Protein AF-0000000077855010 (afdb_homodimer)

Radius of gyration: 32.74 Å; Cα contacts (8 Å, |Δi|>4): 2591; chains: 2; bounding box: 64×96×84 Å

Structure (mmCIF, N/CA/C/O backbone):
data_AF-0000000077855010-model_v1
#
loop_
_entity.id
_entity.type
_entity.pdbx_description
1 polymer Carboxypeptidase
#
loop_
_atom_site.group_PDB
_atom_site.id
_atom_site.type_symbol
_atom_site.label_atom_id
_atom_site.label_alt_id
_atom_site.label_comp_id
_atom_site.label_asym_id
_atom_site.label_entity_id
_atom_site.label_seq_id
_atom_site.pdbx_PDB_ins_code
_atom_site.Cartn_x
_atom_site.Cartn_y
_atom_site.Cartn_z
_atom_site.occupancy
_atom_site.B_iso_or_equiv
_atom_site.auth_seq_id
_atom_site.auth_comp_id
_atom_site.auth_asym_id
_atom_site.auth_atom_id
_atom_site.pdbx_PDB_model_num
ATOM 1 N N . MET A 1 1 ? 6.684 21.609 -29.359 1 19.33 1 MET A N 1
ATOM 2 C CA . MET A 1 1 ? 7.668 20.719 -28.75 1 19.33 1 MET A CA 1
ATOM 3 C C . MET A 1 1 ? 7.031 19.406 -28.312 1 19.33 1 MET A C 1
ATOM 5 O O . MET A 1 1 ? 6.086 19.406 -27.531 1 19.33 1 MET A O 1
ATOM 9 N N . ARG A 1 2 ? 7.176 18.328 -29.156 1 20.19 2 ARG A N 1
ATOM 10 C CA . ARG A 1 2 ? 6.512 17.047 -29.344 1 20.19 2 ARG A CA 1
ATOM 11 C C . ARG A 1 2 ? 6.738 16.125 -28.141 1 20.19 2 ARG A C 1
ATOM 13 O O . ARG A 1 2 ? 7.84 15.602 -27.969 1 20.19 2 ARG A O 1
ATOM 20 N N . ALA A 1 3 ? 6.32 16.562 -26.969 1 22.66 3 ALA A N 1
ATOM 21 C CA . ALA A 1 3 ? 6.484 15.797 -25.734 1 22.66 3 ALA A CA 1
ATOM 22 C C . ALA A 1 3 ? 6.074 14.336 -25.938 1 22.66 3 ALA A C 1
ATOM 24 O O . ALA A 1 3 ? 4.918 14.047 -26.25 1 22.66 3 ALA A O 1
ATOM 25 N N . ASN A 1 4 ? 7.074 13.555 -26.391 1 20.69 4 ASN A N 1
ATOM 26 C CA . ASN A 1 4 ? 7.004 12.109 -26.625 1 20.69 4 ASN A CA 1
ATOM 27 C C . ASN A 1 4 ? 6.523 11.375 -25.375 1 20.69 4 ASN A C 1
ATOM 29 O O . ASN A 1 4 ? 7.062 11.57 -24.281 1 20.69 4 ASN A O 1
ATOM 33 N N . LEU A 1 5 ? 5.285 11.047 -25.25 1 24.42 5 LEU A N 1
ATOM 34 C CA . LEU A 1 5 ? 4.504 10.289 -24.281 1 24.42 5 LEU A CA 1
ATOM 35 C C . LEU A 1 5 ? 5.199 8.977 -23.938 1 24.42 5 LEU A C 1
ATOM 37 O O . LEU A 1 5 ? 5.367 8.109 -24.797 1 24.42 5 LEU A O 1
ATOM 41 N N . LEU A 1 6 ? 6.254 9.117 -23.094 1 24.75 6 LEU A N 1
ATOM 42 C CA . LEU A 1 6 ? 7.023 7.953 -22.656 1 24.75 6 LEU A CA 1
ATOM 43 C C . LEU A 1 6 ? 6.098 6.84 -22.172 1 24.75 6 LEU A C 1
ATOM 45 O O . LEU A 1 6 ? 5.141 7.102 -21.438 1 24.75 6 LEU A O 1
ATOM 49 N N . PRO A 1 7 ? 6.188 5.641 -22.75 1 25.7 7 PRO A N 1
ATOM 50 C CA . PRO A 1 7 ? 5.375 4.461 -22.453 1 25.7 7 PRO A CA 1
ATOM 51 C C . PRO A 1 7 ? 5.406 4.078 -20.984 1 25.7 7 PRO A C 1
ATOM 53 O O . PRO A 1 7 ? 6.406 4.324 -20.297 1 25.7 7 PRO A O 1
ATOM 56 N N . LEU A 1 8 ? 4.309 4.184 -20.219 1 27.75 8 LEU A N 1
ATOM 57 C CA . LEU A 1 8 ? 3.857 3.74 -18.906 1 27.75 8 LEU A CA 1
ATOM 58 C C . LEU A 1 8 ? 4.453 2.379 -18.562 1 27.75 8 LEU A C 1
ATOM 60 O O . LEU A 1 8 ? 4.328 1.427 -19.328 1 27.75 8 LEU A O 1
ATOM 64 N N . LEU A 1 9 ? 5.426 2.303 -17.766 1 27.02 9 LEU A N 1
ATOM 65 C CA . LEU A 1 9 ? 6.266 1.261 -17.188 1 27.02 9 LEU A CA 1
ATOM 66 C C . LEU A 1 9 ? 5.418 0.09 -16.703 1 27.02 9 LEU A C 1
ATOM 68 O O . LEU A 1 9 ? 4.289 0.282 -16.25 1 27.02 9 LEU A O 1
ATOM 72 N N . SER A 1 10 ? 6.043 -1.189 -16.703 1 26.11 10 SER A N 1
ATOM 73 C CA . SER A 1 10 ? 5.621 -2.584 -16.781 1 26.11 10 SER A CA 1
ATOM 74 C C . SER A 1 10 ? 5 -3.037 -15.461 1 26.11 10 SER A C 1
ATOM 76 O O . SER A 1 10 ? 5.703 -3.186 -14.453 1 26.11 10 SER A O 1
ATOM 78 N N . LEU A 1 11 ? 3.887 -2.662 -14.945 1 28.38 11 LEU A N 1
ATOM 79 C CA . LEU A 1 11 ? 3.035 -3.586 -14.203 1 28.38 11 LEU A CA 1
ATOM 80 C C . LEU A 1 11 ? 3.213 -5.016 -14.703 1 28.38 11 LEU A C 1
ATOM 82 O O . LEU A 1 11 ? 3.682 -5.227 -15.828 1 28.38 11 LEU A O 1
ATOM 86 N N . ALA A 1 12 ? 2.703 -6.18 -13.984 1 33.34 12 ALA A N 1
ATOM 87 C CA . ALA A 1 12 ? 2.555 -7.496 -14.602 1 33.34 12 ALA A CA 1
ATOM 88 C C . ALA A 1 12 ? 2.287 -7.367 -16.109 1 33.34 12 ALA A C 1
ATOM 90 O O . ALA A 1 12 ? 1.4 -6.617 -16.516 1 33.34 12 ALA A O 1
ATOM 91 N N . ALA A 1 13 ? 3.354 -7.539 -16.922 1 32.06 13 ALA A N 1
ATOM 92 C CA . ALA A 1 13 ? 3.223 -7.586 -18.375 1 32.06 13 ALA A CA 1
ATOM 93 C C . ALA A 1 13 ? 1.873 -8.164 -18.781 1 32.06 13 ALA A C 1
ATOM 95 O O . ALA A 1 13 ? 1.729 -9.383 -18.922 1 32.06 13 ALA A O 1
ATOM 96 N N . SER A 1 14 ? 0.872 -7.641 -18.328 1 32.38 14 SER A N 1
ATOM 97 C CA . SER A 1 14 ? -0.267 -7.949 -19.188 1 32.38 14 SER A CA 1
ATOM 98 C C . SER A 1 14 ? 0.009 -7.547 -20.625 1 32.38 14 SER A C 1
ATOM 100 O O . SER A 1 14 ? 0.355 -6.398 -20.906 1 32.38 14 SER A O 1
ATOM 102 N N . VAL A 1 15 ? 0.59 -8.336 -21.391 1 30.7 15 VAL A N 1
ATOM 103 C CA . VAL A 1 15 ? 0.512 -8.117 -22.828 1 30.7 15 VAL A CA 1
ATOM 104 C C . VAL A 1 15 ? -0.773 -7.367 -23.172 1 30.7 15 VAL A C 1
ATOM 106 O O . VAL A 1 15 ? -1.873 -7.902 -23.016 1 30.7 15 VAL A O 1
ATOM 109 N N . LEU A 1 16 ? -0.713 -6.141 -23.062 1 32.16 16 LEU A N 1
ATOM 110 C CA . LEU A 1 16 ? -1.801 -5.391 -23.688 1 32.16 16 LEU A CA 1
ATOM 111 C C . LEU A 1 16 ? -1.941 -5.754 -25.156 1 32.16 16 LEU A C 1
ATOM 113 O O . LEU A 1 16 ? -1.151 -5.305 -26 1 32.16 16 LEU A O 1
ATOM 117 N N . ALA A 1 17 ? -2.455 -6.93 -25.531 1 32.28 17 ALA A N 1
ATOM 118 C CA . ALA A 1 17 ? -2.959 -7.078 -26.891 1 32.28 17 ALA A CA 1
ATOM 119 C C . ALA A 1 17 ? -3.734 -5.836 -27.328 1 32.28 17 ALA A C 1
ATOM 121 O O . ALA A 1 17 ? -4.516 -5.281 -26.562 1 32.28 17 ALA A O 1
ATOM 122 N N . SER A 1 18 ? -3.219 -5.031 -28.281 1 33.88 18 SER A N 1
ATOM 123 C CA . SER A 1 18 ? -3.979 -3.994 -28.969 1 33.88 18 SER A CA 1
ATOM 124 C C . SER A 1 18 ? -5.441 -4.395 -29.125 1 33.88 18 SER A C 1
ATOM 126 O O . SER A 1 18 ? -5.738 -5.508 -29.562 1 33.88 18 SER A O 1
ATOM 128 N N . PRO A 1 19 ? -6.348 -3.607 -28.516 1 35.34 19 PRO A N 1
ATOM 129 C CA . PRO A 1 19 ? -7.719 -3.979 -28.859 1 35.34 19 PRO A CA 1
ATOM 130 C C . PRO A 1 19 ? -7.977 -3.969 -30.359 1 35.34 19 PRO A C 1
ATOM 132 O O . PRO A 1 19 ? -7.711 -2.965 -31.031 1 35.34 19 PRO A O 1
ATOM 135 N N . GLN A 1 20 ? -7.699 -4.895 -31.125 1 34.38 20 GLN A N 1
ATOM 136 C CA . GLN A 1 20 ? -8.359 -4.883 -32.438 1 34.38 20 GLN A CA 1
ATOM 137 C C . GLN A 1 20 ? -9.781 -4.355 -32.312 1 34.38 20 GLN A C 1
ATOM 139 O O . GLN A 1 20 ? -10.445 -4.535 -31.281 1 34.38 20 GLN A O 1
ATOM 144 N N . PRO A 1 21 ? -10.133 -3.299 -33.125 1 38.62 21 PRO A N 1
ATOM 145 C CA . PRO A 1 21 ? -11.562 -2.984 -33.156 1 38.62 21 PRO A CA 1
ATOM 146 C C . PRO A 1 21 ? -12.445 -4.227 -33.031 1 38.62 21 PRO A C 1
ATOM 148 O O . PRO A 1 21 ? -12.43 -5.082 -33.938 1 38.62 21 PRO A O 1
ATOM 151 N N . HIS A 1 22 ? -12.547 -4.719 -31.891 1 35.84 22 HIS A N 1
ATOM 152 C CA . HIS A 1 22 ? -13.492 -5.828 -31.797 1 35.84 22 HIS A CA 1
ATOM 153 C C . HIS A 1 22 ? -14.875 -5.418 -32.281 1 35.84 22 HIS A C 1
ATOM 155 O O . HIS A 1 22 ? -15.398 -4.375 -31.891 1 35.84 22 HIS A O 1
ATOM 161 N N . ALA A 1 23 ? -15.227 -5.719 -33.375 1 38.81 23 ALA A N 1
ATOM 162 C CA . ALA A 1 23 ? -16.656 -5.762 -33.656 1 38.81 23 ALA A CA 1
ATOM 163 C C . ALA A 1 23 ? -17.469 -6.023 -32.406 1 38.81 23 ALA A C 1
ATOM 165 O O . ALA A 1 23 ? -17 -6.715 -31.484 1 38.81 23 ALA A O 1
ATOM 166 N N . ARG A 1 24 ? -18.391 -5.25 -32.094 1 46.5 24 ARG A N 1
ATOM 167 C CA . ARG A 1 24 ? -19.375 -5.465 -31.016 1 46.5 24 ARG A CA 1
ATOM 168 C C . ARG A 1 24 ? -19.5 -6.945 -30.688 1 46.5 24 ARG A C 1
ATOM 170 O O . ARG A 1 24 ? -20.125 -7.703 -31.422 1 46.5 24 ARG A O 1
ATOM 177 N N . ARG A 1 25 ? -18.406 -7.477 -30.141 1 54.28 25 ARG A N 1
ATOM 178 C CA . ARG A 1 25 ? -18.547 -8.891 -29.812 1 54.28 25 ARG A CA 1
ATOM 179 C C . ARG A 1 25 ? -19.766 -9.133 -28.938 1 54.28 25 ARG A C 1
ATOM 181 O O . ARG A 1 25 ? -19.953 -8.445 -27.938 1 54.28 25 ARG A O 1
ATOM 188 N N . GLN A 1 26 ? -20.766 -9.789 -29.391 1 75.44 26 GLN A N 1
ATOM 189 C CA . GLN A 1 26 ? -21.906 -10.32 -28.641 1 75.44 26 GLN A CA 1
ATOM 190 C C . GLN A 1 26 ? -21.438 -11 -27.344 1 75.44 26 GLN A C 1
ATOM 192 O O . GLN A 1 26 ? -20.328 -11.547 -27.281 1 75.44 26 GLN A O 1
ATOM 197 N N . LEU A 1 27 ? -22.047 -10.656 -26.188 1 93.88 27 LEU A N 1
ATOM 198 C CA . LEU A 1 27 ? -21.859 -11.367 -24.922 1 93.88 27 LEU A CA 1
ATOM 199 C C . LEU A 1 27 ? -21.844 -12.875 -25.141 1 93.88 27 LEU A C 1
ATOM 201 O O . LEU A 1 27 ? -22.562 -13.383 -26.016 1 93.88 27 LEU A O 1
ATOM 205 N N . PRO A 1 28 ? -20.953 -13.57 -24.469 1 96.62 28 PRO A N 1
ATOM 206 C CA . PRO A 1 28 ? -20.969 -15.031 -24.594 1 96.62 28 PRO A CA 1
ATOM 207 C C . PRO A 1 28 ? -22.344 -15.633 -24.359 1 96.62 28 PRO A C 1
ATOM 209 O O . PRO A 1 28 ? -23.078 -15.188 -23.469 1 96.62 28 PRO A O 1
ATOM 212 N N . LYS A 1 29 ? -22.672 -16.578 -25.125 1 96.31 29 LYS A N 1
ATOM 213 C CA . LYS A 1 29 ? -23.969 -17.266 -25.016 1 96.31 29 LYS A CA 1
ATOM 214 C C . LYS A 1 29 ? -23.953 -18.25 -23.844 1 96.31 29 LYS A C 1
ATOM 216 O O . LYS A 1 29 ? -22.906 -18.734 -23.438 1 96.31 29 LYS A O 1
ATOM 221 N N . ASP A 1 30 ? -25.141 -18.531 -23.375 1 97.31 30 ASP A N 1
ATOM 222 C CA . ASP A 1 30 ? -25.266 -19.609 -22.406 1 97.31 30 ASP A CA 1
ATOM 223 C C . ASP A 1 30 ? -24.938 -20.953 -23.031 1 97.31 30 ASP A C 1
ATOM 225 O O . ASP A 1 30 ? -25.391 -21.25 -24.141 1 97.31 30 ASP A O 1
ATOM 229 N N . PRO A 1 31 ? -24.141 -21.703 -22.344 1 98.31 31 PRO A N 1
ATOM 230 C CA . PRO A 1 31 ? -23.828 -23.031 -22.906 1 98.31 31 PRO A CA 1
ATOM 231 C C . PRO A 1 31 ? -25.047 -23.953 -22.938 1 98.31 31 PRO A C 1
ATOM 233 O O . PRO A 1 31 ? -25.938 -23.844 -22.094 1 98.31 31 PRO A O 1
ATOM 236 N N . THR A 1 32 ? -25.078 -24.844 -23.844 1 98.19 32 THR A N 1
ATOM 237 C CA . THR A 1 32 ? -26.125 -25.844 -23.953 1 98.19 32 THR A CA 1
ATOM 238 C C . THR A 1 32 ? -25.609 -27.219 -23.547 1 98.19 32 THR A C 1
ATOM 240 O O . THR A 1 32 ? -24.406 -27.484 -23.594 1 98.19 32 THR A O 1
ATOM 243 N N . GLY A 1 33 ? -26.484 -28.109 -23.078 1 97.94 33 GLY A N 1
ATOM 244 C CA . GLY A 1 33 ? -26.125 -29.469 -22.75 1 97.94 33 GLY A CA 1
ATOM 245 C C . GLY A 1 33 ? -25.328 -29.594 -21.469 1 97.94 33 GLY A C 1
ATOM 246 O O . GLY A 1 33 ? -24.562 -30.547 -21.297 1 97.94 33 GLY A O 1
ATOM 247 N N . VAL A 1 34 ? -25.422 -28.609 -20.609 1 98.69 34 VAL A N 1
ATOM 248 C CA . VAL A 1 34 ? -24.719 -28.641 -19.328 1 98.69 34 VAL A CA 1
ATOM 249 C C . VAL A 1 34 ? -25.391 -29.656 -18.406 1 98.69 34 VAL A C 1
ATOM 251 O O . VAL A 1 34 ? -26.609 -29.656 -18.266 1 98.69 34 VAL A O 1
ATOM 254 N N . LYS A 1 35 ? -24.594 -30.531 -17.859 1 98.44 35 LYS A N 1
ATOM 255 C CA . LYS A 1 35 ? -25.078 -31.5 -16.891 1 98.44 35 LYS A CA 1
ATOM 256 C C . LYS A 1 35 ? -24.812 -31.031 -15.461 1 98.44 35 LYS A C 1
ATOM 258 O O . LYS A 1 35 ? -23.938 -30.188 -15.242 1 98.44 35 LYS A O 1
ATOM 263 N N . THR A 1 36 ? -25.609 -31.578 -14.523 1 97.75 36 THR A N 1
ATOM 264 C CA . THR A 1 36 ? -25.484 -31.141 -13.141 1 97.75 36 THR A CA 1
ATOM 265 C C . THR A 1 36 ? -25.438 -32.344 -12.195 1 97.75 36 THR A C 1
ATOM 267 O O . THR A 1 36 ? -26.172 -33.312 -12.391 1 97.75 36 THR A O 1
ATOM 270 N N . ILE A 1 37 ? -24.562 -32.25 -11.297 1 96.75 37 ILE A N 1
ATOM 271 C CA . ILE A 1 37 ? -24.469 -33.188 -10.188 1 96.75 37 ILE A CA 1
ATOM 272 C C . ILE A 1 37 ? -24.641 -32.438 -8.867 1 96.75 37 ILE A C 1
ATOM 274 O O . ILE A 1 37 ? -24.094 -31.359 -8.688 1 96.75 37 ILE A O 1
ATOM 278 N N . THR A 1 38 ? -25.453 -32.906 -7.969 1 94.06 38 THR A N 1
ATOM 279 C CA . THR A 1 38 ? -25.516 -32.406 -6.602 1 94.06 38 THR A CA 1
ATOM 280 C C . THR A 1 38 ? -24.875 -33.406 -5.633 1 94.06 38 THR A C 1
ATOM 282 O O . THR A 1 38 ? -25.266 -34.562 -5.594 1 94.06 38 THR A O 1
ATOM 285 N N . THR A 1 39 ? -23.938 -32.938 -4.93 1 90.75 39 THR A N 1
ATOM 286 C CA . THR A 1 39 ? -23.234 -33.812 -3.998 1 90.75 39 THR A CA 1
ATOM 287 C C . THR A 1 39 ? -23.969 -33.906 -2.666 1 90.75 39 THR A C 1
ATOM 289 O O . THR A 1 39 ? -24.953 -33.156 -2.447 1 90.75 39 THR A O 1
ATOM 292 N N . ALA A 1 40 ? -23.516 -34.75 -1.775 1 81.38 40 ALA A N 1
ATOM 293 C CA . ALA A 1 40 ? -24.172 -34.969 -0.486 1 81.38 40 ALA A CA 1
ATOM 294 C C . ALA A 1 40 ? -24.094 -33.719 0.389 1 81.38 40 ALA A C 1
ATOM 296 O O . ALA A 1 40 ? -24.984 -33.469 1.207 1 81.38 40 ALA A O 1
ATOM 297 N N . ASN A 1 41 ? -23.094 -32.906 0.253 1 84.19 41 ASN A N 1
ATOM 298 C CA . ASN A 1 41 ? -22.938 -31.719 1.056 1 84.19 41 ASN A CA 1
ATOM 299 C C . ASN A 1 41 ? -23.516 -30.484 0.354 1 84.19 41 ASN A C 1
ATOM 301 O O . ASN A 1 41 ? -23.109 -29.359 0.641 1 84.19 41 ASN A O 1
ATOM 305 N N . ASN A 1 42 ? -24.359 -30.703 -0.627 1 87.75 42 ASN A N 1
ATOM 306 C CA . ASN A 1 42 ? -25.156 -29.688 -1.303 1 87.75 42 ASN A CA 1
ATOM 307 C C . ASN A 1 42 ? -24.281 -28.781 -2.182 1 87.75 42 ASN A C 1
ATOM 309 O O . ASN A 1 42 ? -24.562 -27.594 -2.332 1 87.75 42 ASN A O 1
ATOM 313 N N . VAL A 1 43 ? -23.172 -29.344 -2.586 1 95.12 43 VAL A N 1
ATOM 314 C CA . VAL A 1 43 ? -22.359 -28.703 -3.623 1 95.12 43 VAL A CA 1
ATOM 315 C C . VAL A 1 43 ? -22.875 -29.109 -5 1 95.12 43 VAL A C 1
ATOM 317 O O . VAL A 1 43 ? -23.203 -30.281 -5.223 1 95.12 43 VAL A O 1
ATOM 320 N N . THR A 1 44 ? -23.062 -28.125 -5.852 1 97.31 44 THR A N 1
ATOM 321 C CA . THR A 1 44 ? -23.5 -28.406 -7.215 1 97.31 44 THR A CA 1
ATOM 322 C C . THR A 1 44 ? -22.312 -28.344 -8.18 1 97.31 44 THR A C 1
ATOM 324 O O . THR A 1 44 ? -21.547 -27.391 -8.164 1 97.31 44 THR A O 1
ATOM 327 N N . ILE A 1 45 ? -22.203 -29.406 -9 1 98.31 45 ILE A N 1
ATOM 328 C CA . ILE A 1 45 ? -21.234 -29.406 -10.086 1 98.31 45 ILE A CA 1
ATOM 329 C C . ILE A 1 45 ? -21.953 -29.312 -11.422 1 98.31 45 ILE A C 1
ATOM 331 O O . ILE A 1 45 ? -22.781 -30.156 -11.75 1 98.31 45 ILE A O 1
ATOM 335 N N . ARG A 1 46 ? -21.766 -28.25 -12.148 1 98.5 46 ARG A N 1
ATOM 336 C CA . ARG A 1 46 ? -22.172 -28.141 -13.539 1 98.5 46 ARG A CA 1
ATOM 337 C C . ARG A 1 46 ? -21.031 -28.5 -14.484 1 98.5 46 ARG A C 1
ATOM 339 O O . ARG A 1 46 ? -19.906 -28.031 -14.312 1 98.5 46 ARG A O 1
ATOM 346 N N . TYR A 1 47 ? -21.328 -29.438 -15.477 1 98.69 47 TYR A N 1
ATOM 347 C CA . TYR A 1 47 ? -20.156 -29.844 -16.25 1 98.69 47 TYR A CA 1
ATOM 348 C C . TYR A 1 47 ? -20.562 -30.203 -17.688 1 98.69 47 TYR A C 1
ATOM 350 O O . TYR A 1 47 ? -21.734 -30.438 -17.969 1 98.69 47 TYR A O 1
ATOM 358 N N . LYS A 1 48 ? -19.594 -30.047 -18.516 1 98.69 48 LYS A N 1
ATOM 359 C CA . LYS A 1 48 ? -19.562 -30.547 -19.891 1 98.69 48 LYS A CA 1
ATOM 360 C C . LYS A 1 48 ? -18.422 -31.547 -20.094 1 98.69 48 LYS A C 1
ATOM 362 O O . LYS A 1 48 ? -17.641 -31.797 -19.172 1 98.69 48 LYS A O 1
ATOM 367 N N . GLU A 1 49 ? -18.422 -32.25 -21.219 1 98.56 49 GLU A N 1
ATOM 368 C CA . GLU A 1 49 ? -17.359 -33.188 -21.625 1 98.56 49 GLU A CA 1
ATOM 369 C C . GLU A 1 49 ? -16.703 -32.719 -22.906 1 98.56 49 GLU A C 1
ATOM 371 O O . GLU A 1 49 ? -16.906 -33.312 -23.969 1 98.56 49 GLU A O 1
ATOM 376 N N . PRO A 1 50 ? -15.789 -31.797 -22.75 1 98.75 50 PRO A N 1
ATOM 377 C CA . PRO A 1 50 ? -15.227 -31.141 -23.938 1 98.75 50 PRO A CA 1
ATOM 378 C C . PRO A 1 50 ? -14.594 -32.125 -24.922 1 98.75 50 PRO A C 1
ATOM 380 O O . PRO A 1 50 ? -14.695 -31.953 -26.125 1 98.75 50 PRO A O 1
ATOM 383 N N . GLY A 1 51 ? -13.938 -33.125 -24.422 1 98.31 51 GLY A N 1
ATOM 384 C CA . GLY A 1 51 ? -13.305 -34.125 -25.297 1 98.31 51 GLY A CA 1
ATOM 385 C C . GLY A 1 51 ? -14.273 -34.75 -26.266 1 98.31 51 GLY A C 1
ATOM 386 O O . GLY A 1 51 ? -13.906 -35.062 -27.406 1 98.31 51 GLY A O 1
ATOM 387 N N . LYS A 1 52 ? -15.492 -34.969 -25.859 1 97.19 52 LYS A N 1
ATOM 388 C CA . LYS A 1 52 ? -16.516 -35.594 -26.703 1 97.19 52 LYS A CA 1
ATOM 389 C C . LYS A 1 52 ? -16.938 -34.625 -27.812 1 97.19 52 LYS A C 1
ATOM 391 O O . LYS A 1 52 ? -17.516 -35.062 -28.828 1 97.19 52 LYS A O 1
ATOM 396 N N . GLU A 1 53 ? -16.672 -33.406 -27.594 1 97.38 53 GLU A N 1
ATOM 397 C CA . GLU A 1 53 ? -17.031 -32.406 -28.578 1 97.38 53 GLU A CA 1
ATOM 398 C C . GLU A 1 53 ? -15.812 -31.984 -29.391 1 97.38 53 GLU A C 1
ATOM 400 O O . GLU A 1 53 ? -15.844 -30.969 -30.094 1 97.38 53 GLU A O 1
ATOM 405 N N . GLY A 1 54 ? -14.688 -32.719 -29.219 1 98 54 GLY A N 1
ATOM 406 C CA . GLY A 1 54 ? -13.5 -32.5 -30.031 1 98 54 GLY A CA 1
ATOM 407 C C . GLY A 1 54 ? -12.586 -31.422 -29.484 1 98 54 GLY A C 1
ATOM 408 O O . GLY A 1 54 ? -11.719 -30.906 -30.188 1 98 54 GLY A O 1
ATOM 409 N N . VAL A 1 55 ? -12.773 -31.047 -28.297 1 98.62 55 VAL A N 1
ATOM 410 C CA . VAL A 1 55 ? -12.016 -29.922 -27.734 1 98.62 55 VAL A CA 1
ATOM 411 C C . VAL A 1 55 ? -10.938 -30.453 -26.781 1 98.62 55 VAL A C 1
ATOM 413 O O . VAL A 1 55 ? -11.242 -31.094 -25.781 1 98.62 55 VAL A O 1
ATOM 416 N N . CYS A 1 56 ? -9.633 -30.219 -27.109 1 98.5 56 CYS A N 1
ATOM 417 C CA . CYS A 1 56 ? -8.414 -30.359 -26.312 1 98.5 56 CYS A CA 1
ATOM 418 C C . CYS A 1 56 ? -8 -31.812 -26.203 1 98.5 56 CYS A C 1
ATOM 420 O O . CYS A 1 56 ? -7.285 -32.344 -27.062 1 98.5 56 CYS A O 1
ATOM 422 N N . GLU A 1 57 ? -8.539 -32.625 -25.188 1 98.56 57 GLU A N 1
ATOM 423 C CA . GLU A 1 57 ? -8.148 -34 -25.031 1 98.56 57 GLU A CA 1
ATOM 424 C C . GLU A 1 57 ? -9.078 -34.938 -25.797 1 98.56 57 GLU A C 1
ATOM 426 O O . GLU A 1 57 ? -10.148 -35.312 -25.312 1 98.56 57 GLU A O 1
ATOM 431 N N . THR A 1 58 ? -8.625 -35.406 -26.953 1 97.75 58 THR A N 1
ATOM 432 C CA . THR A 1 58 ? -9.469 -36.188 -27.828 1 97.75 58 THR A CA 1
ATOM 433 C C . THR A 1 58 ? -8.922 -37.594 -27.969 1 97.75 58 THR A C 1
ATOM 435 O O . THR A 1 58 ? -9.367 -38.375 -28.828 1 97.75 58 THR A O 1
ATOM 438 N N . THR A 1 59 ? -7.906 -37.938 -27.172 1 97.56 59 THR A N 1
ATOM 439 C CA . THR A 1 59 ? -7.398 -39.281 -27.172 1 97.56 59 THR A CA 1
ATOM 440 C C . THR A 1 59 ? -8.531 -40.281 -26.906 1 97.56 59 THR A C 1
ATOM 442 O O . THR A 1 59 ? -9.273 -40.156 -25.938 1 97.56 59 THR A O 1
ATOM 445 N N . PRO A 1 60 ? -8.688 -41.281 -27.766 1 96.31 60 PRO A N 1
ATOM 446 C CA . PRO A 1 60 ? -9.781 -42.219 -27.578 1 96.31 60 PRO A CA 1
ATOM 447 C C . PRO A 1 60 ? -9.766 -42.906 -26.203 1 96.31 60 PRO A C 1
ATOM 449 O O . PRO A 1 60 ? -8.727 -43.406 -25.766 1 96.31 60 PRO A O 1
ATOM 452 N N . GLY A 1 61 ? -10.836 -42.844 -25.562 1 95.25 61 GLY A N 1
ATOM 453 C CA . GLY A 1 61 ? -10.992 -43.531 -24.297 1 95.25 61 GLY A CA 1
ATOM 454 C C . GLY A 1 61 ? -10.617 -42.656 -23.109 1 95.25 61 GLY A C 1
ATOM 455 O O . GLY A 1 61 ? -10.844 -43.031 -21.953 1 95.25 61 GLY A O 1
ATOM 456 N N . VAL A 1 62 ? -10.016 -41.531 -23.297 1 97.94 62 VAL A N 1
ATOM 457 C CA . VAL A 1 62 ? -9.625 -40.625 -22.25 1 97.94 62 VAL A CA 1
ATOM 458 C C . VAL A 1 62 ? -10.68 -39.531 -22.094 1 97.94 62 VAL A C 1
ATOM 460 O O . VAL A 1 62 ? -10.938 -38.781 -23.031 1 97.94 62 VAL A O 1
ATOM 463 N N . LYS A 1 63 ? -11.297 -39.375 -20.953 1 98 63 LYS A N 1
ATOM 464 C CA . LYS A 1 63 ? -12.383 -38.438 -20.75 1 98 63 LYS A CA 1
ATOM 465 C C . LYS A 1 63 ? -11.867 -37.156 -20.094 1 98 63 LYS A C 1
ATOM 467 O O . LYS A 1 63 ? -10.812 -37.156 -19.453 1 98 63 LYS A O 1
ATOM 472 N N . SER A 1 64 ? -12.57 -36.125 -20.297 1 98.62 64 SER A N 1
ATOM 473 C CA . SER A 1 64 ? -12.352 -34.875 -19.609 1 98.62 64 SER A CA 1
ATOM 474 C C . SER A 1 64 ? -13.68 -34.219 -19.234 1 98.62 64 SER A C 1
ATOM 476 O O . SER A 1 64 ? -14.695 -34.438 -19.891 1 98.62 64 SER A O 1
ATOM 478 N N . TYR A 1 65 ? -13.695 -33.469 -18.156 1 98.75 65 TYR A N 1
ATOM 479 C CA . TYR A 1 65 ? -14.852 -32.75 -17.625 1 98.75 65 TYR A CA 1
ATOM 480 C C . TYR A 1 65 ? -14.492 -31.312 -17.281 1 98.75 65 TYR A C 1
ATOM 482 O O . TYR A 1 65 ? -13.438 -31.047 -16.703 1 98.75 65 TYR A O 1
ATOM 490 N N . SER A 1 66 ? -15.289 -30.391 -17.734 1 98.88 66 SER A N 1
ATOM 491 C CA . SER A 1 66 ? -15.086 -28.984 -17.391 1 98.88 66 SER A CA 1
ATOM 492 C C . SER A 1 66 ? -16.391 -28.312 -16.969 1 98.88 66 SER A C 1
ATOM 494 O O . SER A 1 66 ? -17.469 -28.766 -17.359 1 98.88 66 SER A O 1
ATOM 496 N N . GLY A 1 67 ? -16.266 -27.328 -16.156 1 98.69 67 GLY A N 1
ATOM 497 C CA . GLY A 1 67 ? -17.406 -26.547 -15.711 1 98.69 67 GLY A CA 1
ATOM 498 C C . GLY A 1 67 ? -17.172 -25.875 -14.359 1 98.69 67 GLY A C 1
ATOM 499 O O . GLY A 1 67 ? -16.125 -25.281 -14.125 1 98.69 67 GLY A O 1
ATOM 500 N N . TYR A 1 68 ? -18.25 -25.922 -13.477 1 98.81 68 TYR A N 1
ATOM 501 C CA . TYR A 1 68 ? -18.172 -25.141 -12.242 1 98.81 68 TYR A CA 1
ATOM 502 C C . TYR A 1 68 ? -18.453 -26.016 -11.031 1 98.81 68 TYR A C 1
ATOM 504 O O . TYR A 1 68 ? -19.328 -26.875 -11.07 1 98.81 68 TYR A O 1
ATOM 512 N N . VAL A 1 69 ? -17.703 -25.828 -10.016 1 98.56 69 VAL A N 1
ATOM 513 C CA . VAL A 1 69 ? -18.094 -26.203 -8.664 1 98.56 69 VAL A CA 1
ATOM 514 C C . VAL A 1 69 ? -18.781 -25.016 -7.977 1 98.56 69 VAL A C 1
ATOM 516 O O . VAL A 1 69 ? -18.141 -24.016 -7.648 1 98.56 69 VAL A O 1
ATOM 519 N N . ASP A 1 70 ? -20.062 -25.125 -7.754 1 98.12 70 ASP A N 1
ATOM 520 C CA . ASP A 1 70 ? -20.859 -24.078 -7.113 1 98.12 70 ASP A CA 1
ATOM 521 C C . ASP A 1 70 ? -20.984 -24.328 -5.613 1 98.12 70 ASP A C 1
ATOM 523 O O . ASP A 1 70 ? -21.812 -25.156 -5.184 1 98.12 70 ASP A O 1
ATOM 527 N N . LEU A 1 71 ? -20.234 -23.594 -4.824 1 95.94 71 LEU A N 1
ATOM 528 C CA . LEU A 1 71 ? -20.266 -23.781 -3.377 1 95.94 71 LEU A CA 1
ATOM 529 C C . LEU A 1 71 ? -21.438 -23.031 -2.756 1 95.94 71 LEU A C 1
ATOM 531 O O . LEU A 1 71 ? -21.922 -23.391 -1.686 1 95.94 71 LEU A O 1
ATOM 535 N N . SER A 1 72 ? -21.812 -21.938 -3.33 1 95.12 72 SER A N 1
ATOM 536 C CA . SER A 1 72 ? -22.922 -21.062 -2.93 1 95.12 72 SER A CA 1
ATOM 537 C C . SER A 1 72 ? -23.469 -20.281 -4.117 1 95.12 72 SER A C 1
ATOM 539 O O . SER A 1 72 ? -22.938 -20.375 -5.227 1 95.12 72 SER A O 1
ATOM 541 N N . PRO A 1 73 ? -24.5 -19.547 -3.9 1 95.12 73 PRO A N 1
ATOM 542 C CA . PRO A 1 73 ? -25.047 -18.75 -5.008 1 95.12 73 PRO A CA 1
ATOM 543 C C . PRO A 1 73 ? -24.078 -17.688 -5.504 1 95.12 73 PRO A C 1
ATOM 545 O O . PRO A 1 73 ? -24.281 -17.109 -6.574 1 95.12 73 PRO A O 1
ATOM 548 N N . THR A 1 74 ? -22.984 -17.438 -4.758 1 96.06 74 THR A N 1
ATOM 549 C CA . THR A 1 74 ? -22.047 -16.391 -5.148 1 96.06 74 THR A CA 1
ATOM 550 C C . THR A 1 74 ? -20.625 -16.953 -5.238 1 96.06 74 THR A C 1
ATOM 552 O O . THR A 1 74 ? -19.656 -16.219 -5.082 1 96.06 74 THR A O 1
ATOM 555 N N . SER A 1 75 ? -20.531 -18.234 -5.363 1 97.31 75 SER A N 1
ATOM 556 C CA . SER A 1 75 ? -19.234 -18.875 -5.477 1 97.31 75 SER A CA 1
ATOM 557 C C . SER A 1 75 ? -19.234 -19.938 -6.559 1 97.31 75 SER A C 1
ATOM 559 O O . SER A 1 75 ? -19.688 -21.062 -6.324 1 97.31 75 SER A O 1
ATOM 561 N N . HIS A 1 76 ? -18.75 -19.641 -7.742 1 98.44 76 HIS A N 1
ATOM 562 C CA . HIS A 1 76 ? -18.672 -20.516 -8.906 1 98.44 76 HIS A CA 1
ATOM 563 C C . HIS A 1 76 ? -17.234 -20.656 -9.391 1 98.44 76 HIS A C 1
ATOM 565 O O . HIS A 1 76 ? -16.734 -19.781 -10.109 1 98.44 76 HIS A O 1
ATOM 571 N N . THR A 1 77 ? -16.625 -21.719 -9.039 1 98.75 77 THR A N 1
ATOM 572 C CA . THR A 1 77 ? -15.219 -21.906 -9.406 1 98.75 77 THR A CA 1
ATOM 573 C C . THR A 1 77 ? -15.102 -22.875 -10.586 1 98.75 77 THR A C 1
ATOM 575 O O . THR A 1 77 ? -15.609 -24 -10.539 1 98.75 77 THR A O 1
ATOM 578 N N . PHE A 1 78 ? -14.469 -22.406 -11.633 1 98.88 78 PHE A N 1
ATOM 579 C CA . PHE A 1 78 ? -14.273 -23.203 -12.836 1 98.88 78 PHE A CA 1
ATOM 580 C C . PHE A 1 78 ? -13.211 -24.266 -12.609 1 98.88 78 PHE A C 1
ATOM 582 O O . PHE A 1 78 ? -12.195 -24.016 -11.961 1 98.88 78 PHE A O 1
ATOM 589 N N . PHE A 1 79 ? -13.492 -25.469 -13.148 1 98.88 79 PHE A N 1
ATOM 590 C CA . PHE A 1 79 ? -12.523 -26.547 -13.133 1 98.88 79 PHE A CA 1
ATOM 591 C C . PHE A 1 79 ? -12.43 -27.219 -14.5 1 98.88 79 PHE A C 1
ATOM 593 O O . PHE A 1 79 ? -13.352 -27.109 -15.312 1 98.88 79 PHE A O 1
ATOM 600 N N . TRP A 1 80 ? -11.328 -27.781 -14.766 1 98.94 80 TRP A N 1
ATOM 601 C CA . TRP A 1 80 ? -11.133 -28.672 -15.906 1 98.94 80 TRP A CA 1
ATOM 602 C C . TRP A 1 80 ? -10.336 -29.906 -15.5 1 98.94 80 TRP A C 1
ATOM 604 O O . TRP A 1 80 ? -9.164 -29.797 -15.125 1 98.94 80 TRP A O 1
ATOM 614 N N . PHE A 1 81 ? -10.984 -31.062 -15.531 1 98.88 81 PHE A N 1
ATOM 615 C CA . PHE A 1 81 ? -10.414 -32.344 -15.109 1 98.88 81 PHE A CA 1
ATOM 616 C C . PHE A 1 81 ? -10.125 -33.219 -16.312 1 98.88 81 PHE A C 1
ATOM 618 O O . PHE A 1 81 ? -10.961 -33.344 -17.219 1 98.88 81 PHE A O 1
ATOM 625 N N . PHE A 1 82 ? -8.945 -33.875 -16.312 1 98.88 82 PHE A N 1
ATOM 626 C CA . PHE A 1 82 ? -8.547 -34.781 -17.375 1 98.88 82 PHE A CA 1
ATOM 627 C C . PHE A 1 82 ? -8.133 -36.125 -16.781 1 98.88 82 PHE A C 1
ATOM 629 O O . PHE A 1 82 ? -7.285 -36.188 -15.891 1 98.88 82 PHE A O 1
ATOM 636 N N . GLU A 1 83 ? -8.68 -37.188 -17.359 1 98.62 83 GLU A N 1
ATOM 637 C CA . GLU A 1 83 ? -8.242 -38.531 -17 1 98.62 83 GLU A CA 1
ATOM 638 C C . GLU A 1 83 ? -6.812 -38.781 -17.469 1 98.62 83 GLU A C 1
ATOM 640 O O . GLU A 1 83 ? -6.395 -38.25 -18.5 1 98.62 83 GLU A O 1
ATOM 645 N N . ALA A 1 84 ? -6.141 -39.594 -16.672 1 98.62 84 ALA A N 1
ATOM 646 C CA . ALA A 1 84 ? -4.852 -40.094 -17.156 1 98.62 84 ALA A CA 1
ATOM 647 C C . ALA A 1 84 ? -5.012 -40.906 -18.438 1 98.62 84 ALA A C 1
ATOM 649 O O . ALA A 1 84 ? -5.988 -41.656 -18.594 1 98.62 84 ALA A O 1
ATOM 650 N N . ARG A 1 85 ? -4.059 -40.75 -19.312 1 98.19 85 ARG A N 1
ATOM 651 C CA . ARG A 1 85 ? -4.094 -41.5 -20.562 1 98.19 85 ARG A CA 1
ATOM 652 C C . ARG A 1 85 ? -3.842 -43 -20.328 1 98.19 85 ARG A C 1
ATOM 654 O O . ARG A 1 85 ? -4.262 -43.844 -21.125 1 98.19 85 ARG A O 1
ATOM 661 N N . HIS A 1 86 ? -3.188 -43.219 -19.203 1 95 86 HIS A N 1
ATOM 662 C CA . HIS A 1 86 ? -2.906 -44.594 -18.844 1 95 86 HIS A CA 1
ATOM 663 C C . HIS A 1 86 ? -3.445 -44.938 -17.469 1 95 86 HIS A C 1
ATOM 665 O O . HIS A 1 86 ? -2.986 -44.375 -16.469 1 95 86 HIS A O 1
ATOM 671 N N . ASP A 1 87 ? -4.41 -45.844 -17.359 1 95.06 87 ASP A N 1
ATOM 672 C CA . ASP A 1 87 ? -4.984 -46.375 -16.125 1 95.06 87 ASP A CA 1
ATOM 673 C C . ASP A 1 87 ? -5.559 -45.281 -15.258 1 95.06 87 ASP A C 1
ATOM 675 O O . ASP A 1 87 ? -5.191 -45.125 -14.094 1 95.06 87 ASP A O 1
ATOM 679 N N . PRO A 1 88 ? -6.492 -44.469 -15.859 1 96.44 88 PRO A N 1
ATOM 680 C CA . PRO A 1 88 ? -7.047 -43.375 -15.102 1 96.44 88 PRO A CA 1
ATOM 681 C C . PRO A 1 88 ? -7.699 -43.781 -13.789 1 96.44 88 PRO A C 1
ATOM 683 O O . PRO A 1 88 ? -7.82 -43 -12.859 1 96.44 88 PRO A O 1
ATOM 686 N N . HIS A 1 89 ? -8.062 -45.062 -13.617 1 95.94 89 HIS A N 1
ATOM 687 C CA . HIS A 1 89 ? -8.766 -45.562 -12.445 1 95.94 89 HIS A CA 1
ATOM 688 C C . HIS A 1 89 ? -7.855 -45.562 -11.219 1 95.94 89 HIS A C 1
ATOM 690 O O . HIS A 1 89 ? -8.305 -45.281 -10.109 1 95.94 89 HIS A O 1
ATOM 696 N N . ASN A 1 90 ? -6.578 -45.844 -11.469 1 95.88 90 ASN A N 1
ATOM 697 C CA . ASN A 1 90 ? -5.656 -46 -10.352 1 95.88 90 ASN A CA 1
ATOM 698 C C . ASN A 1 90 ? -4.582 -44.906 -10.359 1 95.88 90 ASN A C 1
ATOM 700 O O . ASN A 1 90 ? -3.865 -44.719 -9.375 1 95.88 90 ASN A O 1
ATOM 704 N N . ALA A 1 91 ? -4.531 -44.094 -11.414 1 97.94 91 ALA A N 1
ATOM 705 C CA . ALA A 1 91 ? -3.523 -43.062 -11.5 1 97.94 91 ALA A CA 1
ATOM 706 C C . ALA A 1 91 ? -3.734 -42 -10.422 1 97.94 91 ALA A C 1
ATOM 708 O O . ALA A 1 91 ? -4.867 -41.719 -10.016 1 97.94 91 ALA A O 1
ATOM 709 N N . PRO A 1 92 ? -2.664 -41.406 -9.922 1 98.06 92 PRO A N 1
ATOM 710 C CA . PRO A 1 92 ? -2.805 -40.312 -8.945 1 98.06 92 PRO A CA 1
ATOM 711 C C . PRO A 1 92 ? -3.631 -39.156 -9.477 1 98.06 92 PRO A C 1
ATOM 713 O O . PRO A 1 92 ? -3.854 -39.062 -10.688 1 98.06 92 PRO A O 1
ATOM 716 N N . ILE A 1 93 ? -4.117 -38.344 -8.562 1 98.62 93 ILE A N 1
ATOM 717 C CA . ILE A 1 93 ? -4.793 -37.062 -8.891 1 98.62 93 ILE A CA 1
ATOM 718 C C . ILE A 1 93 ? -3.871 -35.906 -8.578 1 98.62 93 ILE A C 1
ATOM 720 O O . ILE A 1 93 ? -3.373 -35.781 -7.457 1 98.62 93 ILE A O 1
ATOM 724 N N . THR A 1 94 ? -3.6 -35.125 -9.547 1 98.88 94 THR A N 1
ATOM 725 C CA . THR A 1 94 ? -2.744 -33.938 -9.367 1 98.88 94 THR A CA 1
ATOM 726 C C . THR A 1 94 ? -3.535 -32.656 -9.586 1 98.88 94 THR A C 1
ATOM 728 O O . THR A 1 94 ? -4.18 -32.5 -10.617 1 98.88 94 THR A O 1
ATOM 731 N N . LEU A 1 95 ? -3.518 -31.75 -8.609 1 98.88 95 LEU A N 1
ATOM 732 C CA . LEU A 1 95 ? -4.016 -30.375 -8.758 1 98.88 95 LEU A CA 1
ATOM 733 C C . LEU A 1 95 ? -2.91 -29.453 -9.242 1 98.88 95 LEU A C 1
ATOM 735 O O . LEU A 1 95 ? -1.824 -29.406 -8.656 1 98.88 95 LEU A O 1
ATOM 739 N N . TRP A 1 96 ? -3.15 -28.781 -10.32 1 98.81 96 TRP A N 1
ATOM 740 C CA . TRP A 1 96 ? -2.223 -27.781 -10.844 1 98.81 96 TRP A CA 1
ATOM 741 C C . TRP A 1 96 ? -2.732 -26.359 -10.57 1 98.81 96 TRP A C 1
ATOM 743 O O . TRP A 1 96 ? -3.893 -26.047 -10.844 1 98.81 96 TRP A O 1
ATOM 753 N N . LEU A 1 97 ? -1.818 -25.484 -10.086 1 98.62 97 LEU A N 1
ATOM 754 C CA . LEU A 1 97 ? -2.137 -24.078 -9.836 1 98.62 97 LEU A CA 1
ATOM 755 C C . LEU A 1 97 ? -1.024 -23.172 -10.352 1 98.62 97 LEU A C 1
ATOM 757 O O . LEU A 1 97 ? 0.129 -23.312 -9.938 1 98.62 97 LEU A O 1
ATOM 761 N N . ASN A 1 98 ? -1.379 -22.281 -11.227 1 97.56 98 ASN A N 1
ATOM 762 C CA . ASN A 1 98 ? -0.471 -21.188 -11.57 1 97.56 98 ASN A CA 1
ATOM 763 C C . ASN A 1 98 ? -0.444 -20.125 -10.477 1 97.56 98 ASN A C 1
ATOM 765 O O . ASN A 1 98 ? -1.025 -20.312 -9.406 1 97.56 98 ASN A O 1
ATOM 769 N N . GLY A 1 99 ? 0.374 -19.094 -10.789 1 94.56 99 GLY A N 1
ATOM 770 C CA . GLY A 1 99 ? 0.593 -18.109 -9.742 1 94.56 99 GLY A CA 1
ATOM 771 C C . GLY A 1 99 ? -0.131 -16.797 -9.992 1 94.56 99 GLY A C 1
ATOM 772 O O . GLY A 1 99 ? -1.334 -16.797 -10.258 1 94.56 99 GLY A O 1
ATOM 773 N N . GLY A 1 100 ? 0.564 -15.781 -9.945 1 91.94 100 GLY A N 1
ATOM 774 C CA . GLY A 1 100 ? 0.099 -14.406 -9.992 1 91.94 100 GLY A CA 1
ATOM 775 C C . GLY A 1 100 ? 0.608 -13.562 -8.844 1 91.94 100 GLY A C 1
ATOM 776 O O . GLY A 1 100 ? 1.812 -13.32 -8.727 1 91.94 100 GLY A O 1
ATOM 777 N N . PRO A 1 101 ? -0.195 -13.398 -7.828 1 93.25 101 PRO A N 1
ATOM 778 C CA . PRO A 1 101 ? -1.521 -13.961 -7.562 1 93.25 101 PRO A CA 1
ATOM 779 C C . PRO A 1 101 ? -2.582 -13.461 -8.539 1 93.25 101 PRO A C 1
ATOM 781 O O . PRO A 1 101 ? -2.461 -12.359 -9.078 1 93.25 101 PRO A O 1
ATOM 784 N N . GLY A 1 102 ? -3.467 -14.305 -8.82 1 94.38 102 GLY A N 1
ATOM 785 C CA . GLY A 1 102 ? -4.598 -13.938 -9.656 1 94.38 102 GLY A CA 1
ATOM 786 C C . GLY A 1 102 ? -4.449 -14.406 -11.094 1 94.38 102 GLY A C 1
ATOM 787 O O . GLY A 1 102 ? -5.172 -13.945 -11.984 1 94.38 102 GLY A O 1
ATOM 788 N N . SER A 1 103 ? -3.439 -15.281 -11.367 1 97.06 103 SER A N 1
ATOM 789 C CA . SER A 1 103 ? -3.283 -15.852 -12.695 1 97.06 103 SER A CA 1
ATOM 790 C C . SER A 1 103 ? -3.893 -17.25 -12.781 1 97.06 103 SER A C 1
ATOM 792 O O . SER A 1 103 ? -3.785 -18.031 -11.836 1 97.06 103 SER A O 1
ATOM 794 N N . ASP A 1 104 ? -4.406 -17.547 -13.891 1 98.12 104 ASP A N 1
ATOM 795 C CA . ASP A 1 104 ? -5.262 -18.719 -14.047 1 98.12 104 ASP A CA 1
ATOM 796 C C . ASP A 1 104 ? -4.438 -19.969 -14.359 1 98.12 104 ASP A C 1
ATOM 798 O O . ASP A 1 104 ? -3.396 -19.891 -15.016 1 98.12 104 ASP A O 1
ATOM 802 N N . SER A 1 105 ? -4.934 -21.094 -13.984 1 98.25 105 SER A N 1
ATOM 803 C CA . SER A 1 105 ? -4.289 -22.391 -14.18 1 98.25 105 SER A CA 1
ATOM 804 C C . SER A 1 105 ? -4.363 -22.844 -15.633 1 98.25 105 SER A C 1
ATOM 806 O O . SER A 1 105 ? -3.627 -23.734 -16.062 1 98.25 105 SER A O 1
ATOM 808 N N . LEU A 1 106 ? -5.211 -22.234 -16.438 1 98.56 106 LEU A N 1
ATOM 809 C CA . LEU A 1 106 ? -5.297 -22.594 -17.844 1 98.56 106 LEU A CA 1
ATOM 810 C C . LEU A 1 106 ? -4.062 -22.141 -18.609 1 98.56 106 LEU A C 1
ATOM 812 O O . LEU A 1 106 ? -3.803 -22.594 -19.719 1 98.56 106 LEU A O 1
ATOM 816 N N . ILE A 1 107 ? -3.295 -21.25 -17.953 1 98.19 107 ILE A N 1
ATOM 817 C CA . ILE A 1 107 ? -1.977 -20.969 -18.5 1 98.19 107 ILE A CA 1
ATOM 818 C C . ILE A 1 107 ? -1.171 -22.266 -18.609 1 98.19 107 ILE A C 1
ATOM 820 O O . ILE A 1 107 ? -0.655 -22.594 -19.688 1 98.19 107 ILE A O 1
ATOM 824 N N . GLY A 1 108 ? -1.088 -23 -17.516 1 98.31 108 GLY A N 1
ATOM 825 C CA . GLY A 1 108 ? -0.396 -24.281 -17.516 1 98.31 108 GLY A CA 1
ATOM 826 C C . GLY A 1 108 ? -1.034 -25.312 -18.422 1 98.31 108 GLY A C 1
ATOM 827 O O . GLY A 1 108 ? -0.335 -26.109 -19.062 1 98.31 108 GLY A O 1
ATOM 828 N N . LEU A 1 109 ? -2.34 -25.266 -18.516 1 98.75 109 LEU A N 1
ATOM 829 C CA . LEU A 1 109 ? -3.068 -26.219 -19.344 1 98.75 109 LEU A CA 1
ATOM 830 C C . LEU A 1 109 ? -2.697 -26.062 -20.812 1 98.75 109 LEU A C 1
ATOM 832 O O . LEU A 1 109 ? -2.4 -27.062 -21.484 1 98.75 109 LEU A O 1
ATOM 836 N N . PHE A 1 110 ? -2.639 -24.844 -21.266 1 98.5 110 PHE A N 1
ATOM 837 C CA . PHE A 1 110 ? -2.561 -24.641 -22.703 1 98.5 110 PHE A CA 1
ATOM 838 C C . PHE A 1 110 ? -1.129 -24.344 -23.125 1 98.5 110 PHE A C 1
ATOM 840 O O . PHE A 1 110 ? -0.747 -24.625 -24.266 1 98.5 110 PHE A O 1
ATOM 847 N N . GLU A 1 111 ? -0.301 -23.797 -22.234 1 97.62 111 GLU A N 1
ATOM 848 C CA . GLU A 1 111 ? 1.032 -23.391 -22.656 1 97.62 111 GLU A CA 1
ATOM 849 C C . GLU A 1 111 ? 2.1 -24.359 -22.141 1 97.62 111 GLU A C 1
ATOM 851 O O . GLU A 1 111 ? 3.24 -24.328 -22.609 1 97.62 111 GLU A O 1
ATOM 856 N N . GLU A 1 112 ? 1.707 -25.266 -21.219 1 97.81 112 GLU A N 1
ATOM 857 C CA . GLU A 1 112 ? 2.752 -26.016 -20.531 1 97.81 112 GLU A CA 1
ATOM 858 C C . GLU A 1 112 ? 2.428 -27.5 -20.5 1 97.81 112 GLU A C 1
ATOM 860 O O . GLU A 1 112 ? 2.705 -28.219 -21.469 1 97.81 112 GLU A O 1
ATOM 865 N N . LEU A 1 113 ? 1.81 -28.016 -19.562 1 98.62 113 LEU A N 1
ATOM 866 C CA . LEU A 1 113 ? 1.804 -29.422 -19.188 1 98.62 113 LEU A CA 1
ATOM 867 C C . LEU A 1 113 ? 0.475 -30.078 -19.547 1 98.62 113 LEU A C 1
ATOM 869 O O . LEU A 1 113 ? 0.296 -31.281 -19.344 1 98.62 113 LEU A O 1
ATOM 873 N N . GLY A 1 114 ? -0.466 -29.328 -20.062 1 98.69 114 GLY A N 1
ATOM 874 C CA . GLY A 1 114 ? -1.803 -29.844 -20.297 1 98.69 114 GLY A CA 1
ATOM 875 C C . GLY A 1 114 ? -1.879 -30.766 -21.5 1 98.69 114 GLY A C 1
ATOM 876 O O . GLY A 1 114 ? -0.887 -30.969 -22.203 1 98.69 114 GLY A O 1
ATOM 877 N N . PRO A 1 115 ? -3.045 -31.328 -21.766 1 98.62 115 PRO A N 1
ATOM 878 C CA . PRO A 1 115 ? -3.23 -32.375 -22.766 1 98.62 115 PRO A CA 1
ATOM 879 C C . PRO A 1 115 ? -3.201 -31.828 -24.203 1 98.62 115 PRO A C 1
ATOM 881 O O . PRO A 1 115 ? -3.053 -32.594 -25.156 1 98.62 115 PRO A O 1
ATOM 884 N N . CYS A 1 116 ? -3.398 -30.5 -24.312 1 98.62 116 CYS A N 1
ATOM 885 C CA . CYS A 1 116 ? -3.426 -29.938 -25.656 1 98.62 116 CYS A CA 1
ATOM 886 C C . CYS A 1 116 ? -2.725 -28.578 -25.688 1 98.62 116 CYS A C 1
ATOM 888 O O . CYS A 1 116 ? -2.428 -28 -24.641 1 98.62 116 CYS A O 1
ATOM 890 N N . GLN A 1 117 ? -2.381 -28.109 -26.812 1 98.06 117 GLN A N 1
ATOM 891 C CA . GLN A 1 117 ? -1.834 -26.797 -27.109 1 98.06 117 GLN A CA 1
ATOM 892 C C . GLN A 1 117 ? -2.568 -26.156 -28.281 1 98.06 117 GLN A C 1
ATOM 894 O O . GLN A 1 117 ? -3.379 -26.812 -28.953 1 98.06 117 GLN A O 1
ATOM 899 N N . ILE A 1 118 ? -2.383 -24.891 -28.438 1 98.44 118 ILE A N 1
ATOM 900 C CA . ILE A 1 118 ? -3.068 -24.172 -29.5 1 98.44 118 ILE A CA 1
ATOM 901 C C . ILE A 1 118 ? -2.047 -23.641 -30.516 1 98.44 118 ILE A C 1
ATOM 903 O O . ILE A 1 118 ? -1.042 -23.047 -30.125 1 98.44 118 ILE A O 1
ATOM 907 N N . ASN A 1 119 ? -2.256 -23.844 -31.766 1 97.5 119 ASN A N 1
ATOM 908 C CA . ASN A 1 119 ? -1.327 -23.406 -32.812 1 97.5 119 ASN A CA 1
ATOM 909 C C . ASN A 1 119 ? -1.706 -22.031 -33.344 1 97.5 119 ASN A C 1
ATOM 911 O O . ASN A 1 119 ? -2.635 -21.391 -32.844 1 97.5 119 ASN A O 1
ATOM 915 N N . SER A 1 120 ? -0.972 -21.484 -34.281 1 96.94 120 SER A N 1
ATOM 916 C CA . SER A 1 120 ? -1.139 -20.125 -34.812 1 96.94 120 SER A CA 1
ATOM 917 C C . SER A 1 120 ? -2.439 -19.984 -35.594 1 96.94 120 SER A C 1
ATOM 919 O O . SER A 1 120 ? -2.916 -18.875 -35.812 1 96.94 120 SER A O 1
ATOM 921 N N . SER A 1 121 ? -3.072 -21.094 -36.031 1 98.19 121 SER A N 1
ATOM 922 C CA . SER A 1 121 ? -4.379 -21.094 -36.688 1 98.19 121 SER A CA 1
ATOM 923 C C . SER A 1 121 ? -5.508 -21.156 -35.656 1 98.19 121 SER A C 1
ATOM 925 O O . SER A 1 121 ? -6.676 -21.312 -36.031 1 98.19 121 SER A O 1
ATOM 927 N N . ILE A 1 122 ? -5.164 -21.156 -34.406 1 98.25 122 ILE A N 1
ATOM 928 C CA . ILE A 1 122 ? -6.082 -21.172 -33.281 1 98.25 122 ILE A CA 1
ATOM 929 C C . ILE A 1 122 ? -6.828 -22.5 -33.25 1 98.25 122 ILE A C 1
ATOM 931 O O . ILE A 1 122 ? -8.047 -22.531 -33.031 1 98.25 122 ILE A O 1
ATOM 935 N N . GLU A 1 123 ? -6.129 -23.5 -33.531 1 98.06 123 GLU A N 1
ATOM 936 C CA . GLU A 1 123 ? -6.617 -24.875 -33.406 1 98.06 123 GLU A CA 1
ATOM 937 C C . GLU A 1 123 ? -5.852 -25.641 -32.344 1 98.06 123 GLU A C 1
ATOM 939 O O . GLU A 1 123 ? -4.645 -25.469 -32.188 1 98.06 123 GLU A O 1
ATOM 944 N N . ASP A 1 124 ? -6.598 -26.5 -31.672 1 98.25 124 ASP A N 1
ATOM 945 C CA . ASP A 1 124 ? -5.922 -27.297 -30.641 1 98.25 124 ASP A CA 1
ATOM 946 C C . ASP A 1 124 ? -5.293 -28.547 -31.25 1 98.25 124 ASP A C 1
ATOM 948 O O . ASP A 1 124 ? -5.727 -29.016 -32.312 1 98.25 124 ASP A O 1
ATOM 952 N N . TYR A 1 125 ? -4.27 -29.031 -30.641 1 98 125 TYR A N 1
ATOM 953 C CA . TYR A 1 125 ? -3.646 -30.312 -30.984 1 98 125 TYR A CA 1
ATOM 954 C C . TYR A 1 125 ? -3.139 -31.016 -29.734 1 98 125 TYR A C 1
ATOM 956 O O . TYR A 1 125 ? -2.838 -30.359 -28.719 1 98 125 TYR A O 1
ATOM 964 N N . ILE A 1 126 ? -3.055 -32.344 -29.781 1 98.25 126 ILE A N 1
ATOM 965 C CA . ILE A 1 126 ? -2.686 -33.156 -28.641 1 98.25 126 ILE A CA 1
ATOM 966 C C . ILE A 1 126 ? -1.231 -32.875 -28.25 1 98.25 126 ILE A C 1
ATOM 968 O O . ILE A 1 126 ? -0.356 -32.844 -29.125 1 98.25 126 ILE A O 1
ATOM 972 N N . ASN A 1 127 ? -0.968 -32.688 -27 1 98.5 127 ASN A N 1
ATOM 973 C CA . ASN A 1 127 ? 0.374 -32.562 -26.438 1 98.5 127 ASN A CA 1
ATOM 974 C C . ASN A 1 127 ? 0.951 -33.938 -26.078 1 98.5 127 ASN A C 1
ATOM 976 O O . ASN A 1 127 ? 0.507 -34.562 -25.125 1 98.5 127 ASN A O 1
ATOM 980 N N . PRO A 1 128 ? 1.903 -34.375 -26.781 1 97.56 128 PRO A N 1
ATOM 981 C CA . PRO A 1 128 ? 2.416 -35.719 -26.516 1 97.56 128 PRO A CA 1
ATOM 982 C C . PRO A 1 128 ? 3.217 -35.812 -25.219 1 97.56 128 PRO A C 1
ATOM 984 O O . PRO A 1 128 ? 3.518 -36.906 -24.734 1 97.56 128 PRO A O 1
ATOM 987 N N . TYR A 1 129 ? 3.561 -34.688 -24.625 1 98 129 TYR A N 1
ATOM 988 C CA . TYR A 1 129 ? 4.348 -34.688 -23.406 1 98 129 TYR A CA 1
ATOM 989 C C . TYR A 1 129 ? 3.518 -34.156 -22.234 1 98 129 TYR A C 1
ATOM 991 O O . TYR A 1 129 ? 4.059 -33.562 -21.297 1 98 129 TYR A O 1
ATOM 999 N N . SER A 1 130 ? 2.229 -34.312 -22.344 1 98.56 130 SER A N 1
ATOM 1000 C CA . SER A 1 130 ? 1.311 -33.906 -21.297 1 98.56 130 SER A CA 1
ATOM 1001 C C . SER A 1 130 ? 1.531 -34.688 -20.016 1 98.56 130 SER A C 1
ATOM 1003 O O . SER A 1 130 ? 1.94 -35.844 -20.062 1 98.56 130 SER A O 1
ATOM 1005 N N . TRP A 1 131 ? 1.242 -34.062 -18.922 1 98.88 131 TRP A N 1
ATOM 1006 C CA . TRP A 1 131 ? 1.399 -34.719 -17.625 1 98.88 131 TRP A CA 1
ATOM 1007 C C . TRP A 1 131 ? 0.284 -35.75 -17.391 1 98.88 131 TRP A C 1
ATOM 1009 O O . TRP A 1 131 ? 0.421 -36.625 -16.547 1 98.88 131 TRP A O 1
ATOM 1019 N N . ASN A 1 132 ? -0.892 -35.625 -18.172 1 98.75 132 ASN A N 1
ATOM 1020 C CA . ASN A 1 132 ? -1.927 -36.656 -17.969 1 98.75 132 ASN A CA 1
ATOM 1021 C C . ASN A 1 132 ? -1.522 -37.969 -18.594 1 98.75 132 ASN A C 1
ATOM 1023 O O . ASN A 1 132 ? -2.299 -38.938 -18.562 1 98.75 132 ASN A O 1
ATOM 1027 N N . GLU A 1 133 ? -0.29 -38.031 -19.078 1 98.38 133 GLU A N 1
ATOM 1028 C CA . GLU A 1 133 ? 0.301 -39.344 -19.406 1 98.38 133 GLU A CA 1
ATOM 1029 C C . GLU A 1 133 ? 0.386 -40.219 -18.172 1 98.38 133 GLU A C 1
ATOM 1031 O O . GLU A 1 133 ? 0.301 -41.438 -18.281 1 98.38 133 GLU A O 1
ATOM 1036 N N . VAL A 1 134 ? 0.518 -39.625 -16.969 1 97.62 134 VAL A N 1
ATOM 1037 C CA . VAL A 1 134 ? 0.819 -40.5 -15.828 1 97.62 134 VAL A CA 1
ATOM 1038 C C . VAL A 1 134 ? -0.086 -40.125 -14.656 1 97.62 134 VAL A C 1
ATOM 1040 O O . VAL A 1 134 ? -0.067 -40.812 -13.617 1 97.62 134 VAL A O 1
ATOM 1043 N N . SER A 1 135 ? -0.913 -39.125 -14.773 1 98.69 135 SER A N 1
ATOM 1044 C CA . SER A 1 135 ? -1.768 -38.688 -13.68 1 98.69 135 SER A CA 1
ATOM 1045 C C . SER A 1 135 ? -3.104 -38.188 -14.188 1 98.69 135 SER A C 1
ATOM 1047 O O . SER A 1 135 ? -3.191 -37.688 -15.312 1 98.69 135 SER A O 1
ATOM 1049 N N . ASN A 1 136 ? -4.219 -38.375 -13.414 1 98.75 136 ASN A N 1
ATOM 1050 C CA . ASN A 1 136 ? -5.383 -37.531 -13.57 1 98.75 136 ASN A CA 1
ATOM 1051 C C . ASN A 1 136 ? -5.062 -36.062 -13.195 1 98.75 136 ASN A C 1
ATOM 1053 O O . ASN A 1 136 ? -4.414 -35.812 -12.18 1 98.75 136 ASN A O 1
ATOM 1057 N N . LEU A 1 137 ? -5.441 -35.156 -14.031 1 98.88 137 LEU A N 1
ATOM 1058 C CA . LEU A 1 137 ? -5.086 -33.75 -13.805 1 98.88 137 LEU A CA 1
ATOM 1059 C C . LEU A 1 137 ? -6.332 -32.906 -13.523 1 98.88 137 LEU A C 1
ATOM 1061 O O . LEU A 1 137 ? -7.34 -33.031 -14.227 1 98.88 137 LEU A O 1
ATOM 1065 N N . LEU A 1 138 ? -6.242 -32.094 -12.5 1 98.88 138 LEU A N 1
ATOM 1066 C CA . LEU A 1 138 ? -7.273 -31.125 -12.156 1 98.88 138 LEU A CA 1
ATOM 1067 C C . LEU A 1 138 ? -6.715 -29.703 -12.203 1 98.88 138 LEU A C 1
ATOM 1069 O O . LEU A 1 138 ? -5.715 -29.391 -11.555 1 98.88 138 LEU A O 1
ATOM 1073 N N . PHE A 1 139 ? -7.297 -28.859 -13.047 1 98.88 139 PHE A N 1
ATOM 1074 C CA . PHE A 1 139 ? -7.023 -27.422 -13.094 1 98.88 139 PHE A CA 1
ATOM 1075 C C . PHE A 1 139 ? -8.156 -26.641 -12.453 1 98.88 139 PHE A C 1
ATOM 1077 O O . PHE A 1 139 ? -9.328 -26.828 -12.789 1 98.88 139 PHE A O 1
ATOM 1084 N N . ILE A 1 140 ? -7.824 -25.766 -11.531 1 98.75 140 ILE A N 1
ATOM 1085 C CA . ILE A 1 140 ? -8.82 -24.938 -10.859 1 98.75 140 ILE A CA 1
ATOM 1086 C C . ILE A 1 140 ? -8.484 -23.469 -11.062 1 98.75 140 ILE A C 1
ATOM 1088 O O . ILE A 1 140 ? -7.332 -23.062 -10.898 1 98.75 140 ILE A O 1
ATOM 1092 N N . SER A 1 141 ? -9.469 -22.719 -11.469 1 98.38 141 SER A N 1
ATOM 1093 C CA . SER A 1 141 ? -9.305 -21.281 -11.609 1 98.38 141 SER A CA 1
ATOM 1094 C C . SER A 1 141 ? -9.516 -20.562 -10.273 1 98.38 141 SER A C 1
ATOM 1096 O O . SER A 1 141 ? -10.609 -20.078 -9.992 1 98.38 141 SER A O 1
ATOM 1098 N N . GLN A 1 142 ? -8.445 -20.453 -9.594 1 97.38 142 GLN A N 1
ATOM 1099 C CA . GLN A 1 142 ? -8.469 -19.812 -8.281 1 97.38 142 GLN A CA 1
ATOM 1100 C C . GLN A 1 142 ? -7.465 -18.672 -8.211 1 97.38 142 GLN A C 1
ATOM 1102 O O . GLN A 1 142 ? -6.461 -18.672 -8.93 1 97.38 142 GLN A O 1
ATOM 1107 N N . PRO A 1 143 ? -7.793 -17.609 -7.297 1 96.19 143 PRO A N 1
ATOM 1108 C CA . PRO A 1 143 ? -8.977 -17.438 -6.449 1 96.19 143 PRO A CA 1
ATOM 1109 C C . PRO A 1 143 ? -10.211 -17.016 -7.246 1 96.19 143 PRO A C 1
ATOM 1111 O O . PRO A 1 143 ? -10.141 -16.844 -8.461 1 96.19 143 PRO A O 1
ATOM 1114 N N . LEU A 1 144 ? -11.32 -16.938 -6.562 1 96.44 144 LEU A N 1
ATOM 1115 C CA . LEU A 1 144 ? -12.562 -16.562 -7.227 1 96.44 144 LEU A CA 1
ATOM 1116 C C . LEU A 1 144 ? -12.367 -15.289 -8.047 1 96.44 144 LEU A C 1
ATOM 1118 O O . LEU A 1 144 ? -11.781 -14.32 -7.566 1 96.44 144 LEU A O 1
ATOM 1122 N N . GLY A 1 145 ? -12.797 -15.32 -9.312 1 96.75 145 GLY A N 1
ATOM 1123 C CA . GLY A 1 145 ? -12.664 -14.195 -10.227 1 96.75 145 GLY A CA 1
ATOM 1124 C C . GLY A 1 145 ? -11.609 -14.414 -11.297 1 96.75 145 GLY A C 1
ATOM 1125 O O . GLY A 1 145 ? -11.57 -13.695 -12.297 1 96.75 145 GLY A O 1
ATOM 1126 N N . VAL A 1 146 ? -10.82 -15.414 -11.148 1 97.56 146 VAL A N 1
ATOM 1127 C CA . VAL A 1 146 ? -9.75 -15.734 -12.086 1 97.56 146 VAL A CA 1
ATOM 1128 C C . VAL A 1 146 ? -10.266 -16.719 -13.133 1 97.56 146 VAL A C 1
ATOM 1130 O O . VAL A 1 146 ? -11.125 -17.547 -12.844 1 97.56 146 VAL A O 1
ATOM 1133 N N . GLY A 1 147 ? -9.68 -16.578 -14.336 1 98.25 147 GLY A N 1
ATOM 1134 C CA . GLY A 1 147 ? -10.141 -17.453 -15.406 1 98.25 147 GLY A CA 1
ATOM 1135 C C . GLY A 1 147 ? -11.617 -17.266 -15.719 1 98.25 147 GLY A C 1
ATOM 1136 O O . GLY A 1 147 ? -12.055 -16.172 -16.047 1 98.25 147 GLY A O 1
ATOM 1137 N N . PHE A 1 148 ? -12.359 -18.344 -15.484 1 98.62 148 PHE A N 1
ATOM 1138 C CA . PHE A 1 148 ? -13.797 -18.312 -15.727 1 98.62 148 PHE A CA 1
ATOM 1139 C C . PHE A 1 148 ? -14.57 -18.281 -14.414 1 98.62 148 PHE A C 1
ATOM 1141 O O . PHE A 1 148 ? -15.805 -18.344 -14.406 1 98.62 148 PHE A O 1
ATOM 1148 N N . SER A 1 149 ? -13.867 -18.25 -13.273 1 98.56 149 SER A N 1
ATOM 1149 C CA . SER A 1 149 ? -14.523 -18.25 -11.977 1 98.56 149 SER A CA 1
ATOM 1150 C C . SER A 1 149 ? -15.156 -16.906 -11.672 1 98.56 149 SER A C 1
ATOM 1152 O O . SER A 1 149 ? -14.656 -15.859 -12.109 1 98.56 149 SER A O 1
ATOM 1154 N N . TYR A 1 150 ? -16.297 -16.906 -10.898 1 98.19 150 TYR A N 1
ATOM 1155 C CA . TYR A 1 150 ? -16.984 -15.641 -10.609 1 98.19 150 TYR A CA 1
ATOM 1156 C C . TYR A 1 150 ? -17.875 -15.773 -9.383 1 98.19 150 TYR A C 1
ATOM 1158 O O . TYR A 1 150 ? -18.266 -16.875 -9.008 1 98.19 150 TYR A O 1
ATOM 1166 N N . SER A 1 151 ? -18.047 -14.68 -8.703 1 97.75 151 SER A N 1
ATOM 1167 C CA . SER A 1 151 ? -19.125 -14.562 -7.73 1 97.75 151 SER A CA 1
ATOM 1168 C C . SER A 1 151 ? -20.422 -14.094 -8.391 1 97.75 151 SER A C 1
ATOM 1170 O O . SER A 1 151 ? -21.438 -14.789 -8.352 1 97.75 151 SER A O 1
ATOM 1172 N N . GLU A 1 152 ? -20.281 -12.93 -9.008 1 97.44 152 GLU A N 1
ATOM 1173 C CA . GLU A 1 152 ? -21.25 -12.391 -9.938 1 97.44 152 GLU A CA 1
ATOM 1174 C C . GLU A 1 152 ? -20.594 -12 -11.258 1 97.44 152 GLU A C 1
ATOM 1176 O O . GLU A 1 152 ? -19.391 -12.141 -11.422 1 97.44 152 GLU A O 1
ATOM 1181 N N . THR A 1 153 ? -21.438 -11.68 -12.211 1 97.5 153 THR A N 1
ATOM 1182 C CA . THR A 1 153 ? -20.875 -11.242 -13.492 1 97.5 153 THR A CA 1
ATOM 1183 C C . THR A 1 153 ? -21.266 -9.789 -13.773 1 97.5 153 THR A C 1
ATOM 1185 O O . THR A 1 153 ? -22.266 -9.289 -13.234 1 97.5 153 THR A O 1
ATOM 1188 N N . GLU A 1 154 ? -20.438 -9.133 -14.469 1 96.81 154 GLU A N 1
ATOM 1189 C CA . GLU A 1 154 ? -20.625 -7.754 -14.898 1 96.81 154 GLU A CA 1
ATOM 1190 C C . GLU A 1 154 ? -20.453 -7.621 -16.406 1 96.81 154 GLU A C 1
ATOM 1192 O O . GLU A 1 154 ? -19.422 -8 -16.969 1 96.81 154 GLU A O 1
ATOM 1197 N N . ASP A 1 155 ? -21.547 -7.203 -17.094 1 98 155 ASP A N 1
ATOM 1198 C CA . ASP A 1 155 ? -21.406 -6.805 -18.484 1 98 155 ASP A CA 1
ATOM 1199 C C . ASP A 1 155 ? -20.75 -5.43 -18.609 1 98 155 ASP A C 1
ATOM 1201 O O . ASP A 1 155 ? -21.312 -4.43 -18.156 1 98 155 ASP A O 1
ATOM 1205 N N . GLY A 1 156 ? -19.5 -5.395 -19 1 97.12 156 GLY A N 1
ATOM 1206 C CA . GLY A 1 156 ? -18.734 -4.16 -19.031 1 97.12 156 GLY A CA 1
ATOM 1207 C C . GLY A 1 156 ? -17.422 -4.277 -19.797 1 97.12 156 GLY A C 1
ATOM 1208 O O . GLY A 1 156 ? -17.406 -4.785 -20.922 1 97.12 156 GLY A O 1
ATOM 1209 N N . SER A 1 157 ? -16.438 -3.697 -19.281 1 96.19 157 SER A N 1
ATOM 1210 C CA . SER A 1 157 ? -15.133 -3.652 -19.938 1 96.19 157 SER A CA 1
ATOM 1211 C C . SER A 1 157 ? -14 -3.754 -18.922 1 96.19 157 SER A C 1
ATOM 1213 O O . SER A 1 157 ? -14.25 -3.848 -17.719 1 96.19 157 SER A O 1
ATOM 1215 N N . LEU A 1 158 ? -12.812 -3.861 -19.406 1 95.88 158 LEU A N 1
ATOM 1216 C CA . LEU A 1 158 ? -11.617 -3.809 -18.578 1 95.88 158 LEU A CA 1
ATOM 1217 C C . LEU A 1 158 ? -10.945 -2.443 -18.672 1 95.88 158 LEU A C 1
ATOM 1219 O O . LEU A 1 158 ? -10.742 -1.931 -19.781 1 95.88 158 LEU A O 1
ATOM 1223 N N . ASN A 1 159 ? -10.617 -1.86 -17.547 1 95.94 159 ASN A N 1
ATOM 1224 C CA . ASN A 1 159 ? -9.938 -0.57 -17.531 1 95.94 159 ASN A CA 1
ATOM 1225 C C . ASN A 1 159 ? -8.57 -0.649 -18.203 1 95.94 159 ASN A C 1
ATOM 1227 O O . ASN A 1 159 ? -7.723 -1.457 -17.797 1 95.94 159 ASN A O 1
ATOM 1231 N N . PRO A 1 160 ? -8.305 0.156 -19.156 1 94.31 160 PRO A N 1
ATOM 1232 C CA . PRO A 1 160 ? -7.043 0.026 -19.891 1 94.31 160 PRO A CA 1
ATOM 1233 C C . PRO A 1 160 ? -5.828 0.384 -19.031 1 94.31 160 PRO A C 1
ATOM 1235 O O . PRO A 1 160 ? -4.707 -0.013 -19.359 1 94.31 160 PRO A O 1
ATOM 1238 N N . LEU A 1 161 ? -6.035 1.134 -17.953 1 94.31 161 LEU A N 1
ATOM 1239 C CA . LEU A 1 161 ? -4.934 1.546 -17.078 1 94.31 161 LEU A CA 1
ATOM 1240 C C . LEU A 1 161 ? -4.684 0.509 -15.992 1 94.31 161 LEU A C 1
ATOM 1242 O O . LEU A 1 161 ? -3.541 0.092 -15.781 1 94.31 161 LEU A O 1
ATOM 1246 N N . THR A 1 162 ? -5.805 0.055 -15.375 1 94.94 162 THR A N 1
ATOM 1247 C CA . THR A 1 162 ? -5.641 -0.759 -14.18 1 94.94 162 THR A CA 1
ATOM 1248 C C . THR A 1 162 ? -5.906 -2.23 -14.484 1 94.94 162 THR A C 1
ATOM 1250 O O . THR A 1 162 ? -5.496 -3.111 -13.719 1 94.94 162 THR A O 1
ATOM 1253 N N . GLY A 1 163 ? -6.668 -2.514 -15.477 1 95 163 GLY A N 1
ATOM 1254 C CA . GLY A 1 163 ? -7.031 -3.875 -15.844 1 95 163 GLY A CA 1
ATOM 1255 C C . GLY A 1 163 ? -8.203 -4.414 -15.047 1 95 163 GLY A C 1
ATOM 1256 O O . GLY A 1 163 ? -8.609 -5.562 -15.234 1 95 163 GLY A O 1
ATOM 1257 N N . VAL A 1 164 ? -8.789 -3.557 -14.188 1 96.56 164 VAL A N 1
ATOM 1258 C CA . VAL A 1 164 ? -9.891 -4.043 -13.359 1 96.56 164 VAL A CA 1
ATOM 1259 C C . VAL A 1 164 ? -11.195 -4 -14.156 1 96.56 164 VAL A C 1
ATOM 1261 O O . VAL A 1 164 ? -11.273 -3.332 -15.188 1 96.56 164 VAL A O 1
ATOM 1264 N N . VAL A 1 165 ? -12.195 -4.645 -13.719 1 96.19 165 VAL A N 1
ATOM 1265 C CA . VAL A 1 165 ? -13.5 -4.715 -14.367 1 96.19 165 VAL A CA 1
ATOM 1266 C C . VAL A 1 165 ? -14.273 -3.418 -14.117 1 96.19 165 VAL A C 1
ATOM 1268 O O . VAL A 1 165 ? -14.305 -2.912 -12.992 1 96.19 165 VAL A O 1
ATOM 1271 N N . GLU A 1 166 ? -14.734 -2.854 -15.195 1 95.5 166 GLU A N 1
ATOM 1272 C CA . GLU A 1 166 ? -15.586 -1.671 -15.148 1 95.5 166 GLU A CA 1
ATOM 1273 C C . GLU A 1 166 ? -16.984 -1.981 -15.664 1 95.5 166 GLU A C 1
ATOM 1275 O O . GLU A 1 166 ? -17.156 -2.764 -16.609 1 95.5 166 GLU A O 1
ATOM 1280 N N . ASN A 1 167 ? -17.953 -1.396 -15.055 1 95.75 167 ASN A N 1
ATOM 1281 C CA . ASN A 1 167 ? -19.312 -1.595 -15.555 1 95.75 167 ASN A CA 1
ATOM 1282 C C . ASN A 1 167 ? -19.531 -0.862 -16.875 1 95.75 167 ASN A C 1
ATOM 1284 O O . ASN A 1 167 ? -18.625 -0.188 -17.375 1 95.75 167 ASN A O 1
ATOM 1288 N N . ALA A 1 168 ? -20.703 -0.913 -17.438 1 96.69 168 ALA A N 1
ATOM 1289 C CA . ALA A 1 168 ? -21.031 -0.444 -18.781 1 96.69 168 ALA A CA 1
ATOM 1290 C C . ALA A 1 168 ? -20.906 1.073 -18.875 1 96.69 168 ALA A C 1
ATOM 1292 O O . ALA A 1 168 ? -20.719 1.617 -19.969 1 96.69 168 ALA A O 1
ATOM 1293 N N . SER A 1 169 ? -21.016 1.804 -17.734 1 96.06 169 SER A N 1
ATOM 1294 C CA . SER A 1 169 ? -20.984 3.262 -17.766 1 96.06 169 SER A CA 1
ATOM 1295 C C . SER A 1 169 ? -19.594 3.779 -18.109 1 96.06 169 SER A C 1
ATOM 1297 O O . SER A 1 169 ? -19.438 4.918 -18.562 1 96.06 169 SER A O 1
ATOM 1299 N N . PHE A 1 170 ? -18.625 3.027 -17.953 1 94.06 170 PHE A N 1
ATOM 1300 C CA . PHE A 1 170 ? -17.25 3.441 -18.203 1 94.06 170 PHE A CA 1
ATOM 1301 C C . PHE A 1 170 ? -16.938 3.467 -19.688 1 94.06 170 PHE A C 1
ATOM 1303 O O . PHE A 1 170 ? -16.5 4.484 -20.219 1 94.06 170 PHE A O 1
ATOM 1310 N N . ALA A 1 171 ? -17.219 2.346 -20.422 1 95.75 171 ALA A N 1
ATOM 1311 C CA . ALA A 1 171 ? -16.859 2.248 -21.828 1 95.75 171 ALA A CA 1
ATOM 1312 C C . ALA A 1 171 ? -17.828 1.336 -22.578 1 95.75 171 ALA A C 1
ATOM 1314 O O . ALA A 1 171 ? -17.453 0.686 -23.547 1 95.75 171 ALA A O 1
ATOM 1315 N N . GLY A 1 172 ? -19.062 1.155 -22.062 1 96 172 GLY A N 1
ATOM 1316 C CA . GLY A 1 172 ? -20.047 0.275 -22.688 1 96 172 GLY A CA 1
ATOM 1317 C C . GLY A 1 172 ? -19.781 -1.194 -22.422 1 96 172 GLY A C 1
ATOM 1318 O O . GLY A 1 172 ? -18.922 -1.537 -21.609 1 96 172 GLY A O 1
ATOM 1319 N N . VAL A 1 173 ? -20.5 -2.072 -23 1 97.06 173 VAL A N 1
ATOM 1320 C CA . VAL A 1 173 ? -20.391 -3.516 -22.828 1 97.06 173 VAL A CA 1
ATOM 1321 C C . VAL A 1 173 ? -19.438 -4.09 -23.875 1 97.06 173 VAL A C 1
ATOM 1323 O O . VAL A 1 173 ? -19.766 -4.113 -25.078 1 97.06 173 VAL A O 1
ATOM 1326 N N . GLN A 1 174 ? -18.312 -4.543 -23.422 1 96.25 174 GLN A N 1
ATOM 1327 C CA . GLN A 1 174 ? -17.312 -5.16 -24.297 1 96.25 174 GLN A CA 1
ATOM 1328 C C . GLN A 1 174 ? -17.172 -6.648 -24 1 96.25 174 GLN A C 1
ATOM 1330 O O . GLN A 1 174 ? -16.609 -7.395 -24.797 1 96.25 174 GLN A O 1
ATOM 1335 N N . GLY A 1 175 ? -17.734 -7.074 -22.922 1 97.31 175 GLY A N 1
ATOM 1336 C CA . GLY A 1 175 ? -17.734 -8.469 -22.5 1 97.31 175 GLY A CA 1
ATOM 1337 C C . GLY A 1 175 ? -18.422 -8.688 -21.172 1 97.31 175 GLY A C 1
ATOM 1338 O O . GLY A 1 175 ? -18.953 -7.746 -20.578 1 97.31 175 GLY A O 1
ATOM 1339 N N . ARG A 1 176 ? -18.531 -9.875 -20.781 1 98.06 176 ARG A N 1
ATOM 1340 C CA . ARG A 1 176 ? -19 -10.281 -19.453 1 98.06 176 ARG A CA 1
ATOM 1341 C C . ARG A 1 176 ? -17.844 -10.719 -18.578 1 98.06 176 ARG A C 1
ATOM 1343 O O . ARG A 1 176 ? -17.109 -11.656 -18.906 1 98.06 176 ARG A O 1
ATOM 1350 N N . TYR A 1 177 ? -17.641 -10.078 -17.453 1 98.06 177 TYR A N 1
ATOM 1351 C CA . TYR A 1 177 ? -16.469 -10.281 -16.609 1 98.06 177 TYR A CA 1
ATOM 1352 C C . TYR A 1 177 ? -16.875 -10.602 -15.172 1 98.06 177 TYR A C 1
ATOM 1354 O O . TYR A 1 177 ? -18.031 -10.375 -14.789 1 98.06 177 TYR A O 1
ATOM 1362 N N . PRO A 1 178 ? -15.961 -11.18 -14.453 1 97.69 178 PRO A N 1
ATOM 1363 C CA . PRO A 1 178 ? -16.312 -11.5 -13.07 1 97.69 178 PRO A CA 1
ATOM 1364 C C . PRO A 1 178 ? -16.422 -10.258 -12.188 1 97.69 178 PRO A C 1
ATOM 1366 O O . PRO A 1 178 ? -15.602 -9.344 -12.297 1 97.69 178 PRO A O 1
ATOM 1369 N N . ALA A 1 179 ? -17.438 -10.18 -11.414 1 95.75 179 ALA A N 1
ATOM 1370 C CA . ALA A 1 179 ? -17.594 -9.203 -10.344 1 95.75 179 ALA A CA 1
ATOM 1371 C C . ALA A 1 179 ? -17.391 -9.852 -8.977 1 95.75 179 ALA A C 1
ATOM 1373 O O . ALA A 1 179 ? -18.125 -10.766 -8.594 1 95.75 179 ALA A O 1
ATOM 1374 N N . ILE A 1 180 ? -16.344 -9.383 -8.297 1 96.19 180 ILE A N 1
ATOM 1375 C CA . ILE A 1 180 ? -15.992 -10.016 -7.031 1 96.19 180 ILE A CA 1
ATOM 1376 C C . ILE A 1 180 ? -15.664 -8.945 -5.988 1 96.19 180 ILE A C 1
ATOM 1378 O O . ILE A 1 180 ? -15.406 -7.793 -6.336 1 96.19 180 ILE A O 1
ATOM 1382 N N . ASP A 1 181 ? -15.82 -9.312 -4.727 1 95.94 181 ASP A N 1
ATOM 1383 C CA . ASP A 1 181 ? -15.117 -8.617 -3.646 1 95.94 181 ASP A CA 1
ATOM 1384 C C . ASP A 1 181 ? -13.773 -9.266 -3.352 1 95.94 181 ASP A C 1
ATOM 1386 O O . ASP A 1 181 ? -13.695 -10.203 -2.549 1 95.94 181 ASP A O 1
ATOM 1390 N N . ALA A 1 182 ? -12.727 -8.75 -3.936 1 95.44 182 ALA A N 1
ATOM 1391 C CA . ALA A 1 182 ? -11.414 -9.398 -3.9 1 95.44 182 ALA A CA 1
ATOM 1392 C C . ALA A 1 182 ? -10.844 -9.406 -2.484 1 95.44 182 ALA A C 1
ATOM 1394 O O . ALA A 1 182 ? -9.938 -10.18 -2.182 1 95.44 182 ALA A O 1
ATOM 1395 N N . THR A 1 183 ? -11.383 -8.547 -1.566 1 95.06 183 THR A N 1
ATOM 1396 C CA . THR A 1 183 ? -10.859 -8.461 -0.207 1 95.06 183 THR A CA 1
ATOM 1397 C C . THR A 1 183 ? -11.281 -9.68 0.611 1 95.06 183 THR A C 1
ATOM 1399 O O . THR A 1 183 ? -10.734 -9.93 1.686 1 95.06 183 THR A O 1
ATOM 1402 N N . LEU A 1 184 ? -12.219 -10.492 0.072 1 95.38 184 LEU A N 1
ATOM 1403 C CA . LEU A 1 184 ? -12.68 -11.68 0.784 1 95.38 184 LEU A CA 1
ATOM 1404 C C . LEU A 1 184 ? -11.664 -12.812 0.653 1 95.38 184 LEU A C 1
ATOM 1406 O O . LEU A 1 184 ? -11.695 -13.766 1.432 1 95.38 184 LEU A O 1
ATOM 1410 N N . ILE A 1 185 ? -10.773 -12.781 -0.363 1 95.81 185 ILE A N 1
ATOM 1411 C CA . ILE A 1 185 ? -9.734 -13.789 -0.582 1 95.81 185 ILE A CA 1
ATOM 1412 C C . ILE A 1 185 ? -8.445 -13.109 -1.042 1 95.81 185 ILE A C 1
ATOM 1414 O O . ILE A 1 185 ? -7.945 -13.391 -2.135 1 95.81 185 ILE A O 1
ATOM 1418 N N . ASP A 1 186 ? -7.926 -12.273 -0.153 1 96.06 186 ASP A N 1
ATOM 1419 C CA . ASP A 1 186 ? -6.824 -11.406 -0.565 1 96.06 186 ASP A CA 1
ATOM 1420 C C . ASP A 1 186 ? -5.512 -11.844 0.077 1 96.06 186 ASP A C 1
ATOM 1422 O O . ASP A 1 186 ? -4.57 -11.055 0.176 1 96.06 186 ASP A O 1
ATOM 1426 N N . THR A 1 187 ? -5.422 -13.07 0.573 1 96.06 187 THR A N 1
ATOM 1427 C CA . THR A 1 187 ? -4.191 -13.664 1.082 1 96.06 187 THR A CA 1
ATOM 1428 C C . THR A 1 187 ? -4.086 -15.125 0.658 1 96.06 187 THR A C 1
ATOM 1430 O O . THR A 1 187 ? -5.098 -15.773 0.386 1 96.06 187 THR A O 1
ATOM 1433 N N . THR A 1 188 ? -2.889 -15.641 0.647 1 96.88 188 THR A N 1
ATOM 1434 C CA . THR A 1 188 ? -2.633 -17.047 0.333 1 96.88 188 THR A CA 1
ATOM 1435 C C . THR A 1 188 ? -3.363 -17.953 1.312 1 96.88 188 THR A C 1
ATOM 1437 O O . THR A 1 188 ? -3.896 -19 0.917 1 96.88 188 THR A O 1
ATOM 1440 N N . GLU A 1 189 ? -3.455 -17.578 2.559 1 95.31 189 GLU A N 1
ATOM 1441 C CA . GLU A 1 189 ? -4.125 -18.391 3.572 1 95.31 189 GLU A CA 1
ATOM 1442 C C . GLU A 1 189 ? -5.621 -18.5 3.283 1 95.31 189 GLU A C 1
ATOM 1444 O O . GLU A 1 189 ? -6.195 -19.594 3.406 1 95.31 189 GLU A O 1
ATOM 1449 N N . LEU A 1 190 ? -6.211 -17.375 2.973 1 96.25 190 LEU A N 1
ATOM 1450 C CA . LEU A 1 190 ? -7.633 -17.391 2.648 1 96.25 190 LEU A CA 1
ATOM 1451 C C . LEU A 1 190 ? -7.887 -18.172 1.361 1 96.25 190 LEU A C 1
ATOM 1453 O O . LEU A 1 190 ? -8.891 -18.875 1.248 1 96.25 190 LEU A O 1
ATOM 1457 N N . ALA A 1 191 ? -7 -18.047 0.411 1 97.25 191 ALA A N 1
ATOM 1458 C CA . ALA A 1 191 ? -7.125 -18.797 -0.844 1 97.25 191 ALA A CA 1
ATOM 1459 C C . ALA A 1 191 ? -7 -20.297 -0.612 1 97.25 191 ALA A C 1
ATOM 1461 O O . ALA A 1 191 ? -7.656 -21.094 -1.289 1 97.25 191 ALA A O 1
ATOM 1462 N N . ALA A 1 192 ? -6.113 -20.672 0.305 1 97.5 192 ALA A N 1
ATOM 1463 C CA . ALA A 1 192 ? -5.961 -22.078 0.647 1 97.5 192 ALA A CA 1
ATOM 1464 C C . ALA A 1 192 ? -7.273 -22.672 1.164 1 97.5 192 ALA A C 1
ATOM 1466 O O . ALA A 1 192 ? -7.68 -23.75 0.753 1 97.5 192 ALA A O 1
ATOM 1467 N N . GLN A 1 193 ? -7.922 -21.938 2.064 1 97.69 193 GLN A N 1
ATOM 1468 C CA . GLN A 1 193 ? -9.195 -22.375 2.633 1 97.69 193 GLN A CA 1
ATOM 1469 C C . GLN A 1 193 ? -10.266 -22.5 1.554 1 97.69 193 GLN A C 1
ATOM 1471 O O . GLN A 1 193 ? -10.977 -23.5 1.498 1 97.69 193 GLN A O 1
ATOM 1476 N N . ALA A 1 194 ? -10.305 -21.5 0.728 1 97.5 194 ALA A N 1
ATOM 1477 C CA . ALA A 1 194 ? -11.305 -21.5 -0.335 1 97.5 194 ALA A CA 1
ATOM 1478 C C . ALA A 1 194 ? -11.07 -22.641 -1.308 1 97.5 194 ALA A C 1
ATOM 1480 O O . ALA A 1 194 ? -12.016 -23.328 -1.716 1 97.5 194 ALA A O 1
ATOM 1481 N N . THR A 1 195 ? -9.844 -22.906 -1.67 1 98.12 195 THR A N 1
ATOM 1482 C CA . THR A 1 195 ? -9.523 -23.938 -2.648 1 98.12 195 THR A CA 1
ATOM 1483 C C . THR A 1 195 ? -9.773 -25.328 -2.068 1 98.12 195 THR A C 1
ATOM 1485 O O . THR A 1 195 ? -10.195 -26.234 -2.785 1 98.12 195 THR A O 1
ATOM 1488 N N . TRP A 1 196 ? -9.516 -25.438 -0.763 1 98.25 196 TRP A N 1
ATOM 1489 C CA . TRP A 1 196 ? -9.812 -26.719 -0.116 1 98.25 196 TRP A CA 1
ATOM 1490 C C . TRP A 1 196 ? -11.289 -27.062 -0.244 1 98.25 196 TRP A C 1
ATOM 1492 O O . TRP A 1 196 ? -11.641 -28.203 -0.554 1 98.25 196 TRP A O 1
ATOM 1502 N N . GLU A 1 197 ? -12.148 -26.078 -0.038 1 97.31 197 GLU A N 1
ATOM 1503 C CA . GLU A 1 197 ? -13.586 -26.328 -0.147 1 97.31 197 GLU A CA 1
ATOM 1504 C C . GLU A 1 197 ? -13.969 -26.703 -1.572 1 97.31 197 GLU A C 1
ATOM 1506 O O . GLU A 1 197 ? -14.82 -27.578 -1.778 1 97.31 197 GLU A O 1
ATOM 1511 N N . ILE A 1 198 ? -13.328 -26.078 -2.514 1 97.75 198 ILE A N 1
ATOM 1512 C CA . ILE A 1 198 ? -13.594 -26.375 -3.916 1 97.75 198 ILE A CA 1
ATOM 1513 C C . ILE A 1 198 ? -13.141 -27.797 -4.234 1 97.75 198 ILE A C 1
ATOM 1515 O O . ILE A 1 198 ? -13.867 -28.562 -4.879 1 97.75 198 ILE A O 1
ATOM 1519 N N . LEU A 1 199 ? -11.922 -28.156 -3.785 1 98.25 199 LEU A N 1
ATOM 1520 C CA . LEU A 1 199 ? -11.367 -29.484 -4.027 1 98.25 199 LEU A CA 1
ATOM 1521 C C . LEU A 1 199 ? -12.258 -30.562 -3.43 1 98.25 199 LEU A C 1
ATOM 1523 O O . LEU A 1 199 ? -12.547 -31.562 -4.082 1 98.25 199 LEU A O 1
ATOM 1527 N N . GLN A 1 200 ? -12.742 -30.344 -2.188 1 97.5 200 GLN A N 1
ATOM 1528 C CA . GLN A 1 200 ? -13.617 -31.312 -1.521 1 97.5 200 GLN A CA 1
ATOM 1529 C C . GLN A 1 200 ? -14.961 -31.438 -2.246 1 97.5 200 GLN A C 1
ATOM 1531 O O . GLN A 1 200 ? -15.508 -32.531 -2.375 1 97.5 200 GLN A O 1
ATOM 1536 N N . GLY A 1 201 ? -15.469 -30.25 -2.693 1 96.81 201 GLY A N 1
ATOM 1537 C CA . GLY A 1 201 ? -16.688 -30.281 -3.49 1 96.81 201 GLY A CA 1
ATOM 1538 C C . GLY A 1 201 ? -16.547 -31.094 -4.77 1 96.81 201 GLY A C 1
ATOM 1539 O O . GLY A 1 201 ? -17.406 -31.906 -5.102 1 96.81 201 GLY A O 1
ATOM 1540 N N . PHE A 1 202 ? -15.5 -30.922 -5.492 1 97.75 202 PHE A N 1
ATOM 1541 C CA . PHE A 1 202 ? -15.234 -31.641 -6.73 1 97.75 202 PHE A CA 1
ATOM 1542 C C . PHE A 1 202 ? -15.117 -33.156 -6.477 1 97.75 202 PHE A C 1
ATOM 1544 O O . PHE A 1 202 ? -15.711 -33.938 -7.195 1 97.75 202 PHE A O 1
ATOM 1551 N N . LEU A 1 203 ? -14.266 -33.5 -5.461 1 97.31 203 LEU A N 1
ATOM 1552 C CA . LEU A 1 203 ? -14.039 -34.906 -5.125 1 97.31 203 LEU A CA 1
ATOM 1553 C C . LEU A 1 203 ? -15.352 -35.594 -4.758 1 97.31 203 LEU A C 1
ATOM 1555 O O . LEU A 1 203 ? -15.531 -36.781 -5.035 1 97.31 203 LEU A O 1
ATOM 1559 N N . GLY A 1 204 ? -16.219 -34.812 -4.133 1 95.69 204 GLY A N 1
ATOM 1560 C CA . GLY A 1 204 ? -17.516 -35.375 -3.795 1 95.69 204 GLY A CA 1
ATOM 1561 C C . GLY A 1 204 ? -18.344 -35.75 -5.016 1 95.69 204 GLY A C 1
ATOM 1562 O O . GLY A 1 204 ? -19.188 -36.625 -4.949 1 95.69 204 GLY A O 1
ATOM 1563 N N . GLY A 1 205 ? -18.109 -35.062 -6.129 1 96.31 205 GLY A N 1
ATOM 1564 C CA . GLY A 1 205 ? -18.844 -35.312 -7.352 1 96.31 205 GLY A CA 1
ATOM 1565 C C . GLY A 1 205 ? -18.109 -36.25 -8.305 1 96.31 205 GLY A C 1
ATOM 1566 O O . GLY A 1 205 ? -18.719 -36.781 -9.242 1 96.31 205 GLY A O 1
ATOM 1567 N N . LEU A 1 206 ? -16.844 -36.594 -8.039 1 96.44 206 LEU A N 1
ATOM 1568 C CA . LEU A 1 206 ? -15.977 -37.312 -8.961 1 96.44 206 LEU A CA 1
ATOM 1569 C C . LEU A 1 206 ? -16.531 -38.719 -9.242 1 96.44 206 LEU A C 1
ATOM 1571 O O . LEU A 1 206 ? -16.531 -39.156 -10.391 1 96.44 206 LEU A O 1
ATOM 1575 N N . PRO A 1 207 ? -17.172 -39.438 -8.242 1 95.31 207 PRO A N 1
ATOM 1576 C CA . PRO A 1 207 ? -17.719 -40.781 -8.516 1 95.31 207 PRO A CA 1
ATOM 1577 C C . PRO A 1 207 ? -18.891 -40.75 -9.5 1 95.31 207 PRO A C 1
ATOM 1579 O O . PRO A 1 207 ? -19.141 -41.75 -10.188 1 95.31 207 PRO A O 1
ATOM 1582 N N . LYS A 1 208 ? -19.531 -39.625 -9.523 1 95.44 208 LYS A N 1
ATOM 1583 C CA . LYS A 1 208 ? -20.656 -39.5 -10.453 1 95.44 208 LYS A CA 1
ATOM 1584 C C . LYS A 1 208 ? -20.172 -39.062 -11.836 1 95.44 208 LYS A C 1
ATOM 1586 O O . LYS A 1 208 ? -20.828 -39.375 -12.844 1 95.44 208 LYS A O 1
ATOM 1591 N N . LEU A 1 209 ? -19.062 -38.344 -11.844 1 96.12 209 LEU A N 1
ATOM 1592 C CA . LEU A 1 209 ? -18.453 -38 -13.125 1 96.12 209 LEU A CA 1
ATOM 1593 C C . LEU A 1 209 ? -17.875 -39.281 -13.773 1 96.12 209 LEU A C 1
ATOM 1595 O O . LEU A 1 209 ? -18.125 -39.531 -14.953 1 96.12 209 LEU A O 1
ATOM 1599 N N . ASP A 1 210 ? -17.141 -40 -13.023 1 96.19 210 ASP A N 1
ATOM 1600 C CA . ASP A 1 210 ? -16.594 -41.312 -13.422 1 96.19 210 ASP A CA 1
ATOM 1601 C C . ASP A 1 210 ? -16.406 -42.219 -12.219 1 96.19 210 ASP A C 1
ATOM 1603 O O . ASP A 1 210 ? -15.414 -42.094 -11.492 1 96.19 210 ASP A O 1
ATOM 1607 N N . SER A 1 211 ? -17.172 -43.156 -12.117 1 94.69 211 SER A N 1
ATOM 1608 C CA . SER A 1 211 ? -17.203 -44.031 -10.938 1 94.69 211 SER A CA 1
ATOM 1609 C C . SER A 1 211 ? -15.969 -44.906 -10.898 1 94.69 211 SER A C 1
ATOM 1611 O O . SER A 1 211 ? -15.672 -45.531 -9.867 1 94.69 211 SER A O 1
ATOM 1613 N N . ARG A 1 212 ? -15.32 -44.938 -11.906 1 93.12 212 ARG A N 1
ATOM 1614 C CA . ARG A 1 212 ? -14.164 -45.812 -11.977 1 93.12 212 ARG A CA 1
ATOM 1615 C C . ARG A 1 212 ? -12.953 -45.188 -11.289 1 93.12 212 ARG A C 1
ATOM 1617 O O . ARG A 1 212 ? -12.008 -45.906 -10.922 1 93.12 212 ARG A O 1
ATOM 1624 N N . ILE A 1 213 ? -12.859 -43.969 -11.195 1 95.38 213 ILE A N 1
ATOM 1625 C CA . ILE A 1 213 ? -11.75 -43.281 -10.555 1 95.38 213 ILE A CA 1
ATOM 1626 C C . ILE A 1 213 ? -11.844 -43.438 -9.039 1 95.38 213 ILE A C 1
ATOM 1628 O O . ILE A 1 213 ? -12.734 -42.875 -8.398 1 95.38 213 ILE A O 1
ATOM 1632 N N . LYS A 1 214 ? -10.922 -44.156 -8.523 1 90.5 214 LYS A N 1
ATOM 1633 C CA . LYS A 1 214 ? -10.969 -44.5 -7.105 1 90.5 214 LYS A CA 1
ATOM 1634 C C . LYS A 1 214 ? -9.734 -43.969 -6.375 1 90.5 214 LYS A C 1
ATOM 1636 O O . LYS A 1 214 ? -9.695 -43.969 -5.145 1 90.5 214 LYS A O 1
ATOM 1641 N N . SER A 1 215 ? -8.797 -43.531 -7.137 1 94.31 215 SER A N 1
ATOM 1642 C CA . SER A 1 215 ? -7.52 -43.125 -6.551 1 94.31 215 SER A CA 1
ATOM 1643 C C . SER A 1 215 ? -7.695 -42 -5.547 1 94.31 215 SER A C 1
ATOM 1645 O O . SER A 1 215 ? -8.484 -41.094 -5.773 1 94.31 215 SER A O 1
ATOM 1647 N N . LYS A 1 216 ? -6.977 -42.094 -4.43 1 96 216 LYS A N 1
ATOM 1648 C CA . LYS A 1 216 ? -6.918 -41.062 -3.424 1 96 216 LYS A CA 1
ATOM 1649 C C . LYS A 1 216 ? -5.508 -40.469 -3.303 1 96 216 LYS A C 1
ATOM 1651 O O . LYS A 1 216 ? -5.242 -39.656 -2.439 1 96 216 LYS A O 1
ATOM 1656 N N . ASP A 1 217 ? -4.637 -40.938 -4.188 1 98.12 217 ASP A N 1
ATOM 1657 C CA . ASP A 1 217 ? -3.266 -40.469 -4.227 1 98.12 217 ASP A CA 1
ATOM 1658 C C . ASP A 1 217 ? -3.213 -39.031 -4.777 1 98.12 217 ASP A C 1
ATOM 1660 O O . ASP A 1 217 ? -3.492 -38.812 -5.957 1 98.12 217 ASP A O 1
ATOM 1664 N N . PHE A 1 218 ? -2.807 -38.094 -3.918 1 98.69 218 PHE A N 1
ATOM 1665 C CA . PHE A 1 218 ? -2.998 -36.656 -4.246 1 98.69 218 PHE A CA 1
ATOM 1666 C C . PHE A 1 218 ? -1.659 -35.938 -4.309 1 98.69 218 PHE A C 1
ATOM 1668 O O . PHE A 1 218 ? -0.835 -36.062 -3.398 1 98.69 218 PHE A O 1
ATOM 1675 N N . SER A 1 219 ? -1.423 -35.219 -5.352 1 98.75 219 SER A N 1
ATOM 1676 C CA . SER A 1 219 ? -0.265 -34.344 -5.512 1 98.75 219 SER A CA 1
ATOM 1677 C C . SER A 1 219 ? -0.691 -32.938 -5.832 1 98.75 219 SER A C 1
ATOM 1679 O O . SER A 1 219 ? -1.7 -32.719 -6.508 1 98.75 219 SER A O 1
ATOM 1681 N N . LEU A 1 220 ? 0.01 -31.953 -5.297 1 98.88 220 LEU A N 1
ATOM 1682 C CA . LEU A 1 220 ? -0.161 -30.531 -5.602 1 98.88 220 LEU A CA 1
ATOM 1683 C C . LEU A 1 220 ? 1.057 -29.984 -6.336 1 98.88 220 LEU A C 1
ATOM 1685 O O . LEU A 1 220 ? 2.189 -30.141 -5.875 1 98.88 220 LEU A O 1
ATOM 1689 N N . TRP A 1 221 ? 0.84 -29.438 -7.465 1 98.88 221 TRP A N 1
ATOM 1690 C CA . TRP A 1 221 ? 1.904 -28.812 -8.234 1 98.88 221 TRP A CA 1
ATOM 1691 C C . TRP A 1 221 ? 1.558 -27.359 -8.555 1 98.88 221 TRP A C 1
ATOM 1693 O O . TRP A 1 221 ? 0.406 -27.047 -8.859 1 98.88 221 TRP A O 1
ATOM 1703 N N . THR A 1 222 ? 2.514 -26.484 -8.398 1 98.62 222 THR A N 1
ATOM 1704 C CA . THR A 1 222 ? 2.287 -25.062 -8.5 1 98.62 222 THR A CA 1
ATOM 1705 C C . THR A 1 222 ? 3.434 -24.375 -9.242 1 98.62 222 THR A C 1
ATOM 1707 O O . THR A 1 222 ? 4.48 -24.984 -9.469 1 98.62 222 THR A O 1
ATOM 1710 N N . GLU A 1 223 ? 3.229 -23.109 -9.641 1 98.5 223 GLU A N 1
ATOM 1711 C CA . GLU A 1 223 ? 4.23 -22.344 -10.375 1 98.5 223 GLU A CA 1
ATOM 1712 C C . GLU A 1 223 ? 4.215 -20.875 -9.969 1 98.5 223 GLU A C 1
ATOM 1714 O O . GLU A 1 223 ? 3.166 -20.344 -9.594 1 98.5 223 GLU A O 1
ATOM 1719 N N . SER A 1 224 ? 5.355 -20.172 -10.039 1 97.94 224 SER A N 1
ATOM 1720 C CA . SER A 1 224 ? 5.473 -18.734 -9.82 1 97.94 224 SER A CA 1
ATOM 1721 C C . SER A 1 224 ? 5.047 -18.359 -8.406 1 97.94 224 SER A C 1
ATOM 1723 O O . SER A 1 224 ? 5.578 -18.891 -7.426 1 97.94 224 SER A O 1
ATOM 1725 N N . TYR A 1 225 ? 3.939 -17.547 -8.273 1 97 225 TYR A N 1
ATOM 1726 C CA . TYR A 1 225 ? 3.365 -17.266 -6.961 1 97 225 TYR A CA 1
ATOM 1727 C C . TYR A 1 225 ? 2.91 -18.547 -6.277 1 97 225 TYR A C 1
ATOM 1729 O O . TYR A 1 225 ? 2.635 -18.547 -5.074 1 97 225 TYR A O 1
ATOM 1737 N N . GLY A 1 226 ? 2.979 -19.625 -7.062 1 96.94 226 GLY A N 1
ATOM 1738 C CA . GLY A 1 226 ? 2.752 -20.953 -6.527 1 96.94 226 GLY A CA 1
ATOM 1739 C C . GLY A 1 226 ? 3.734 -21.344 -5.434 1 96.94 226 GLY A C 1
ATOM 1740 O O . GLY A 1 226 ? 3.479 -22.25 -4.656 1 96.94 226 GLY A O 1
ATOM 1741 N N . GLY A 1 227 ? 4.852 -20.625 -5.402 1 96.31 227 GLY A N 1
ATOM 1742 C CA . GLY A 1 227 ? 5.746 -20.797 -4.27 1 96.31 227 GLY A CA 1
ATOM 1743 C C . GLY A 1 227 ? 5.117 -20.406 -2.947 1 96.31 227 GLY A C 1
ATOM 1744 O O . GLY A 1 227 ? 5.539 -20.875 -1.889 1 96.31 227 GLY A O 1
ATOM 1745 N N . HIS A 1 228 ? 4.152 -19.5 -3.041 1 96.62 228 HIS A N 1
ATOM 1746 C CA . HIS A 1 228 ? 3.324 -19.188 -1.883 1 96.62 228 HIS A CA 1
ATOM 1747 C C . HIS A 1 228 ? 2.191 -20.188 -1.732 1 96.62 228 HIS A C 1
ATOM 1749 O O . HIS A 1 228 ? 1.987 -20.75 -0.649 1 96.62 228 HIS A O 1
ATOM 1755 N N . TYR A 1 229 ? 1.504 -20.484 -2.799 1 97.44 229 TYR A N 1
ATOM 1756 C CA . TYR A 1 229 ? 0.344 -21.375 -2.779 1 97.44 229 TYR A CA 1
ATOM 1757 C C . TYR A 1 229 ? 0.742 -22.781 -2.373 1 97.44 229 TYR A C 1
ATOM 1759 O O . TYR A 1 229 ? 0.102 -23.391 -1.512 1 97.44 229 TYR A O 1
ATOM 1767 N N . GLY A 1 230 ? 1.783 -23.297 -3.02 1 98.06 230 GLY A N 1
ATOM 1768 C CA . GLY A 1 230 ? 2.172 -24.672 -2.812 1 98.06 230 GLY A CA 1
ATOM 1769 C C . GLY A 1 230 ? 2.303 -25.047 -1.347 1 98.06 230 GLY A C 1
ATOM 1770 O O . GLY A 1 230 ? 1.528 -25.859 -0.833 1 98.06 230 GLY A O 1
ATOM 1771 N N . PRO A 1 231 ? 3.252 -24.391 -0.685 1 98.06 231 PRO A N 1
ATOM 1772 C CA . PRO A 1 231 ? 3.461 -24.734 0.724 1 98.06 231 PRO A CA 1
ATOM 1773 C C . PRO A 1 231 ? 2.242 -24.438 1.593 1 98.06 231 PRO A C 1
ATOM 1775 O O . PRO A 1 231 ? 1.833 -25.266 2.402 1 98.06 231 PRO A O 1
ATOM 1778 N N . ALA A 1 232 ? 1.607 -23.312 1.389 1 97.25 232 ALA A N 1
ATOM 1779 C CA . ALA A 1 232 ? 0.493 -22.922 2.244 1 97.25 232 ALA A CA 1
ATOM 1780 C C . ALA A 1 232 ? -0.721 -23.812 2.021 1 97.25 232 ALA A C 1
ATOM 1782 O O . ALA A 1 232 ? -1.376 -24.234 2.98 1 97.25 232 ALA A O 1
ATOM 1783 N N . PHE A 1 233 ? -1.014 -24.016 0.758 1 98.12 233 PHE A N 1
ATOM 1784 C CA . PHE A 1 233 ? -2.156 -24.875 0.447 1 98.12 233 PHE A CA 1
ATOM 1785 C C . PHE A 1 233 ? -1.922 -26.297 0.944 1 98.12 233 PHE A C 1
ATOM 1787 O O . PHE A 1 233 ? -2.789 -26.875 1.596 1 98.12 233 PHE A O 1
ATOM 1794 N N . PHE A 1 234 ? -0.767 -26.828 0.625 1 98.44 234 PHE A N 1
ATOM 1795 C CA . PHE A 1 234 ? -0.456 -28.203 0.998 1 98.44 234 PHE A CA 1
ATOM 1796 C C . PHE A 1 234 ? -0.593 -28.391 2.504 1 98.44 234 PHE A C 1
ATOM 1798 O O . PHE A 1 234 ? -1.192 -29.375 2.955 1 98.44 234 PHE A O 1
ATOM 1805 N N . ASN A 1 235 ? 0 -27.484 3.268 1 97 235 ASN A N 1
ATOM 1806 C CA . ASN A 1 235 ? -0.061 -27.578 4.723 1 97 235 ASN A CA 1
ATOM 1807 C C . ASN A 1 235 ? -1.497 -27.469 5.23 1 97 235 ASN A C 1
ATOM 1809 O O . ASN A 1 235 ? -1.903 -28.25 6.105 1 97 235 ASN A O 1
ATOM 1813 N N . TYR A 1 236 ? -2.229 -26.547 4.75 1 97.5 236 TYR A N 1
ATOM 1814 C CA . TYR A 1 236 ? -3.619 -26.406 5.168 1 97.5 236 TYR A CA 1
ATOM 1815 C C . TYR A 1 236 ? -4.426 -27.641 4.797 1 97.5 236 TYR A C 1
ATOM 1817 O O . TYR A 1 236 ? -5.195 -28.156 5.613 1 97.5 236 TYR A O 1
ATOM 1825 N N . PHE A 1 237 ? -4.277 -28.125 3.521 1 98.5 237 PHE A N 1
ATOM 1826 C CA . PHE A 1 237 ? -4.984 -29.328 3.061 1 98.5 237 PHE A CA 1
ATOM 1827 C C . PHE A 1 237 ? -4.648 -30.531 3.938 1 98.5 237 PHE A C 1
ATOM 1829 O O . PHE A 1 237 ? -5.531 -31.312 4.285 1 98.5 237 PHE A O 1
ATOM 1836 N N . TYR A 1 238 ? -3.402 -30.672 4.242 1 98.12 238 TYR A N 1
ATOM 1837 C CA . TYR A 1 238 ? -2.957 -31.797 5.055 1 98.12 238 TYR A CA 1
ATOM 1838 C C . TYR A 1 238 ? -3.588 -31.75 6.441 1 98.12 238 TYR A C 1
ATOM 1840 O O . TYR A 1 238 ? -4.031 -32.781 6.961 1 98.12 238 TYR A O 1
ATOM 1848 N N . GLU A 1 239 ? -3.604 -30.531 7.039 1 97.44 239 GLU A N 1
ATOM 1849 C CA . GLU A 1 239 ? -4.223 -30.375 8.352 1 97.44 239 GLU A CA 1
ATOM 1850 C C . GLU A 1 239 ? -5.699 -30.75 8.32 1 97.44 239 GLU A C 1
ATOM 1852 O O . GLU A 1 239 ? -6.184 -31.453 9.211 1 97.44 239 GLU A O 1
ATOM 1857 N N . GLN A 1 240 ? -6.387 -30.281 7.344 1 98.19 240 GLN A N 1
ATOM 1858 C CA . GLN A 1 240 ? -7.797 -30.641 7.203 1 98.19 240 GLN A CA 1
ATOM 1859 C C . GLN A 1 240 ? -7.965 -32.125 6.977 1 98.19 240 GLN A C 1
ATOM 1861 O O . GLN A 1 240 ? -8.898 -32.75 7.5 1 98.19 240 GLN A O 1
ATOM 1866 N N . ASN A 1 241 ? -7.098 -32.688 6.16 1 98.06 241 ASN A N 1
ATOM 1867 C CA . ASN A 1 241 ? -7.109 -34.125 5.867 1 98.06 241 ASN A CA 1
ATOM 1868 C C . ASN A 1 241 ? -6.938 -34.969 7.133 1 98.06 241 ASN A C 1
ATOM 1870 O O . ASN A 1 241 ? -7.555 -36 7.273 1 98.06 241 ASN A O 1
ATOM 1874 N N . GLN A 1 242 ? -6.062 -34.5 8.062 1 97.75 242 GLN A N 1
ATOM 1875 C CA . GLN A 1 242 ? -5.867 -35.188 9.336 1 97.75 242 GLN A CA 1
ATOM 1876 C C . GLN A 1 242 ? -7.133 -35.125 10.188 1 97.75 242 GLN A C 1
ATOM 1878 O O . GLN A 1 242 ? -7.473 -36.094 10.867 1 97.75 242 GLN A O 1
ATOM 1883 N N . LYS A 1 243 ? -7.793 -34 10.094 1 98.19 243 LYS A N 1
ATOM 1884 C CA . LYS A 1 243 ? -9.047 -33.875 10.828 1 98.19 243 LYS A CA 1
ATOM 1885 C C . LYS A 1 243 ? -10.117 -34.812 10.266 1 98.19 243 LYS A C 1
ATOM 1887 O O . LYS A 1 243 ? -10.945 -35.312 11.008 1 98.19 243 LYS A O 1
ATOM 1892 N N . ILE A 1 244 ? -10.109 -35 9.008 1 97.94 244 ILE A N 1
ATOM 1893 C CA . ILE A 1 244 ? -11.023 -35.969 8.383 1 97.94 244 ILE A CA 1
ATOM 1894 C C . ILE A 1 244 ? -10.672 -37.375 8.836 1 97.94 244 ILE A C 1
ATOM 1896 O O . ILE A 1 244 ? -11.562 -38.156 9.172 1 97.94 244 ILE A O 1
ATOM 1900 N N . ALA A 1 245 ? -9.414 -37.75 8.852 1 97.5 245 ALA A N 1
ATOM 1901 C CA . ALA A 1 245 ? -8.93 -39.062 9.234 1 97.5 245 ALA A CA 1
ATOM 1902 C C . ALA A 1 245 ? -9.328 -39.406 10.664 1 97.5 245 ALA A C 1
ATOM 1904 O O . ALA A 1 245 ? -9.633 -40.562 10.984 1 97.5 245 ALA A O 1
ATOM 1905 N N . ASP A 1 246 ? -9.281 -38.406 11.531 1 97.5 246 ASP A N 1
ATOM 1906 C CA . ASP A 1 246 ? -9.562 -38.688 12.938 1 97.5 246 ASP A CA 1
ATOM 1907 C C . ASP A 1 246 ? -11.047 -38.5 13.25 1 97.5 246 ASP A C 1
ATOM 1909 O O . ASP A 1 246 ? -11.469 -38.656 14.398 1 97.5 246 ASP A O 1
ATOM 1913 N N . GLY A 1 247 ? -11.828 -38.125 12.305 1 96.62 247 GLY A N 1
ATOM 1914 C CA . GLY A 1 247 ? -13.273 -38.094 12.43 1 96.62 247 GLY A CA 1
ATOM 1915 C C . GLY A 1 247 ? -13.797 -36.75 12.93 1 96.62 247 GLY A C 1
ATOM 1916 O O . GLY A 1 247 ? -15.008 -36.594 13.094 1 96.62 247 GLY A O 1
ATOM 1917 N N . SER A 1 248 ? -12.969 -35.75 13.086 1 96.75 248 SER A N 1
ATOM 1918 C CA . SER A 1 248 ? -13.359 -34.438 13.633 1 96.75 248 SER A CA 1
ATOM 1919 C C . SER A 1 248 ? -14.094 -33.594 12.586 1 96.75 248 SER A C 1
ATOM 1921 O O . SER A 1 248 ? -14.883 -32.719 12.938 1 96.75 248 SER A O 1
ATOM 1923 N N . VAL A 1 249 ? -13.766 -33.812 11.359 1 95.38 249 VAL A N 1
ATOM 1924 C CA . VAL A 1 249 ? -14.414 -33.094 10.266 1 95.38 249 VAL A CA 1
ATOM 1925 C C . VAL A 1 249 ? -14.836 -34.094 9.188 1 95.38 249 VAL A C 1
ATOM 1927 O O . VAL A 1 249 ? -14.148 -35.094 8.945 1 95.38 249 VAL A O 1
ATOM 1930 N N . GLU A 1 250 ? -15.992 -33.906 8.602 1 94.88 250 GLU A N 1
ATOM 1931 C CA . GLU A 1 250 ? -16.438 -34.719 7.477 1 94.88 250 GLU A CA 1
ATOM 1932 C C . GLU A 1 250 ? -15.742 -34.281 6.188 1 94.88 250 GLU A C 1
ATOM 1934 O O . GLU A 1 250 ? -15.461 -33.094 5.98 1 94.88 250 GLU A O 1
ATOM 1939 N N . GLY A 1 251 ? -15.445 -35.281 5.336 1 95.94 251 GLY A N 1
ATOM 1940 C CA . GLY A 1 251 ? -14.836 -35 4.043 1 95.94 251 GLY A CA 1
ATOM 1941 C C . GLY A 1 251 ? -14.227 -36.25 3.398 1 95.94 251 GLY A C 1
ATOM 1942 O O . GLY A 1 251 ? -14.383 -37.344 3.898 1 95.94 251 GLY A O 1
ATOM 1943 N N . ILE A 1 252 ? -13.633 -36.031 2.283 1 96.56 252 ILE A N 1
ATOM 1944 C CA . ILE A 1 252 ? -12.961 -37.094 1.553 1 96.56 252 ILE A CA 1
ATOM 1945 C C . ILE A 1 252 ? -11.469 -37.094 1.883 1 96.56 252 ILE A C 1
ATOM 1947 O O . ILE A 1 252 ? -10.773 -36.125 1.604 1 96.56 252 ILE A O 1
ATOM 1951 N N . HIS A 1 253 ? -11.055 -38.156 2.482 1 97.88 253 HIS A N 1
ATOM 1952 C CA . HIS A 1 253 ? -9.656 -38.312 2.871 1 97.88 253 HIS A CA 1
ATOM 1953 C C . HIS A 1 253 ? -8.766 -38.562 1.658 1 97.88 253 HIS A C 1
ATOM 1955 O O . HIS A 1 253 ? -9.133 -39.344 0.769 1 97.88 253 HIS A O 1
ATOM 1961 N N . LEU A 1 254 ? -7.641 -37.938 1.609 1 98.38 254 LEU A N 1
ATOM 1962 C CA . LEU A 1 254 ? -6.668 -38.094 0.535 1 98.38 254 LEU A CA 1
ATOM 1963 C C . LEU A 1 254 ? -5.348 -38.625 1.071 1 98.38 254 LEU A C 1
ATOM 1965 O O . LEU A 1 254 ? -5.016 -38.406 2.24 1 98.38 254 LEU A O 1
ATOM 1969 N N . ASP A 1 255 ? -4.668 -39.375 0.233 1 98.31 255 ASP A N 1
ATOM 1970 C CA . ASP A 1 255 ? -3.297 -39.781 0.507 1 98.31 255 ASP A CA 1
ATOM 1971 C C . ASP A 1 255 ? -2.291 -38.844 -0.143 1 98.31 255 ASP A C 1
ATOM 1973 O O . ASP A 1 255 ? -2.035 -38.938 -1.346 1 98.31 255 ASP A O 1
ATOM 1977 N N . PHE A 1 256 ? -1.7 -38 0.654 1 98.56 256 PHE A N 1
ATOM 1978 C CA . PHE A 1 256 ? -0.805 -37 0.125 1 98.56 256 PHE A CA 1
ATOM 1979 C C . PHE A 1 256 ? 0.489 -37.625 -0.385 1 98.56 256 PHE A C 1
ATOM 1981 O O . PHE A 1 256 ? 1.145 -38.375 0.334 1 98.56 256 PHE A O 1
ATOM 1988 N N . ASN A 1 257 ? 0.798 -37.25 -1.615 1 98.19 257 ASN A N 1
ATOM 1989 C CA . ASN A 1 257 ? 1.902 -37.875 -2.322 1 98.19 257 ASN A CA 1
ATOM 1990 C C . ASN A 1 257 ? 3.07 -36.938 -2.525 1 98.19 257 ASN A C 1
ATOM 1992 O O . ASN A 1 257 ? 4.199 -37.219 -2.137 1 98.19 257 ASN A O 1
ATOM 1996 N N . SER A 1 258 ? 2.828 -35.812 -3.139 1 98.62 258 SER A N 1
ATOM 1997 C CA . SER A 1 258 ? 3.965 -34.969 -3.498 1 98.62 258 SER A CA 1
ATOM 1998 C C . SER A 1 258 ? 3.545 -33.5 -3.656 1 98.62 258 SER A C 1
ATOM 2000 O O . SER A 1 258 ? 2.377 -33.219 -3.926 1 98.62 258 SER A O 1
ATOM 2002 N N . LEU A 1 259 ? 4.461 -32.594 -3.43 1 98.81 259 LEU A N 1
ATOM 2003 C CA . LEU A 1 259 ? 4.402 -31.188 -3.746 1 98.81 259 LEU A CA 1
ATOM 2004 C C . LEU A 1 259 ? 5.484 -30.812 -4.75 1 98.81 259 LEU A C 1
ATOM 2006 O O . LEU A 1 259 ? 6.668 -31.062 -4.52 1 98.81 259 LEU A O 1
ATOM 2010 N N . GLY A 1 260 ? 5.109 -30.312 -5.895 1 98.81 260 GLY A N 1
ATOM 2011 C CA . GLY A 1 260 ? 6.031 -29.75 -6.863 1 98.81 260 GLY A CA 1
ATOM 2012 C C . GLY A 1 260 ? 5.867 -28.25 -7.047 1 98.81 260 GLY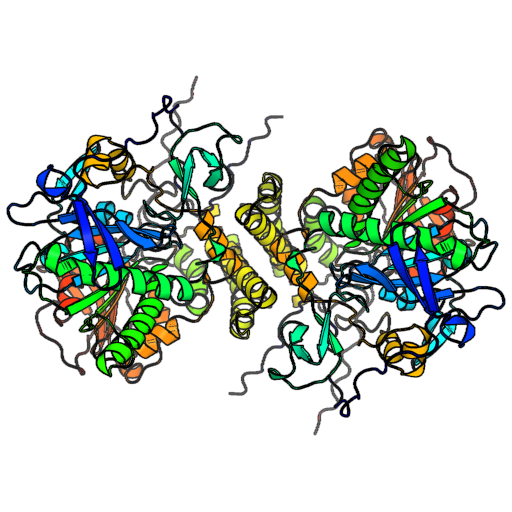 A C 1
ATOM 2013 O O . GLY A 1 260 ? 4.742 -27.75 -7.113 1 98.81 260 GLY A O 1
ATOM 2014 N N . ILE A 1 261 ? 6.93 -27.516 -7.051 1 98.75 261 ILE A N 1
ATOM 2015 C CA . ILE A 1 261 ? 6.91 -26.078 -7.258 1 98.75 261 ILE A CA 1
ATOM 2016 C C . ILE A 1 261 ? 7.871 -25.703 -8.383 1 98.75 261 ILE A C 1
ATOM 2018 O O . ILE A 1 261 ? 9.078 -25.938 -8.289 1 98.75 261 ILE A O 1
ATOM 2022 N N . ILE A 1 262 ? 7.348 -25.125 -9.414 1 98.81 262 ILE A N 1
ATOM 2023 C CA . ILE A 1 262 ? 8.148 -24.719 -10.57 1 98.81 262 ILE A CA 1
ATOM 2024 C C . ILE A 1 262 ? 8.336 -23.203 -10.547 1 98.81 262 ILE A C 1
ATOM 2026 O O . ILE A 1 262 ? 7.363 -22.438 -10.531 1 98.81 262 ILE A O 1
ATOM 2030 N N . ASN A 1 263 ? 9.578 -22.797 -10.586 1 98.69 263 ASN A N 1
ATOM 2031 C CA . ASN A 1 263 ? 9.906 -21.375 -10.578 1 98.69 263 ASN A CA 1
ATOM 2032 C C . ASN A 1 263 ? 9.047 -20.594 -9.578 1 98.69 263 ASN A C 1
ATOM 2034 O O . ASN A 1 263 ? 8.398 -19.625 -9.945 1 98.69 263 ASN A O 1
ATOM 2038 N N . GLY A 1 264 ? 9.164 -21.016 -8.328 1 97.88 264 GLY A N 1
ATOM 2039 C CA . GLY A 1 264 ? 8.305 -20.469 -7.293 1 97.88 264 GLY A CA 1
ATOM 2040 C C . GLY A 1 264 ? 8.969 -19.359 -6.496 1 97.88 264 GLY A C 1
ATOM 2041 O O . GLY A 1 264 ? 10.172 -19.406 -6.246 1 97.88 264 GLY A O 1
ATOM 2042 N N . ILE A 1 265 ? 8.234 -18.391 -6.062 1 96.62 265 ILE A N 1
ATOM 2043 C CA . ILE A 1 265 ? 8.648 -17.453 -5.027 1 96.62 265 ILE A CA 1
ATOM 2044 C C . ILE A 1 265 ? 8.156 -17.938 -3.664 1 96.62 265 ILE A C 1
ATOM 2046 O O . ILE A 1 265 ? 6.949 -17.984 -3.412 1 96.62 265 ILE A O 1
ATOM 2050 N N . ILE A 1 266 ? 9.078 -18.234 -2.812 1 97.25 266 ILE A N 1
ATOM 2051 C CA . ILE A 1 266 ? 8.711 -18.875 -1.557 1 97.25 266 ILE A CA 1
ATOM 2052 C C . ILE A 1 266 ? 8.984 -17.938 -0.39 1 97.25 266 ILE A C 1
ATOM 2054 O O . ILE A 1 266 ? 8.195 -17.844 0.549 1 97.25 266 ILE A O 1
ATOM 2058 N N . ASP A 1 267 ? 10.102 -17.234 -0.465 1 96.69 267 ASP A N 1
ATOM 2059 C CA . ASP A 1 267 ? 10.516 -16.312 0.581 1 96.69 267 ASP A CA 1
ATOM 2060 C C . ASP A 1 267 ? 11.234 -15.102 -0.012 1 96.69 267 ASP A C 1
ATOM 2062 O O . ASP A 1 267 ? 12.406 -15.195 -0.398 1 96.69 267 ASP A O 1
ATOM 2066 N N . GLU A 1 268 ? 10.586 -14.008 0.1 1 96.25 268 GLU A N 1
ATOM 2067 C CA . GLU A 1 268 ? 11.102 -12.812 -0.562 1 96.25 268 GLU A CA 1
ATOM 2068 C C . GLU A 1 268 ? 12.406 -12.344 0.082 1 96.25 268 GLU A C 1
ATOM 2070 O O . GLU A 1 268 ? 13.312 -11.883 -0.61 1 96.25 268 GLU A O 1
ATOM 2075 N N . ALA A 1 269 ? 12.547 -12.406 1.406 1 96.5 269 ALA A N 1
ATOM 2076 C CA . ALA A 1 269 ? 13.758 -11.961 2.086 1 96.5 269 ALA A CA 1
ATOM 2077 C C . ALA A 1 269 ? 14.977 -12.734 1.597 1 96.5 269 ALA A C 1
ATOM 2079 O O . ALA A 1 269 ? 16.078 -12.172 1.499 1 96.5 269 ALA A O 1
ATOM 2080 N N . ILE A 1 270 ? 14.805 -14 1.286 1 97.44 270 ILE A N 1
ATOM 2081 C CA . ILE A 1 270 ? 15.898 -14.852 0.833 1 97.44 270 ILE A CA 1
ATOM 2082 C C . ILE A 1 270 ? 16.141 -14.633 -0.659 1 97.44 270 ILE A C 1
ATOM 2084 O O . ILE A 1 270 ? 17.281 -14.625 -1.116 1 97.44 270 ILE A O 1
ATOM 2088 N N . GLN A 1 271 ? 15.102 -14.398 -1.437 1 98 271 GLN A N 1
ATOM 2089 C CA . GLN A 1 271 ? 15.219 -14.438 -2.891 1 98 271 GLN A CA 1
ATOM 2090 C C . GLN A 1 271 ? 15.516 -13.055 -3.453 1 98 271 GLN A C 1
ATOM 2092 O O . GLN A 1 271 ? 16.141 -12.93 -4.512 1 98 271 GLN A O 1
ATOM 2097 N N . ALA A 1 272 ? 15.195 -11.969 -2.762 1 98.19 272 ALA A N 1
ATOM 2098 C CA . ALA A 1 272 ? 15.32 -10.609 -3.279 1 98.19 272 ALA A CA 1
ATOM 2099 C C . ALA A 1 272 ? 16.766 -10.273 -3.602 1 98.19 272 ALA A C 1
ATOM 2101 O O . ALA A 1 272 ? 17.062 -9.688 -4.645 1 98.19 272 ALA A O 1
ATOM 2102 N N . PRO A 1 273 ? 17.734 -10.656 -2.75 1 98.56 273 PRO A N 1
ATOM 2103 C CA . PRO A 1 273 ? 19.125 -10.312 -3.047 1 98.56 273 PRO A CA 1
ATOM 2104 C C . PRO A 1 273 ? 19.609 -10.891 -4.371 1 98.56 273 PRO A C 1
ATOM 2106 O O . PRO A 1 273 ? 20.625 -10.453 -4.91 1 98.56 273 PRO A O 1
ATOM 2109 N N . HIS A 1 274 ? 18.891 -11.836 -4.906 1 98.81 274 HIS A N 1
ATOM 2110 C CA . HIS A 1 274 ? 19.391 -12.547 -6.082 1 98.81 274 HIS A CA 1
ATOM 2111 C C . HIS A 1 274 ? 18.844 -11.922 -7.367 1 98.81 274 HIS A C 1
ATOM 2113 O O . HIS A 1 274 ? 19.25 -12.312 -8.469 1 98.81 274 HIS A O 1
ATOM 2119 N N . TYR A 1 275 ? 17.953 -10.922 -7.262 1 98.88 275 TYR A N 1
ATOM 2120 C CA . TYR A 1 275 ? 17.484 -10.227 -8.453 1 98.88 275 TYR A CA 1
ATOM 2121 C C . TYR A 1 275 ? 18.609 -9.453 -9.117 1 98.88 275 TYR A C 1
ATOM 2123 O O . TYR A 1 275 ? 18.891 -9.648 -10.297 1 98.88 275 TYR A O 1
ATOM 2131 N N . PRO A 1 276 ? 19.312 -8.562 -8.352 1 98.88 276 PRO A N 1
ATOM 2132 C CA . PRO A 1 276 ? 20.422 -7.859 -9.008 1 98.88 276 PRO A CA 1
ATOM 2133 C C . PRO A 1 276 ? 21.516 -8.805 -9.484 1 98.88 276 PRO A C 1
ATOM 2135 O O . PRO A 1 276 ? 22.094 -8.602 -10.555 1 98.88 276 PRO A O 1
ATOM 2138 N N . GLU A 1 277 ? 21.844 -9.859 -8.727 1 98.81 277 GLU A N 1
ATOM 2139 C CA . GLU A 1 277 ? 22.875 -10.82 -9.117 1 98.81 277 GLU A CA 1
ATOM 2140 C C . GLU A 1 277 ? 22.5 -11.539 -10.414 1 98.81 277 GLU A C 1
ATOM 2142 O O . GLU A 1 277 ? 23.344 -11.703 -11.305 1 98.81 277 GLU A O 1
ATOM 2147 N N . PHE A 1 278 ? 21.234 -11.969 -10.523 1 98.81 278 PHE A N 1
ATOM 2148 C CA . PHE A 1 278 ? 20.812 -12.68 -11.719 1 98.81 278 PHE A CA 1
ATOM 2149 C C . PHE A 1 278 ? 20.781 -11.75 -12.93 1 98.81 278 PHE A C 1
ATOM 2151 O O . PHE A 1 278 ? 21.047 -12.18 -14.055 1 98.81 278 PHE A O 1
ATOM 2158 N N . ALA A 1 279 ? 20.484 -10.484 -12.688 1 98.69 279 ALA A N 1
ATOM 2159 C CA . ALA A 1 279 ? 20.422 -9.508 -13.766 1 98.69 279 ALA A CA 1
ATOM 2160 C C . ALA A 1 279 ? 21.781 -9.344 -14.438 1 98.69 279 ALA A C 1
ATOM 2162 O O . ALA A 1 279 ? 21.859 -8.984 -15.617 1 98.69 279 ALA A O 1
ATOM 2163 N N . VAL A 1 280 ? 22.875 -9.641 -13.695 1 98.06 280 VAL A N 1
ATOM 2164 C CA . VAL A 1 280 ? 24.188 -9.273 -14.234 1 98.06 280 VAL A CA 1
ATOM 2165 C C . VAL A 1 280 ? 25.094 -10.5 -14.242 1 98.06 280 VAL A C 1
ATOM 2167 O O . VAL A 1 280 ? 26.016 -10.594 -15.062 1 98.06 280 VAL A O 1
ATOM 2170 N N . ASN A 1 281 ? 24.906 -11.445 -13.352 1 97.81 281 ASN A N 1
ATOM 2171 C CA . ASN A 1 281 ? 25.844 -12.555 -13.156 1 97.81 281 ASN A CA 1
ATOM 2172 C C . ASN A 1 281 ? 25.188 -13.898 -13.461 1 97.81 281 ASN A C 1
ATOM 2174 O O . ASN A 1 281 ? 25.594 -14.93 -12.914 1 97.81 281 ASN A O 1
ATOM 2178 N N . ASN A 1 282 ? 24.156 -13.898 -14.266 1 98.25 282 ASN A N 1
ATOM 2179 C CA . ASN A 1 282 ? 23.484 -15.148 -14.633 1 98.25 282 ASN A CA 1
ATOM 2180 C C . ASN A 1 282 ? 24.422 -16.078 -15.406 1 98.25 282 ASN A C 1
ATOM 2182 O O . ASN A 1 282 ? 25.562 -15.703 -15.703 1 98.25 282 ASN A O 1
ATOM 2186 N N . THR A 1 283 ? 23.953 -17.203 -15.742 1 97.94 283 THR A N 1
ATOM 2187 C CA . THR A 1 283 ? 24.797 -18.25 -16.312 1 97.94 283 THR A CA 1
ATOM 2188 C C . THR A 1 283 ? 24.766 -18.219 -17.828 1 97.94 283 THR A C 1
ATOM 2190 O O . THR A 1 283 ? 25.25 -19.141 -18.5 1 97.94 283 THR A O 1
ATOM 2193 N N . TYR A 1 284 ? 24.141 -17.203 -18.375 1 98.12 284 TYR A N 1
ATOM 2194 C CA . TYR A 1 284 ? 24.094 -17.016 -19.828 1 98.12 284 TYR A CA 1
ATOM 2195 C C . TYR A 1 284 ? 25.047 -15.922 -20.266 1 98.12 284 TYR A C 1
ATOM 2197 O O . TYR A 1 284 ? 25.109 -15.586 -21.453 1 98.12 284 TYR A O 1
ATOM 2205 N N . GLY A 1 285 ? 25.812 -15.312 -19.328 1 97.62 285 GLY A N 1
ATOM 2206 C CA . GLY A 1 285 ? 26.734 -14.234 -19.641 1 97.62 285 GLY A CA 1
ATOM 2207 C C . GLY A 1 285 ? 26.031 -12.938 -19.984 1 97.62 285 GLY A C 1
ATOM 2208 O O . GLY A 1 285 ? 26.594 -12.086 -20.672 1 97.62 285 GLY A O 1
ATOM 2209 N N . ILE A 1 286 ? 24.797 -12.812 -19.578 1 97.94 286 ILE A N 1
ATOM 2210 C CA . ILE A 1 286 ? 24 -11.641 -19.891 1 97.94 286 ILE A CA 1
ATOM 2211 C C . ILE A 1 286 ? 24.141 -10.609 -18.781 1 97.94 286 ILE A C 1
ATOM 2213 O O . ILE A 1 286 ? 23.922 -10.922 -17.609 1 97.94 286 ILE A O 1
ATOM 2217 N N . LYS A 1 287 ? 24.562 -9.422 -19.125 1 97.94 287 LYS A N 1
ATOM 2218 C CA . LYS A 1 287 ? 24.531 -8.273 -18.234 1 97.94 287 LYS A CA 1
ATOM 2219 C C . LYS A 1 287 ? 23.406 -7.316 -18.609 1 97.94 287 LYS A C 1
ATOM 2221 O O . LYS A 1 287 ? 23.625 -6.359 -19.359 1 97.94 287 LYS A O 1
ATOM 2226 N N . ALA A 1 288 ? 22.281 -7.527 -18.016 1 97.94 288 ALA A N 1
ATOM 2227 C CA . ALA A 1 288 ? 21.031 -6.891 -18.453 1 97.94 288 ALA A CA 1
ATOM 2228 C C . ALA A 1 288 ? 20.969 -5.434 -18 1 97.94 288 ALA A C 1
ATOM 2230 O O . ALA A 1 288 ? 20.281 -4.617 -18.609 1 97.94 288 ALA A O 1
ATOM 2231 N N . VAL A 1 289 ? 21.703 -5.016 -16.922 1 98.38 289 VAL A N 1
ATOM 2232 C CA . VAL A 1 289 ? 21.688 -3.639 -16.438 1 98.38 289 VAL A CA 1
ATOM 2233 C C . VAL A 1 289 ? 23.125 -3.158 -16.188 1 98.38 289 VAL A C 1
ATOM 2235 O O . VAL A 1 289 ? 24.031 -3.967 -15.992 1 98.38 289 VAL A O 1
ATOM 2238 N N . ASN A 1 290 ? 23.344 -1.845 -16.25 1 98.12 290 ASN A N 1
ATOM 2239 C CA . ASN A 1 290 ? 24.688 -1.303 -16 1 98.12 290 ASN A CA 1
ATOM 2240 C C . ASN A 1 290 ? 24.969 -1.188 -14.508 1 98.12 290 ASN A C 1
ATOM 2242 O O . ASN A 1 290 ? 24.141 -1.553 -13.68 1 98.12 290 ASN A O 1
ATOM 2246 N N . ASP A 1 291 ? 26.141 -0.683 -14.188 1 97.81 291 ASP A N 1
ATOM 2247 C CA . ASP A 1 291 ? 26.609 -0.658 -12.812 1 97.81 291 ASP A CA 1
ATOM 2248 C C . ASP A 1 291 ? 25.766 0.275 -11.953 1 97.81 291 ASP A C 1
ATOM 2250 O O . ASP A 1 291 ? 25.562 0.014 -10.766 1 97.81 291 ASP A O 1
ATOM 2254 N N . THR A 1 292 ? 25.297 1.382 -12.477 1 97.62 292 THR A N 1
ATOM 2255 C CA . THR A 1 292 ? 24.469 2.328 -11.734 1 97.62 292 THR A CA 1
ATOM 2256 C C . THR A 1 292 ? 23.188 1.662 -11.25 1 97.62 292 THR A C 1
ATOM 2258 O O . THR A 1 292 ? 22.844 1.751 -10.07 1 97.62 292 THR A O 1
ATOM 2261 N N . VAL A 1 293 ? 22.531 0.961 -12.156 1 98.62 293 VAL A N 1
ATOM 2262 C CA . VAL A 1 293 ? 21.281 0.304 -11.836 1 98.62 293 VAL A CA 1
ATOM 2263 C C . VAL A 1 293 ? 21.531 -0.875 -10.898 1 98.62 293 VAL A C 1
ATOM 2265 O O . VAL A 1 293 ? 20.797 -1.07 -9.93 1 98.62 293 VAL A O 1
ATOM 2268 N N . TYR A 1 294 ? 22.578 -1.681 -11.203 1 98.62 294 TYR A N 1
ATOM 2269 C CA . TYR A 1 294 ? 22.969 -2.807 -10.359 1 98.62 294 TYR A CA 1
ATOM 2270 C C . TYR A 1 294 ? 23.203 -2.357 -8.922 1 98.62 294 TYR A C 1
ATOM 2272 O O . TYR A 1 294 ? 22.688 -2.975 -7.98 1 98.62 294 TYR A O 1
ATOM 2280 N N . ASN A 1 295 ? 23.953 -1.274 -8.742 1 98.38 295 ASN A N 1
ATOM 2281 C CA . ASN A 1 295 ? 24.266 -0.765 -7.41 1 98.38 295 ASN A CA 1
ATOM 2282 C C . ASN A 1 295 ? 23.031 -0.201 -6.719 1 98.38 295 ASN A C 1
ATOM 2284 O O . ASN A 1 295 ? 22.891 -0.314 -5.5 1 98.38 295 ASN A O 1
ATOM 2288 N N . TYR A 1 296 ? 22.156 0.448 -7.461 1 98.69 296 TYR A N 1
ATOM 2289 C CA . TYR A 1 296 ? 20.875 0.921 -6.926 1 98.69 296 TYR A CA 1
ATOM 2290 C C . TYR A 1 296 ? 20.078 -0.229 -6.332 1 98.69 296 TYR A C 1
ATOM 2292 O O . TYR A 1 296 ? 19.578 -0.133 -5.207 1 98.69 296 TYR A O 1
ATOM 2300 N N . MET A 1 297 ? 19.953 -1.335 -7.117 1 98.88 297 MET A N 1
ATOM 2301 C CA . MET A 1 297 ? 19.188 -2.502 -6.703 1 98.88 297 MET A CA 1
ATOM 2302 C C . MET A 1 297 ? 19.766 -3.107 -5.426 1 98.88 297 MET A C 1
ATOM 2304 O O . MET A 1 297 ? 19.016 -3.42 -4.492 1 98.88 297 MET A O 1
ATOM 2308 N N . LYS A 1 298 ? 21.062 -3.248 -5.371 1 98.81 298 LYS A N 1
ATOM 2309 C CA . LYS A 1 298 ? 21.719 -3.838 -4.215 1 98.81 298 LYS A CA 1
ATOM 2310 C C . LYS A 1 298 ? 21.547 -2.959 -2.977 1 98.81 298 LYS A C 1
ATOM 2312 O O . LYS A 1 298 ? 21.312 -3.465 -1.878 1 98.81 298 LYS A O 1
ATOM 2317 N N . PHE A 1 299 ? 21.703 -1.645 -3.182 1 98.75 299 PHE A N 1
ATOM 2318 C CA . PHE A 1 299 ? 21.547 -0.689 -2.09 1 98.75 299 PHE A CA 1
ATOM 2319 C C . PHE A 1 299 ? 20.125 -0.719 -1.543 1 98.75 299 PHE A C 1
ATOM 2321 O O . PHE A 1 299 ? 19.922 -0.792 -0.329 1 98.75 299 PHE A O 1
ATOM 2328 N N . ALA A 1 300 ? 19.141 -0.725 -2.383 1 98.81 300 ALA A N 1
ATOM 2329 C CA . ALA A 1 300 ? 17.734 -0.76 -1.988 1 98.81 300 ALA A CA 1
ATOM 2330 C C . ALA A 1 300 ? 17.422 -2.016 -1.178 1 98.81 300 ALA A C 1
ATOM 2332 O O . ALA A 1 300 ? 16.578 -1.987 -0.277 1 98.81 300 ALA A O 1
ATOM 2333 N N . ASN A 1 301 ? 18.094 -3.053 -1.507 1 98.81 301 ASN A N 1
ATOM 2334 C CA . ASN A 1 301 ? 17.859 -4.312 -0.813 1 98.81 301 ASN A CA 1
ATOM 2335 C C . ASN A 1 301 ? 18.359 -4.262 0.628 1 98.81 301 ASN A C 1
ATOM 2337 O O . ASN A 1 301 ? 17.719 -4.801 1.532 1 98.81 301 ASN A O 1
ATOM 2341 N N . SER A 1 302 ? 19.5 -3.584 0.85 1 98.31 302 SER A N 1
ATOM 2342 C CA . SER A 1 302 ? 20.203 -3.863 2.102 1 98.31 302 SER A CA 1
ATOM 2343 C C . SER A 1 302 ? 20.328 -2.607 2.955 1 98.31 302 SER A C 1
ATOM 2345 O O . SER A 1 302 ? 20.734 -2.68 4.117 1 98.31 302 SER A O 1
ATOM 2347 N N . MET A 1 303 ? 20.031 -1.39 2.42 1 98.25 303 MET A N 1
ATOM 2348 C CA . MET A 1 303 ? 20.172 -0.168 3.207 1 98.25 303 MET A CA 1
ATOM 2349 C C . MET A 1 303 ? 19.219 -0.172 4.395 1 98.25 303 MET A C 1
ATOM 2351 O O . MET A 1 303 ? 18.25 -0.95 4.422 1 98.25 303 MET A O 1
ATOM 2355 N N . PRO A 1 304 ? 19.531 0.667 5.406 1 97.88 304 PRO A N 1
ATOM 2356 C CA . PRO A 1 304 ? 18.547 0.819 6.473 1 97.88 304 PRO A CA 1
ATOM 2357 C C . PRO A 1 304 ? 17.156 1.189 5.938 1 97.88 304 PRO A C 1
ATOM 2359 O O . PRO A 1 304 ? 17.031 2.064 5.078 1 97.88 304 PRO A O 1
ATOM 2362 N N . ASN A 1 305 ? 16.172 0.439 6.398 1 97.81 305 ASN A N 1
ATOM 2363 C CA . ASN A 1 305 ? 14.781 0.595 5.98 1 97.81 305 ASN A CA 1
ATOM 2364 C C . ASN A 1 305 ? 14.586 0.2 4.52 1 97.81 305 ASN A C 1
ATOM 2366 O O . ASN A 1 305 ? 13.602 0.595 3.893 1 97.81 305 ASN A O 1
ATOM 2370 N N . GLY A 1 306 ? 15.547 -0.488 3.936 1 98.56 306 GLY A N 1
ATOM 2371 C CA . GLY A 1 306 ? 15.367 -1.077 2.619 1 98.56 306 GLY A CA 1
ATOM 2372 C C . GLY A 1 306 ? 14.5 -2.324 2.639 1 98.56 306 GLY A C 1
ATOM 2373 O O . GLY A 1 306 ? 13.742 -2.547 3.584 1 98.56 306 GLY A O 1
ATOM 2374 N N . CYS A 1 307 ? 14.602 -3.107 1.587 1 98.5 307 CYS A N 1
ATOM 2375 C CA . CYS A 1 307 ? 13.75 -4.273 1.394 1 98.5 307 CYS A CA 1
ATOM 2376 C C . CYS A 1 307 ? 13.875 -5.242 2.564 1 98.5 307 CYS A C 1
ATOM 2378 O O . CYS A 1 307 ? 12.867 -5.633 3.162 1 98.5 307 CYS A O 1
ATOM 2380 N N . GLN A 1 308 ? 15.086 -5.605 2.951 1 98.62 308 GLN A N 1
ATOM 2381 C CA . GLN A 1 308 ? 15.305 -6.586 4.008 1 98.62 308 GLN A CA 1
ATOM 2382 C C . GLN A 1 308 ? 14.727 -6.102 5.336 1 98.62 308 GLN A C 1
ATOM 2384 O O . GLN A 1 308 ? 14.062 -6.863 6.043 1 98.62 308 GLN A O 1
ATOM 2389 N N . ASP A 1 309 ? 14.977 -4.836 5.707 1 98.56 309 ASP A N 1
ATOM 2390 C CA . ASP A 1 309 ? 14.492 -4.27 6.965 1 98.56 309 ASP A CA 1
ATOM 2391 C C . ASP A 1 309 ? 12.969 -4.203 6.977 1 98.56 309 ASP A C 1
ATOM 2393 O O . ASP A 1 309 ? 12.336 -4.484 7.996 1 98.56 309 ASP A O 1
ATOM 2397 N N . GLN A 1 310 ? 12.375 -3.787 5.895 1 98.31 310 GLN A N 1
ATOM 2398 C CA . GLN A 1 310 ? 10.922 -3.66 5.844 1 98.31 310 GLN A CA 1
ATOM 2399 C C . GLN A 1 310 ? 10.25 -5.027 5.898 1 98.31 310 GLN A C 1
ATOM 2401 O O . GLN A 1 310 ? 9.195 -5.18 6.516 1 98.31 310 GLN A O 1
ATOM 2406 N N . VAL A 1 311 ? 10.836 -6.016 5.199 1 97.62 311 VAL A N 1
ATOM 2407 C CA . VAL A 1 311 ? 10.297 -7.371 5.301 1 97.62 311 VAL A CA 1
ATOM 2408 C C . VAL A 1 311 ? 10.398 -7.855 6.746 1 97.62 311 VAL A C 1
ATOM 2410 O O . VAL A 1 311 ? 9.477 -8.5 7.258 1 97.62 311 VAL A O 1
ATOM 2413 N N . ALA A 1 312 ? 11.555 -7.621 7.41 1 97.38 312 ALA A N 1
ATOM 2414 C CA . ALA A 1 312 ? 11.711 -8.008 8.812 1 97.38 312 ALA A CA 1
ATOM 2415 C C . ALA A 1 312 ? 10.641 -7.352 9.68 1 97.38 312 ALA A C 1
ATOM 2417 O O . ALA A 1 312 ? 10.117 -7.98 10.602 1 97.38 312 ALA A O 1
ATOM 2418 N N . LEU A 1 313 ? 10.328 -6.094 9.438 1 97.5 313 LEU A N 1
ATOM 2419 C CA . LEU A 1 313 ? 9.281 -5.398 10.188 1 97.5 313 LEU A CA 1
ATOM 2420 C C . LEU A 1 313 ? 7.926 -6.051 9.953 1 97.5 313 LEU A C 1
ATOM 2422 O O . LEU A 1 313 ? 7.137 -6.203 10.891 1 97.5 313 LEU A O 1
ATOM 2426 N N . CYS A 1 314 ? 7.617 -6.355 8.734 1 96.88 314 CYS A N 1
ATOM 2427 C CA . CYS A 1 314 ? 6.379 -7.066 8.422 1 96.88 314 CYS A CA 1
ATOM 2428 C C . CYS A 1 314 ? 6.297 -8.375 9.188 1 96.88 314 CYS A C 1
ATOM 2430 O O . CYS A 1 314 ? 5.254 -8.695 9.766 1 96.88 314 CYS A O 1
ATOM 2432 N N . LYS A 1 315 ? 7.406 -9.125 9.219 1 94.88 315 LYS A N 1
ATOM 2433 C CA . LYS A 1 315 ? 7.453 -10.406 9.898 1 94.88 315 LYS A CA 1
ATOM 2434 C C . LYS A 1 315 ? 7.16 -10.25 11.391 1 94.88 315 LYS A C 1
ATOM 2436 O O . LYS A 1 315 ? 6.699 -11.188 12.039 1 94.88 315 LYS A O 1
ATOM 2441 N N . ALA A 1 316 ? 7.441 -9.117 11.883 1 95.12 316 ALA A N 1
ATOM 2442 C CA . ALA A 1 316 ? 7.254 -8.859 13.305 1 95.12 316 ALA A CA 1
ATOM 2443 C C . ALA A 1 316 ? 5.797 -8.531 13.617 1 95.12 316 ALA A C 1
ATOM 2445 O O . ALA A 1 316 ? 5.398 -8.508 14.789 1 95.12 316 ALA A O 1
ATOM 2446 N N . THR A 1 317 ? 4.977 -8.32 12.617 1 94.06 317 THR A N 1
ATOM 2447 C CA . THR A 1 317 ? 3.559 -8.055 12.836 1 94.06 317 THR A CA 1
ATOM 2448 C C . THR A 1 317 ? 2.77 -9.359 12.922 1 94.06 317 THR A C 1
ATOM 2450 O O . THR A 1 317 ? 3.293 -10.422 12.602 1 94.06 317 THR A O 1
ATOM 2453 N N . ASN A 1 318 ? 1.507 -9.258 13.352 1 87.88 318 ASN A N 1
ATOM 2454 C CA . ASN A 1 318 ? 0.648 -10.438 13.414 1 87.88 318 ASN A CA 1
ATOM 2455 C C . ASN A 1 318 ? -0.284 -10.508 12.211 1 87.88 318 ASN A C 1
ATOM 2457 O O . ASN A 1 318 ? -1.043 -11.469 12.062 1 87.88 318 ASN A O 1
ATOM 2461 N N . ARG A 1 319 ? -0.201 -9.492 11.32 1 90.69 319 ARG A N 1
ATOM 2462 C CA . ARG A 1 319 ? -0.997 -9.422 10.102 1 90.69 319 ARG A CA 1
ATOM 2463 C C . ARG A 1 319 ? -2.484 -9.539 10.406 1 90.69 319 ARG A C 1
ATOM 2465 O O . ARG A 1 319 ? -3.188 -10.344 9.789 1 90.69 319 ARG A O 1
ATOM 2472 N N . THR A 1 320 ? -2.965 -8.805 11.336 1 89.31 320 THR A N 1
ATOM 2473 C CA . THR A 1 320 ? -4.359 -8.898 11.758 1 89.31 320 THR A CA 1
ATOM 2474 C C . THR A 1 320 ? -5.055 -7.543 11.641 1 89.31 320 THR A C 1
ATOM 2476 O O . THR A 1 320 ? -6.262 -7.438 11.859 1 89.31 320 THR A O 1
ATOM 2479 N N . SER A 1 321 ? -4.305 -6.523 11.312 1 93.19 321 SER A N 1
ATOM 2480 C CA . SER A 1 321 ? -4.879 -5.184 11.281 1 93.19 321 SER A CA 1
ATOM 2481 C C . SER A 1 321 ? -4.5 -4.453 10 1 93.19 321 SER A C 1
ATOM 2483 O O . SER A 1 321 ? -3.617 -4.895 9.258 1 93.19 321 SER A O 1
ATOM 2485 N N . LEU A 1 322 ? -5.203 -3.387 9.781 1 94.88 322 LEU A N 1
ATOM 2486 C CA . LEU A 1 322 ? -4.906 -2.541 8.633 1 94.88 322 LEU A CA 1
ATOM 2487 C C . LEU A 1 322 ? -3.467 -2.043 8.672 1 94.88 322 LEU A C 1
ATOM 2489 O O . LEU A 1 322 ? -2.799 -1.97 7.641 1 94.88 322 LEU A O 1
ATOM 2493 N N . ALA A 1 323 ? -2.988 -1.707 9.836 1 96.69 323 ALA A N 1
ATOM 2494 C CA . ALA A 1 323 ? -1.616 -1.233 10 1 96.69 323 ALA A CA 1
ATOM 2495 C C . ALA A 1 323 ? -0.612 -2.314 9.609 1 96.69 323 ALA A C 1
ATOM 2497 O O . ALA A 1 323 ? 0.388 -2.031 8.945 1 96.69 323 ALA A O 1
ATOM 2498 N N . ASP A 1 324 ? -0.906 -3.514 10.078 1 96.75 324 ASP A N 1
ATOM 2499 C CA . ASP A 1 324 ? -0.032 -4.629 9.734 1 96.75 324 ASP A CA 1
ATOM 2500 C C . ASP A 1 324 ? 0.063 -4.805 8.219 1 96.75 324 ASP A C 1
ATOM 2502 O O . ASP A 1 324 ? 1.156 -4.98 7.676 1 96.75 324 ASP A O 1
ATOM 2506 N N . TYR A 1 325 ? -1.087 -4.789 7.578 1 96.81 325 TYR A N 1
ATOM 2507 C CA . TYR A 1 325 ? -1.133 -4.969 6.133 1 96.81 325 TYR A CA 1
ATOM 2508 C C . TYR A 1 325 ? -0.428 -3.82 5.418 1 96.81 325 TYR A C 1
ATOM 2510 O O . TYR A 1 325 ? 0.257 -4.031 4.414 1 96.81 325 TYR A O 1
ATOM 2518 N N . ALA A 1 326 ? -0.586 -2.617 5.949 1 97.88 326 ALA A N 1
ATOM 2519 C CA . ALA A 1 326 ? 0.085 -1.463 5.355 1 97.88 326 ALA A CA 1
ATOM 2520 C C . ALA A 1 326 ? 1.602 -1.619 5.418 1 97.88 326 ALA A C 1
ATOM 2522 O O . ALA A 1 326 ? 2.307 -1.301 4.457 1 97.88 326 ALA A O 1
ATOM 2523 N N . ILE A 1 327 ? 2.092 -2.086 6.551 1 98.12 327 ILE A N 1
ATOM 2524 C CA . ILE A 1 327 ? 3.52 -2.309 6.762 1 98.12 327 ILE A CA 1
ATOM 2525 C C . ILE A 1 327 ? 4.027 -3.363 5.781 1 98.12 327 ILE A C 1
ATOM 2527 O O . ILE A 1 327 ? 5.078 -3.191 5.16 1 98.12 327 ILE A O 1
ATOM 2531 N N . CYS A 1 328 ? 3.283 -4.387 5.602 1 97.94 328 CYS A N 1
ATOM 2532 C CA . CYS A 1 328 ? 3.691 -5.477 4.719 1 97.94 328 CYS A CA 1
ATOM 2533 C C . CYS A 1 328 ? 3.584 -5.059 3.258 1 97.94 328 CYS A C 1
ATOM 2535 O O . CYS A 1 328 ? 4.414 -5.449 2.436 1 97.94 328 CYS A O 1
ATOM 2537 N N . ALA A 1 329 ? 2.5 -4.34 2.896 1 98.25 329 ALA A N 1
ATOM 2538 C CA . ALA A 1 329 ? 2.375 -3.812 1.539 1 98.25 329 ALA A CA 1
ATOM 2539 C C . ALA A 1 329 ? 3.545 -2.896 1.195 1 98.25 329 ALA A C 1
ATOM 2541 O O . ALA A 1 329 ? 4.059 -2.93 0.075 1 98.25 329 ALA A O 1
ATOM 2542 N N . GLU A 1 330 ? 3.918 -2.072 2.152 1 98.62 330 GLU A N 1
ATOM 2543 C CA . GLU A 1 330 ? 5.074 -1.199 1.965 1 98.62 330 GLU A CA 1
ATOM 2544 C C . GLU A 1 330 ? 6.336 -2.01 1.697 1 98.62 330 GLU A C 1
ATOM 2546 O O . GLU A 1 330 ? 7.129 -1.664 0.816 1 98.62 330 GLU A O 1
ATOM 2551 N N . ALA A 1 331 ? 6.547 -3.059 2.432 1 98.56 331 ALA A N 1
ATOM 2552 C CA . ALA A 1 331 ? 7.688 -3.947 2.223 1 98.56 331 ALA A CA 1
ATOM 2553 C C . ALA A 1 331 ? 7.648 -4.574 0.833 1 98.56 331 ALA A C 1
ATOM 2555 O O . ALA A 1 331 ? 8.672 -4.656 0.152 1 98.56 331 ALA A O 1
ATOM 2556 N N . THR A 1 332 ? 6.469 -5.016 0.438 1 98.06 332 THR A N 1
ATOM 2557 C CA . THR A 1 332 ? 6.285 -5.594 -0.888 1 98.06 332 THR A CA 1
ATOM 2558 C C . THR A 1 332 ? 6.688 -4.598 -1.973 1 98.06 332 THR A C 1
ATOM 2560 O O . THR A 1 332 ? 7.465 -4.934 -2.869 1 98.06 332 THR A O 1
ATOM 2563 N N . ASN A 1 333 ? 6.164 -3.418 -1.836 1 98.62 333 ASN A N 1
ATOM 2564 C CA . ASN A 1 333 ? 6.438 -2.391 -2.836 1 98.62 333 ASN A CA 1
ATOM 2565 C C . ASN A 1 333 ? 7.922 -2.041 -2.895 1 98.62 333 ASN A C 1
ATOM 2567 O O . ASN A 1 333 ? 8.477 -1.86 -3.979 1 98.62 333 ASN A O 1
ATOM 2571 N N . MET A 1 334 ? 8.562 -1.926 -1.752 1 98.81 334 MET A N 1
ATOM 2572 C CA . MET A 1 334 ? 10 -1.635 -1.695 1 98.81 334 MET A CA 1
ATOM 2573 C C . MET A 1 334 ? 10.797 -2.695 -2.441 1 98.81 334 MET A C 1
ATOM 2575 O O . MET A 1 334 ? 11.648 -2.369 -3.27 1 98.81 334 MET A O 1
ATOM 2579 N N . CYS A 1 335 ? 10.547 -3.936 -2.178 1 98.5 335 CYS A N 1
ATOM 2580 C CA . CYS A 1 335 ? 11.312 -5.027 -2.77 1 98.5 335 CYS A CA 1
ATOM 2581 C C . CYS A 1 335 ? 11.047 -5.133 -4.266 1 98.5 335 CYS A C 1
ATOM 2583 O O . CYS A 1 335 ? 11.977 -5.277 -5.059 1 98.5 335 CYS A O 1
ATOM 2585 N N . ARG A 1 336 ? 9.805 -5.027 -4.668 1 98.19 336 ARG A N 1
ATOM 2586 C CA . ARG A 1 336 ? 9.453 -5.23 -6.07 1 98.19 336 ARG A CA 1
ATOM 2587 C C . ARG A 1 336 ? 9.859 -4.027 -6.918 1 98.19 336 ARG A C 1
ATOM 2589 O O . ARG A 1 336 ? 10.398 -4.191 -8.016 1 98.19 336 ARG A O 1
ATOM 2596 N N . ASP A 1 337 ? 9.664 -2.834 -6.426 1 98.62 337 ASP A N 1
ATOM 2597 C CA . ASP A 1 337 ? 9.891 -1.639 -7.23 1 98.62 337 ASP A CA 1
ATOM 2598 C C . ASP A 1 337 ? 11.383 -1.318 -7.336 1 98.62 337 ASP A C 1
ATOM 2600 O O . ASP A 1 337 ? 11.836 -0.786 -8.352 1 98.62 337 ASP A O 1
ATOM 2604 N N . ASN A 1 338 ? 12.133 -1.635 -6.27 1 98.88 338 ASN A N 1
ATOM 2605 C CA . ASN A 1 338 ? 13.469 -1.06 -6.203 1 98.88 338 ASN A CA 1
ATOM 2606 C C . ASN A 1 338 ? 14.547 -2.137 -6.289 1 98.88 338 ASN A C 1
ATOM 2608 O O . ASN A 1 338 ? 15.703 -1.844 -6.609 1 98.88 338 ASN A O 1
ATOM 2612 N N . VAL A 1 339 ? 14.234 -3.373 -5.949 1 98.88 339 VAL A N 1
ATOM 2613 C CA . VAL A 1 339 ? 15.219 -4.449 -6.027 1 98.88 339 VAL A CA 1
ATOM 2614 C C . VAL A 1 339 ? 14.969 -5.289 -7.281 1 98.88 339 VAL A C 1
ATOM 2616 O O . VAL A 1 339 ? 15.891 -5.574 -8.039 1 98.88 339 VAL A O 1
ATOM 2619 N N . GLU A 1 340 ? 13.75 -5.625 -7.609 1 98.69 340 GLU A N 1
ATOM 2620 C CA . GLU A 1 340 ? 13.344 -6.441 -8.75 1 98.69 340 GLU A CA 1
ATOM 2621 C C . GLU A 1 340 ? 13.094 -5.582 -9.984 1 98.69 340 GLU A C 1
ATOM 2623 O O . GLU A 1 340 ? 13.609 -5.875 -11.062 1 98.69 340 GLU A O 1
ATOM 2628 N N . GLY A 1 341 ? 12.438 -4.535 -9.859 1 98.31 341 GLY A N 1
ATOM 2629 C CA . GLY A 1 341 ? 11.75 -3.785 -10.898 1 98.31 341 GLY A CA 1
ATOM 2630 C C . GLY A 1 341 ? 12.695 -3.074 -11.844 1 98.31 341 GLY A C 1
ATOM 2631 O O . GLY A 1 341 ? 12.398 -2.934 -13.031 1 98.31 341 GLY A O 1
ATOM 2632 N N . PRO A 1 342 ? 13.844 -2.562 -11.367 1 98.69 342 PRO A N 1
ATOM 2633 C CA . PRO A 1 342 ? 14.727 -1.847 -12.289 1 98.69 342 PRO A CA 1
ATOM 2634 C C . PRO A 1 342 ? 15.133 -2.695 -13.492 1 98.69 342 PRO A C 1
ATOM 2636 O O . PRO A 1 342 ? 15.344 -2.162 -14.586 1 98.69 342 PRO A O 1
ATOM 2639 N N . TYR A 1 343 ? 15.203 -4.035 -13.359 1 98.56 343 TYR A N 1
ATOM 2640 C CA . TYR A 1 343 ? 15.469 -4.922 -14.484 1 98.56 343 TYR A CA 1
ATOM 2641 C C . TYR A 1 343 ? 14.445 -4.723 -15.594 1 98.56 343 TYR A C 1
ATOM 2643 O O . TYR A 1 343 ? 14.797 -4.719 -16.781 1 98.56 343 TYR A O 1
ATOM 2651 N N . TYR A 1 344 ? 13.234 -4.547 -15.273 1 97.94 344 TYR A N 1
ATOM 2652 C CA . TYR A 1 344 ? 12.164 -4.398 -16.266 1 97.94 344 TYR A CA 1
ATOM 2653 C C . TYR A 1 344 ? 12.297 -3.078 -17.016 1 97.94 344 TYR A C 1
ATOM 2655 O O . TYR A 1 344 ? 11.922 -2.984 -18.188 1 97.94 344 TYR A O 1
ATOM 2663 N N . SER A 1 345 ? 12.797 -2.111 -16.328 1 97.25 345 SER A N 1
ATOM 2664 C CA . SER A 1 345 ? 12.867 -0.764 -16.875 1 97.25 345 SER A CA 1
ATOM 2665 C C . SER A 1 345 ? 14.117 -0.586 -17.734 1 97.25 345 SER A C 1
ATOM 2667 O O . SER A 1 345 ? 14.125 0.204 -18.672 1 97.25 345 SER A O 1
ATOM 2669 N N . PHE A 1 346 ? 15.148 -1.334 -17.422 1 97.88 346 PHE A N 1
ATOM 2670 C CA . PHE A 1 346 ? 16.422 -0.994 -18.031 1 97.88 346 PHE A CA 1
ATOM 2671 C C . PHE A 1 346 ? 17.016 -2.199 -18.75 1 97.88 346 PHE A C 1
ATOM 2673 O O . PHE A 1 346 ? 17.953 -2.055 -19.547 1 97.88 346 PHE A O 1
ATOM 2680 N N . GLY A 1 347 ? 16.578 -3.434 -18.516 1 96.31 347 GLY A N 1
ATOM 2681 C CA . GLY A 1 347 ? 17.25 -4.641 -18.969 1 96.31 347 GLY A CA 1
ATOM 2682 C C . GLY A 1 347 ? 17.031 -4.93 -20.438 1 96.31 347 GLY A C 1
ATOM 2683 O O . GLY A 1 347 ? 17.875 -5.535 -21.109 1 96.31 347 GLY A O 1
ATOM 2684 N N . GLY A 1 348 ? 15.758 -4.555 -20.875 1 96.31 348 GLY A N 1
ATOM 2685 C CA . GLY A 1 348 ? 15.422 -4.789 -22.266 1 96.31 348 GLY A CA 1
ATOM 2686 C C . GLY A 1 348 ? 15.195 -6.254 -22.594 1 96.31 348 GLY A C 1
ATOM 2687 O O . GLY A 1 348 ? 15.008 -6.617 -23.75 1 96.31 348 GLY A O 1
ATOM 2688 N N . ARG A 1 349 ? 15.281 -7.148 -21.641 1 97.5 349 ARG A N 1
ATOM 2689 C CA . ARG A 1 349 ? 15.148 -8.586 -21.828 1 97.5 349 ARG A CA 1
ATOM 2690 C C . ARG A 1 349 ? 13.898 -9.125 -21.125 1 97.5 349 ARG A C 1
ATOM 2692 O O . ARG A 1 349 ? 13.312 -8.438 -20.297 1 97.5 349 ARG A O 1
ATOM 2699 N N . GLY A 1 350 ? 13.555 -10.336 -21.5 1 97.81 350 GLY A N 1
ATOM 2700 C CA . GLY A 1 350 ? 12.305 -10.922 -21.047 1 97.81 350 GLY A CA 1
ATOM 2701 C C . GLY A 1 350 ? 12.281 -11.195 -19.562 1 97.81 350 GLY A C 1
ATOM 2702 O O . GLY A 1 350 ? 13.289 -11.586 -18.969 1 97.81 350 GLY A O 1
ATOM 2703 N N . VAL A 1 351 ? 11.148 -11.016 -18.969 1 97.62 351 VAL A N 1
ATOM 2704 C CA . VAL A 1 351 ? 10.914 -11.266 -17.547 1 97.62 351 VAL A CA 1
ATOM 2705 C C . VAL A 1 351 ? 10.969 -12.766 -17.281 1 97.62 351 VAL A C 1
ATOM 2707 O O . VAL A 1 351 ? 11.562 -13.203 -16.297 1 97.62 351 VAL A O 1
ATOM 2710 N N . TYR A 1 352 ? 10.352 -13.523 -18.219 1 98 352 TYR A N 1
ATOM 2711 C CA . TYR A 1 352 ? 10.156 -14.961 -18.016 1 98 352 TYR A CA 1
ATOM 2712 C C . TYR A 1 352 ? 11.234 -15.766 -18.719 1 98 352 TYR A C 1
ATOM 2714 O O . TYR A 1 352 ? 11.32 -16.984 -18.547 1 98 352 TYR A O 1
ATOM 2722 N N . ASP A 1 353 ? 12.047 -15.117 -19.484 1 98.31 353 ASP A N 1
ATOM 2723 C CA . ASP A 1 353 ? 13.188 -15.711 -20.172 1 98.31 353 ASP A CA 1
ATOM 2724 C C . ASP A 1 353 ? 14.18 -14.641 -20.609 1 98.31 353 ASP A C 1
ATOM 2726 O O . ASP A 1 353 ? 13.969 -13.961 -21.625 1 98.31 353 ASP A O 1
ATOM 2730 N N . ILE A 1 354 ? 15.297 -14.539 -19.984 1 98.38 354 ILE A N 1
ATOM 2731 C CA . ILE A 1 354 ? 16.25 -13.445 -20.203 1 98.38 354 ILE A CA 1
ATOM 2732 C C . ILE A 1 354 ? 16.922 -13.609 -21.562 1 98.38 354 ILE A C 1
ATOM 2734 O O . ILE A 1 354 ? 17.641 -12.719 -22.016 1 98.38 354 ILE A O 1
ATOM 2738 N N . ARG A 1 355 ? 16.75 -14.773 -22.219 1 97.31 355 ARG A N 1
ATOM 2739 C CA . ARG A 1 355 ? 17.344 -14.992 -23.547 1 97.31 355 ARG A CA 1
ATOM 2740 C C . ARG A 1 355 ? 16.562 -14.234 -24.609 1 97.31 355 ARG A C 1
ATOM 2742 O O . ARG A 1 355 ? 17.047 -14.07 -25.734 1 97.31 355 ARG A O 1
ATOM 2749 N N . HIS A 1 356 ? 15.336 -13.781 -24.266 1 97.25 356 HIS A N 1
ATOM 2750 C CA . HIS A 1 356 ? 14.43 -13.148 -25.219 1 97.25 356 HIS A CA 1
ATOM 2751 C C . HIS A 1 356 ? 14.312 -11.648 -24.938 1 97.25 356 HIS A C 1
ATOM 2753 O O . HIS A 1 356 ? 14.727 -11.172 -23.891 1 97.25 356 HIS A O 1
ATOM 2759 N N . PRO A 1 357 ? 13.703 -10.906 -26.016 1 96.25 357 PRO A N 1
ATOM 2760 C CA . PRO A 1 357 ? 13.406 -9.492 -25.75 1 96.25 357 PRO A CA 1
ATOM 2761 C C . PRO A 1 357 ? 12.328 -9.305 -24.688 1 96.25 357 PRO A C 1
ATOM 2763 O O . PRO A 1 357 ? 11.648 -10.266 -24.312 1 96.25 357 PRO A O 1
ATOM 2766 N N . TYR A 1 358 ? 12.258 -8.125 -24.266 1 95.12 358 TYR A N 1
ATOM 2767 C CA . TYR A 1 358 ? 11.266 -7.816 -23.234 1 95.12 358 TYR A CA 1
ATOM 2768 C C . TYR A 1 358 ? 9.875 -8.25 -23.688 1 95.12 358 TYR A C 1
ATOM 2770 O O . TYR A 1 358 ? 9.117 -8.836 -22.906 1 95.12 358 TYR A O 1
ATOM 2778 N N . ASP A 1 359 ? 9.516 -7.875 -24.938 1 93.38 359 ASP A N 1
ATOM 2779 C CA . ASP A 1 359 ? 8.289 -8.414 -25.531 1 93.38 359 ASP A CA 1
ATOM 2780 C C . ASP A 1 359 ? 8.5 -9.844 -26.016 1 93.38 359 ASP A C 1
ATOM 2782 O O . ASP A 1 359 ? 8.641 -10.086 -27.219 1 93.38 359 ASP A O 1
ATOM 2786 N N . ASP A 1 360 ? 8.359 -10.758 -25.109 1 92 360 ASP A N 1
ATOM 2787 C CA . ASP A 1 360 ? 8.734 -12.148 -25.328 1 92 360 ASP A CA 1
ATOM 2788 C C . ASP A 1 360 ? 7.711 -12.875 -26.203 1 92 360 ASP A C 1
ATOM 2790 O O . ASP A 1 360 ? 6.547 -13 -25.812 1 92 360 ASP A O 1
ATOM 2794 N N . PRO A 1 361 ? 8.078 -13.391 -27.234 1 87.56 361 PRO A N 1
ATOM 2795 C CA . PRO A 1 361 ? 7.145 -14.078 -28.125 1 87.56 361 PRO A CA 1
ATOM 2796 C C . PRO A 1 361 ? 6.793 -15.484 -27.641 1 87.56 361 PRO A C 1
ATOM 2798 O O . PRO A 1 361 ? 5.91 -16.141 -28.219 1 87.56 361 PRO A O 1
ATOM 2801 N N . THR A 1 362 ? 7.484 -15.992 -26.641 1 89.75 362 THR A N 1
ATOM 2802 C CA . THR A 1 362 ? 7.297 -17.375 -26.219 1 89.75 362 THR A CA 1
ATOM 2803 C C . THR A 1 362 ? 6.926 -17.438 -24.734 1 89.75 362 THR A C 1
ATOM 2805 O O . THR A 1 362 ? 7.465 -16.688 -23.922 1 89.75 362 THR A O 1
ATOM 2808 N N . PRO A 1 363 ? 6.016 -18.297 -24.312 1 93.06 363 PRO A N 1
ATOM 2809 C CA . PRO A 1 363 ? 5.109 -19.047 -25.188 1 93.06 363 PRO A CA 1
ATOM 2810 C C . PRO A 1 363 ? 4.09 -18.156 -25.891 1 93.06 363 PRO A C 1
ATOM 2812 O O . PRO A 1 363 ? 3.703 -17.109 -25.359 1 93.06 363 PRO A O 1
ATOM 2815 N N . PRO A 1 364 ? 3.709 -18.562 -27.094 1 92.44 364 PRO A N 1
ATOM 2816 C CA . PRO A 1 364 ? 2.646 -17.781 -27.719 1 92.44 364 PRO A CA 1
ATOM 2817 C C . PRO A 1 364 ? 1.312 -17.891 -26.984 1 92.44 364 PRO A C 1
ATOM 2819 O O . PRO A 1 364 ? 0.972 -18.969 -26.484 1 92.44 364 PRO A O 1
ATOM 2822 N N . SER A 1 365 ? 0.599 -16.922 -26.891 1 91.06 365 SER A N 1
ATOM 2823 C CA . SER A 1 365 ? -0.642 -16.906 -26.125 1 91.06 365 SER A CA 1
ATOM 2824 C C . SER A 1 365 ? -1.854 -17.078 -27.031 1 91.06 365 SER A C 1
ATOM 2826 O O . SER A 1 365 ? -2.875 -16.422 -26.844 1 91.06 365 SER A O 1
ATOM 2828 N N . TYR A 1 366 ? -1.826 -18.031 -27.938 1 96.38 366 TYR A N 1
ATOM 2829 C CA . TYR A 1 366 ? -2.9 -18.281 -28.891 1 96.38 366 TYR A CA 1
ATOM 2830 C C . TYR A 1 366 ? -4.148 -18.797 -28.188 1 96.38 366 TYR A C 1
ATOM 2832 O O . TYR A 1 366 ? -5.262 -18.656 -28.703 1 96.38 366 TYR A O 1
ATOM 2840 N N . TYR A 1 367 ? -3.98 -19.328 -27.047 1 97.81 367 TYR A N 1
ATOM 2841 C CA . TYR A 1 367 ? -5.098 -19.984 -26.375 1 97.81 367 TYR A CA 1
ATOM 2842 C C . TYR A 1 367 ? -6.148 -18.969 -25.938 1 97.81 367 TYR A C 1
ATOM 2844 O O . TYR A 1 367 ? -7.32 -19.312 -25.766 1 97.81 367 TYR A O 1
ATOM 2852 N N . ASN A 1 368 ? -5.781 -17.734 -25.703 1 96.44 368 ASN A N 1
ATOM 2853 C CA . ASN A 1 368 ? -6.77 -16.719 -25.375 1 96.44 368 ASN A CA 1
ATOM 2854 C C . ASN A 1 368 ? -7.816 -16.594 -26.484 1 96.44 368 ASN A C 1
ATOM 2856 O O . ASN A 1 368 ? -9.016 -16.5 -26.203 1 96.44 368 ASN A O 1
ATOM 2860 N N . ASP A 1 369 ? -7.355 -16.547 -27.75 1 96.94 369 ASP A N 1
ATOM 2861 C CA . ASP A 1 369 ? -8.266 -16.484 -28.891 1 96.94 369 ASP A CA 1
ATOM 2862 C C . ASP A 1 369 ? -9.086 -17.766 -29 1 96.94 369 ASP A C 1
ATOM 2864 O O . ASP A 1 369 ? -10.266 -17.734 -29.344 1 96.94 369 ASP A O 1
ATOM 2868 N N . PHE A 1 370 ? -8.438 -18.875 -28.734 1 98.31 370 PHE A N 1
ATOM 2869 C CA . PHE A 1 370 ? -9.102 -20.172 -28.766 1 98.31 370 PHE A CA 1
ATOM 2870 C C . PHE A 1 370 ? -10.266 -20.203 -27.781 1 98.31 370 PHE A C 1
ATOM 2872 O O . PHE A 1 370 ? -11.352 -20.688 -28.125 1 98.31 370 PHE A O 1
ATOM 2879 N N . LEU A 1 371 ? -10.102 -19.609 -26.609 1 98.12 371 LEU A N 1
ATOM 2880 C CA . LEU A 1 371 ? -11.094 -19.641 -25.547 1 98.12 371 LEU A CA 1
ATOM 2881 C C . LEU A 1 371 ? -12.211 -18.641 -25.812 1 98.12 371 LEU A C 1
ATOM 2883 O O . LEU A 1 371 ? -13.203 -18.594 -25.078 1 98.12 371 LEU A O 1
ATOM 2887 N N . GLN A 1 372 ? -12.102 -17.875 -26.891 1 96.19 372 GLN A N 1
ATOM 2888 C CA . GLN A 1 372 ? -13.141 -16.922 -27.25 1 96.19 372 GLN A CA 1
ATOM 2889 C C . GLN A 1 372 ? -14.109 -17.516 -28.266 1 96.19 372 GLN A C 1
ATOM 2891 O O . GLN A 1 372 ? -15.18 -16.953 -28.516 1 96.19 372 GLN A O 1
ATOM 2896 N N . LYS A 1 373 ? -13.734 -18.625 -28.797 1 97.12 373 LYS A N 1
ATOM 2897 C CA . LYS A 1 373 ? -14.617 -19.25 -29.766 1 97.12 373 LYS A CA 1
ATOM 2898 C C . LYS A 1 373 ? -15.906 -19.734 -29.109 1 97.12 373 LYS A C 1
ATOM 2900 O O . LYS A 1 373 ? -15.859 -20.406 -28.078 1 97.12 373 LYS A O 1
ATOM 2905 N N . ASP A 1 374 ? -17.016 -19.5 -29.828 1 96.75 374 ASP A N 1
ATOM 2906 C CA . ASP A 1 374 ? -18.312 -19.906 -29.297 1 96.75 374 ASP A CA 1
ATOM 2907 C C . ASP A 1 374 ? -18.375 -21.406 -29.062 1 96.75 374 ASP A C 1
ATOM 2909 O O . ASP A 1 374 ? -18.922 -21.875 -28.062 1 96.75 374 ASP A O 1
ATOM 2913 N N . SER A 1 375 ? -17.891 -22.141 -29.984 1 97.75 375 SER A N 1
ATOM 2914 C CA . SER A 1 375 ? -17.953 -23.594 -29.891 1 97.75 375 SER A CA 1
ATOM 2915 C C . SER A 1 375 ? -17.141 -24.109 -28.703 1 97.75 375 SER A C 1
ATOM 2917 O O . SER A 1 375 ? -17.547 -25.062 -28.031 1 97.75 375 SER A O 1
ATOM 2919 N N . VAL A 1 376 ? -15.969 -23.484 -28.484 1 98.56 376 VAL A N 1
ATOM 2920 C CA . VAL A 1 376 ? -15.117 -23.891 -27.375 1 98.56 376 VAL A CA 1
ATOM 2921 C C . VAL A 1 376 ? -15.789 -23.516 -26.047 1 98.56 376 VAL A C 1
ATOM 2923 O O . VAL A 1 376 ? -15.852 -24.344 -25.125 1 98.56 376 VAL A O 1
ATOM 2926 N N . MET A 1 377 ? -16.312 -22.266 -25.938 1 98.5 377 MET A N 1
ATOM 2927 C CA . MET A 1 377 ? -17.016 -21.812 -24.734 1 98.5 377 MET A CA 1
ATOM 2928 C C . MET A 1 377 ? -18.188 -22.734 -24.406 1 98.5 377 MET A C 1
ATOM 2930 O O . MET A 1 377 ? -18.391 -23.109 -23.25 1 98.5 377 MET A O 1
ATOM 2934 N N . ASN A 1 378 ? -18.938 -23.078 -25.469 1 98.62 378 ASN A N 1
ATOM 2935 C CA . ASN A 1 378 ? -20.031 -24.016 -25.266 1 98.62 378 ASN A CA 1
ATOM 2936 C C . ASN A 1 378 ? -19.516 -25.375 -24.766 1 98.62 378 ASN A C 1
ATOM 2938 O O . ASN A 1 378 ? -20.109 -25.953 -23.859 1 98.62 378 ASN A O 1
ATOM 2942 N N . ALA A 1 379 ? -18.469 -25.859 -25.328 1 98.81 379 ALA A N 1
ATOM 2943 C CA . ALA A 1 379 ? -17.938 -27.188 -25.016 1 98.81 379 ALA A CA 1
ATOM 2944 C C . ALA A 1 379 ? -17.438 -27.25 -23.578 1 98.81 379 ALA A C 1
ATOM 2946 O O . ALA A 1 379 ? -17.531 -28.297 -22.938 1 98.81 379 ALA A O 1
ATOM 2947 N N . ILE A 1 380 ? -16.906 -26.094 -23.094 1 98.81 380 ILE A N 1
ATOM 2948 C CA . ILE A 1 380 ? -16.328 -26.141 -21.75 1 98.81 380 ILE A CA 1
ATOM 2949 C C . ILE A 1 380 ? -17.344 -25.641 -20.734 1 98.81 380 ILE A C 1
ATOM 2951 O O . ILE A 1 380 ? -17.047 -25.578 -19.531 1 98.81 380 ILE A O 1
ATOM 2955 N N . GLY A 1 381 ? -18.5 -25.188 -21.141 1 98.69 381 GLY A N 1
ATOM 2956 C CA . GLY A 1 381 ? -19.641 -24.906 -20.281 1 98.69 381 GLY A CA 1
ATOM 2957 C C . GLY A 1 381 ? -19.562 -23.531 -19.625 1 98.69 381 GLY A C 1
ATOM 2958 O O . GLY A 1 381 ? -19.922 -23.375 -18.453 1 98.69 381 GLY A O 1
ATOM 2959 N N . VAL A 1 382 ? -19.109 -22.5 -20.359 1 98.69 382 VAL A N 1
ATOM 2960 C CA . VAL A 1 382 ? -18.953 -21.188 -19.75 1 98.69 382 VAL A CA 1
ATOM 2961 C C . VAL A 1 382 ? -19.734 -20.156 -20.547 1 98.69 382 VAL A C 1
ATOM 2963 O O . VAL A 1 382 ? -20.016 -20.344 -21.719 1 98.69 382 VAL A O 1
ATOM 2966 N N . ASN A 1 383 ? -20.125 -19.031 -19.938 1 98.25 383 ASN A N 1
ATOM 2967 C CA . ASN A 1 383 ? -20.766 -17.906 -20.594 1 98.25 383 ASN A CA 1
ATOM 2968 C C . ASN A 1 383 ? -20.172 -16.578 -20.156 1 98.25 383 ASN A C 1
ATOM 2970 O O . ASN A 1 383 ? -20.875 -15.57 -20.047 1 98.25 383 ASN A O 1
ATOM 2974 N N . ILE A 1 384 ? -18.922 -16.594 -19.75 1 98.06 384 ILE A N 1
ATOM 2975 C CA . ILE A 1 384 ? -18.156 -15.438 -19.312 1 98.06 384 ILE A CA 1
ATOM 2976 C C . ILE A 1 384 ? -16.844 -15.352 -20.094 1 98.06 384 ILE A C 1
ATOM 2978 O O . ILE A 1 384 ? -16.312 -16.375 -20.516 1 98.06 384 ILE A O 1
ATOM 2982 N N . ASN A 1 385 ? -16.391 -14.102 -20.328 1 97.62 385 ASN A N 1
ATOM 2983 C CA . ASN A 1 385 ? -15.102 -13.938 -21.016 1 97.62 385 ASN A CA 1
ATOM 2984 C C . ASN A 1 385 ? -13.938 -14.383 -20.125 1 97.62 385 ASN A C 1
ATOM 2986 O O . ASN A 1 385 ? -13.977 -14.203 -18.906 1 97.62 385 ASN A O 1
ATOM 2990 N N . TYR A 1 386 ? -12.953 -14.953 -20.812 1 97.44 386 TYR A N 1
ATOM 2991 C CA . TYR A 1 386 ? -11.781 -15.445 -20.094 1 97.44 386 TYR A CA 1
ATOM 2992 C C . TYR A 1 386 ? -10.953 -14.289 -19.547 1 97.44 386 TYR A C 1
ATOM 2994 O O . TYR A 1 386 ? -10.664 -13.336 -20.266 1 97.44 386 TYR A O 1
ATOM 3002 N N . THR A 1 387 ? -10.633 -14.391 -18.281 1 94.62 387 THR A N 1
ATOM 3003 C CA . THR A 1 387 ? -9.719 -13.469 -17.609 1 94.62 387 THR A CA 1
ATOM 3004 C C . THR A 1 387 ? -8.453 -14.188 -17.172 1 94.62 387 THR A C 1
ATOM 3006 O O . THR A 1 387 ? -8.422 -14.789 -16.094 1 94.62 387 THR A O 1
ATOM 3009 N N . GLN A 1 388 ? -7.395 -14.047 -17.922 1 95.5 388 GLN A N 1
ATOM 3010 C CA . GLN A 1 388 ? -6.164 -14.789 -17.656 1 95.5 388 GLN A CA 1
ATOM 3011 C C . GLN A 1 388 ? -5.582 -14.414 -16.297 1 95.5 388 GLN A C 1
ATOM 3013 O O . GLN A 1 388 ? -5.16 -15.281 -15.539 1 95.5 388 GLN A O 1
ATOM 3018 N N . SER A 1 389 ? -5.465 -13.117 -16.078 1 95.88 389 SER A N 1
ATOM 3019 C CA . SER A 1 389 ? -5.039 -12.539 -14.812 1 95.88 389 SER A CA 1
ATOM 3020 C C . SER A 1 389 ? -6.008 -11.469 -14.336 1 95.88 389 SER A C 1
ATOM 3022 O O . SER A 1 389 ? -6.328 -10.539 -15.086 1 95.88 389 SER A O 1
ATOM 3024 N N . ASN A 1 390 ? -6.539 -11.672 -13.172 1 97.62 390 ASN A N 1
ATOM 3025 C CA . ASN A 1 390 ? -7.496 -10.719 -12.617 1 97.62 390 ASN A CA 1
ATOM 3026 C C . ASN A 1 390 ? -6.805 -9.664 -11.758 1 97.62 390 ASN A C 1
ATOM 3028 O O . ASN A 1 390 ? -6.352 -9.969 -10.648 1 97.62 390 ASN A O 1
ATOM 3032 N N . ASN A 1 391 ? -6.863 -8.453 -12.211 1 97.06 391 ASN A N 1
ATOM 3033 C CA . ASN A 1 391 ? -6.129 -7.391 -11.531 1 97.06 391 ASN A CA 1
ATOM 3034 C C . ASN A 1 391 ? -6.812 -6.977 -10.234 1 97.06 391 ASN A C 1
ATOM 3036 O O . ASN A 1 391 ? -6.16 -6.48 -9.312 1 97.06 391 ASN A O 1
ATOM 3040 N N . ASP A 1 392 ? -8.164 -7.16 -10.117 1 96.88 392 ASP A N 1
ATOM 3041 C CA . ASP A 1 392 ? -8.797 -6.945 -8.82 1 96.88 392 ASP A CA 1
ATOM 3042 C C . ASP A 1 392 ? -8.164 -7.82 -7.742 1 96.88 392 ASP A C 1
ATOM 3044 O O . ASP A 1 392 ? -7.918 -7.355 -6.629 1 96.88 392 ASP A O 1
ATOM 3048 N N . VAL A 1 393 ? -7.871 -9.031 -8.125 1 97.75 393 VAL A N 1
ATOM 3049 C CA . VAL A 1 393 ? -7.254 -9.977 -7.203 1 97.75 393 VAL A CA 1
ATOM 3050 C C . VAL A 1 393 ? -5.812 -9.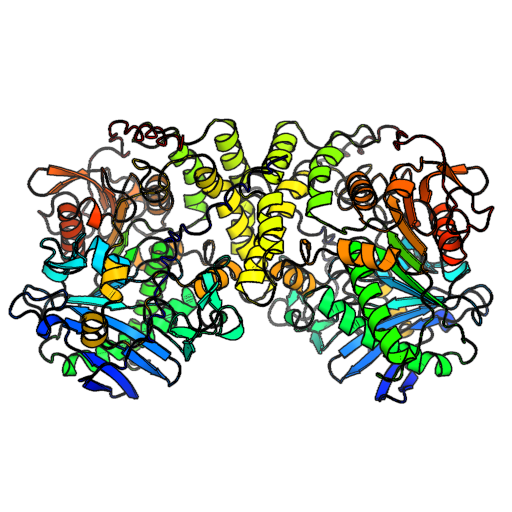57 -6.926 1 97.75 393 VAL A C 1
ATOM 3052 O O . VAL A 1 393 ? -5.379 -9.547 -5.77 1 97.75 393 VAL A O 1
ATOM 3055 N N . TYR A 1 394 ? -5.117 -9.219 -7.949 1 97.81 394 TYR A N 1
ATOM 3056 C CA . TYR A 1 394 ? -3.711 -8.852 -7.816 1 97.81 394 TYR A CA 1
ATOM 3057 C C . TYR A 1 394 ? -3.531 -7.711 -6.824 1 97.81 394 TYR A C 1
ATOM 3059 O O . TYR A 1 394 ? -2.721 -7.805 -5.902 1 97.81 394 TYR A O 1
ATOM 3067 N N . TYR A 1 395 ? -4.277 -6.656 -7.008 1 97.81 395 TYR A N 1
ATOM 3068 C CA . TYR A 1 395 ? -4.125 -5.473 -6.172 1 97.81 395 TYR A CA 1
ATOM 3069 C C . TYR A 1 395 ? -4.57 -5.754 -4.742 1 97.81 395 TYR A C 1
ATOM 3071 O O . TYR A 1 395 ? -4.016 -5.199 -3.791 1 97.81 395 TYR A O 1
ATOM 3079 N N . ALA A 1 396 ? -5.582 -6.59 -4.574 1 97.5 396 ALA A N 1
ATOM 3080 C CA . ALA A 1 396 ? -6.008 -6.961 -3.227 1 97.5 396 ALA A CA 1
ATOM 3081 C C . ALA A 1 396 ? -4.891 -7.68 -2.475 1 97.5 396 ALA A C 1
ATOM 3083 O O . ALA A 1 396 ? -4.652 -7.402 -1.297 1 97.5 396 ALA A O 1
ATOM 3084 N N . PHE A 1 397 ? -4.199 -8.617 -3.188 1 97.19 397 PHE A N 1
ATOM 3085 C CA . PHE A 1 397 ? -3.062 -9.305 -2.59 1 97.19 397 PHE A CA 1
ATOM 3086 C C . PHE A 1 397 ? -1.928 -8.328 -2.305 1 97.19 397 PHE A C 1
ATOM 3088 O O . PHE A 1 397 ? -1.236 -8.453 -1.291 1 97.19 397 PHE A O 1
ATOM 3095 N N . GLN A 1 398 ? -1.708 -7.406 -3.186 1 97.06 398 GLN A N 1
ATOM 3096 C CA . GLN A 1 398 ? -0.672 -6.398 -2.986 1 97.06 398 GLN A CA 1
ATOM 3097 C C . GLN A 1 398 ? -0.922 -5.598 -1.71 1 97.06 398 GLN A C 1
ATOM 3099 O O . GLN A 1 398 ? 0.005 -5.352 -0.936 1 97.06 398 GLN A O 1
ATOM 3104 N N . GLN A 1 399 ? -2.154 -5.281 -1.408 1 97.06 399 GLN A N 1
ATOM 3105 C CA . GLN A 1 399 ? -2.51 -4.383 -0.314 1 97.06 399 GLN A CA 1
ATOM 3106 C C . GLN A 1 399 ? -2.412 -5.094 1.033 1 97.06 399 GLN A C 1
ATOM 3108 O O . GLN A 1 399 ? -2.398 -4.445 2.082 1 97.06 399 GLN A O 1
ATOM 3113 N N . THR A 1 400 ? -2.312 -6.363 1.005 1 96.81 400 THR A N 1
ATOM 3114 C CA . THR A 1 400 ? -2.129 -7.086 2.258 1 96.81 400 THR A CA 1
ATOM 3115 C C . THR A 1 400 ? -0.66 -7.445 2.467 1 96.81 400 THR A C 1
ATOM 3117 O O . THR A 1 400 ? -0.281 -7.938 3.529 1 96.81 400 THR A O 1
ATOM 3120 N N . GLY A 1 401 ? 0.146 -7.219 1.397 1 96.69 401 GLY A N 1
ATOM 3121 C CA . GLY A 1 401 ? 1.561 -7.543 1.488 1 96.69 401 GLY A CA 1
ATOM 3122 C C . GLY A 1 401 ? 1.833 -9.031 1.514 1 96.69 401 GLY A C 1
ATOM 3123 O O . GLY A 1 401 ? 2.883 -9.469 1.992 1 96.69 401 GLY A O 1
ATOM 3124 N N . ASP A 1 402 ? 0.891 -9.781 0.951 1 96.25 402 ASP A N 1
ATOM 3125 C CA . ASP A 1 402 ? 0.999 -11.234 0.966 1 96.25 402 ASP A CA 1
ATOM 3126 C C . ASP A 1 402 ? 2.268 -11.703 0.253 1 96.25 402 ASP A C 1
ATOM 3128 O O . ASP A 1 402 ? 2.795 -12.773 0.551 1 96.25 402 ASP A O 1
ATOM 3132 N N . PHE A 1 403 ? 2.836 -10.914 -0.6 1 95 403 PHE A N 1
ATOM 3133 C CA . PHE A 1 403 ? 4.004 -11.227 -1.417 1 95 403 PHE A CA 1
ATOM 3134 C C . PHE A 1 403 ? 5.223 -11.492 -0.541 1 95 403 PHE A C 1
ATOM 3136 O O . PHE A 1 403 ? 6.074 -12.32 -0.884 1 95 403 PHE A O 1
ATOM 3143 N N . VAL A 1 404 ? 5.285 -10.766 0.583 1 94.38 404 VAL A N 1
ATOM 3144 C CA . VAL A 1 404 ? 6.516 -10.891 1.359 1 94.38 404 VAL A CA 1
ATOM 3145 C C . VAL A 1 404 ? 6.254 -11.727 2.607 1 94.38 404 VAL A C 1
ATOM 3147 O O . VAL A 1 404 ? 7.18 -12.32 3.17 1 94.38 404 VAL A O 1
ATOM 3150 N N . TRP A 1 405 ? 5.047 -11.781 3.096 1 83.94 405 TRP A N 1
ATOM 3151 C CA . TRP A 1 405 ? 4.68 -12.516 4.301 1 83.94 405 TRP A CA 1
ATOM 3152 C C . TRP A 1 405 ? 3.215 -12.945 4.25 1 83.94 405 TRP A C 1
ATOM 3154 O O . TRP A 1 405 ? 2.379 -12.25 3.672 1 83.94 405 TRP A O 1
ATOM 3164 N N . PRO A 1 406 ? 2.902 -14.164 4.77 1 75.75 406 PRO A N 1
ATOM 3165 C CA . PRO A 1 406 ? 3.385 -15.008 5.863 1 75.75 406 PRO A CA 1
ATOM 3166 C C . PRO A 1 406 ? 4.449 -16 5.414 1 75.75 406 PRO A C 1
ATOM 3168 O O . PRO A 1 406 ? 4.531 -16.328 4.227 1 75.75 406 PRO A O 1
ATOM 3171 N N . ASN A 1 407 ? 5.66 -16.25 6.125 1 63.38 407 ASN A N 1
ATOM 3172 C CA . ASN A 1 407 ? 6.836 -17.078 5.91 1 63.38 407 ASN A CA 1
ATOM 3173 C C . ASN A 1 407 ? 6.449 -18.469 5.426 1 63.38 407 ASN A C 1
ATOM 3175 O O . ASN A 1 407 ? 6.469 -19.438 6.199 1 63.38 407 ASN A O 1
ATOM 3179 N N . PHE A 1 408 ? 6.344 -18.594 4.129 1 86.56 408 PHE A N 1
ATOM 3180 C CA . PHE A 1 408 ? 5.902 -19.797 3.451 1 86.56 408 PHE A CA 1
ATOM 3181 C C . PHE A 1 408 ? 6.988 -20.875 3.498 1 86.56 408 PHE A C 1
ATOM 3183 O O . PHE A 1 408 ? 6.695 -22.062 3.395 1 86.56 408 PHE A O 1
ATOM 3190 N N . ILE A 1 409 ? 8.172 -20.391 3.801 1 92.81 409 ILE A N 1
ATOM 3191 C CA 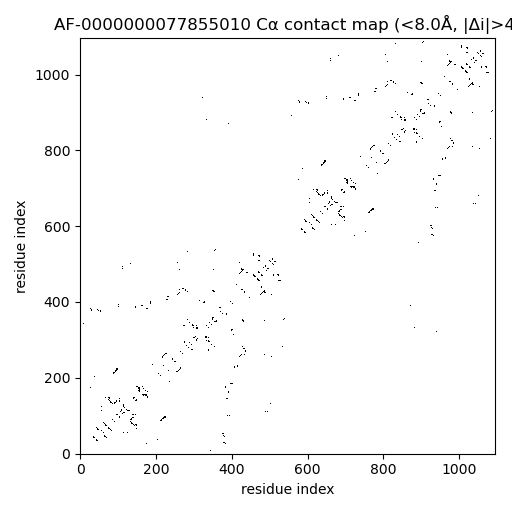. ILE A 1 409 ? 9.266 -21.344 3.965 1 92.81 409 ILE A CA 1
ATOM 3192 C C . ILE A 1 409 ? 9.016 -22.219 5.195 1 92.81 409 ILE A C 1
ATOM 3194 O O . ILE A 1 409 ? 9.367 -23.391 5.215 1 92.81 409 ILE A O 1
ATOM 3198 N N . SER A 1 410 ? 8.398 -21.688 6.219 1 94.19 410 SER A N 1
ATOM 3199 C CA . SER A 1 410 ? 8.062 -22.484 7.395 1 94.19 410 SER A CA 1
ATOM 3200 C C . SER A 1 410 ? 7.086 -23.609 7.047 1 94.19 410 SER A C 1
ATOM 3202 O O . SER A 1 410 ? 7.172 -24.703 7.609 1 94.19 410 SER A O 1
ATOM 3204 N N . ASP A 1 411 ? 6.148 -23.25 6.168 1 95.94 411 ASP A N 1
ATOM 3205 C CA . ASP A 1 411 ? 5.25 -24.297 5.688 1 95.94 411 ASP A CA 1
ATOM 3206 C C . ASP A 1 411 ? 6.02 -25.375 4.926 1 95.94 411 ASP A C 1
ATOM 3208 O O . ASP A 1 411 ? 5.762 -26.562 5.098 1 95.94 411 ASP A O 1
ATOM 3212 N N . LEU A 1 412 ? 6.93 -24.938 4.09 1 97.31 412 LEU A N 1
ATOM 3213 C CA . LEU A 1 412 ? 7.766 -25.875 3.354 1 97.31 412 LEU A CA 1
ATOM 3214 C C . LEU A 1 412 ? 8.539 -26.781 4.309 1 97.31 412 LEU A C 1
ATOM 3216 O O . LEU A 1 412 ? 8.602 -28 4.102 1 97.31 412 LEU A O 1
ATOM 3220 N N . GLU A 1 413 ? 9.109 -26.234 5.355 1 97.38 413 GLU A N 1
ATOM 3221 C CA . GLU A 1 413 ? 9.859 -26.984 6.363 1 97.38 413 GLU A CA 1
ATOM 3222 C C . GLU A 1 413 ? 8.969 -28.031 7.047 1 97.38 413 GLU A C 1
ATOM 3224 O O . GLU A 1 413 ? 9.398 -29.156 7.273 1 97.38 413 GLU A O 1
ATOM 3229 N N . SER A 1 414 ? 7.738 -27.609 7.328 1 96.56 414 SER A N 1
ATOM 3230 C CA . SER A 1 414 ? 6.793 -28.547 7.941 1 96.56 414 SER A CA 1
ATOM 3231 C C . SER A 1 414 ? 6.469 -29.703 7.004 1 96.56 414 SER A C 1
ATOM 3233 O O . SER A 1 414 ? 6.359 -30.844 7.445 1 96.56 414 SER A O 1
ATOM 3235 N N . ILE A 1 415 ? 6.359 -29.422 5.766 1 97.88 415 ILE A N 1
ATOM 3236 C CA . ILE A 1 415 ? 6.004 -30.438 4.773 1 97.88 415 ILE A CA 1
ATOM 3237 C C . ILE A 1 415 ? 7.156 -31.422 4.605 1 97.88 415 ILE A C 1
ATOM 3239 O O . ILE A 1 415 ? 6.934 -32.625 4.414 1 97.88 415 ILE A O 1
ATOM 3243 N N . LEU A 1 416 ? 8.359 -30.938 4.68 1 97.69 416 LEU A N 1
ATOM 3244 C CA . LEU A 1 416 ? 9.547 -31.766 4.5 1 97.69 416 LEU A CA 1
ATOM 3245 C C . LEU A 1 416 ? 9.664 -32.781 5.625 1 97.69 416 LEU A C 1
ATOM 3247 O O . LEU A 1 416 ? 10.406 -33.75 5.504 1 97.69 416 LEU A O 1
ATOM 3251 N N . ALA A 1 417 ? 8.945 -32.594 6.711 1 96.25 417 ALA A N 1
ATOM 3252 C CA . ALA A 1 417 ? 8.938 -33.531 7.824 1 96.25 417 ALA A CA 1
ATOM 3253 C C . ALA A 1 417 ? 7.926 -34.656 7.578 1 96.25 417 ALA A C 1
ATOM 3255 O O . ALA A 1 417 ? 7.906 -35.656 8.305 1 96.25 417 ALA A O 1
ATOM 3256 N N . LEU A 1 418 ? 7.078 -34.531 6.562 1 96 418 LEU A N 1
ATOM 3257 C CA . LEU A 1 418 ? 6.059 -35.531 6.215 1 96 418 LEU A CA 1
ATOM 3258 C C . LEU A 1 418 ? 6.617 -36.562 5.246 1 96 418 LEU A C 1
ATOM 3260 O O . LEU A 1 418 ? 7.648 -36.344 4.609 1 96 418 LEU A O 1
ATOM 3264 N N . PRO A 1 419 ? 5.965 -37.75 5.164 1 93.81 419 PRO A N 1
ATOM 3265 C CA . PRO A 1 419 ? 6.383 -38.75 4.184 1 93.81 419 PRO A CA 1
ATOM 3266 C C . PRO A 1 419 ? 5.871 -38.438 2.777 1 93.81 419 PRO A C 1
ATOM 3268 O O . PRO A 1 419 ? 5.223 -39.281 2.156 1 93.81 419 PRO A O 1
ATOM 3271 N N . VAL A 1 420 ? 6.156 -37.25 2.301 1 97.25 420 VAL A N 1
ATOM 3272 C CA . VAL A 1 420 ? 5.781 -36.781 0.964 1 97.25 420 VAL A CA 1
ATOM 3273 C C . VAL A 1 420 ? 7.023 -36.344 0.207 1 97.25 420 VAL A C 1
ATOM 3275 O O . VAL A 1 420 ? 8.039 -36 0.818 1 97.25 420 VAL A O 1
ATOM 3278 N N . ARG A 1 421 ? 6.941 -36.375 -1.101 1 97.88 421 ARG A N 1
ATOM 3279 C CA . ARG A 1 421 ? 8.039 -35.906 -1.938 1 97.88 421 ARG A CA 1
ATOM 3280 C C . ARG A 1 421 ? 7.879 -34.438 -2.264 1 97.88 421 ARG A C 1
ATOM 3282 O O . ARG A 1 421 ? 6.773 -33.969 -2.547 1 97.88 421 ARG A O 1
ATOM 3289 N N . VAL A 1 422 ? 8.953 -33.656 -2.098 1 98.62 422 VAL A N 1
ATOM 3290 C CA . VAL A 1 422 ? 8.945 -32.25 -2.453 1 98.62 422 VAL A CA 1
ATOM 3291 C C . VAL A 1 422 ? 9.992 -31.969 -3.529 1 98.62 422 VAL A C 1
ATOM 3293 O O . VAL A 1 422 ? 11.18 -32.25 -3.34 1 98.62 422 VAL A O 1
ATOM 3296 N N . SER A 1 423 ? 9.594 -31.438 -4.66 1 98.88 423 SER A N 1
ATOM 3297 C CA . SER A 1 423 ? 10.492 -31.109 -5.758 1 98.88 423 SER A CA 1
ATOM 3298 C C . SER A 1 423 ? 10.438 -29.625 -6.09 1 98.88 423 SER A C 1
ATOM 3300 O O . SER A 1 423 ? 9.391 -29.109 -6.492 1 98.88 423 SER A O 1
ATOM 3302 N N . LEU A 1 424 ? 11.516 -28.906 -5.883 1 98.88 424 LEU A N 1
ATOM 3303 C CA . LEU A 1 424 ? 11.703 -27.562 -6.406 1 98.88 424 LEU A CA 1
ATOM 3304 C C . LEU A 1 424 ? 12.391 -27.594 -7.766 1 98.88 424 LEU A C 1
ATOM 3306 O O . LEU A 1 424 ? 13.484 -28.141 -7.898 1 98.88 424 LEU A O 1
ATOM 3310 N N . ILE A 1 425 ? 11.742 -27.016 -8.742 1 98.94 425 ILE A N 1
ATOM 3311 C CA . ILE A 1 425 ? 12.234 -27.047 -10.117 1 98.94 425 ILE A CA 1
ATOM 3312 C C . ILE A 1 425 ? 12.312 -25.625 -10.672 1 98.94 425 ILE A C 1
ATOM 3314 O O . ILE A 1 425 ? 11.328 -24.891 -10.641 1 98.94 425 ILE A O 1
ATOM 3318 N N . TYR A 1 426 ? 13.461 -25.219 -11.172 1 98.88 426 TYR A N 1
ATOM 3319 C CA . TYR A 1 426 ? 13.633 -23.859 -11.664 1 98.88 426 TYR A CA 1
ATOM 3320 C C . TYR A 1 426 ? 14.281 -23.859 -13.047 1 98.88 426 TYR A C 1
ATOM 3322 O O . TYR A 1 426 ? 15.383 -24.391 -13.219 1 98.88 426 TYR A O 1
ATOM 3330 N N . GLY A 1 427 ? 13.508 -23.281 -14.062 1 98.81 427 GLY A N 1
ATOM 3331 C CA . GLY A 1 427 ? 14.188 -22.906 -15.297 1 98.81 427 GLY A CA 1
ATOM 3332 C C . GLY A 1 427 ? 15.25 -21.859 -15.109 1 98.81 427 GLY A C 1
ATOM 3333 O O . GLY A 1 427 ? 15.047 -20.875 -14.375 1 98.81 427 GLY A O 1
ATOM 3334 N N . ASP A 1 428 ? 16.359 -22.016 -15.75 1 98.56 428 ASP A N 1
ATOM 3335 C CA . ASP A 1 428 ? 17.516 -21.219 -15.336 1 98.56 428 ASP A CA 1
ATOM 3336 C C . ASP A 1 428 ? 17.641 -19.953 -16.172 1 98.56 428 ASP A C 1
ATOM 3338 O O . ASP A 1 428 ? 18.641 -19.25 -16.094 1 98.56 428 ASP A O 1
ATOM 3342 N N . ALA A 1 429 ? 16.562 -19.641 -16.984 1 98.62 429 ALA A N 1
ATOM 3343 C CA . ALA A 1 429 ? 16.562 -18.391 -17.734 1 98.62 429 ALA A CA 1
ATOM 3344 C C . ALA A 1 429 ? 15.461 -17.453 -17.25 1 98.62 429 ALA A C 1
ATOM 3346 O O . ALA A 1 429 ? 15.227 -16.391 -17.828 1 98.62 429 ALA A O 1
ATOM 3347 N N . ASP A 1 430 ? 14.812 -17.797 -16.234 1 98.69 430 ASP A N 1
ATOM 3348 C CA . ASP A 1 430 ? 13.727 -17.016 -15.648 1 98.69 430 ASP A CA 1
ATOM 3349 C C . ASP A 1 430 ? 14.273 -15.914 -14.727 1 98.69 430 ASP A C 1
ATOM 3351 O O . ASP A 1 430 ? 15 -16.203 -13.773 1 98.69 430 ASP A O 1
ATOM 3355 N N . TYR A 1 431 ? 13.82 -14.711 -14.914 1 98.69 431 TYR A N 1
ATOM 3356 C CA . TYR A 1 431 ? 14.312 -13.641 -14.055 1 98.69 431 TYR A CA 1
ATOM 3357 C C . TYR A 1 431 ? 13.469 -13.523 -12.797 1 98.69 431 TYR A C 1
ATOM 3359 O O . TYR A 1 431 ? 14 -13.445 -11.688 1 98.69 431 TYR A O 1
ATOM 3367 N N . ILE A 1 432 ? 12.164 -13.477 -12.891 1 98.25 432 ILE A N 1
ATOM 3368 C CA . ILE A 1 432 ? 11.289 -13.094 -11.789 1 98.25 432 ILE A CA 1
ATOM 3369 C C . ILE A 1 432 ? 11.336 -14.148 -10.688 1 98.25 432 ILE A C 1
ATOM 3371 O O . ILE A 1 432 ? 11.266 -13.82 -9.5 1 98.25 432 ILE A O 1
ATOM 3375 N N . CYS A 1 433 ? 11.406 -15.414 -11.086 1 98.25 433 CYS A N 1
ATOM 3376 C CA . CYS A 1 433 ? 11.633 -16.516 -10.156 1 98.25 433 CYS A CA 1
ATOM 3377 C C . CYS A 1 433 ? 12.93 -17.25 -10.484 1 98.25 433 CYS A C 1
ATOM 3379 O O . CYS A 1 433 ? 12.922 -18.453 -10.727 1 98.25 433 CYS A O 1
ATOM 3381 N N . ASN A 1 434 ? 14 -16.5 -10.383 1 98.81 434 ASN A N 1
ATOM 3382 C CA . ASN A 1 434 ? 15.273 -17.031 -10.867 1 98.81 434 ASN A CA 1
ATOM 3383 C C . ASN A 1 434 ? 15.797 -18.141 -9.969 1 98.81 434 ASN A C 1
ATOM 3385 O O . ASN A 1 434 ? 15.484 -18.188 -8.773 1 98.81 434 ASN A O 1
ATOM 3389 N N . TRP A 1 435 ? 16.625 -19.016 -10.578 1 98.75 435 TRP A N 1
ATOM 3390 C CA . TRP A 1 435 ? 17.047 -20.234 -9.898 1 98.75 435 TRP A CA 1
ATOM 3391 C C . TRP A 1 435 ? 18.047 -19.906 -8.797 1 98.75 435 TRP A C 1
ATOM 3393 O O . TRP A 1 435 ? 18.219 -20.688 -7.855 1 98.75 435 TRP A O 1
ATOM 3403 N N . PHE A 1 436 ? 18.812 -18.688 -8.836 1 98.81 436 PHE A N 1
ATOM 3404 C CA . PHE A 1 436 ? 19.672 -18.297 -7.727 1 98.81 436 PHE A CA 1
ATOM 3405 C C . PHE A 1 436 ? 18.875 -18.219 -6.426 1 98.81 436 PHE A C 1
ATOM 3407 O O . PHE A 1 436 ? 19.297 -18.797 -5.414 1 98.81 436 PHE A O 1
ATOM 3414 N N . GLY A 1 437 ? 17.734 -17.531 -6.551 1 98.5 437 GLY A N 1
ATOM 3415 C CA . GLY A 1 437 ? 16.875 -17.406 -5.391 1 98.5 437 GLY A CA 1
ATOM 3416 C C . GLY A 1 437 ? 16.25 -18.719 -4.957 1 98.5 437 GLY A C 1
ATOM 3417 O O . GLY A 1 437 ? 16.141 -18.984 -3.758 1 98.5 437 GLY A O 1
ATOM 3418 N N . GLY A 1 438 ? 15.805 -19.516 -5.918 1 98.31 438 GLY A N 1
ATOM 3419 C CA . GLY A 1 438 ? 15.266 -20.828 -5.594 1 98.31 438 GLY A CA 1
ATOM 3420 C C . GLY A 1 438 ? 16.25 -21.719 -4.879 1 98.31 438 GLY A C 1
ATOM 3421 O O . GLY A 1 438 ? 15.898 -22.406 -3.918 1 98.31 438 GLY A O 1
ATOM 3422 N N . GLU A 1 439 ? 17.453 -21.719 -5.379 1 98.56 439 GLU A N 1
ATOM 3423 C CA . GLU A 1 439 ? 18.484 -22.516 -4.727 1 98.56 439 GLU A CA 1
ATOM 3424 C C . GLU A 1 439 ? 18.734 -22.031 -3.301 1 98.56 439 GLU A C 1
ATOM 3426 O O . GLU A 1 439 ? 18.891 -22.844 -2.383 1 98.56 439 GLU A O 1
ATOM 3431 N N . ALA A 1 440 ? 18.781 -20.719 -3.154 1 98.38 440 ALA A N 1
ATOM 3432 C CA . ALA A 1 440 ? 19 -20.141 -1.83 1 98.38 440 ALA A CA 1
ATOM 3433 C C . ALA A 1 440 ? 17.922 -20.594 -0.849 1 98.38 440 ALA A C 1
ATOM 3435 O O . ALA A 1 440 ? 18.219 -20.891 0.312 1 98.38 440 ALA A O 1
ATOM 3436 N N . VAL A 1 441 ? 16.703 -20.656 -1.257 1 98.12 441 VAL A N 1
ATOM 3437 C CA . VAL A 1 441 ? 15.609 -21.094 -0.414 1 98.12 441 VAL A CA 1
ATOM 3438 C C . VAL A 1 441 ? 15.805 -22.562 -0.048 1 98.12 441 VAL A C 1
ATOM 3440 O O . VAL A 1 441 ? 15.617 -22.953 1.107 1 98.12 441 VAL A O 1
ATOM 3443 N N . SER A 1 442 ? 16.141 -23.391 -1.041 1 98.25 442 SER A N 1
ATOM 3444 C CA . SER A 1 442 ? 16.344 -24.812 -0.793 1 98.25 442 SER A CA 1
ATOM 3445 C C . SER A 1 442 ? 17.422 -25.047 0.258 1 98.25 442 SER A C 1
ATOM 3447 O O . SER A 1 442 ? 17.297 -25.953 1.093 1 98.25 442 SER A O 1
ATOM 3449 N N . LEU A 1 443 ? 18.422 -24.234 0.205 1 98.19 443 LEU A N 1
ATOM 3450 C CA . LEU A 1 443 ? 19.531 -24.391 1.126 1 98.19 443 LEU A CA 1
ATOM 3451 C C . LEU A 1 443 ? 19.203 -23.781 2.486 1 98.19 443 LEU A C 1
ATOM 3453 O O . LEU A 1 443 ? 19.766 -24.203 3.508 1 98.19 443 LEU A O 1
ATOM 3457 N N . ALA A 1 444 ? 18.312 -22.828 2.52 1 97.5 444 ALA A N 1
ATOM 3458 C CA . ALA A 1 444 ? 17.969 -22.141 3.756 1 97.5 444 ALA A CA 1
ATOM 3459 C C . ALA A 1 444 ? 16.938 -22.922 4.562 1 97.5 444 ALA A C 1
ATOM 3461 O O . ALA A 1 444 ? 16.828 -22.75 5.777 1 97.5 444 ALA A O 1
ATOM 3462 N N . ALA A 1 445 ? 16.125 -23.781 3.893 1 97.44 445 ALA A N 1
ATOM 3463 C CA . ALA A 1 445 ? 15.086 -24.531 4.582 1 97.44 445 ALA A CA 1
ATOM 3464 C C . ALA A 1 445 ? 15.664 -25.344 5.738 1 97.44 445 ALA A C 1
ATOM 3466 O O . ALA A 1 445 ? 16.688 -26.031 5.582 1 97.44 445 ALA A O 1
ATOM 3467 N N . ASN A 1 446 ? 15.031 -25.188 6.91 1 96.25 446 ASN A N 1
ATOM 3468 C CA . ASN A 1 446 ? 15.438 -25.922 8.102 1 96.25 446 ASN A CA 1
ATOM 3469 C C . ASN A 1 446 ? 14.516 -27.109 8.383 1 96.25 446 ASN A C 1
ATOM 3471 O O . ASN A 1 446 ? 13.312 -26.922 8.586 1 96.25 446 ASN A O 1
ATOM 3475 N N . PHE A 1 447 ? 15.016 -28.234 8.297 1 96.06 447 PHE A N 1
ATOM 3476 C CA . PHE A 1 447 ? 14.32 -29.5 8.547 1 96.06 447 PHE A CA 1
ATOM 3477 C C . PHE A 1 447 ? 15.297 -30.578 9 1 96.06 447 PHE A C 1
ATOM 3479 O O . PHE A 1 447 ? 16.5 -30.328 9.086 1 96.06 447 PHE A O 1
ATOM 3486 N N . SER A 1 448 ? 14.891 -31.734 9.453 1 96.38 448 SER A N 1
ATOM 3487 C CA . SER A 1 448 ? 15.688 -32.75 10.148 1 96.38 448 SER A CA 1
ATOM 3488 C C . SER A 1 448 ? 16.906 -33.156 9.32 1 96.38 448 SER A C 1
ATOM 3490 O O . SER A 1 448 ? 17.969 -33.469 9.875 1 96.38 448 SER A O 1
ATOM 3492 N N . HIS A 1 449 ? 16.828 -33.125 7.941 1 96.56 449 HIS A N 1
ATOM 3493 C CA . HIS A 1 449 ? 17.906 -33.625 7.098 1 96.56 449 HIS A CA 1
ATOM 3494 C C . HIS A 1 449 ? 18.547 -32.469 6.305 1 96.56 449 HIS A C 1
ATOM 3496 O O . HIS A 1 449 ? 19.156 -32.719 5.258 1 96.56 449 HIS A O 1
ATOM 3502 N N . ALA A 1 450 ? 18.391 -31.266 6.828 1 97.75 450 ALA A N 1
ATOM 3503 C CA . ALA A 1 450 ? 18.891 -30.094 6.121 1 97.75 450 ALA A CA 1
ATOM 3504 C C . ALA A 1 450 ? 20.391 -30.188 5.879 1 97.75 450 ALA A C 1
ATOM 3506 O O . ALA A 1 450 ? 20.875 -29.828 4.801 1 97.75 450 ALA A O 1
ATOM 3507 N N . ALA A 1 451 ? 21.188 -30.594 6.871 1 97.69 451 ALA A N 1
ATOM 3508 C CA . ALA A 1 451 ? 22.641 -30.688 6.727 1 97.69 451 ALA A CA 1
ATOM 3509 C C . ALA A 1 451 ? 23.016 -31.703 5.637 1 97.69 451 ALA A C 1
ATOM 3511 O O . ALA A 1 451 ? 23.938 -31.469 4.859 1 97.69 451 ALA A O 1
ATOM 3512 N N . GLN A 1 452 ? 22.375 -32.844 5.602 1 97.75 452 GLN A N 1
ATOM 3513 C CA . GLN A 1 452 ? 22.625 -33.844 4.586 1 97.75 452 GLN A CA 1
ATOM 3514 C C . GLN A 1 452 ? 22.266 -33.344 3.195 1 97.75 452 GLN A C 1
ATOM 3516 O O . GLN A 1 452 ? 22.969 -33.594 2.229 1 97.75 452 GLN A O 1
ATOM 3521 N N . PHE A 1 453 ? 21.203 -32.656 3.098 1 97.88 453 PHE A N 1
ATOM 3522 C CA . PHE A 1 453 ? 20.797 -32.094 1.821 1 97.88 453 PHE A CA 1
ATOM 3523 C C . PHE A 1 453 ? 21.859 -31.109 1.309 1 97.88 453 PHE A C 1
ATOM 3525 O O . PHE A 1 453 ? 22.234 -31.156 0.135 1 97.88 453 PHE A O 1
ATOM 3532 N N . ARG A 1 454 ? 22.297 -30.203 2.217 1 97.5 454 ARG A N 1
ATOM 3533 C CA . ARG A 1 454 ? 23.297 -29.203 1.85 1 97.5 454 ARG A CA 1
ATOM 3534 C C . ARG A 1 454 ? 24.609 -29.859 1.421 1 97.5 454 ARG A C 1
ATOM 3536 O O . ARG A 1 454 ? 25.328 -29.328 0.583 1 97.5 454 ARG A O 1
ATOM 3543 N N . ALA A 1 455 ? 24.844 -31.016 1.928 1 96.94 455 ALA A N 1
ATOM 3544 C CA . ALA A 1 455 ? 26.094 -31.719 1.635 1 96.94 455 ALA A CA 1
ATOM 3545 C C . ALA A 1 455 ? 25.969 -32.562 0.358 1 96.94 455 ALA A C 1
ATOM 3547 O O . ALA A 1 455 ? 26.969 -32.969 -0.208 1 96.94 455 ALA A O 1
ATOM 3548 N N . ALA A 1 456 ? 24.719 -32.719 0.014 1 96.44 456 ALA A N 1
ATOM 3549 C CA . ALA A 1 456 ? 24.516 -33.469 -1.222 1 96.44 456 ALA A CA 1
ATOM 3550 C C . ALA A 1 456 ? 25.016 -32.688 -2.43 1 96.44 456 ALA A C 1
ATOM 3552 O O . ALA A 1 456 ? 24.938 -31.453 -2.459 1 96.44 456 ALA A O 1
ATOM 3553 N N . GLY A 1 457 ? 25.656 -33.188 -3.393 1 95.5 457 GLY A N 1
ATOM 3554 C CA . GLY A 1 457 ? 26.109 -32.531 -4.617 1 95.5 457 GLY A CA 1
ATOM 3555 C C . GLY A 1 457 ? 25.094 -32.625 -5.742 1 95.5 457 GLY A C 1
ATOM 3556 O O . GLY A 1 457 ? 24.062 -33.281 -5.609 1 95.5 457 GLY A O 1
ATOM 3557 N N . TYR A 1 458 ? 25.406 -31.922 -6.832 1 98 458 TYR A N 1
ATOM 3558 C CA . TYR A 1 458 ? 24.531 -31.922 -8 1 98 458 TYR A CA 1
ATOM 3559 C C . TYR A 1 458 ? 24.844 -33.094 -8.922 1 98 458 TYR A C 1
ATOM 3561 O O . TYR A 1 458 ? 26.016 -33.406 -9.156 1 98 458 TYR A O 1
ATOM 3569 N N . ALA A 1 459 ? 23.828 -33.812 -9.352 1 97.81 459 ALA A N 1
ATOM 3570 C CA . ALA A 1 459 ? 23.906 -34.812 -10.398 1 97.81 459 ALA A CA 1
ATOM 3571 C C . ALA A 1 459 ? 23.203 -34.344 -11.672 1 97.81 459 ALA A C 1
ATOM 3573 O O . ALA A 1 459 ? 22.219 -33.625 -11.602 1 97.81 459 ALA A O 1
ATOM 3574 N N . PRO A 1 460 ? 23.703 -34.781 -12.805 1 97.88 460 PRO A N 1
ATOM 3575 C CA . PRO A 1 460 ? 23.031 -34.406 -14.047 1 97.88 460 PRO A CA 1
ATOM 3576 C C . PRO A 1 460 ? 21.609 -34.969 -14.133 1 97.88 460 PRO A C 1
ATOM 3578 O O . PRO A 1 460 ? 21.359 -36.094 -13.742 1 97.88 460 PRO A O 1
ATOM 3581 N N . LEU A 1 461 ? 20.719 -34.156 -14.523 1 98.62 461 LEU A N 1
ATOM 3582 C CA . LEU A 1 461 ? 19.391 -34.594 -14.914 1 98.62 461 LEU A CA 1
ATOM 3583 C C . LEU A 1 461 ? 19.406 -35.188 -16.328 1 98.62 461 LEU A C 1
ATOM 3585 O O . LEU A 1 461 ? 19.438 -34.438 -17.312 1 98.62 461 LEU A O 1
ATOM 3589 N N . LEU A 1 462 ? 19.297 -36.469 -16.375 1 98.44 462 LEU A N 1
ATOM 3590 C CA . LEU A 1 462 ? 19.391 -37.156 -17.656 1 98.44 462 LEU A CA 1
ATOM 3591 C C . LEU A 1 462 ? 18.031 -37.75 -18.047 1 98.44 462 LEU A C 1
ATOM 3593 O O . LEU A 1 462 ? 17.375 -38.375 -17.219 1 98.44 462 LEU A O 1
ATOM 3597 N N . VAL A 1 463 ? 17.609 -37.5 -19.25 1 98.19 463 VAL A N 1
ATOM 3598 C CA . VAL A 1 463 ? 16.453 -38.156 -19.875 1 98.19 463 VAL A CA 1
ATOM 3599 C C . VAL A 1 463 ? 16.859 -38.75 -21.219 1 98.19 463 VAL A C 1
ATOM 3601 O O . VAL A 1 463 ? 17.266 -38.031 -22.125 1 98.19 463 VAL A O 1
ATOM 3604 N N . ASP A 1 464 ? 16.812 -40.094 -21.344 1 96 464 ASP A N 1
ATOM 3605 C CA . ASP A 1 464 ? 17.219 -40.812 -22.547 1 96 464 ASP A CA 1
ATOM 3606 C C . ASP A 1 464 ? 18.625 -40.406 -22.969 1 96 464 ASP A C 1
ATOM 3608 O O . ASP A 1 464 ? 18.875 -40.125 -24.141 1 96 464 ASP A O 1
ATOM 3612 N N . GLY A 1 465 ? 19.453 -40.188 -22.047 1 96.12 465 GLY A N 1
ATOM 3613 C CA . GLY A 1 465 ? 20.859 -39.938 -22.297 1 96.12 465 GLY A CA 1
ATOM 3614 C C . GLY A 1 465 ? 21.188 -38.5 -22.531 1 96.12 465 GLY A C 1
ATOM 3615 O O . GLY A 1 465 ? 22.359 -38.125 -22.641 1 96.12 465 GLY A O 1
ATOM 3616 N N . VAL A 1 466 ? 20.219 -37.656 -22.531 1 98.12 466 VAL A N 1
ATOM 3617 C CA . VAL A 1 466 ? 20.438 -36.25 -22.766 1 98.12 466 VAL A CA 1
ATOM 3618 C C . VAL A 1 466 ? 20.359 -35.5 -21.438 1 98.12 466 VAL A C 1
ATOM 3620 O O . VAL A 1 466 ? 19.469 -35.75 -20.609 1 98.12 466 VAL A O 1
ATOM 3623 N N . GLU A 1 467 ? 21.297 -34.594 -21.203 1 98.06 467 GLU A N 1
ATOM 3624 C CA . GLU A 1 467 ? 21.312 -33.781 -19.984 1 98.06 467 GLU A CA 1
ATOM 3625 C C . GLU A 1 467 ? 20.453 -32.531 -20.141 1 98.06 467 GLU A C 1
ATOM 3627 O O . GLU A 1 467 ? 20.672 -31.719 -21.047 1 98.06 467 GLU A O 1
ATOM 3632 N N . TYR A 1 468 ? 19.5 -32.375 -19.25 1 98.62 468 TYR A N 1
ATOM 3633 C CA . TYR A 1 468 ? 18.562 -31.266 -19.328 1 98.62 468 TYR A CA 1
ATOM 3634 C C . TYR A 1 468 ? 18.766 -30.312 -18.156 1 98.62 468 TYR A C 1
ATOM 3636 O O . TYR A 1 468 ? 18.156 -29.234 -18.109 1 98.62 468 TYR A O 1
ATOM 3644 N N . GLY A 1 469 ? 19.594 -30.688 -17.25 1 98.5 469 GLY A N 1
ATOM 3645 C CA . GLY A 1 469 ? 19.812 -29.891 -16.047 1 98.5 469 GLY A CA 1
ATOM 3646 C C . GLY A 1 469 ? 20.641 -30.625 -15 1 98.5 469 GLY A C 1
ATOM 3647 O O . GLY A 1 469 ? 21.406 -31.531 -15.328 1 98.5 469 GLY A O 1
ATOM 3648 N N . GLU A 1 470 ? 20.578 -30.172 -13.789 1 98.31 470 GLU A N 1
ATOM 3649 C CA . GLU A 1 470 ? 21.234 -30.797 -12.641 1 98.31 470 GLU A CA 1
ATOM 3650 C C . GLU A 1 470 ? 20.344 -30.734 -11.398 1 98.31 470 GLU A C 1
ATOM 3652 O O . GLU A 1 470 ? 19.531 -29.812 -11.258 1 98.31 470 GLU A O 1
ATOM 3657 N N . THR A 1 471 ? 20.453 -31.703 -10.578 1 98.44 471 THR A N 1
ATOM 3658 C CA . THR A 1 471 ? 19.578 -31.812 -9.422 1 98.44 471 THR A CA 1
ATOM 3659 C C . THR A 1 471 ? 20.375 -32.188 -8.172 1 98.44 471 THR A C 1
ATOM 3661 O O . THR A 1 471 ? 21.344 -32.938 -8.242 1 98.44 471 THR A O 1
ATOM 3664 N N . ARG A 1 472 ? 20.125 -31.469 -7.102 1 98.62 472 ARG A N 1
ATOM 3665 C CA . ARG A 1 472 ? 20.516 -31.859 -5.746 1 98.62 472 ARG A CA 1
ATOM 3666 C C . ARG A 1 472 ? 19.359 -32.531 -5.016 1 98.62 472 ARG A C 1
ATOM 3668 O O . ARG A 1 472 ? 18.266 -31.953 -4.906 1 98.62 472 ARG A O 1
ATOM 3675 N N . GLU A 1 473 ? 19.594 -33.75 -4.57 1 98.38 473 GLU A N 1
ATOM 3676 C CA . GLU A 1 473 ? 18.516 -34.531 -3.955 1 98.38 473 GLU A CA 1
ATOM 3677 C C . GLU A 1 473 ? 19.016 -35.25 -2.711 1 98.38 473 GLU A C 1
ATOM 3679 O O . GLU A 1 473 ? 20.125 -35.781 -2.695 1 98.38 473 GLU A O 1
ATOM 3684 N N . PHE A 1 474 ? 18.297 -35.188 -1.664 1 98.12 474 PHE A N 1
ATOM 3685 C CA . PHE A 1 474 ? 18.453 -36.031 -0.481 1 98.12 474 PHE A CA 1
ATOM 3686 C C . PHE A 1 474 ? 17.109 -36.5 0.046 1 98.12 474 PHE A C 1
ATOM 3688 O O . PHE A 1 474 ? 16.281 -35.688 0.444 1 98.12 474 PHE A O 1
ATOM 3695 N N . GLY A 1 475 ? 16.922 -37.812 0.057 1 96.75 475 GLY A N 1
ATOM 3696 C CA . GLY A 1 475 ? 15.641 -38.344 0.518 1 96.75 475 GLY A CA 1
ATOM 3697 C C . GLY A 1 475 ? 14.461 -37.812 -0.283 1 96.75 475 GLY A C 1
ATOM 3698 O O . GLY A 1 475 ? 14.453 -37.906 -1.513 1 96.75 475 GLY A O 1
ATOM 3699 N N . ASN A 1 476 ? 13.516 -37.188 0.468 1 97 476 ASN A N 1
ATOM 3700 C CA . ASN A 1 476 ? 12.266 -36.812 -0.171 1 97 476 ASN A CA 1
ATOM 3701 C C . ASN A 1 476 ? 12.32 -35.375 -0.706 1 97 476 ASN A C 1
ATOM 3703 O O . ASN A 1 476 ? 11.297 -34.812 -1.124 1 97 476 ASN A O 1
ATOM 3707 N N . PHE A 1 477 ? 13.523 -34.719 -0.681 1 98.5 477 PHE A N 1
ATOM 3708 C CA . PHE A 1 477 ? 13.625 -33.344 -1.099 1 98.5 477 PHE A CA 1
ATOM 3709 C C . PHE A 1 477 ? 14.609 -33.188 -2.252 1 98.5 477 PHE A C 1
ATOM 3711 O O . PHE A 1 477 ? 15.711 -33.75 -2.213 1 98.5 477 PHE A O 1
ATOM 3718 N N . SER A 1 478 ? 14.211 -32.438 -3.281 1 98.69 478 SER A N 1
ATOM 3719 C CA . SER A 1 478 ? 15.117 -32.188 -4.395 1 98.69 478 SER A CA 1
ATOM 3720 C C . SER A 1 478 ? 15 -30.734 -4.871 1 98.69 478 SER A C 1
ATOM 3722 O O . SER A 1 478 ? 13.938 -30.125 -4.77 1 98.69 478 SER A O 1
ATOM 3724 N N . PHE A 1 479 ? 16.094 -30.188 -5.262 1 98.75 479 PHE A N 1
ATOM 3725 C CA . PHE A 1 479 ? 16.203 -28.938 -6.023 1 98.75 479 PHE A CA 1
ATOM 3726 C C . PHE A 1 479 ? 16.812 -29.203 -7.395 1 98.75 479 PHE A C 1
ATOM 3728 O O . PHE A 1 479 ? 17.922 -29.734 -7.5 1 98.75 479 PHE A O 1
ATOM 3735 N N . THR A 1 480 ? 16.078 -28.75 -8.453 1 98.88 480 THR A N 1
ATOM 3736 C CA . THR A 1 480 ? 16.547 -29.016 -9.812 1 98.88 480 THR A CA 1
ATOM 3737 C C . THR A 1 480 ? 16.625 -27.734 -10.617 1 98.88 480 THR A C 1
ATOM 3739 O O . THR A 1 480 ? 15.641 -26.984 -10.703 1 98.88 480 THR A O 1
ATOM 3742 N N . ARG A 1 481 ? 17.766 -27.422 -11.141 1 98.81 481 ARG A N 1
ATOM 3743 C CA . ARG A 1 481 ? 17.984 -26.391 -12.156 1 98.81 481 ARG A CA 1
ATOM 3744 C C . ARG A 1 481 ? 17.828 -26.969 -13.562 1 98.81 481 ARG A C 1
ATOM 3746 O O . ARG A 1 481 ? 18.547 -27.891 -13.938 1 98.81 481 ARG A O 1
ATOM 3753 N N . VAL A 1 482 ? 16.891 -26.484 -14.359 1 98.88 482 VAL A N 1
ATOM 3754 C CA . VAL A 1 482 ? 16.672 -26.969 -15.719 1 98.88 482 VAL A CA 1
ATOM 3755 C C . VAL A 1 482 ? 17.266 -25.984 -16.719 1 98.88 482 VAL A C 1
ATOM 3757 O O . VAL A 1 482 ? 16.922 -24.797 -16.734 1 98.88 482 VAL A O 1
ATOM 3760 N N . TYR A 1 483 ? 18.125 -26.531 -17.594 1 98.62 483 TYR A N 1
ATOM 3761 C CA . TYR A 1 483 ? 18.828 -25.703 -18.578 1 98.62 483 TYR A CA 1
ATOM 3762 C C . TYR A 1 483 ? 17.891 -25.266 -19.688 1 98.62 483 TYR A C 1
ATOM 3764 O O . TYR A 1 483 ? 16.906 -25.938 -20 1 98.62 483 TYR A O 1
ATOM 3772 N N . GLU A 1 484 ? 18.188 -24.047 -20.234 1 98.19 484 GLU A N 1
ATOM 3773 C CA . GLU A 1 484 ? 17.531 -23.516 -21.422 1 98.19 484 GLU A CA 1
ATOM 3774 C C . GLU A 1 484 ? 16.016 -23.484 -21.25 1 98.19 484 GLU A C 1
ATOM 3776 O O . GLU A 1 484 ? 15.273 -23.891 -22.141 1 98.19 484 GLU A O 1
ATOM 3781 N N . ALA A 1 485 ? 15.625 -23.094 -20.062 1 98.5 485 ALA A N 1
ATOM 3782 C CA . ALA A 1 485 ? 14.203 -22.984 -19.75 1 98.5 485 ALA A CA 1
ATOM 3783 C C . ALA A 1 485 ? 13.891 -21.672 -19.031 1 98.5 485 ALA A C 1
ATOM 3785 O O . ALA A 1 485 ? 14.617 -21.266 -18.125 1 98.5 485 ALA A O 1
ATOM 3786 N N . GLY A 1 486 ? 12.852 -21 -19.531 1 98.12 486 GLY A N 1
ATOM 3787 C CA . GLY A 1 486 ? 12.312 -19.844 -18.828 1 98.12 486 GLY A CA 1
ATOM 3788 C C . GLY A 1 486 ? 11.375 -20.219 -17.703 1 98.12 486 GLY A C 1
ATOM 3789 O O . GLY A 1 486 ? 11.578 -21.234 -17.031 1 98.12 486 GLY A O 1
ATOM 3790 N N . HIS A 1 487 ? 10.422 -19.375 -17.453 1 97.94 487 HIS A N 1
ATOM 3791 C CA . HIS A 1 487 ? 9.5 -19.453 -16.328 1 97.94 487 HIS A CA 1
ATOM 3792 C C . HIS A 1 487 ? 8.656 -20.719 -16.406 1 97.94 487 HIS A C 1
ATOM 3794 O O . HIS A 1 487 ? 8.352 -21.344 -15.375 1 97.94 487 HIS A O 1
ATOM 3800 N N . GLU A 1 488 ? 8.219 -21.062 -17.609 1 98.38 488 GLU A N 1
ATOM 3801 C CA . GLU A 1 488 ? 7.352 -22.203 -17.844 1 98.38 488 GLU A CA 1
ATOM 3802 C C . GLU A 1 488 ? 8.148 -23.422 -18.328 1 98.38 488 GLU A C 1
ATOM 3804 O O . GLU A 1 488 ? 8.055 -23.797 -19.5 1 98.38 488 GLU A O 1
ATOM 3809 N N . VAL A 1 489 ? 8.742 -24.109 -17.453 1 98.81 489 VAL A N 1
ATOM 3810 C CA . VAL A 1 489 ? 9.688 -25.188 -17.734 1 98.81 489 VAL A CA 1
ATOM 3811 C C . VAL A 1 489 ? 9.039 -26.203 -18.672 1 98.81 489 VAL A C 1
ATOM 3813 O O . VAL A 1 489 ? 9.656 -26.641 -19.656 1 98.81 489 VAL A O 1
ATOM 3816 N N . PRO A 1 490 ? 7.77 -26.609 -18.5 1 98.75 490 PRO A N 1
ATOM 3817 C CA . PRO A 1 490 ? 7.203 -27.625 -19.391 1 98.75 490 PRO A CA 1
ATOM 3818 C C . PRO A 1 490 ? 7.07 -27.141 -20.828 1 98.75 490 PRO A C 1
ATOM 3820 O O . PRO A 1 490 ? 7.012 -27.969 -21.75 1 98.75 490 PRO A O 1
ATOM 3823 N N . TYR A 1 491 ? 6.957 -25.812 -20.969 1 98.19 491 TYR A N 1
ATOM 3824 C CA . TYR A 1 491 ? 6.941 -25.297 -22.328 1 98.19 491 TYR A CA 1
ATOM 3825 C C . TYR A 1 491 ? 8.305 -25.469 -23 1 98.19 491 TYR A C 1
ATOM 3827 O O . TYR A 1 491 ? 8.398 -25.938 -24.125 1 98.19 491 TYR A O 1
ATOM 3835 N N . TYR A 1 492 ? 9.406 -25.156 -22.312 1 98.19 492 TYR A N 1
ATOM 3836 C CA . TYR A 1 492 ? 10.742 -25.078 -22.891 1 98.19 492 TYR A CA 1
ATOM 3837 C C . TYR A 1 492 ? 11.391 -26.469 -22.953 1 98.19 492 TYR A C 1
ATOM 3839 O O . TYR A 1 492 ? 12.211 -26.734 -23.844 1 98.19 492 TYR A O 1
ATOM 3847 N N . GLN A 1 493 ? 11.078 -27.266 -21.938 1 98.56 493 GLN A N 1
ATOM 3848 C CA . GLN A 1 493 ? 11.641 -28.609 -21.844 1 98.56 493 GLN A CA 1
ATOM 3849 C C . GLN A 1 493 ? 10.562 -29.641 -21.516 1 98.56 493 GLN A C 1
ATOM 3851 O O . GLN A 1 493 ? 10.57 -30.25 -20.453 1 98.56 493 GLN A O 1
ATOM 3856 N N . PRO A 1 494 ? 9.703 -29.938 -22.5 1 98.38 494 PRO A N 1
ATOM 3857 C CA . PRO A 1 494 ? 8.523 -30.781 -22.25 1 98.38 494 PRO A CA 1
ATOM 3858 C C . PRO A 1 494 ? 8.898 -32.188 -21.828 1 98.38 494 PRO A C 1
ATOM 3860 O O . PRO A 1 494 ? 8.297 -32.75 -20.891 1 98.38 494 PRO A O 1
ATOM 3863 N N . ILE A 1 495 ? 9.953 -32.781 -22.406 1 98.12 495 ILE A N 1
ATOM 3864 C CA . ILE A 1 495 ? 10.328 -34.156 -22.094 1 98.12 495 ILE A CA 1
ATOM 3865 C C . ILE A 1 495 ? 10.891 -34.25 -20.688 1 98.12 495 ILE A C 1
ATOM 3867 O O . ILE A 1 495 ? 10.523 -35.125 -19.906 1 98.12 495 ILE A O 1
ATOM 3871 N N . ALA A 1 496 ? 11.766 -33.344 -20.391 1 98.62 496 ALA A N 1
ATOM 3872 C CA . ALA A 1 496 ? 12.367 -33.312 -19.062 1 98.62 496 ALA A CA 1
ATOM 3873 C C . ALA A 1 496 ? 11.32 -33.031 -17.984 1 98.62 496 ALA A C 1
ATOM 3875 O O . ALA A 1 496 ? 11.367 -33.594 -16.891 1 98.62 496 ALA A O 1
ATOM 3876 N N . SER A 1 497 ? 10.43 -32.125 -18.359 1 98.75 497 SER A N 1
ATOM 3877 C CA . SER A 1 497 ? 9.391 -31.75 -17.406 1 98.75 497 SER A CA 1
ATOM 3878 C C . SER A 1 497 ? 8.508 -32.938 -17.062 1 98.75 497 SER A C 1
ATOM 3880 O O . SER A 1 497 ? 8.188 -33.188 -15.891 1 98.75 497 SER A O 1
ATOM 3882 N N . LEU A 1 498 ? 8.047 -33.688 -18.031 1 98.81 498 LEU A N 1
ATOM 3883 C CA . LEU A 1 498 ? 7.223 -34.875 -17.797 1 98.81 498 LEU A CA 1
ATOM 3884 C C . LEU A 1 498 ? 7.969 -35.906 -16.953 1 98.81 498 LEU A C 1
ATOM 3886 O O . LEU A 1 498 ? 7.375 -36.562 -16.078 1 98.81 498 LEU A O 1
ATOM 3890 N N . GLN A 1 499 ? 9.242 -36.031 -17.188 1 98.69 499 GLN A N 1
ATOM 3891 C CA . GLN A 1 499 ? 10.016 -37 -16.406 1 98.69 499 GLN A CA 1
ATOM 3892 C C . GLN A 1 499 ? 10.219 -36.531 -14.977 1 98.69 499 GLN A C 1
ATOM 3894 O O . GLN A 1 499 ? 10.18 -37.312 -14.039 1 98.69 499 GLN A O 1
ATOM 3899 N N . LEU A 1 500 ? 10.531 -35.219 -14.781 1 98.81 500 LEU A N 1
ATOM 3900 C CA . LEU A 1 500 ? 10.625 -34.656 -13.438 1 98.81 500 LEU A CA 1
ATOM 3901 C C . LEU A 1 500 ? 9.336 -34.938 -12.656 1 98.81 500 LEU A C 1
ATOM 3903 O O . LEU A 1 500 ? 9.383 -35.312 -11.484 1 98.81 500 LEU A O 1
ATOM 3907 N N . PHE A 1 501 ? 8.219 -34.75 -13.352 1 98.81 501 PHE A N 1
ATOM 3908 C CA . PHE A 1 501 ? 6.91 -35 -12.758 1 98.81 501 PHE A CA 1
ATOM 3909 C C . PHE A 1 501 ? 6.734 -36.469 -12.422 1 98.81 501 PHE A C 1
ATOM 3911 O O . PHE A 1 501 ? 6.414 -36.812 -11.281 1 98.81 501 PHE A O 1
ATOM 3918 N N . ASN A 1 502 ? 6.977 -37.281 -13.352 1 98.56 502 ASN A N 1
ATOM 3919 C CA . ASN A 1 502 ? 6.844 -38.719 -13.195 1 98.56 502 ASN A CA 1
ATOM 3920 C C . ASN A 1 502 ? 7.727 -39.25 -12.07 1 98.56 502 ASN A C 1
ATOM 3922 O O . ASN A 1 502 ? 7.27 -40.031 -11.234 1 98.56 502 ASN A O 1
ATOM 3926 N N . ARG A 1 503 ? 8.961 -38.844 -12.078 1 98.75 503 ARG A N 1
ATOM 3927 C CA . ARG A 1 503 ? 9.922 -39.344 -11.094 1 98.75 503 ARG A CA 1
ATOM 3928 C C . ARG A 1 503 ? 9.539 -38.875 -9.688 1 98.75 503 ARG A C 1
ATOM 3930 O O . ARG A 1 503 ? 9.719 -39.625 -8.719 1 98.75 503 ARG A O 1
ATOM 3937 N N . THR A 1 504 ? 9.062 -37.688 -9.562 1 98.69 504 THR A N 1
ATOM 3938 C CA . THR A 1 504 ? 8.602 -37.188 -8.281 1 98.69 504 THR A CA 1
ATOM 3939 C C . THR A 1 504 ? 7.406 -37.969 -7.777 1 98.69 504 THR A C 1
ATOM 3941 O O . THR A 1 504 ? 7.371 -38.406 -6.617 1 98.69 504 THR A O 1
ATOM 3944 N N . LEU A 1 505 ? 6.406 -38.25 -8.617 1 98 505 LEU A N 1
ATOM 3945 C CA . LEU A 1 505 ? 5.16 -38.906 -8.25 1 98 505 LEU A CA 1
ATOM 3946 C C . LEU A 1 505 ? 5.426 -40.312 -7.773 1 98 505 LEU A C 1
ATOM 3948 O O . LEU A 1 505 ? 4.789 -40.812 -6.828 1 98 505 LEU A O 1
ATOM 3952 N N . PHE A 1 506 ? 6.355 -40.938 -8.438 1 97.62 506 PHE A N 1
ATOM 3953 C CA . PHE A 1 506 ? 6.434 -42.406 -8.242 1 97.62 506 PHE A CA 1
ATOM 3954 C C . PHE A 1 506 ? 7.703 -42.781 -7.492 1 97.62 506 PHE A C 1
ATOM 3956 O O . PHE A 1 506 ? 8.062 -43.938 -7.426 1 97.62 506 PHE A O 1
ATOM 3963 N N . GLY A 1 507 ? 8.484 -41.812 -7.035 1 97 507 GLY A N 1
ATOM 3964 C CA . GLY A 1 507 ? 9.562 -42.062 -6.086 1 97 507 GLY A CA 1
ATOM 3965 C C . GLY A 1 507 ? 10.859 -42.469 -6.75 1 97 507 GLY A C 1
ATOM 3966 O O . GLY A 1 507 ? 11.68 -43.156 -6.133 1 97 507 GLY A O 1
ATOM 3967 N N . TRP A 1 508 ? 11 -42.156 -7.996 1 98.25 508 TRP A N 1
ATOM 3968 C CA . TRP A 1 508 ? 12.266 -42.406 -8.68 1 98.25 508 TRP A CA 1
ATOM 3969 C C . TRP A 1 508 ? 13.281 -41.312 -8.383 1 98.25 508 TRP A C 1
ATOM 3971 O O . TRP A 1 508 ? 12.906 -40.188 -8.062 1 98.25 508 TRP A O 1
ATOM 3981 N N . ASP A 1 509 ? 14.602 -41.688 -8.5 1 98.12 509 ASP A N 1
ATOM 3982 C CA . ASP A 1 509 ? 15.594 -40.625 -8.383 1 98.12 509 ASP A CA 1
ATOM 3983 C C . ASP A 1 509 ? 15.398 -39.594 -9.469 1 98.12 509 ASP A C 1
ATOM 3985 O O . ASP A 1 509 ? 15.109 -39.906 -10.617 1 98.12 509 ASP A O 1
ATOM 3989 N N . ILE A 1 510 ? 15.586 -38.375 -9.125 1 98.69 510 ILE A N 1
ATOM 3990 C CA . ILE A 1 510 ? 15.297 -37.281 -10.039 1 98.69 510 ILE A CA 1
ATOM 3991 C C . ILE A 1 510 ? 16.344 -37.25 -11.156 1 98.69 510 ILE A C 1
ATOM 3993 O O . ILE A 1 510 ? 16.031 -36.938 -12.305 1 98.69 510 ILE A O 1
ATOM 3997 N N . ALA A 1 511 ? 17.547 -37.594 -10.906 1 98.31 511 ALA A N 1
ATOM 3998 C CA . ALA A 1 511 ? 18.688 -37.438 -11.812 1 98.31 511 ALA A CA 1
ATOM 3999 C C . ALA A 1 511 ? 18.516 -38.312 -13.055 1 98.31 511 ALA A C 1
ATOM 4001 O O . ALA A 1 511 ? 18.609 -37.812 -14.18 1 98.31 511 ALA A O 1
ATOM 4002 N N . LYS A 1 512 ? 18.156 -39.625 -12.836 1 97.81 512 LYS A N 1
ATOM 4003 C CA . LYS A 1 512 ? 18.141 -40.562 -13.961 1 97.81 512 LYS A CA 1
ATOM 4004 C C . LYS A 1 512 ? 16.812 -41.281 -14.07 1 97.81 512 LYS A C 1
ATOM 4006 O O . LYS A 1 512 ? 16.469 -41.812 -15.117 1 97.81 512 LYS A O 1
ATOM 4011 N N . GLY A 1 513 ? 16.062 -41.312 -13.023 1 97.88 513 GLY A N 1
ATOM 4012 C CA . GLY A 1 513 ? 14.812 -42.062 -13.008 1 97.88 513 GLY A CA 1
ATOM 4013 C C . GLY A 1 513 ? 15 -43.562 -13.07 1 97.88 513 GLY A C 1
ATOM 4014 O O . GLY A 1 513 ? 14.188 -44.281 -13.664 1 97.88 513 GLY A O 1
ATOM 4015 N N . GLU A 1 514 ? 16.047 -44.094 -12.453 1 96.5 514 GLU A N 1
ATOM 4016 C CA . GLU A 1 514 ? 16.391 -45.5 -12.617 1 96.5 514 GLU A CA 1
ATOM 4017 C C . GLU A 1 514 ? 16.281 -46.25 -11.297 1 96.5 514 GLU A C 1
ATOM 4019 O O . GLU A 1 514 ? 16.234 -47.469 -11.281 1 96.5 514 GLU A O 1
ATOM 4024 N N . GLU A 1 515 ? 16.219 -45.562 -10.266 1 94.44 515 GLU A N 1
ATOM 4025 C CA . GLU A 1 515 ? 16.156 -46.219 -8.969 1 94.44 515 GLU A CA 1
ATOM 4026 C C . GLU A 1 515 ? 15.07 -45.625 -8.086 1 94.44 515 GLU A C 1
ATOM 4028 O O . GLU A 1 515 ? 14.93 -44.406 -8.023 1 94.44 515 GLU A O 1
ATOM 4033 N N . LYS A 1 516 ? 14.297 -46.469 -7.449 1 96.81 516 LYS A N 1
ATOM 4034 C CA . LYS A 1 516 ? 13.391 -46 -6.398 1 96.81 516 LYS A CA 1
ATOM 4035 C C . LYS A 1 516 ? 14.172 -45.562 -5.156 1 96.81 516 LYS A C 1
ATOM 4037 O O . LYS A 1 516 ? 15.016 -46.312 -4.66 1 96.81 516 LYS A O 1
ATOM 4042 N N . ILE A 1 517 ? 13.852 -44.5 -4.637 1 94 517 ILE A N 1
ATOM 4043 C CA . ILE A 1 517 ? 14.758 -43.969 -3.623 1 94 517 ILE A CA 1
ATOM 4044 C C . ILE A 1 517 ? 14.156 -44.188 -2.234 1 94 517 ILE A C 1
ATOM 4046 O O . ILE A 1 517 ? 12.938 -44.219 -2.078 1 94 517 ILE A O 1
ATOM 4050 N N . GLY A 1 518 ? 15.008 -44.438 -1.221 1 92.38 518 GLY A N 1
ATOM 4051 C CA . GLY A 1 518 ? 14.68 -44.438 0.195 1 92.38 518 GLY A CA 1
ATOM 4052 C C . GLY A 1 518 ? 15.102 -43.156 0.914 1 92.38 518 GLY A C 1
ATOM 4053 O O . GLY A 1 518 ? 15.633 -42.25 0.295 1 92.38 518 GLY A O 1
ATOM 4054 N N . PRO A 1 519 ? 14.93 -43.094 2.215 1 92.12 519 PRO A N 1
ATOM 4055 C CA . PRO A 1 519 ? 15.188 -41.875 2.986 1 92.12 519 PRO A CA 1
ATOM 4056 C C . PRO A 1 519 ? 16.656 -41.469 2.979 1 92.12 519 PRO A C 1
ATOM 4058 O O . PRO A 1 519 ? 16.984 -40.312 3.193 1 92.12 519 PRO A O 1
ATOM 4061 N N . GLY A 1 520 ? 17.594 -42.344 2.654 1 93.31 520 GLY A N 1
ATOM 4062 C CA . GLY A 1 520 ? 19.016 -42.031 2.719 1 93.31 520 GLY A CA 1
ATOM 4063 C C . GLY A 1 520 ? 19.625 -41.75 1.359 1 93.31 520 GLY A C 1
ATOM 4064 O O . GLY A 1 520 ? 20.812 -41.469 1.258 1 93.31 520 GLY A O 1
ATOM 4065 N N . TYR A 1 521 ? 18.797 -41.781 0.353 1 96.81 521 TYR A N 1
ATOM 4066 C CA . TYR A 1 521 ? 19.312 -41.531 -0.985 1 96.81 521 TYR A CA 1
ATOM 4067 C C . TYR A 1 521 ? 19.859 -40.094 -1.087 1 96.81 521 TYR A C 1
ATOM 4069 O O . TYR A 1 521 ? 19.281 -39.156 -0.539 1 96.81 521 TYR A O 1
ATOM 4077 N N . LYS A 1 522 ? 20.984 -39.938 -1.77 1 97.31 522 LYS A N 1
ATOM 4078 C CA . LYS A 1 522 ? 21.578 -38.625 -2.008 1 97.31 522 LYS A CA 1
ATOM 4079 C C . LYS A 1 522 ? 22.281 -38.562 -3.365 1 97.31 522 LYS A C 1
ATOM 4081 O O . LYS A 1 522 ? 22.844 -39.562 -3.816 1 97.31 522 LYS A O 1
ATOM 4086 N N . THR A 1 523 ? 22.125 -37.469 -3.977 1 96.75 523 THR A N 1
ATOM 4087 C CA . THR A 1 523 ? 22.938 -37.25 -5.172 1 96.75 523 THR A CA 1
ATOM 4088 C C . THR A 1 523 ? 24.375 -36.938 -4.801 1 96.75 523 THR A C 1
ATOM 4090 O O . THR A 1 523 ? 24.672 -36.562 -3.666 1 96.75 523 THR A O 1
ATOM 4093 N N . GLY A 1 524 ? 25.188 -37.219 -5.789 1 91.75 524 GLY A N 1
ATOM 4094 C CA . GLY A 1 524 ? 26.594 -36.844 -5.691 1 91.75 524 GLY A CA 1
ATOM 4095 C C . GLY A 1 524 ? 27.016 -35.812 -6.711 1 91.75 524 GLY A C 1
ATOM 4096 O O . GLY A 1 524 ? 26.188 -35.281 -7.449 1 91.75 524 GLY A O 1
ATOM 4097 N N . GLY A 1 525 ? 28.203 -35.406 -6.594 1 92.06 525 GLY A N 1
ATOM 4098 C CA . GLY A 1 525 ? 28.75 -34.438 -7.527 1 92.06 525 GLY A CA 1
ATOM 4099 C C . GLY A 1 525 ? 29.25 -33.188 -6.848 1 92.06 525 GLY A C 1
ATOM 4100 O O . GLY A 1 525 ? 29.641 -33.219 -5.68 1 92.06 525 GLY A O 1
ATOM 4101 N N . GLU A 1 526 ? 29.266 -32.094 -7.68 1 92.69 526 GLU A N 1
ATOM 4102 C CA . GLU A 1 526 ? 29.812 -30.844 -7.18 1 92.69 526 GLU A CA 1
ATOM 4103 C C . GLU A 1 526 ? 28.812 -30.125 -6.277 1 92.69 526 GLU A C 1
ATOM 4105 O O . GLU A 1 526 ? 27.594 -30.234 -6.477 1 92.69 526 GLU A O 1
ATOM 4110 N N . ALA A 1 527 ? 29.359 -29.406 -5.402 1 92.06 527 ALA A N 1
ATOM 4111 C CA . ALA A 1 527 ? 28.547 -28.672 -4.438 1 92.06 527 ALA A CA 1
ATOM 4112 C C . ALA A 1 527 ? 27.797 -27.531 -5.109 1 92.06 527 ALA A C 1
ATOM 4114 O O . ALA A 1 527 ? 26.734 -27.109 -4.648 1 92.06 527 ALA A O 1
ATOM 4115 N N . ARG A 1 528 ? 28.391 -27.062 -6.176 1 89.5 528 ARG A N 1
ATOM 4116 C CA . ARG A 1 528 ? 27.812 -25.891 -6.844 1 89.5 528 ARG A CA 1
ATOM 4117 C C . ARG A 1 528 ? 27.344 -26.25 -8.25 1 89.5 528 ARG A C 1
ATOM 4119 O O . ARG A 1 528 ? 27.969 -27.078 -8.93 1 89.5 528 ARG A O 1
ATOM 4126 N N . ALA A 1 529 ? 26.25 -25.672 -8.664 1 90.44 529 ALA A N 1
ATOM 4127 C CA . ALA A 1 529 ? 25.766 -25.781 -10.039 1 90.44 529 ALA A CA 1
ATOM 4128 C C . ALA A 1 529 ? 26.547 -24.844 -10.961 1 90.44 529 ALA A C 1
ATOM 4130 O O . ALA A 1 529 ? 26.297 -23.625 -10.992 1 90.44 529 ALA A O 1
ATOM 4131 N N . THR A 1 530 ? 27.484 -25.328 -11.828 1 90.5 530 THR A N 1
ATOM 4132 C CA . THR A 1 530 ? 28.438 -24.469 -12.5 1 90.5 530 THR A CA 1
ATOM 4133 C C . THR A 1 530 ? 28.172 -24.422 -14.008 1 90.5 530 THR A C 1
ATOM 4135 O O . THR A 1 530 ? 28.844 -23.719 -14.742 1 90.5 530 THR A O 1
ATOM 4138 N N . HIS A 1 531 ? 27.172 -25.188 -14.469 1 95.06 531 HIS A N 1
ATOM 4139 C CA . HIS A 1 531 ? 26.891 -25.234 -15.898 1 95.06 531 HIS A CA 1
ATOM 4140 C C . HIS A 1 531 ? 26.578 -23.844 -16.438 1 95.06 531 HIS A C 1
ATOM 4142 O O . HIS A 1 531 ? 25.891 -23.047 -15.789 1 95.06 531 HIS A O 1
ATOM 4148 N N . THR A 1 532 ? 27.125 -23.453 -17.578 1 96.62 532 THR A N 1
ATOM 4149 C CA . THR A 1 532 ? 26.812 -22.203 -18.266 1 96.62 532 THR A CA 1
ATOM 4150 C C . THR A 1 532 ? 26.297 -22.469 -19.672 1 96.62 532 THR A C 1
ATOM 4152 O O . THR A 1 532 ? 26.531 -23.547 -20.234 1 96.62 532 THR A O 1
ATOM 4155 N N . GLU A 1 533 ? 25.531 -21.625 -20.156 1 95.38 533 GLU A N 1
ATOM 4156 C CA . GLU A 1 533 ? 25.062 -21.625 -21.531 1 95.38 533 GLU A CA 1
ATOM 4157 C C . GLU A 1 533 ? 25.656 -20.453 -22.312 1 95.38 533 GLU A C 1
ATOM 4159 O O . GLU A 1 533 ? 26.109 -19.469 -21.719 1 95.38 533 GLU A O 1
ATOM 4164 N N . SER A 1 534 ? 25.641 -20.625 -23.562 1 92.31 534 SER A N 1
ATOM 4165 C CA . SER A 1 534 ? 26.156 -19.562 -24.406 1 92.31 534 SER A CA 1
ATOM 4166 C C . SER A 1 534 ? 25.281 -18.312 -24.344 1 92.31 534 SER A C 1
ATOM 4168 O O . SER A 1 534 ? 24.062 -18.422 -24.219 1 92.31 534 SER A O 1
ATOM 4170 N N . PHE A 1 535 ? 25.938 -17.234 -24.578 1 91.44 535 PHE A N 1
ATOM 4171 C CA . PHE A 1 535 ? 25.266 -15.938 -24.641 1 91.44 535 PHE A CA 1
ATOM 4172 C C . PHE A 1 535 ? 24.266 -15.906 -25.797 1 91.44 535 PHE A C 1
ATOM 4174 O O . PHE A 1 535 ? 24.578 -16.359 -26.891 1 91.44 535 PHE A O 1
ATOM 4181 N N . VAL A 1 536 ? 23.094 -15.422 -25.516 1 93 536 VAL A N 1
ATOM 4182 C CA . VAL A 1 536 ? 22.078 -15.266 -26.562 1 93 536 VAL A CA 1
ATOM 4183 C C . VAL A 1 536 ? 21.875 -13.781 -26.875 1 93 536 VAL A C 1
ATOM 4185 O O . VAL A 1 536 ? 21.312 -13.039 -26.062 1 93 536 VAL A O 1
ATOM 4188 N N . PRO A 1 537 ? 22.234 -13.328 -28.031 1 93.19 537 PRO A N 1
ATOM 4189 C CA . PRO A 1 537 ? 22.031 -11.922 -28.391 1 93.19 537 PRO A CA 1
ATOM 4190 C C . PRO A 1 537 ? 20.562 -11.602 -28.688 1 93.19 537 PRO A C 1
ATOM 4192 O O . PRO A 1 537 ? 19.828 -12.477 -29.156 1 93.19 537 PRO A O 1
ATOM 4195 N N . LEU A 1 538 ? 20.109 -10.438 -28.469 1 92.19 538 LEU A N 1
ATOM 4196 C CA . LEU A 1 538 ? 18.781 -9.992 -28.875 1 92.19 538 LEU A CA 1
ATOM 4197 C C . LEU A 1 538 ? 18.734 -9.727 -30.375 1 92.19 538 LEU A C 1
ATOM 4199 O O . LEU A 1 538 ? 19.734 -9.352 -30.984 1 92.19 538 LEU A O 1
ATOM 4203 N N . PRO A 1 539 ? 17.547 -9.953 -30.891 1 85.12 539 PRO A N 1
ATOM 4204 C CA . PRO A 1 539 ? 17.438 -9.641 -32.312 1 85.12 539 PRO A CA 1
ATOM 4205 C C . PRO A 1 539 ? 17.688 -8.164 -32.625 1 85.12 539 PRO A C 1
ATOM 4207 O O . PRO A 1 539 ? 17.359 -7.301 -31.812 1 85.12 539 PRO A O 1
ATOM 4210 N N . THR A 1 540 ? 18.547 -7.875 -33.625 1 77.69 540 THR A N 1
ATOM 4211 C CA . THR A 1 540 ? 18.781 -6.5 -34.062 1 77.69 540 THR A CA 1
ATOM 4212 C C . THR A 1 540 ? 17.453 -5.824 -34.406 1 77.69 540 THR A C 1
ATOM 4214 O O . THR A 1 540 ? 16.641 -6.402 -35.125 1 77.69 540 THR A O 1
ATOM 4217 N N . PRO A 1 541 ? 17.172 -4.754 -33.688 1 64.44 541 PRO A N 1
ATOM 4218 C CA . PRO A 1 541 ? 15.93 -4.07 -34.062 1 64.44 541 PRO A CA 1
ATOM 4219 C C . PRO A 1 541 ? 15.781 -3.887 -35.562 1 64.44 541 PRO A C 1
ATOM 4221 O O . PRO A 1 541 ? 16.75 -3.576 -36.25 1 64.44 541 PRO A O 1
ATOM 4224 N N . THR A 1 542 ? 14.945 -4.672 -36.25 1 54.53 542 THR A N 1
ATOM 4225 C CA . THR A 1 542 ? 14.688 -4.363 -37.656 1 54.53 542 THR A CA 1
ATOM 4226 C C . THR A 1 542 ? 14.375 -2.879 -37.844 1 54.53 542 THR A C 1
ATOM 4228 O O . THR A 1 542 ? 13.539 -2.326 -37.125 1 54.53 542 THR A O 1
ATOM 4231 N N . PRO A 1 543 ? 15.219 -2.223 -38.531 1 46.78 543 PRO A N 1
ATOM 4232 C CA . PRO A 1 543 ? 14.914 -0.811 -38.781 1 46.78 543 PRO A CA 1
ATOM 4233 C C . PRO A 1 543 ? 13.453 -0.579 -39.156 1 46.78 543 PRO A C 1
ATOM 4235 O O . PRO A 1 543 ? 12.852 -1.406 -39.844 1 46.78 543 PRO A O 1
ATOM 4238 N N . SER A 1 544 ? 12.727 -0.012 -38.281 1 42.31 544 SER A N 1
ATOM 4239 C CA . SER A 1 544 ? 11.391 0.396 -38.719 1 42.31 544 SER A CA 1
ATOM 4240 C C . SER A 1 544 ? 11.406 0.905 -40.156 1 42.31 544 SER A C 1
ATOM 4242 O O . SER A 1 544 ? 12.281 1.679 -40.531 1 42.31 544 SER A O 1
ATOM 4244 N N . LYS A 1 545 ? 10.867 0.134 -41.125 1 38.31 545 LYS A N 1
ATOM 4245 C CA . LYS A 1 545 ? 10.594 0.798 -42.406 1 38.31 545 LYS A CA 1
ATOM 4246 C C . LYS A 1 545 ? 10.094 2.223 -42.188 1 38.31 545 LYS A C 1
ATOM 4248 O O . LYS A 1 545 ? 9.125 2.438 -41.438 1 38.31 545 LYS A O 1
ATOM 4253 N N . GLY A 1 546 ? 10.945 3.17 -42.281 1 27.34 546 GLY A N 1
ATOM 4254 C CA . GLY A 1 546 ? 10.609 4.582 -42.344 1 27.34 546 GLY A CA 1
ATOM 4255 C C . GLY A 1 546 ? 9.352 4.871 -43.125 1 27.34 546 GLY A C 1
ATOM 4256 O O . GLY A 1 546 ? 9.203 4.402 -44.25 1 27.34 546 GLY A O 1
ATOM 4257 N N . LEU A 1 547 ? 8.211 4.973 -42.469 1 28.84 547 LEU A N 1
ATOM 4258 C CA . LEU A 1 547 ? 7.227 5.746 -43.219 1 28.84 547 LEU A CA 1
ATOM 4259 C C . LEU A 1 547 ? 7.867 6.973 -43.875 1 28.84 547 LEU A C 1
ATOM 4261 O O . LEU A 1 547 ? 8.32 7.875 -43.156 1 28.84 547 LEU A O 1
ATOM 4265 N N . PHE A 1 548 ? 8.555 6.715 -44.938 1 24.16 548 PHE A N 1
ATOM 4266 C CA . PHE A 1 548 ? 8.492 7.871 -45.812 1 24.16 548 PHE A CA 1
ATOM 4267 C C . PHE A 1 548 ? 7.043 8.211 -46.156 1 24.16 548 PHE A C 1
ATOM 4269 O O . PHE A 1 548 ? 6.215 7.316 -46.344 1 24.16 548 PHE A O 1
ATOM 4276 N N . MET B 1 1 ? 27.812 -15.07 19.766 1 19.45 1 MET B N 1
ATOM 4277 C CA . MET B 1 1 ? 27.828 -14.109 18.656 1 19.45 1 MET B CA 1
ATOM 4278 C C . MET B 1 1 ? 26.672 -13.133 18.781 1 19.45 1 MET B C 1
ATOM 4280 O O . MET B 1 1 ? 25.5 -13.539 18.781 1 19.45 1 MET B O 1
ATOM 4284 N N . ARG B 1 2 ? 26.938 -11.914 19.375 1 21 2 ARG B N 1
ATOM 4285 C CA . ARG B 1 2 ? 26.125 -10.867 20 1 21 2 ARG B CA 1
ATOM 4286 C C . ARG B 1 2 ? 25.266 -10.164 18.953 1 21 2 ARG B C 1
ATOM 4288 O O . ARG B 1 2 ? 25.766 -9.484 18.062 1 21 2 ARG B O 1
ATOM 4295 N N . ALA B 1 3 ? 24.25 -10.844 18.453 1 23.45 3 ALA B N 1
ATOM 4296 C CA . ALA B 1 3 ? 23.266 -10.352 17.5 1 23.45 3 ALA B CA 1
ATOM 4297 C C . ALA B 1 3 ? 22.75 -8.969 17.891 1 23.45 3 ALA B C 1
ATOM 4299 O O . ALA B 1 3 ? 22.078 -8.82 18.906 1 23.45 3 ALA B O 1
ATOM 4300 N N . ASN B 1 4 ? 23.641 -7.961 17.594 1 21.39 4 ASN B N 1
ATOM 4301 C CA . ASN B 1 4 ? 23.312 -6.562 17.844 1 21.39 4 ASN B CA 1
ATOM 4302 C C . ASN B 1 4 ? 22 -6.168 17.172 1 21.39 4 ASN B C 1
ATOM 4304 O O . ASN B 1 4 ? 21.812 -6.395 15.969 1 21.39 4 ASN B O 1
ATOM 4308 N N . LEU B 1 5 ? 20.906 -6.18 17.828 1 25.11 5 LEU B N 1
ATOM 4309 C CA . LEU B 1 5 ? 19.531 -5.789 17.562 1 25.11 5 LEU B CA 1
ATOM 4310 C C . LEU B 1 5 ? 19.469 -4.406 16.922 1 25.11 5 LEU B C 1
ATOM 4312 O O . LEU B 1 5 ? 19.859 -3.414 17.531 1 25.11 5 LEU B O 1
ATOM 4316 N N . LEU B 1 6 ? 19.812 -4.414 15.633 1 25.39 6 LEU B N 1
ATOM 4317 C CA . LEU B 1 6 ? 19.797 -3.156 14.898 1 25.39 6 LEU B CA 1
ATOM 4318 C C . LEU B 1 6 ? 18.484 -2.422 15.102 1 25.39 6 LEU B C 1
ATOM 4320 O O . LEU B 1 6 ? 17.406 -3.033 15.047 1 25.39 6 LEU B O 1
ATOM 4324 N N . PRO B 1 7 ? 18.547 -1.149 15.617 1 25.52 7 PRO B N 1
ATOM 4325 C CA . PRO B 1 7 ? 17.375 -0.312 15.906 1 25.52 7 PRO B CA 1
ATOM 4326 C C . PRO B 1 7 ? 16.453 -0.135 14.695 1 25.52 7 PRO B C 1
ATOM 4328 O O . PRO B 1 7 ? 16.938 -0.126 13.555 1 25.52 7 PRO B O 1
ATOM 4331 N N . LEU B 1 8 ? 15.289 -0.742 14.68 1 28.06 8 LEU B N 1
ATOM 4332 C CA . LEU B 1 8 ? 14.094 -0.617 13.859 1 28.06 8 LEU B CA 1
ATOM 4333 C C . LEU B 1 8 ? 13.898 0.823 13.398 1 28.06 8 LEU B C 1
ATOM 4335 O O . LEU B 1 8 ? 13.883 1.746 14.211 1 28.06 8 LEU B O 1
ATOM 4339 N N . LEU B 1 9 ? 14.266 1.127 12.234 1 27.83 9 LEU B N 1
ATOM 4340 C CA . LEU B 1 9 ? 14.273 2.33 11.406 1 27.83 9 LEU B CA 1
ATOM 4341 C C . LEU B 1 9 ? 12.945 3.072 11.516 1 27.83 9 LEU B C 1
ATOM 4343 O O . LEU B 1 9 ? 11.891 2.451 11.695 1 27.83 9 LEU B O 1
ATOM 4347 N N . SER B 1 10 ? 13.008 4.461 11.297 1 26.33 10 SER B N 1
ATOM 4348 C CA . SER B 1 10 ? 12.242 5.637 11.703 1 26.33 10 SER B CA 1
ATOM 4349 C C . SER B 1 10 ? 10.914 5.707 10.953 1 26.33 10 SER B C 1
ATOM 4351 O O . SER B 1 10 ? 10.883 5.953 9.75 1 26.33 10 SER B O 1
ATOM 4353 N N . LEU B 1 11 ? 9.93 4.898 11.086 1 28.62 11 LEU B N 1
ATOM 4354 C CA . LEU B 1 11 ? 8.555 5.367 10.992 1 28.62 11 LEU B CA 1
ATOM 4355 C C . LEU B 1 11 ? 8.445 6.824 11.43 1 28.62 11 LEU B C 1
ATOM 4357 O O . LEU B 1 11 ? 9.32 7.328 12.148 1 28.62 11 LEU B O 1
ATOM 4361 N N . ALA B 1 12 ? 7.301 7.641 11.156 1 32.72 12 ALA B N 1
ATOM 4362 C CA . ALA B 1 12 ? 7.012 8.898 11.844 1 32.72 12 ALA B CA 1
ATOM 4363 C C . ALA B 1 12 ? 7.562 8.883 13.266 1 32.72 12 ALA B C 1
ATOM 4365 O O . ALA B 1 12 ? 7.344 7.926 14.016 1 32.72 12 ALA B O 1
ATOM 4366 N N . ALA B 1 13 ? 8.773 9.508 13.43 1 31.95 13 ALA B N 1
ATOM 4367 C CA . ALA B 1 13 ? 9.375 9.688 14.75 1 31.95 13 ALA B CA 1
ATOM 4368 C C .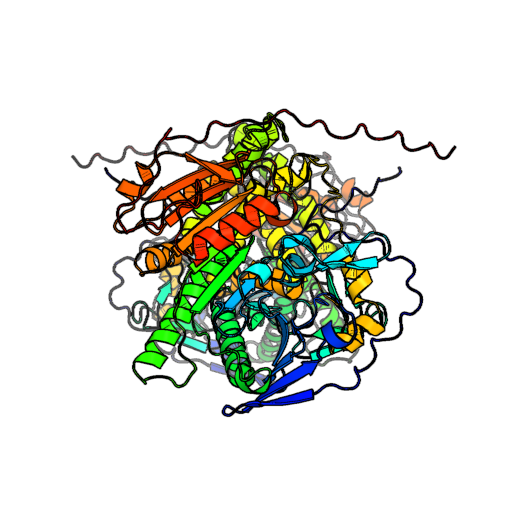 ALA B 1 13 ? 8.305 9.781 15.836 1 31.95 13 ALA B C 1
ATOM 4370 O O . ALA B 1 13 ? 7.793 10.859 16.125 1 31.95 13 ALA B O 1
ATOM 4371 N N . SER B 1 14 ? 7.52 8.852 15.906 1 32.22 14 SER B N 1
ATOM 4372 C CA . SER B 1 14 ? 6.941 8.828 17.25 1 32.22 14 SER B CA 1
ATOM 4373 C C . SER B 1 14 ? 8.031 8.742 18.312 1 32.22 14 SER B C 1
ATOM 4375 O O . SER B 1 14 ? 8.891 7.855 18.25 1 32.22 14 SER B O 1
ATOM 4377 N N . VAL B 1 15 ? 8.547 9.742 18.766 1 30.19 15 VAL B N 1
ATOM 4378 C CA . VAL B 1 15 ? 9.297 9.688 20.016 1 30.19 15 VAL B CA 1
ATOM 4379 C C . VAL B 1 15 ? 8.781 8.539 20.875 1 30.19 15 VAL B C 1
ATOM 4381 O O . VAL B 1 15 ? 7.645 8.578 21.359 1 30.19 15 VAL B O 1
ATOM 4384 N N . LEU B 1 16 ? 9.258 7.422 20.641 1 32.22 16 LEU B N 1
ATOM 4385 C CA . LEU B 1 16 ? 9.031 6.387 21.641 1 32.22 16 LEU B CA 1
ATOM 4386 C C . LEU B 1 16 ? 9.516 6.848 23.016 1 32.22 16 LEU B C 1
ATOM 4388 O O . LEU B 1 16 ? 10.719 6.828 23.297 1 32.22 16 LEU B O 1
ATOM 4392 N N . ALA B 1 17 ? 8.867 7.754 23.703 1 31.27 17 ALA B N 1
ATOM 4393 C CA . ALA B 1 17 ? 9.109 7.859 25.141 1 31.27 17 ALA B CA 1
ATOM 4394 C C . ALA B 1 17 ? 9.203 6.48 25.797 1 31.27 17 ALA B C 1
ATOM 4396 O O . ALA B 1 17 ? 8.406 5.59 25.484 1 31.27 17 ALA B O 1
ATOM 4397 N N . SER B 1 18 ? 10.398 6.027 26.234 1 33.03 18 SER B N 1
ATOM 4398 C CA . SER B 1 18 ? 10.562 4.859 27.094 1 33.03 18 SER B CA 1
ATOM 4399 C C . SER B 1 18 ? 9.359 4.684 28.016 1 33.03 18 SER B C 1
ATOM 4401 O O . SER B 1 18 ? 8.922 5.637 28.656 1 33.03 18 SER B O 1
ATOM 4403 N N . PRO B 1 19 ? 8.625 3.561 27.828 1 35.91 19 PRO B N 1
ATOM 4404 C CA . PRO B 1 19 ? 7.605 3.406 28.859 1 35.91 19 PRO B CA 1
ATOM 4405 C C . PRO B 1 19 ? 8.188 3.465 30.281 1 35.91 19 PRO B C 1
ATOM 4407 O O . PRO B 1 19 ? 9.117 2.723 30.594 1 35.91 19 PRO B O 1
ATOM 4410 N N . GLN B 1 20 ? 8.469 4.465 30.938 1 32.22 20 GLN B N 1
ATOM 4411 C CA . GLN B 1 20 ? 8.641 4.328 32.375 1 32.22 20 GLN B CA 1
ATOM 4412 C C . GLN B 1 20 ? 7.672 3.297 32.938 1 32.22 20 GLN B C 1
ATOM 4414 O O . GLN B 1 20 ? 6.566 3.119 32.438 1 32.22 20 GLN B O 1
ATOM 4419 N N . PRO B 1 21 ? 8.211 2.262 33.656 1 37.72 21 PRO B N 1
ATOM 4420 C CA . PRO B 1 21 ? 7.223 1.448 34.375 1 37.72 21 PRO B CA 1
ATOM 4421 C C . PRO B 1 21 ? 6.023 2.262 34.844 1 37.72 21 PRO B C 1
ATOM 4423 O O . PRO B 1 21 ? 6.176 3.156 35.688 1 37.72 21 PRO B O 1
ATOM 4426 N N . HIS B 1 22 ? 5.141 2.521 33.969 1 38.72 22 HIS B N 1
ATOM 4427 C CA . HIS B 1 22 ? 3.961 3.246 34.438 1 38.72 22 HIS B CA 1
ATOM 4428 C C . HIS B 1 22 ? 3.268 2.498 35.594 1 38.72 22 HIS B C 1
ATOM 4430 O O . HIS B 1 22 ? 2.945 1.315 35.438 1 38.72 22 HIS B O 1
ATOM 4436 N N . ALA B 1 23 ? 3.539 2.75 36.719 1 38.09 23 ALA B N 1
ATOM 4437 C CA . ALA B 1 23 ? 2.562 2.363 37.75 1 38.09 23 ALA B CA 1
ATOM 4438 C C . ALA B 1 23 ? 1.166 2.238 37.125 1 38.09 23 ALA B C 1
ATOM 4440 O O . ALA B 1 23 ? 0.813 2.979 36.219 1 38.09 23 ALA B O 1
ATOM 4441 N N . ARG B 1 24 ? 0.564 1.086 37.312 1 45.06 24 ARG B N 1
ATOM 4442 C CA . ARG B 1 24 ? -0.825 0.834 36.938 1 45.06 24 ARG B CA 1
ATOM 4443 C C . ARG B 1 24 ? -1.645 2.119 37 1 45.06 24 ARG B C 1
ATOM 4445 O O . ARG B 1 24 ? -2.012 2.59 38.062 1 45.06 24 ARG B O 1
ATOM 4452 N N . ARG B 1 25 ? -1.255 3.018 36.031 1 54.81 25 ARG B N 1
ATOM 4453 C CA . ARG B 1 25 ? -2.07 4.227 36.062 1 54.81 25 ARG B CA 1
ATOM 4454 C C . ARG B 1 25 ? -3.553 3.891 35.938 1 54.81 25 ARG B C 1
ATOM 4456 O O . ARG B 1 25 ? -3.939 3.086 35.094 1 54.81 25 ARG B O 1
ATOM 4463 N N . GLN B 1 26 ? -4.336 4.156 36.844 1 75.12 26 GLN B N 1
ATOM 4464 C CA . GLN B 1 26 ? -5.793 4.125 36.844 1 75.12 26 GLN B CA 1
ATOM 4465 C C . GLN B 1 26 ? -6.348 4.789 35.594 1 75.12 26 GLN B C 1
ATOM 4467 O O . GLN B 1 26 ? -5.727 5.699 35.031 1 75.12 26 GLN B O 1
ATOM 4472 N N . LEU B 1 27 ? -7.277 4.129 34.875 1 93.62 27 LEU B N 1
ATOM 4473 C CA . LEU B 1 27 ? -8.031 4.723 33.781 1 93.62 27 LEU B CA 1
ATOM 4474 C C . LEU B 1 27 ? -8.461 6.145 34.094 1 93.62 27 LEU B C 1
ATOM 4476 O O . LEU B 1 27 ? -8.75 6.449 35.281 1 93.62 27 LEU B O 1
ATOM 4480 N N . PRO B 1 28 ? -8.383 7.051 33.125 1 96.56 28 PRO B N 1
ATOM 4481 C CA . PRO B 1 28 ? -8.859 8.406 33.406 1 96.56 28 PRO B CA 1
ATOM 4482 C C . PRO B 1 28 ? -10.273 8.438 33.969 1 96.56 28 PRO B C 1
ATOM 4484 O O . PRO B 1 28 ? -11.133 7.66 33.531 1 96.56 28 PRO B O 1
ATOM 4487 N N . LYS B 1 29 ? -10.477 9.273 34.906 1 96.19 29 LYS B N 1
ATOM 4488 C CA . LYS B 1 29 ? -11.781 9.414 35.562 1 96.19 29 LYS B CA 1
ATOM 4489 C C . LYS B 1 29 ? -12.742 10.203 34.656 1 96.19 29 LYS B C 1
ATOM 4491 O O . LYS B 1 29 ? -12.312 11.008 33.844 1 96.19 29 LYS B O 1
ATOM 4496 N N . ASP B 1 30 ? -14 9.984 34.906 1 97.25 30 ASP B N 1
ATOM 4497 C CA . ASP B 1 30 ? -14.992 10.836 34.25 1 97.25 30 ASP B CA 1
ATOM 4498 C C . ASP B 1 30 ? -14.898 12.273 34.781 1 97.25 30 ASP B C 1
ATOM 4500 O O . ASP B 1 30 ? -14.789 12.5 36 1 97.25 30 ASP B O 1
ATOM 4504 N N . PRO B 1 31 ? -14.906 13.188 33.844 1 98.31 31 PRO B N 1
ATOM 4505 C CA . PRO B 1 31 ? -14.844 14.578 34.312 1 98.31 31 PRO B CA 1
ATOM 4506 C C . PRO B 1 31 ? -16.109 15 35.062 1 98.31 31 PRO B C 1
ATOM 4508 O O . PRO B 1 31 ? -17.188 14.484 34.781 1 98.31 31 PRO B O 1
ATOM 4511 N N . THR B 1 32 ? -15.992 15.914 35.938 1 98.19 32 THR B N 1
ATOM 4512 C CA . THR B 1 32 ? -17.109 16.469 36.688 1 98.19 32 THR B CA 1
ATOM 4513 C C . THR B 1 32 ? -17.422 17.891 36.219 1 98.19 32 THR B C 1
ATOM 4515 O O . THR B 1 32 ? -16.547 18.578 35.656 1 98.19 32 THR B O 1
ATOM 4518 N N . GLY B 1 33 ? -18.656 18.344 36.344 1 97.94 33 GLY B N 1
ATOM 4519 C CA . GLY B 1 33 ? -19.047 19.703 36.031 1 97.94 33 GLY B CA 1
ATOM 4520 C C . GLY B 1 33 ? -19.125 19.969 34.562 1 97.94 33 GLY B C 1
ATOM 4521 O O . GLY B 1 33 ? -18.984 21.109 34.094 1 97.94 33 GLY B O 1
ATOM 4522 N N . VAL B 1 34 ? -19.281 18.938 33.781 1 98.69 34 VAL B N 1
ATOM 4523 C CA . VAL B 1 34 ? -19.422 19.094 32.312 1 98.69 34 VAL B CA 1
ATOM 4524 C C . VAL B 1 34 ? -20.797 19.688 32 1 98.69 34 VAL B C 1
ATOM 4526 O O . VAL B 1 34 ? -21.812 19.219 32.5 1 98.69 34 VAL B O 1
ATOM 4529 N N . LYS B 1 35 ? -20.781 20.734 31.219 1 98.44 35 LYS B N 1
ATOM 4530 C CA . LYS B 1 35 ? -22.016 21.344 30.734 1 98.44 35 LYS B CA 1
ATOM 4531 C C . LYS B 1 35 ? -22.359 20.844 29.344 1 98.44 35 LYS B C 1
ATOM 4533 O O . LYS B 1 35 ? -21.5 20.359 28.609 1 98.44 35 LYS B O 1
ATOM 4538 N N . THR B 1 36 ? -23.672 20.969 29.016 1 97.75 36 THR B N 1
ATOM 4539 C CA . THR B 1 36 ? -24.125 20.469 27.719 1 97.75 36 THR B CA 1
ATOM 4540 C C . THR B 1 36 ? -25.031 21.484 27.031 1 97.75 36 THR B C 1
ATOM 4542 O O . THR B 1 36 ? -25.844 22.141 27.672 1 97.75 36 THR B O 1
ATOM 4545 N N . ILE B 1 37 ? -24.781 21.641 25.797 1 96.69 37 ILE B N 1
ATOM 4546 C CA . ILE B 1 37 ? -25.625 22.422 24.906 1 96.69 37 ILE B CA 1
ATOM 4547 C C . ILE B 1 37 ? -26.172 21.531 23.797 1 96.69 37 ILE B C 1
ATOM 4549 O O . ILE B 1 37 ? -25.453 20.688 23.25 1 96.69 37 ILE B O 1
ATOM 4553 N N . THR B 1 38 ? -27.422 21.547 23.5 1 94.06 38 THR B N 1
ATOM 4554 C CA . THR B 1 38 ? -28 20.906 22.328 1 94.06 38 THR B CA 1
ATOM 4555 C C . THR B 1 38 ? -28.375 21.953 21.281 1 94.06 38 THR B C 1
ATOM 4557 O O . THR B 1 38 ? -29.125 22.891 21.562 1 94.06 38 THR B O 1
ATOM 4560 N N . THR B 1 39 ? -27.844 21.797 20.156 1 90.69 39 THR B N 1
ATOM 4561 C CA . THR B 1 39 ? -28.094 22.766 19.078 1 90.69 39 THR B CA 1
ATOM 4562 C C . THR B 1 39 ? -29.375 22.422 18.344 1 90.69 39 THR B C 1
ATOM 4564 O O . THR B 1 39 ? -29.984 21.375 18.578 1 90.69 39 THR B O 1
ATOM 4567 N N . ALA B 1 40 ? -29.812 23.297 17.453 1 81.44 40 ALA B N 1
ATOM 4568 C CA . ALA B 1 40 ? -31.062 23.125 16.719 1 81.44 40 ALA B CA 1
ATOM 4569 C C . ALA B 1 40 ? -31 21.906 15.797 1 81.44 40 ALA B C 1
ATOM 4571 O O . ALA B 1 40 ? -32.031 21.266 15.539 1 81.44 40 ALA B O 1
ATOM 4572 N N . ASN B 1 41 ? -29.859 21.531 15.312 1 84.25 41 ASN B N 1
ATOM 4573 C CA . ASN B 1 41 ? -29.703 20.391 14.414 1 84.25 41 ASN B CA 1
ATOM 4574 C C . ASN B 1 41 ? -29.344 19.125 15.18 1 84.25 41 ASN B C 1
ATOM 4576 O O . ASN B 1 41 ? -28.766 18.188 14.617 1 84.25 41 ASN B O 1
ATOM 4580 N N . ASN B 1 42 ? -29.578 19.125 16.484 1 87.81 42 ASN B N 1
ATOM 4581 C CA . ASN B 1 42 ? -29.469 17.953 17.359 1 87.81 42 ASN B CA 1
ATOM 4582 C C . ASN B 1 42 ? -28.016 17.531 17.562 1 87.81 42 ASN B C 1
ATOM 4584 O O . ASN B 1 42 ? -27.719 16.359 17.719 1 87.81 42 ASN B O 1
ATOM 4588 N N . VAL B 1 43 ? -27.141 18.5 17.375 1 95.19 43 VAL B N 1
ATOM 4589 C CA . VAL B 1 43 ? -25.75 18.312 17.781 1 95.19 43 VAL B CA 1
ATOM 4590 C C . VAL B 1 43 ? -25.594 18.656 19.25 1 95.19 43 VAL B C 1
ATOM 4592 O O . VAL B 1 43 ? -26.156 19.641 19.734 1 95.19 43 VAL B O 1
ATOM 4595 N N . THR B 1 44 ? -24.922 17.766 19.969 1 97.38 44 THR B N 1
ATOM 4596 C CA . THR B 1 44 ? -24.656 18.016 21.375 1 97.38 44 THR B CA 1
ATOM 4597 C C . THR B 1 44 ? -23.234 18.484 21.594 1 97.38 44 THR B C 1
ATOM 4599 O O . THR B 1 44 ? -22.281 17.875 21.078 1 97.38 44 THR B O 1
ATOM 4602 N N . ILE B 1 45 ? -23.109 19.594 22.328 1 98.31 45 ILE B N 1
ATOM 4603 C CA . ILE B 1 45 ? -21.781 20.062 22.734 1 98.31 45 ILE B CA 1
ATOM 4604 C C . ILE B 1 45 ? -21.625 19.859 24.234 1 98.31 45 ILE B C 1
ATOM 4606 O O . ILE B 1 45 ? -22.406 20.391 25.031 1 98.31 45 ILE B O 1
ATOM 4610 N N . ARG B 1 46 ? -20.703 19.016 24.641 1 98.56 46 ARG B N 1
ATOM 4611 C CA . ARG B 1 46 ? -20.266 18.922 26.031 1 98.56 46 ARG B CA 1
ATOM 4612 C C . ARG B 1 46 ? -19.031 19.781 26.281 1 98.56 46 ARG B C 1
ATOM 4614 O O . ARG B 1 46 ? -18.078 19.734 25.5 1 98.56 46 ARG B O 1
ATOM 4621 N N . TYR B 1 47 ? -19.078 20.625 27.375 1 98.69 47 TYR B N 1
ATOM 4622 C CA . TYR B 1 47 ? -17.922 21.516 27.469 1 98.69 47 TYR B CA 1
ATOM 4623 C C . TYR B 1 47 ? -17.625 21.859 28.922 1 98.69 47 TYR B C 1
ATOM 4625 O O . TYR B 1 47 ? -18.469 21.672 29.797 1 98.69 47 TYR B O 1
ATOM 4633 N N . LYS B 1 48 ? -16.391 22.156 29.125 1 98.69 48 LYS B N 1
ATOM 4634 C CA . LYS B 1 48 ? -15.82 22.766 30.312 1 98.69 48 LYS B CA 1
ATOM 4635 C C . LYS B 1 48 ? -15.219 24.141 30 1 98.69 48 LYS B C 1
ATOM 4637 O O . LYS B 1 48 ? -15.18 24.547 28.844 1 98.69 48 LYS B O 1
ATOM 4642 N N . GLU B 1 49 ? -14.891 24.906 31.047 1 98.56 49 GLU B N 1
ATOM 4643 C CA . GLU B 1 49 ? -14.195 26.188 30.938 1 98.56 49 GLU B CA 1
ATOM 4644 C C . GLU B 1 49 ? -12.844 26.141 31.625 1 98.56 49 GLU B C 1
ATOM 4646 O O . GLU B 1 49 ? -12.68 26.719 32.719 1 98.56 49 GLU B O 1
ATOM 4651 N N . PRO B 1 50 ? -11.883 25.609 30.922 1 98.75 50 PRO B N 1
ATOM 4652 C CA . PRO B 1 50 ? -10.594 25.328 31.578 1 98.75 50 PRO B CA 1
ATOM 4653 C C . PRO B 1 50 ? -9.961 26.578 32.188 1 98.75 50 PRO B C 1
ATOM 4655 O O . PRO B 1 50 ? -9.344 26.516 33.25 1 98.75 50 PRO B O 1
ATOM 4658 N N . GLY B 1 51 ? -10.078 27.703 31.531 1 98.31 51 GLY B N 1
ATOM 4659 C CA . GLY B 1 51 ? -9.5 28.922 32.031 1 98.31 51 GLY B CA 1
ATOM 4660 C C . GLY B 1 51 ? -9.969 29.266 33.438 1 98.31 51 GLY B C 1
ATOM 4661 O O . GLY B 1 51 ? -9.203 29.797 34.25 1 98.31 51 GLY B O 1
ATOM 4662 N N . LYS B 1 52 ? -11.211 28.984 33.75 1 97.19 52 LYS B N 1
ATOM 4663 C CA . LYS B 1 52 ? -11.789 29.266 35.062 1 97.19 52 LYS B CA 1
ATOM 4664 C C . LYS B 1 52 ? -11.195 28.344 36.125 1 97.19 52 LYS B C 1
ATOM 4666 O O . LYS B 1 52 ? -11.273 28.641 37.344 1 97.19 52 LYS B O 1
ATOM 4671 N N . GLU B 1 53 ? -10.656 27.297 35.656 1 97.38 53 GLU B N 1
ATOM 4672 C CA . GLU B 1 53 ? -10.047 26.344 36.594 1 97.38 53 GLU B CA 1
ATOM 4673 C C . GLU B 1 53 ? -8.531 26.484 36.594 1 97.38 53 GLU B C 1
ATOM 4675 O O . GLU B 1 53 ? -7.828 25.594 37.094 1 97.38 53 GLU B O 1
ATOM 4680 N N . GLY B 1 54 ? -8.016 27.531 35.938 1 98 54 GLY B N 1
ATOM 4681 C CA . GLY B 1 54 ? -6.602 27.859 36 1 98 54 GLY B CA 1
ATOM 4682 C C . GLY B 1 54 ? -5.785 27.141 34.938 1 98 54 GLY B C 1
ATOM 4683 O O . GLY B 1 54 ? -4.559 27.062 35.031 1 98 54 GLY B O 1
ATOM 4684 N N . VAL B 1 55 ? -6.41 26.594 33.969 1 98.62 55 VAL B N 1
ATOM 4685 C CA . VAL B 1 55 ? -5.703 25.781 33 1 98.62 55 VAL B CA 1
ATOM 4686 C C . VAL B 1 55 ? -5.547 26.562 31.703 1 98.62 55 VAL B C 1
ATOM 4688 O O . VAL B 1 55 ? -6.539 26.922 31.062 1 98.62 55 VAL B O 1
ATOM 4691 N N . CYS B 1 56 ? -4.289 26.859 31.281 1 98.5 56 CYS B N 1
ATOM 4692 C CA . CYS B 1 56 ? -3.811 27.328 29.984 1 98.5 56 CYS B CA 1
ATOM 4693 C C . CYS B 1 56 ? -4.078 28.828 29.828 1 98.5 56 CYS B C 1
ATOM 4695 O O . CYS B 1 56 ? -3.27 29.656 30.234 1 98.5 56 CYS B O 1
ATOM 4697 N N . GLU B 1 57 ? -5.309 29.266 29.328 1 98.56 57 GLU B N 1
ATOM 4698 C CA . GLU B 1 57 ? -5.602 30.672 29.141 1 98.56 57 GLU B CA 1
ATOM 4699 C C . GLU B 1 57 ? -6.258 31.281 30.375 1 98.56 57 GLU B C 1
ATOM 4701 O O . GLU B 1 57 ? -7.477 31.188 30.547 1 98.56 57 GLU B O 1
ATOM 4706 N N . THR B 1 58 ? -5.477 31.984 31.172 1 97.75 58 THR B N 1
ATOM 4707 C CA . THR B 1 58 ? -5.965 32.5 32.438 1 97.75 58 THR B CA 1
ATOM 4708 C C . THR B 1 58 ? -5.988 34.031 32.406 1 97.75 58 THR B C 1
ATOM 4710 O O . THR B 1 58 ? -6.176 34.688 33.469 1 97.75 58 THR B O 1
ATOM 4713 N N . THR B 1 59 ? -5.73 34.594 31.25 1 97.56 59 THR B N 1
ATOM 4714 C CA . THR B 1 59 ? -5.84 36.062 31.125 1 97.56 59 THR B CA 1
ATOM 4715 C C . THR B 1 59 ? -7.211 36.531 31.594 1 97.56 59 THR B C 1
ATOM 4717 O O . THR B 1 59 ? -8.242 36.031 31.125 1 97.56 59 THR B O 1
ATOM 4720 N N . PRO B 1 60 ? -7.258 37.5 32.5 1 96.38 60 PRO B N 1
ATOM 4721 C CA . PRO B 1 60 ? -8.547 37.969 33 1 96.38 60 PRO B CA 1
ATOM 4722 C C . PRO B 1 60 ? -9.484 38.438 31.906 1 96.38 60 PRO B C 1
ATOM 4724 O O . PRO B 1 60 ? -9.094 39.219 31.047 1 96.38 60 PRO B O 1
ATOM 4727 N N . GLY B 1 61 ? -10.625 37.938 31.922 1 95.25 61 GLY B N 1
ATOM 4728 C CA . GLY B 1 61 ? -11.656 38.344 30.984 1 95.25 61 GLY B CA 1
ATOM 4729 C C . GLY B 1 61 ? -11.664 37.562 29.688 1 95.25 61 GLY B C 1
ATOM 4730 O O . GLY B 1 61 ? -12.578 37.688 28.875 1 95.25 61 GLY B O 1
ATOM 4731 N N . VAL B 1 62 ? -10.68 36.781 29.438 1 97.88 62 VAL B N 1
ATOM 4732 C CA . VAL B 1 62 ? -10.594 35.938 28.234 1 97.88 62 VAL B CA 1
ATOM 4733 C C . VAL B 1 62 ? -11.094 34.531 28.531 1 97.88 62 VAL B C 1
ATOM 4735 O O . VAL B 1 62 ? -10.539 33.844 29.391 1 97.88 62 VAL B O 1
ATOM 4738 N N . LYS B 1 63 ? -12.109 34.062 27.875 1 98 63 LYS B N 1
ATOM 4739 C CA . LYS B 1 63 ? -12.711 32.781 28.156 1 98 63 LYS B CA 1
ATOM 4740 C C . LYS B 1 63 ? -12.188 31.703 27.203 1 98 63 LYS B C 1
ATOM 4742 O O . LYS B 1 63 ? -11.695 32.031 26.109 1 98 63 LYS B O 1
ATOM 4747 N N . SER B 1 64 ? -12.242 30.516 27.641 1 98.62 64 SER B N 1
ATOM 4748 C CA . SER B 1 64 ? -11.977 29.359 26.797 1 98.62 64 SER B CA 1
ATOM 4749 C C . SER B 1 64 ? -12.953 28.219 27.094 1 98.62 64 SER B C 1
ATOM 4751 O O . SER B 1 64 ? -13.484 28.125 28.203 1 98.62 64 SER B O 1
ATOM 4753 N N . TYR B 1 65 ? -13.234 27.422 26.125 1 98.75 65 TYR B N 1
ATOM 4754 C CA . TYR B 1 65 ? -14.156 26.281 26.188 1 98.75 65 TYR B CA 1
ATOM 4755 C C . TYR B 1 65 ? -13.531 25.047 25.562 1 98.75 65 TYR B C 1
ATOM 4757 O O . TYR B 1 65 ? -12.922 25.125 24.5 1 98.75 65 TYR B O 1
ATOM 4765 N N . SER B 1 66 ? -13.578 23.938 26.266 1 98.88 66 SER B N 1
ATOM 4766 C CA . SER B 1 66 ? -13.094 22.688 25.703 1 98.88 66 SER B CA 1
ATOM 4767 C C . SER B 1 66 ? -14.078 21.547 25.969 1 98.88 66 SER B C 1
ATOM 4769 O O . SER B 1 66 ? -14.875 21.609 26.906 1 98.88 66 SER B O 1
ATOM 4771 N N . GLY B 1 67 ? -14.031 20.594 25.109 1 98.69 67 GLY B N 1
ATOM 4772 C CA . GLY B 1 67 ? -14.867 19.406 25.234 1 98.69 67 GLY B CA 1
ATOM 4773 C C . GLY B 1 67 ? -15.148 18.734 23.906 1 98.69 67 GLY B C 1
ATOM 4774 O O . GLY B 1 67 ? -14.242 18.531 23.094 1 98.69 67 GLY B O 1
ATOM 4775 N N . TYR B 1 68 ? -16.453 18.281 23.703 1 98.81 68 TYR B N 1
ATOM 4776 C CA . TYR B 1 68 ? -16.75 17.453 22.531 1 98.81 68 TYR B CA 1
ATOM 4777 C C . TYR B 1 68 ? -17.906 18.031 21.734 1 98.81 68 TYR B C 1
ATOM 4779 O O . TYR B 1 68 ? -18.891 18.516 22.328 1 98.81 68 TYR B O 1
ATOM 4787 N N . VAL B 1 69 ? -17.797 18.031 20.484 1 98.62 69 VAL B N 1
ATOM 4788 C CA . VAL B 1 69 ? -18.922 18.094 19.562 1 98.62 69 VAL B CA 1
ATOM 4789 C C . VAL B 1 69 ? -19.391 16.672 19.219 1 98.62 69 VAL B C 1
ATOM 4791 O O . VAL B 1 69 ? -18.703 15.945 18.516 1 98.62 69 VAL B O 1
ATOM 4794 N N . ASP B 1 70 ? -20.531 16.281 19.719 1 98.12 70 ASP B N 1
ATOM 4795 C CA . ASP B 1 70 ? -21.109 14.961 19.469 1 98.12 70 ASP B CA 1
ATOM 4796 C C . ASP B 1 70 ? -22.078 14.992 18.297 1 98.12 70 ASP B C 1
ATOM 4798 O O . ASP B 1 70 ? -23.234 15.406 18.453 1 98.12 70 ASP B O 1
ATOM 4802 N N . LEU B 1 71 ? -21.625 14.492 17.156 1 96.06 71 LEU B N 1
ATOM 4803 C CA . LEU B 1 71 ? -22.484 14.508 15.969 1 96.06 71 LEU B CA 1
ATOM 4804 C C . LEU B 1 71 ? -23.438 13.312 15.969 1 96.06 71 LEU B C 1
ATOM 4806 O O . LEU B 1 71 ? -24.5 13.359 15.352 1 96.06 71 LEU B O 1
ATOM 4810 N N . SER B 1 72 ? -23.031 12.234 16.531 1 95.19 72 SER B N 1
ATOM 4811 C CA . SER B 1 72 ? -23.781 10.984 16.672 1 95.19 72 SER B CA 1
ATOM 4812 C C . SER B 1 72 ? -23.297 10.188 17.891 1 95.19 72 SER B C 1
ATOM 4814 O O . SER B 1 72 ? -22.359 10.594 18.562 1 95.19 72 SER B O 1
ATOM 4816 N N . PRO B 1 73 ? -23.953 9.109 18.172 1 95.06 73 PRO B N 1
ATOM 4817 C CA . PRO B 1 73 ? -23.516 8.297 19.297 1 95.06 73 PRO B CA 1
ATOM 4818 C C . PRO B 1 73 ? -22.109 7.715 19.109 1 95.06 73 PRO B C 1
ATOM 4820 O O . PRO B 1 73 ? -21.5 7.219 20.062 1 95.06 73 PRO B O 1
ATOM 4823 N N . THR B 1 74 ? -21.578 7.793 17.891 1 96.06 74 THR B N 1
ATOM 4824 C CA . THR B 1 74 ? -20.266 7.207 17.609 1 96.06 74 THR B CA 1
ATOM 4825 C C . THR B 1 74 ? -19.312 8.242 17.016 1 96.06 74 THR B C 1
ATOM 4827 O O . THR B 1 74 ? -18.391 7.895 16.297 1 96.06 74 THR B O 1
ATOM 4830 N N . SER B 1 75 ? -19.641 9.469 17.203 1 97.38 75 SER B N 1
ATOM 4831 C CA . SER B 1 75 ? -18.797 10.547 16.688 1 97.38 75 SER B CA 1
ATOM 4832 C C . SER B 1 75 ? -18.625 11.656 17.719 1 97.38 75 SER B C 1
ATOM 4834 O O . SER B 1 75 ? -19.5 12.516 17.859 1 97.38 75 SER B O 1
ATOM 4836 N N . HIS B 1 76 ? -17.516 11.672 18.438 1 98.5 76 HIS B N 1
ATOM 4837 C CA . HIS B 1 76 ? -17.172 12.641 19.484 1 98.5 76 HIS B CA 1
ATOM 4838 C C . HIS B 1 76 ? -15.859 13.344 19.156 1 98.5 76 HIS B C 1
ATOM 4840 O O . HIS B 1 76 ? -14.781 12.805 19.422 1 98.5 76 HIS B O 1
ATOM 4846 N N . THR B 1 77 ? -15.961 14.516 18.656 1 98.75 77 THR B N 1
ATOM 4847 C CA . THR B 1 77 ? -14.758 15.234 18.266 1 98.75 77 THR B CA 1
ATOM 4848 C C . THR B 1 77 ? -14.398 16.297 19.297 1 98.75 77 THR B C 1
ATOM 4850 O O . THR B 1 77 ? -15.227 17.141 19.641 1 98.75 77 THR B O 1
ATOM 4853 N N . PHE B 1 78 ? -13.195 16.203 19.812 1 98.88 78 PHE B N 1
ATOM 4854 C CA . PHE B 1 78 ? -12.711 17.141 20.812 1 98.88 78 PHE B CA 1
ATOM 4855 C C . PHE B 1 78 ? -12.391 18.484 20.188 1 98.88 78 PHE B C 1
ATOM 4857 O O . PHE B 1 78 ? -11.844 18.547 19.078 1 98.88 78 PHE B O 1
ATOM 4864 N N . PHE B 1 79 ? -12.781 19.547 20.906 1 98.88 79 PHE B N 1
ATOM 4865 C CA . PHE B 1 79 ? -12.43 20.906 20.5 1 98.88 79 PHE B CA 1
ATOM 4866 C C . PHE B 1 79 ? -11.883 21.703 21.688 1 98.88 79 PHE B C 1
ATOM 4868 O O . PHE B 1 79 ? -12.148 21.359 22.844 1 98.88 79 PHE B O 1
ATOM 4875 N N . TRP B 1 80 ? -11.109 22.656 21.406 1 98.94 80 TRP B N 1
ATOM 4876 C CA . TRP B 1 80 ? -10.688 23.672 22.375 1 98.94 80 TRP B CA 1
ATOM 4877 C C . TRP B 1 80 ? -10.727 25.062 21.75 1 98.94 80 TRP B C 1
ATOM 4879 O O . TRP B 1 80 ? -9.977 25.344 20.812 1 98.94 80 TRP B O 1
ATOM 4889 N N . PHE B 1 81 ? -11.641 25.906 22.234 1 98.88 81 PHE B N 1
ATOM 4890 C CA . PHE B 1 81 ? -11.875 27.234 21.719 1 98.88 81 PHE B CA 1
ATOM 4891 C C . PHE B 1 81 ? -11.359 28.297 22.688 1 98.88 81 PHE B C 1
ATOM 4893 O O . PHE B 1 81 ? -11.586 28.203 23.891 1 98.88 81 PHE B O 1
ATOM 4900 N N . PHE B 1 82 ? -10.672 29.312 22.125 1 98.88 82 PHE B N 1
ATOM 4901 C CA . PHE B 1 82 ? -10.148 30.422 22.922 1 98.88 82 PHE B CA 1
ATOM 4902 C C . PHE B 1 82 ? -10.625 31.766 22.344 1 98.88 82 PHE B C 1
ATOM 4904 O O . PHE B 1 82 ? -10.461 32.031 21.156 1 98.88 82 PHE B O 1
ATOM 4911 N N . GLU B 1 83 ? -11.133 32.594 23.234 1 98.62 83 GLU B N 1
ATOM 4912 C CA . GLU B 1 83 ? -11.469 33.969 22.828 1 98.62 83 GLU B CA 1
ATOM 4913 C C . GLU B 1 83 ? -10.211 34.781 22.531 1 98.62 83 GLU B C 1
ATOM 4915 O O . GLU B 1 83 ? -9.164 34.562 23.141 1 98.62 83 GLU B O 1
ATOM 4920 N N . ALA B 1 84 ? -10.398 35.688 21.594 1 98.62 84 ALA B N 1
ATOM 4921 C CA . ALA B 1 84 ? -9.336 36.656 21.375 1 98.62 84 ALA B CA 1
ATOM 4922 C C . ALA B 1 84 ? -9.094 37.5 22.641 1 98.62 84 ALA B C 1
ATOM 4924 O O . ALA B 1 84 ? -10.039 37.844 23.344 1 98.62 84 ALA B O 1
ATOM 4925 N N . ARG B 1 85 ? -7.852 37.781 22.875 1 98.19 85 ARG B N 1
ATOM 4926 C CA . ARG B 1 85 ? -7.5 38.594 24.031 1 98.19 85 ARG B CA 1
ATOM 4927 C C . ARG B 1 85 ? -7.969 40.031 23.859 1 98.19 85 ARG B C 1
ATOM 4929 O O . ARG B 1 85 ? -8.188 40.75 24.844 1 98.19 85 ARG B O 1
ATOM 4936 N N . HIS B 1 86 ? -8.133 40.375 22.594 1 95 86 HIS B N 1
ATOM 4937 C CA . HIS B 1 86 ? -8.609 41.719 22.297 1 95 86 HIS B CA 1
ATOM 4938 C C . HIS B 1 86 ? -9.859 41.688 21.422 1 95 86 HIS B C 1
ATOM 4940 O O . HIS B 1 86 ? -9.812 41.219 20.281 1 95 86 HIS B O 1
ATOM 4946 N N . ASP B 1 87 ? -11.008 42.156 21.938 1 95.12 87 ASP B N 1
ATOM 4947 C CA . ASP B 1 87 ? -12.273 42.312 21.234 1 95.12 87 ASP B CA 1
ATOM 4948 C C . ASP B 1 87 ? -12.766 41 20.672 1 95.12 87 ASP B C 1
ATOM 4950 O O . ASP B 1 87 ? -13.031 40.875 19.469 1 95.12 87 ASP B O 1
ATOM 4954 N N . PRO B 1 88 ? -12.891 40 21.578 1 96.44 88 PRO B N 1
ATOM 4955 C CA . PRO B 1 88 ? -13.297 38.656 21.094 1 96.44 88 PRO B CA 1
ATOM 4956 C C . PRO B 1 88 ? -14.641 38.688 20.375 1 96.44 88 PRO B C 1
ATOM 4958 O O . PRO B 1 88 ? -14.93 37.812 19.562 1 96.44 88 PRO B O 1
ATOM 4961 N N . HIS B 1 89 ? -15.469 39.719 20.562 1 95.88 89 HIS B N 1
ATOM 4962 C CA . HIS B 1 89 ? -16.797 39.812 19.984 1 95.88 89 HIS B CA 1
ATOM 4963 C C . HIS B 1 89 ? -16.734 40 18.469 1 95.88 89 HIS B C 1
ATOM 4965 O O . HIS B 1 89 ? -17.547 39.469 17.734 1 95.88 89 HIS B O 1
ATOM 4971 N N . ASN B 1 90 ? -15.719 40.75 18.062 1 95.88 90 ASN B N 1
ATOM 4972 C CA . ASN B 1 90 ? -15.633 41.094 16.656 1 95.88 90 ASN B CA 1
ATOM 4973 C C . ASN B 1 90 ? -14.406 40.5 15.984 1 95.88 90 ASN B C 1
ATOM 4975 O O . ASN B 1 90 ? -14.289 40.5 14.758 1 95.88 90 ASN B O 1
ATOM 4979 N N . ALA B 1 91 ? -13.523 39.875 16.75 1 97.94 91 ALA B N 1
ATOM 4980 C CA . ALA B 1 91 ? -12.32 39.281 16.203 1 97.94 91 ALA B CA 1
ATOM 4981 C C . ALA B 1 91 ? -12.656 38.125 15.281 1 97.94 91 ALA B C 1
ATOM 4983 O O . ALA B 1 91 ? -13.648 37.406 15.492 1 97.94 91 ALA B O 1
ATOM 4984 N N . PRO B 1 92 ? -11.867 37.906 14.242 1 98.06 92 PRO B N 1
ATOM 4985 C CA . PRO B 1 92 ? -12.086 36.75 13.375 1 98.06 92 PRO B CA 1
ATOM 4986 C C . PRO B 1 92 ? -12.031 35.406 14.133 1 98.06 92 PRO B C 1
ATOM 4988 O O . PRO B 1 92 ? -11.539 35.375 15.266 1 98.06 92 PRO B O 1
ATOM 4991 N N . ILE B 1 93 ? -12.578 34.375 13.516 1 98.62 93 ILE B N 1
ATOM 4992 C CA . ILE B 1 93 ? -12.477 33 14.008 1 98.62 93 ILE B CA 1
ATOM 4993 C C . ILE B 1 93 ? -11.492 32.219 13.141 1 98.62 93 ILE B C 1
ATOM 4995 O O . ILE B 1 93 ? -11.641 32.156 11.922 1 98.62 93 ILE B O 1
ATOM 4999 N N . THR B 1 94 ? -10.492 31.688 13.742 1 98.88 94 THR B N 1
ATOM 5000 C CA . THR B 1 94 ? -9.492 30.906 13.031 1 98.88 94 THR B CA 1
ATOM 5001 C C . THR B 1 94 ? -9.523 29.438 13.484 1 98.88 94 THR B C 1
ATOM 5003 O O . THR B 1 94 ? -9.422 29.156 14.68 1 98.88 94 THR B O 1
ATOM 5006 N N . LEU B 1 95 ? -9.688 28.516 12.555 1 98.88 95 LEU B N 1
ATOM 5007 C CA . LEU B 1 95 ? -9.5 27.078 12.789 1 98.88 95 LEU B CA 1
ATOM 5008 C C . LEU B 1 95 ? -8.055 26.672 12.531 1 98.88 95 LEU B C 1
ATOM 5010 O O . LEU B 1 95 ? -7.504 26.984 11.469 1 98.88 95 LEU B O 1
ATOM 5014 N N . TRP B 1 96 ? -7.438 26.078 13.508 1 98.88 96 TRP B N 1
ATOM 5015 C CA . TRP B 1 96 ? -6.086 25.547 13.359 1 98.88 96 TRP B CA 1
ATOM 5016 C C . TRP B 1 96 ? -6.105 24.031 13.242 1 98.88 96 TRP B C 1
ATOM 5018 O O . TRP B 1 96 ? -6.746 23.344 14.047 1 98.88 96 TRP B O 1
ATOM 5028 N N . LEU B 1 97 ? -5.328 23.5 12.273 1 98.62 97 LEU B N 1
ATOM 5029 C CA . LEU B 1 97 ? -5.188 22.062 12.078 1 98.62 97 LEU B CA 1
ATOM 5030 C C . LEU B 1 97 ? -3.73 21.688 11.844 1 98.62 97 LEU B C 1
ATOM 5032 O O . LEU B 1 97 ? -3.102 22.188 10.906 1 98.62 97 LEU B O 1
ATOM 5036 N N . ASN B 1 98 ? -3.215 20.828 12.68 1 97.56 98 ASN B N 1
ATOM 5037 C CA . ASN B 1 98 ? -1.937 20.188 12.375 1 97.56 98 ASN B CA 1
ATOM 5038 C C . ASN B 1 98 ? -2.09 19.109 11.305 1 97.56 98 ASN B C 1
ATOM 5040 O O . ASN B 1 98 ? -3.117 19.031 10.633 1 97.56 98 ASN B O 1
ATOM 5044 N N . GLY B 1 99 ? -0.947 18.422 11.078 1 94.56 99 GLY B N 1
ATOM 5045 C CA . GLY B 1 99 ? -0.959 17.484 9.969 1 94.56 99 GLY B CA 1
ATOM 5046 C C . GLY B 1 99 ? -0.915 16.047 10.414 1 94.56 99 GLY B C 1
ATOM 5047 O O . GLY B 1 99 ? -1.707 15.617 11.258 1 94.56 99 GLY B O 1
ATOM 5048 N N . GLY B 1 100 ? -0.041 15.352 9.898 1 92.06 100 GLY B N 1
ATOM 5049 C CA . GLY B 1 100 ? 0.124 13.914 10.023 1 92.06 100 GLY B CA 1
ATOM 5050 C C . GLY B 1 100 ? 0.229 13.203 8.688 1 92.06 100 GLY B C 1
ATOM 5051 O O . GLY B 1 100 ? 1.181 13.422 7.938 1 92.06 100 GLY B O 1
ATOM 5052 N N . PRO B 1 101 ? -0.851 12.641 8.242 1 93.19 101 PRO B N 1
ATOM 5053 C CA . PRO B 1 101 ? -2.219 12.648 8.766 1 93.19 101 PRO B CA 1
ATOM 5054 C C . PRO B 1 101 ? -2.344 11.906 10.094 1 93.19 101 PRO B C 1
ATOM 5056 O O . PRO B 1 101 ? -1.56 11 10.375 1 93.19 101 PRO B O 1
ATOM 5059 N N . GLY B 1 102 ? -3.18 12.383 10.883 1 94.31 102 GLY B N 1
ATOM 5060 C CA . GLY B 1 102 ? -3.484 11.727 12.148 1 94.31 102 GLY B CA 1
ATOM 5061 C C . GLY B 1 102 ? -2.795 12.367 13.336 1 94.31 102 GLY B C 1
ATOM 5062 O O . GLY B 1 102 ? -2.709 11.766 14.406 1 94.31 102 GLY B O 1
ATOM 5063 N N . SER B 1 103 ? -2.205 13.578 13.133 1 97.12 103 SER B N 1
ATOM 5064 C CA . SER B 1 103 ? -1.6 14.305 14.242 1 97.12 103 SER B CA 1
ATOM 5065 C C . SER B 1 103 ? -2.531 15.391 14.766 1 97.12 103 SER B C 1
ATOM 5067 O O . SER B 1 103 ? -3.217 16.062 13.992 1 97.12 103 SER B O 1
ATOM 5069 N N . ASP B 1 104 ? -2.475 15.602 16.016 1 98.12 104 ASP B N 1
ATOM 5070 C CA . ASP B 1 104 ? -3.484 16.391 16.703 1 98.12 104 ASP B CA 1
ATOM 5071 C C . ASP B 1 104 ? -3.137 17.875 16.672 1 98.12 104 ASP B C 1
ATOM 5073 O O . ASP B 1 104 ? -1.961 18.25 16.672 1 98.12 104 ASP B O 1
ATOM 5077 N N . SER B 1 105 ? -4.129 18.719 16.734 1 98.31 105 SER B N 1
ATOM 5078 C CA . SER B 1 105 ? -3.996 20.156 16.703 1 98.31 105 SER B CA 1
ATOM 5079 C C . SER B 1 105 ? -3.459 20.703 18.016 1 98.31 105 SER B C 1
ATOM 5081 O O . SER B 1 105 ? -2.994 21.844 18.094 1 98.31 105 SER B O 1
ATOM 5083 N N . LEU B 1 106 ? -3.486 19.922 19.078 1 98.56 106 LEU B N 1
ATOM 5084 C CA . LEU B 1 106 ? -2.961 20.375 20.359 1 98.56 106 LEU B CA 1
ATOM 5085 C C . LEU B 1 106 ? -1.44 20.484 20.312 1 98.56 106 LEU B C 1
ATOM 5087 O O . LEU B 1 106 ? -0.834 21.125 21.172 1 98.56 106 LEU B O 1
ATOM 5091 N N . ILE B 1 107 ? -0.863 19.875 19.266 1 98.19 107 ILE B N 1
ATOM 5092 C CA . ILE B 1 107 ? 0.549 20.156 19.031 1 98.19 107 ILE B CA 1
ATOM 5093 C C . ILE B 1 107 ? 0.755 21.656 18.844 1 98.19 107 ILE B C 1
ATOM 5095 O O . ILE B 1 107 ? 1.587 22.266 19.516 1 98.19 107 ILE B O 1
ATOM 5099 N N . GLY B 1 108 ? -0.017 22.25 17.953 1 98.38 108 GLY B N 1
ATOM 5100 C CA . GLY B 1 108 ? 0.049 23.688 17.719 1 98.38 108 GLY B CA 1
ATOM 5101 C C . GLY B 1 108 ? -0.348 24.5 18.938 1 98.38 108 GLY B C 1
ATOM 5102 O O . GLY B 1 108 ? 0.23 25.562 19.203 1 98.38 108 GLY B O 1
ATOM 5103 N N . LEU B 1 109 ? -1.296 23.984 19.688 1 98.75 109 LEU B N 1
ATOM 5104 C CA . LEU B 1 109 ? -1.783 24.703 20.859 1 98.75 109 LEU B CA 1
ATOM 5105 C C . LEU B 1 109 ? -0.678 24.844 21.906 1 98.75 109 LEU B C 1
ATOM 5107 O O . LEU B 1 109 ? -0.459 25.938 22.422 1 98.75 109 LEU B O 1
ATOM 5111 N N . PHE B 1 110 ? 0.052 23.781 22.109 1 98.56 110 PHE B N 1
ATOM 5112 C CA . PHE B 1 110 ? 0.931 23.781 23.281 1 98.56 110 PHE B CA 1
ATOM 5113 C C . PHE B 1 110 ? 2.369 24.078 22.875 1 98.56 110 PHE B C 1
ATOM 5115 O O . PHE B 1 110 ? 3.152 24.594 23.672 1 98.56 110 PHE B O 1
ATOM 5122 N N . GLU B 1 111 ? 2.746 23.781 21.625 1 97.62 111 GLU B N 1
ATOM 5123 C CA . GLU B 1 111 ? 4.148 23.922 21.25 1 97.62 111 GLU B CA 1
ATOM 5124 C C . GLU B 1 111 ? 4.363 25.141 20.359 1 97.62 111 GLU B C 1
ATOM 5126 O O . GLU B 1 111 ? 5.5 25.578 20.172 1 97.62 111 GLU B O 1
ATOM 5131 N N . GLU B 1 112 ? 3.242 25.734 19.891 1 97.88 112 GLU B N 1
ATOM 5132 C CA . GLU B 1 112 ? 3.416 26.734 18.844 1 97.88 112 GLU B CA 1
ATOM 5133 C C . GLU B 1 112 ? 2.605 28 19.141 1 97.88 112 GLU B C 1
ATOM 5135 O O . GLU B 1 112 ? 3.049 28.859 19.906 1 97.88 112 GLU B O 1
ATOM 5140 N N . LEU B 1 113 ? 1.461 28.156 18.703 1 98.62 113 LEU B N 1
ATOM 5141 C CA . LEU B 1 113 ? 0.75 29.422 18.531 1 98.62 113 LEU B CA 1
ATOM 5142 C C . LEU B 1 113 ? -0.332 29.578 19.594 1 98.62 113 LEU B C 1
ATOM 5144 O O . LEU B 1 113 ? -1.011 30.609 19.641 1 98.62 113 LEU B O 1
ATOM 5148 N N . GLY B 1 114 ? -0.511 28.594 20.438 1 98.69 114 GLY B N 1
ATOM 5149 C CA . GLY B 1 114 ? -1.61 28.609 21.391 1 98.69 114 GLY B CA 1
ATOM 5150 C C . GLY B 1 114 ? -1.382 29.562 22.547 1 98.69 114 GLY B C 1
ATOM 5151 O O . GLY B 1 114 ? -0.321 30.188 22.641 1 98.69 114 GLY B O 1
ATOM 5152 N N . PRO B 1 115 ? -2.352 29.688 23.438 1 98.62 115 PRO B N 1
ATOM 5153 C CA . PRO B 1 115 ? -2.352 30.703 24.5 1 98.62 115 PRO B CA 1
ATOM 5154 C C . PRO B 1 115 ? -1.394 30.359 25.641 1 98.62 115 PRO B C 1
ATOM 5156 O O . PRO B 1 115 ? -1.062 31.234 26.453 1 98.62 115 PRO B O 1
ATOM 5159 N N . CYS B 1 116 ? -1.011 29.078 25.703 1 98.62 116 CYS B N 1
ATOM 5160 C CA . CYS B 1 116 ? -0.128 28.672 26.797 1 98.62 116 CYS B CA 1
ATOM 5161 C C . CYS B 1 116 ? 0.92 27.688 26.312 1 98.62 116 CYS B C 1
ATOM 5163 O O . CYS B 1 116 ? 0.813 27.156 25.203 1 98.62 116 CYS B O 1
ATOM 5165 N N . GLN B 1 117 ? 1.935 27.5 27.047 1 98.06 117 GLN B N 1
ATOM 5166 C CA . GLN B 1 117 ? 2.992 26.5 26.875 1 98.06 117 GLN B CA 1
ATOM 5167 C C . GLN B 1 117 ? 3.264 25.766 28.188 1 98.06 117 GLN B C 1
ATOM 5169 O O . GLN B 1 117 ? 2.742 26.141 29.234 1 98.06 117 GLN B O 1
ATOM 5174 N N . ILE B 1 118 ? 3.949 24.688 28.078 1 98.44 118 ILE B N 1
ATOM 5175 C CA . ILE B 1 118 ? 4.23 23.875 29.266 1 98.44 118 ILE B CA 1
ATOM 5176 C C . ILE B 1 118 ? 5.734 23.875 29.531 1 98.44 118 ILE B C 1
ATOM 5178 O O . ILE B 1 118 ? 6.535 23.641 28.625 1 98.44 118 ILE B O 1
ATOM 5182 N N . ASN B 1 119 ? 6.148 24.125 30.734 1 97.5 119 ASN B N 1
ATOM 5183 C CA . ASN B 1 119 ? 7.566 24.156 31.078 1 97.5 119 ASN B CA 1
ATOM 5184 C C . ASN B 1 119 ? 8.047 22.797 31.594 1 97.5 119 ASN B C 1
ATOM 5186 O O . ASN B 1 119 ? 7.301 21.828 31.594 1 97.5 119 ASN B O 1
ATOM 5190 N N . SER B 1 120 ? 9.305 22.656 31.953 1 96.94 120 SER B N 1
ATOM 5191 C CA . SER B 1 120 ? 9.93 21.406 32.344 1 96.94 120 SER B CA 1
ATOM 5192 C C . SER B 1 120 ? 9.375 20.891 33.656 1 96.94 120 SER B C 1
ATOM 5194 O O . SER B 1 120 ? 9.531 19.703 34 1 96.94 120 SER B O 1
ATOM 5196 N N . SER B 1 121 ? 8.719 21.734 34.5 1 98.19 121 SER B N 1
ATOM 5197 C CA . SER B 1 121 ? 8.055 21.312 35.719 1 98.19 121 SER B CA 1
ATOM 5198 C C . SER B 1 121 ? 6.625 20.859 35.438 1 98.19 121 SER B C 1
ATOM 5200 O O . SER B 1 121 ? 5.852 20.625 36.375 1 98.19 121 SER B O 1
ATOM 5202 N N . ILE B 1 122 ? 6.242 20.844 34.188 1 98.25 122 ILE B N 1
ATOM 5203 C CA . ILE B 1 122 ? 4.938 20.406 33.719 1 98.25 122 ILE B CA 1
ATOM 5204 C C . ILE B 1 122 ? 3.855 21.375 34.219 1 98.25 122 ILE B C 1
ATOM 5206 O O . ILE B 1 122 ? 2.801 20.938 34.688 1 98.25 122 ILE B O 1
ATOM 5210 N N . GLU B 1 123 ? 4.191 22.594 34.188 1 98.12 123 GLU B N 1
ATOM 5211 C CA . GLU B 1 123 ? 3.252 23.672 34.5 1 98.12 123 GLU B CA 1
ATOM 5212 C C . GLU B 1 123 ? 3.014 24.547 33.281 1 98.12 123 GLU B C 1
ATOM 5214 O O . GLU B 1 123 ? 3.934 24.797 32.5 1 98.12 123 GLU B O 1
ATOM 5219 N N . ASP B 1 124 ? 1.763 25 33.156 1 98.31 124 ASP B N 1
ATOM 5220 C CA . ASP B 1 124 ? 1.468 25.875 32.031 1 98.31 124 ASP B CA 1
ATOM 5221 C C . ASP B 1 124 ? 1.818 27.328 32.375 1 98.31 124 ASP B C 1
ATOM 5223 O O . ASP B 1 124 ? 1.861 27.703 33.531 1 98.31 124 ASP B O 1
ATOM 5227 N N . TYR B 1 125 ? 2.127 28.062 31.375 1 98 125 TYR B N 1
ATOM 5228 C CA . TYR B 1 125 ? 2.318 29.516 31.469 1 98 125 TYR B CA 1
ATOM 5229 C C . TYR B 1 125 ? 1.81 30.219 30.219 1 98 125 TYR B C 1
ATOM 5231 O O . TYR B 1 125 ? 1.757 29.609 29.141 1 98 125 TYR B O 1
ATOM 5239 N N . ILE B 1 126 ? 1.431 31.469 30.359 1 98.31 126 ILE B N 1
ATOM 5240 C CA . ILE B 1 126 ? 0.823 32.25 29.281 1 98.31 126 ILE B CA 1
ATOM 5241 C C . ILE B 1 126 ? 1.848 32.5 28.172 1 98.31 126 ILE B C 1
ATOM 5243 O O . ILE B 1 126 ? 2.994 32.844 28.453 1 98.31 126 ILE B O 1
ATOM 5247 N N . ASN B 1 127 ? 1.466 32.25 26.938 1 98.5 127 ASN B N 1
ATOM 5248 C CA . ASN B 1 127 ? 2.256 32.594 25.766 1 98.5 127 ASN B CA 1
ATOM 5249 C C . ASN B 1 127 ? 2.02 34.031 25.297 1 98.5 127 ASN B C 1
ATOM 5251 O O . ASN B 1 127 ? 0.947 34.344 24.781 1 98.5 127 ASN B O 1
ATOM 5255 N N . PRO B 1 128 ? 2.965 34.844 25.453 1 97.56 128 PRO B N 1
ATOM 5256 C CA . PRO B 1 128 ? 2.732 36.25 25.094 1 97.56 128 PRO B CA 1
ATOM 5257 C C . PRO B 1 128 ? 2.654 36.469 23.594 1 97.56 128 PRO B C 1
ATOM 5259 O O . PRO B 1 128 ? 2.238 37.562 23.141 1 97.56 128 PRO B O 1
ATOM 5262 N N . TYR B 1 129 ? 3.008 35.531 22.812 1 98 129 TYR B N 1
ATOM 5263 C CA . TYR B 1 129 ? 2.994 35.656 21.359 1 98 129 TYR B CA 1
ATOM 5264 C C . TYR B 1 129 ? 1.934 34.75 20.734 1 98 129 TYR B C 1
ATOM 5266 O O . TYR B 1 129 ? 2.082 34.312 19.594 1 98 129 TYR B O 1
ATOM 5274 N N . SER B 1 130 ? 0.93 34.469 21.5 1 98.56 130 SER B N 1
ATOM 5275 C CA . SER B 1 130 ? -0.171 33.625 21.047 1 98.56 130 SER B CA 1
ATOM 5276 C C . SER B 1 130 ? -0.953 34.281 19.922 1 98.56 130 SER B C 1
ATOM 5278 O O . SER B 1 130 ? -1.034 35.531 19.875 1 98.56 130 SER B O 1
ATOM 5280 N N . TRP B 1 131 ? -1.509 33.5 19.094 1 98.88 131 TRP B N 1
ATOM 5281 C CA . TRP B 1 131 ? -2.299 34.031 17.984 1 98.88 131 TRP B CA 1
ATOM 5282 C C . TRP B 1 131 ? -3.652 34.531 18.469 1 98.88 131 TRP B C 1
ATOM 5284 O O . TRP B 1 131 ? -4.309 35.312 17.781 1 98.88 131 TRP B O 1
ATOM 5294 N N . ASN B 1 132 ? -4.121 34.094 19.719 1 98.75 132 ASN B N 1
ATOM 5295 C CA . ASN B 1 132 ? -5.387 34.625 20.203 1 98.75 132 ASN B CA 1
ATOM 5296 C C . ASN B 1 132 ? -5.246 36.062 20.656 1 98.75 132 ASN B C 1
ATOM 5298 O O . ASN B 1 132 ? -6.207 36.688 21.141 1 98.75 132 ASN B O 1
ATOM 5302 N N . GLU B 1 133 ? -4.062 36.625 20.438 1 98.38 133 GLU B N 1
ATOM 5303 C CA . GLU B 1 133 ? -3.906 38.062 20.547 1 98.38 133 GLU B CA 1
ATOM 5304 C C . GLU B 1 133 ? -4.809 38.812 19.547 1 98.38 133 GLU B C 1
ATOM 5306 O O . GLU B 1 133 ? -5.266 39.906 19.812 1 98.38 133 GLU B O 1
ATOM 5311 N N . VAL B 1 134 ? -5.113 38.156 18.391 1 97.62 134 VAL B N 1
ATOM 5312 C CA . VAL B 1 134 ? -5.785 38.969 17.359 1 97.62 134 VAL B CA 1
ATOM 5313 C C . VAL B 1 134 ? -6.961 38.156 16.781 1 97.62 134 VAL B C 1
ATOM 5315 O O . VAL B 1 134 ? -7.723 38.688 15.969 1 97.62 134 VAL B O 1
ATOM 5318 N N . SER B 1 135 ? -7.176 36.938 17.219 1 98.69 135 SER B N 1
ATOM 5319 C CA . SER B 1 135 ? -8.242 36.125 16.672 1 98.69 135 SER B CA 1
ATOM 5320 C C . SER B 1 135 ? -8.828 35.188 17.75 1 98.69 135 SER B C 1
ATOM 5322 O O . SER B 1 135 ? -8.133 34.844 18.703 1 98.69 135 SER B O 1
ATOM 5324 N N . ASN B 1 136 ? -10.164 34.906 17.688 1 98.75 136 ASN B N 1
ATOM 5325 C CA . ASN B 1 136 ? -10.672 33.688 18.328 1 98.75 136 ASN B CA 1
ATOM 5326 C C . ASN B 1 136 ? -10.094 32.438 17.703 1 98.75 136 ASN B C 1
ATOM 5328 O O . ASN B 1 136 ? -10.039 32.312 16.469 1 98.75 136 ASN B O 1
ATOM 5332 N N . LEU B 1 137 ? -9.609 31.531 18.516 1 98.88 137 LEU B N 1
ATOM 5333 C CA . LEU B 1 137 ? -8.938 30.344 17.984 1 98.88 137 LEU B CA 1
ATOM 5334 C C . LEU B 1 137 ? -9.742 29.078 18.312 1 98.88 137 LEU B C 1
ATOM 5336 O O . LEU B 1 137 ? -10.203 28.906 19.438 1 98.88 137 LEU B O 1
ATOM 5340 N N . LEU B 1 138 ? -9.906 28.25 17.297 1 98.88 138 LEU B N 1
ATOM 5341 C CA . LEU B 1 138 ? -10.523 26.938 17.438 1 98.88 138 LEU B CA 1
ATOM 5342 C C . LEU B 1 138 ? -9.555 25.828 17.047 1 98.88 138 LEU B C 1
ATOM 5344 O O . LEU B 1 138 ? -9.008 25.844 15.938 1 98.88 138 LEU B O 1
ATOM 5348 N N . PHE B 1 139 ? -9.266 24.938 17.969 1 98.88 139 PHE B N 1
ATOM 5349 C CA . PHE B 1 139 ? -8.5 23.719 17.719 1 98.88 139 PHE B CA 1
ATOM 5350 C C . PHE B 1 139 ? -9.422 22.5 17.688 1 98.88 139 PHE B C 1
ATOM 5352 O O . PHE B 1 139 ? -10.227 22.297 18.594 1 98.88 139 PHE B O 1
ATOM 5359 N N . ILE B 1 140 ? -9.336 21.719 16.641 1 98.75 140 ILE B N 1
ATOM 5360 C CA . ILE B 1 140 ? -10.148 20.516 16.5 1 98.75 140 ILE B CA 1
ATOM 5361 C C . ILE B 1 140 ? -9.242 19.297 16.344 1 98.75 140 ILE B C 1
ATOM 5363 O O . ILE B 1 140 ? -8.289 19.328 15.555 1 98.75 140 ILE B O 1
ATOM 5367 N N . SER B 1 141 ? -9.539 18.297 17.109 1 98.38 141 SER B N 1
ATOM 5368 C CA . SER B 1 141 ? -8.812 17.031 16.984 1 98.38 141 SER B CA 1
ATOM 5369 C C . SER B 1 141 ? -9.414 16.156 15.891 1 98.38 141 SER B C 1
ATOM 5371 O O . SER B 1 141 ? -10.242 15.289 16.156 1 98.38 141 SER B O 1
ATOM 5373 N N . GLN B 1 142 ? -8.898 16.375 14.75 1 97.44 142 GLN B N 1
ATOM 5374 C CA . GLN B 1 142 ? -9.367 15.633 13.578 1 97.44 142 GLN B CA 1
ATOM 5375 C C . GLN B 1 142 ? -8.211 14.93 12.875 1 97.44 142 GLN B C 1
ATOM 5377 O O . GLN B 1 142 ? -7.062 15.367 12.961 1 97.44 142 GLN B O 1
ATOM 5382 N N . PRO B 1 143 ? -8.562 13.727 12.156 1 96.31 143 PRO B N 1
ATOM 5383 C CA . PRO B 1 143 ? -9.852 13.047 12.031 1 96.31 143 PRO B CA 1
ATOM 5384 C C . PRO B 1 143 ? -10.242 12.289 13.297 1 96.31 143 PRO B C 1
ATOM 5386 O O . PRO B 1 143 ? -9.484 12.273 14.273 1 96.31 143 PRO B O 1
ATOM 5389 N N . LEU B 1 144 ? -11.422 11.734 13.289 1 96.56 144 LEU B N 1
ATOM 5390 C CA . LEU B 1 144 ? -11.898 11 14.453 1 96.56 144 LEU B CA 1
ATOM 5391 C C . LEU B 1 144 ? -10.852 9.992 14.914 1 96.56 144 LEU B C 1
ATOM 5393 O O . LEU B 1 144 ? -10.281 9.258 14.102 1 96.56 144 LEU B O 1
ATOM 5397 N N . GLY B 1 145 ? -10.539 9.992 16.219 1 96.88 145 GLY B N 1
ATOM 5398 C CA . GLY B 1 145 ? -9.555 9.102 16.812 1 96.88 145 GLY B CA 1
ATOM 5399 C C . GLY B 1 145 ? -8.266 9.812 17.188 1 96.88 145 GLY B C 1
ATOM 5400 O O . GLY B 1 145 ? -7.453 9.273 17.938 1 96.88 145 GLY B O 1
ATOM 5401 N N . VAL B 1 146 ? -8.086 11 16.766 1 97.69 146 VAL B N 1
ATOM 5402 C CA . VAL B 1 146 ? -6.891 11.789 17.031 1 97.69 146 VAL B CA 1
ATOM 5403 C C . VAL B 1 146 ? -7.102 12.633 18.297 1 97.69 146 VAL B C 1
ATOM 5405 O O . VAL B 1 146 ? -8.219 13.062 18.578 1 97.69 146 VAL B O 1
ATOM 5408 N N . GLY B 1 147 ? -5.98 12.828 18.984 1 98.25 147 GLY B N 1
ATOM 5409 C CA . GLY B 1 147 ? -6.102 13.578 20.234 1 98.25 147 GLY B CA 1
ATOM 5410 C C . GLY B 1 147 ? -7.012 12.914 21.25 1 98.25 147 GLY B C 1
ATOM 5411 O O . GLY B 1 147 ? -6.781 11.773 21.641 1 98.25 147 GLY B O 1
ATOM 5412 N N . PHE B 1 148 ? -8.102 13.609 21.547 1 98.62 148 PHE B N 1
ATOM 5413 C CA . PHE B 1 148 ? -9.078 13.078 22.5 1 98.62 148 PHE B CA 1
ATOM 5414 C C . PHE B 1 148 ? -10.352 12.648 21.781 1 98.62 148 PHE B C 1
ATOM 5416 O O . PHE B 1 148 ? -11.328 12.242 22.422 1 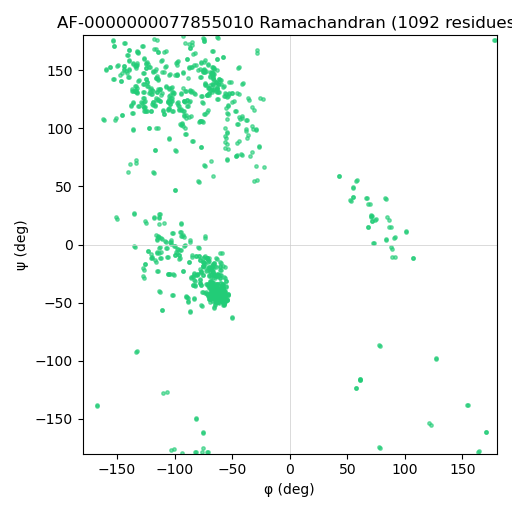98.62 148 PHE B O 1
ATOM 5423 N N . SER B 1 149 ? -10.375 12.742 20.453 1 98.56 149 SER B N 1
ATOM 5424 C CA . SER B 1 149 ? -11.562 12.367 19.688 1 98.56 149 SER B CA 1
ATOM 5425 C C . SER B 1 149 ? -11.719 10.852 19.609 1 98.56 149 SER B C 1
ATOM 5427 O O . SER B 1 149 ? -10.727 10.125 19.609 1 98.56 149 SER B O 1
ATOM 5429 N N . TYR B 1 150 ? -13.008 10.359 19.547 1 98.19 150 TYR B N 1
ATOM 5430 C CA . TYR B 1 150 ? -13.227 8.922 19.531 1 98.19 150 TYR B CA 1
ATOM 5431 C C . TYR B 1 150 ? -14.602 8.586 18.969 1 98.19 150 TYR B C 1
ATOM 5433 O O . TYR B 1 150 ? -15.5 9.43 18.969 1 98.19 150 TYR B O 1
ATOM 5441 N N . SER B 1 151 ? -14.688 7.438 18.359 1 97.75 151 SER B N 1
ATOM 5442 C CA . SER B 1 151 ? -15.984 6.832 18.094 1 97.75 151 SER B CA 1
ATOM 5443 C C . SER B 1 151 ? -16.469 5.996 19.266 1 97.75 151 SER B C 1
ATOM 5445 O O . SER B 1 151 ? -17.516 6.277 19.844 1 97.75 151 SER B O 1
ATOM 5447 N N . GLU B 1 152 ? -15.609 5.051 19.594 1 97.44 152 GLU B N 1
ATOM 5448 C CA . GLU B 1 152 ? -15.688 4.285 20.828 1 97.44 152 GLU B CA 1
ATOM 5449 C C . GLU B 1 152 ? -14.352 4.301 21.578 1 97.44 152 GLU B C 1
ATOM 5451 O O . GLU B 1 152 ? -13.383 4.898 21.109 1 97.44 152 GLU B O 1
ATOM 5456 N N . THR B 1 153 ? -14.398 3.791 22.781 1 97.5 153 THR B N 1
ATOM 5457 C CA . THR B 1 153 ? -13.148 3.717 23.531 1 97.5 153 THR B CA 1
ATOM 5458 C C . THR B 1 153 ? -12.773 2.266 23.828 1 97.5 153 THR B C 1
ATOM 5460 O O . THR B 1 153 ? -13.641 1.387 23.828 1 97.5 153 THR B O 1
ATOM 5463 N N . GLU B 1 154 ? -11.516 2.043 23.906 1 96.81 154 GLU B N 1
ATOM 5464 C CA . GLU B 1 154 ? -10.938 0.742 24.234 1 96.81 154 GLU B CA 1
ATOM 5465 C C . GLU B 1 154 ? -9.984 0.841 25.422 1 96.81 154 GLU B C 1
ATOM 5467 O O . GLU B 1 154 ? -9.039 1.631 25.406 1 96.81 154 GLU B O 1
ATOM 5472 N N . ASP B 1 155 ? -10.328 0.126 26.516 1 98 155 ASP B N 1
ATOM 5473 C CA . ASP B 1 155 ? -9.344 -0.04 27.578 1 98 155 ASP B CA 1
ATOM 5474 C C . ASP B 1 155 ? -8.281 -1.061 27.203 1 98 155 ASP B C 1
ATOM 5476 O O . ASP B 1 155 ? -8.578 -2.242 27.016 1 98 155 ASP B O 1
ATOM 5480 N N . GLY B 1 156 ? -7.082 -0.594 26.891 1 97.12 156 GLY B N 1
ATOM 5481 C CA . GLY B 1 156 ? -6.027 -1.456 26.391 1 97.12 156 GLY B CA 1
ATOM 5482 C C . GLY B 1 156 ? -4.664 -0.79 26.375 1 97.12 156 GLY B C 1
ATOM 5483 O O . GLY B 1 156 ? -4.25 -0.196 27.375 1 97.12 156 GLY B O 1
ATOM 5484 N N . SER B 1 157 ? -3.953 -1.017 25.344 1 96.19 157 SER B N 1
ATOM 5485 C CA . SER B 1 157 ? -2.59 -0.513 25.234 1 96.19 157 SER B CA 1
ATOM 5486 C C . SER B 1 157 ? -2.277 -0.109 23.797 1 96.19 157 SER B C 1
ATOM 5488 O O . SER B 1 157 ? -3.127 -0.232 22.906 1 96.19 157 SER B O 1
ATOM 5490 N N . LEU B 1 158 ? -1.149 0.471 23.594 1 95.88 158 LEU B N 1
ATOM 5491 C CA . LEU B 1 158 ? -0.633 0.77 22.266 1 95.88 158 LEU B CA 1
ATOM 5492 C C . LEU B 1 158 ? 0.444 -0.232 21.859 1 95.88 158 LEU B C 1
ATOM 5494 O O . LEU B 1 158 ? 1.359 -0.512 22.641 1 95.88 158 LEU B O 1
ATOM 5498 N N . ASN B 1 159 ? 0.328 -0.766 20.672 1 95.94 159 ASN B N 1
ATOM 5499 C CA . ASN B 1 159 ? 1.315 -1.714 20.172 1 95.94 159 ASN B CA 1
ATOM 5500 C C . ASN B 1 159 ? 2.693 -1.07 20.031 1 95.94 159 ASN B C 1
ATOM 5502 O O . ASN B 1 159 ? 2.844 -0.056 19.359 1 95.94 159 ASN B O 1
ATOM 5506 N N . PRO B 1 160 ? 3.695 -1.629 20.625 1 94.38 160 PRO B N 1
ATOM 5507 C CA . PRO B 1 160 ? 5.004 -0.97 20.609 1 94.38 160 PRO B CA 1
ATOM 5508 C C . PRO B 1 160 ? 5.633 -0.949 19.219 1 94.38 160 PRO B C 1
ATOM 5510 O O . PRO B 1 160 ? 6.523 -0.14 18.938 1 94.38 160 PRO B O 1
ATOM 5513 N N . LEU B 1 161 ? 5.176 -1.836 18.312 1 94.31 161 LEU B N 1
ATOM 5514 C CA . LEU B 1 161 ? 5.727 -1.906 16.969 1 94.31 161 LEU B CA 1
ATOM 5515 C C . LEU B 1 161 ? 4.973 -0.977 16.016 1 94.31 161 LEU B C 1
ATOM 5517 O O . LEU B 1 161 ? 5.586 -0.199 15.289 1 94.31 161 LEU B O 1
ATOM 5521 N N . THR B 1 162 ? 3.623 -1.04 16.125 1 95 162 THR B N 1
ATOM 5522 C CA . THR B 1 162 ? 2.83 -0.357 15.117 1 95 162 THR B CA 1
ATOM 5523 C C . THR B 1 162 ? 2.246 0.94 15.664 1 95 162 THR B C 1
ATOM 5525 O O . THR B 1 162 ? 1.84 1.818 14.898 1 95 162 THR B O 1
ATOM 5528 N N . GLY B 1 163 ? 2.07 1.033 16.938 1 95 163 GLY B N 1
ATOM 5529 C CA . GLY B 1 163 ? 1.484 2.199 17.578 1 95 163 GLY B CA 1
ATOM 5530 C C . GLY B 1 163 ? -0.033 2.188 17.562 1 95 163 GLY B C 1
ATOM 5531 O O . GLY B 1 163 ? -0.67 3.121 18.062 1 95 163 GLY B O 1
ATOM 5532 N N . VAL B 1 164 ? -0.625 1.087 17.062 1 96.62 164 VAL B N 1
ATOM 5533 C CA . VAL B 1 164 ? -2.082 1.051 16.969 1 96.62 164 VAL B CA 1
ATOM 5534 C C . VAL B 1 164 ? -2.664 0.617 18.312 1 96.62 164 VAL B C 1
ATOM 5536 O O . VAL B 1 164 ? -1.948 0.08 19.172 1 96.62 164 VAL B O 1
ATOM 5539 N N . VAL B 1 165 ? -3.896 0.812 18.531 1 96.19 165 VAL B N 1
ATOM 5540 C CA . VAL B 1 165 ? -4.594 0.468 19.766 1 96.19 165 VAL B CA 1
ATOM 5541 C C . VAL B 1 165 ? -4.84 -1.038 19.812 1 96.19 165 VAL B C 1
ATOM 5543 O O . VAL B 1 165 ? -5.266 -1.64 18.828 1 96.19 165 VAL B O 1
ATOM 5546 N N . GLU B 1 166 ? -4.438 -1.615 20.906 1 95.56 166 GLU B N 1
ATOM 5547 C CA . GLU B 1 166 ? -4.688 -3.027 21.188 1 95.56 166 GLU B CA 1
ATOM 5548 C C . GLU B 1 166 ? -5.617 -3.197 22.391 1 95.56 166 GLU B C 1
ATOM 5550 O O . GLU B 1 166 ? -5.543 -2.438 23.359 1 95.56 166 GLU B O 1
ATOM 5555 N N . ASN B 1 167 ? -6.469 -4.152 22.297 1 95.69 167 ASN B N 1
ATOM 5556 C CA . ASN B 1 167 ? -7.332 -4.414 23.453 1 95.69 167 ASN B CA 1
ATOM 5557 C C . ASN B 1 167 ? -6.551 -5.027 24.609 1 95.69 167 ASN B C 1
ATOM 5559 O O . ASN B 1 167 ? -5.348 -5.266 24.5 1 95.69 167 ASN B O 1
ATOM 5563 N N . ALA B 1 168 ? -7.199 -5.352 25.703 1 96.69 168 ALA B N 1
ATOM 5564 C CA . ALA B 1 168 ? -6.586 -5.762 26.969 1 96.69 168 ALA B CA 1
ATOM 5565 C C . ALA B 1 168 ? -5.879 -7.105 26.812 1 96.69 168 ALA B C 1
ATOM 5567 O O . ALA B 1 168 ? -4.969 -7.422 27.594 1 96.69 168 ALA B O 1
ATOM 5568 N N . SER B 1 169 ? -6.281 -7.934 25.828 1 96.06 169 SER B N 1
ATOM 5569 C CA . SER B 1 169 ? -5.707 -9.266 25.672 1 96.06 169 SER B CA 1
ATOM 5570 C C . SER B 1 169 ? -4.258 -9.195 25.203 1 96.06 169 SER B C 1
ATOM 5572 O O . SER B 1 169 ? -3.494 -10.148 25.375 1 96.06 169 SER B O 1
ATOM 5574 N N . PHE B 1 170 ? -3.863 -8.172 24.641 1 94.12 170 PHE B N 1
ATOM 5575 C CA . PHE B 1 170 ? -2.521 -8.023 24.094 1 94.12 170 PHE B CA 1
ATOM 5576 C C . PHE B 1 170 ? -1.504 -7.781 25.203 1 94.12 170 PHE B C 1
ATOM 5578 O O . PHE B 1 170 ? -0.507 -8.5 25.297 1 94.12 170 PHE B O 1
ATOM 5585 N N . ALA B 1 171 ? -1.753 -6.77 26.078 1 95.81 171 ALA B N 1
ATOM 5586 C CA . ALA B 1 171 ? -0.783 -6.398 27.109 1 95.81 171 ALA B CA 1
ATOM 5587 C C . ALA B 1 171 ? -1.479 -5.836 28.344 1 95.81 171 ALA B C 1
ATOM 5589 O O . ALA B 1 171 ? -0.917 -5 29.047 1 95.81 171 ALA B O 1
ATOM 5590 N N . GLY B 1 172 ? -2.766 -6.148 28.562 1 95.94 172 GLY B N 1
ATOM 5591 C CA . GLY B 1 172 ? -3.52 -5.629 29.688 1 95.94 172 GLY B CA 1
ATOM 5592 C C . GLY B 1 172 ? -3.992 -4.199 29.484 1 95.94 172 GLY B C 1
ATOM 5593 O O . GLY B 1 172 ? -3.869 -3.652 28.391 1 95.94 172 GLY B O 1
ATOM 5594 N N . VAL B 1 173 ? -4.586 -3.6 30.438 1 97 173 VAL B N 1
ATOM 5595 C CA . VAL B 1 173 ? -5.113 -2.24 30.391 1 97 173 VAL B CA 1
ATOM 5596 C C . VAL B 1 173 ? -4.043 -1.253 30.844 1 97 173 VAL B C 1
ATOM 5598 O O . VAL B 1 173 ? -3.684 -1.224 32.031 1 97 173 VAL B O 1
ATOM 5601 N N . GLN B 1 174 ? -3.57 -0.465 29.922 1 96.19 174 GLN B N 1
ATOM 5602 C CA . GLN B 1 174 ? -2.574 0.562 30.219 1 96.19 174 GLN B CA 1
ATOM 5603 C C . GLN B 1 174 ? -3.164 1.96 30.047 1 96.19 174 GLN B C 1
ATOM 5605 O O . GLN B 1 174 ? -2.582 2.941 30.516 1 96.19 174 GLN B O 1
ATOM 5610 N N . GLY B 1 175 ? -4.312 2.02 29.469 1 97.25 175 GLY B N 1
ATOM 5611 C CA . GLY B 1 175 ? -5.039 3.262 29.266 1 97.25 175 GLY B CA 1
ATOM 5612 C C . GLY B 1 175 ? -6.34 3.07 28.5 1 97.25 175 GLY B C 1
ATOM 5613 O O . GLY B 1 175 ? -6.715 1.942 28.188 1 97.25 175 GLY B O 1
ATOM 5614 N N . ARG B 1 176 ? -7.062 4.09 28.359 1 97.88 176 ARG B N 1
ATOM 5615 C CA . ARG B 1 176 ? -8.266 4.152 27.531 1 97.88 176 ARG B CA 1
ATOM 5616 C C . ARG B 1 176 ? -7.984 4.891 26.234 1 97.88 176 ARG B C 1
ATOM 5618 O O . ARG B 1 176 ? -7.59 6.059 26.234 1 97.88 176 ARG B O 1
ATOM 5625 N N . TYR B 1 177 ? -8.172 4.254 25.094 1 98.06 177 TYR B N 1
ATOM 5626 C CA . TYR B 1 177 ? -7.777 4.777 23.797 1 98.06 177 TYR B CA 1
ATOM 5627 C C . TYR B 1 177 ? -8.953 4.773 22.828 1 98.06 177 TYR B C 1
ATOM 5629 O O . TYR B 1 177 ? -9.961 4.102 23.062 1 98.06 177 TYR B O 1
ATOM 5637 N N . PRO B 1 178 ? -8.828 5.57 21.812 1 97.69 178 PRO B N 1
ATOM 5638 C CA . PRO B 1 178 ? -9.938 5.586 20.844 1 97.69 178 PRO B CA 1
ATOM 5639 C C . PRO B 1 178 ? -10.023 4.305 20.031 1 97.69 178 PRO B C 1
ATOM 5641 O O . PRO B 1 178 ? -8.992 3.777 19.594 1 97.69 178 PRO B O 1
ATOM 5644 N N . ALA B 1 179 ? -11.172 3.787 19.891 1 95.81 179 ALA B N 1
ATOM 5645 C CA . ALA B 1 179 ? -11.492 2.707 18.953 1 95.81 179 ALA B CA 1
ATOM 5646 C C . ALA B 1 179 ? -12.281 3.229 17.766 1 95.81 179 ALA B C 1
ATOM 5648 O O . ALA B 1 179 ? -13.383 3.754 17.922 1 95.81 179 ALA B O 1
ATOM 5649 N N . ILE B 1 180 ? -11.648 3.117 16.578 1 96.25 180 ILE B N 1
ATOM 5650 C CA . ILE B 1 180 ? -12.273 3.689 15.398 1 96.25 180 ILE B CA 1
ATOM 5651 C C . ILE B 1 180 ? -12.172 2.707 14.234 1 96.25 180 ILE B C 1
ATOM 5653 O O . ILE B 1 180 ? -11.359 1.776 14.273 1 96.25 180 ILE B O 1
ATOM 5657 N N . ASP B 1 181 ? -13.07 2.846 13.281 1 96.06 181 ASP B N 1
ATOM 5658 C CA . ASP B 1 181 ? -12.836 2.346 11.93 1 96.06 181 ASP B CA 1
ATOM 5659 C C . ASP B 1 181 ? -12.18 3.414 11.055 1 96.06 181 ASP B C 1
ATOM 5661 O O . ASP B 1 181 ? -12.867 4.227 10.438 1 96.06 181 ASP B O 1
ATOM 5665 N N . ALA B 1 182 ? -10.867 3.373 10.961 1 95.62 182 ALA B N 1
ATOM 5666 C CA . ALA B 1 182 ? -10.102 4.441 10.32 1 95.62 182 ALA B CA 1
ATOM 5667 C C . ALA B 1 182 ? -10.391 4.512 8.828 1 95.62 182 ALA B C 1
ATOM 5669 O O . ALA B 1 182 ? -10.109 5.52 8.18 1 95.62 182 ALA B O 1
ATOM 5670 N N . THR B 1 183 ? -10.992 3.424 8.234 1 95.25 183 THR B N 1
ATOM 5671 C CA . THR B 1 183 ? -11.258 3.395 6.801 1 95.25 183 THR B CA 1
ATOM 5672 C C . THR B 1 183 ? -12.453 4.281 6.457 1 95.25 183 THR B C 1
ATOM 5674 O O . THR B 1 183 ? -12.68 4.602 5.289 1 95.25 183 THR B O 1
ATOM 5677 N N . LEU B 1 184 ? -13.203 4.742 7.48 1 95.75 184 LEU B N 1
ATOM 5678 C CA . LEU B 1 184 ? -14.359 5.602 7.238 1 95.75 184 LEU B CA 1
ATOM 5679 C C . LEU B 1 184 ? -13.914 7.027 6.93 1 95.75 184 LEU B C 1
ATOM 5681 O O . LEU B 1 184 ? -14.672 7.801 6.332 1 95.75 184 LEU B O 1
ATOM 5685 N N . ILE B 1 185 ? -12.703 7.445 7.355 1 96.25 185 ILE B N 1
ATOM 5686 C CA . ILE B 1 185 ? -12.117 8.758 7.082 1 96.25 185 ILE B CA 1
ATOM 5687 C C . ILE B 1 185 ? -10.633 8.602 6.762 1 96.25 185 ILE B C 1
ATOM 5689 O O . ILE B 1 185 ? -9.781 9.039 7.535 1 96.25 185 ILE B O 1
ATOM 5693 N N . ASP B 1 186 ? -10.391 8.008 5.605 1 96.25 186 ASP B N 1
ATOM 5694 C CA . ASP B 1 186 ? -9.016 7.629 5.297 1 96.25 186 ASP B CA 1
ATOM 5695 C C . ASP B 1 186 ? -8.477 8.438 4.121 1 96.25 186 ASP B C 1
ATOM 5697 O O . ASP B 1 186 ? -7.504 8.031 3.475 1 96.25 186 ASP B O 1
ATOM 5701 N N . THR B 1 187 ? -9.109 9.555 3.781 1 96.12 187 THR B N 1
ATOM 5702 C CA . THR B 1 187 ? -8.633 10.5 2.777 1 96.12 187 THR B CA 1
ATOM 5703 C C . THR B 1 187 ? -8.867 11.938 3.238 1 96.12 187 THR B C 1
ATOM 5705 O O . THR B 1 187 ? -9.742 12.195 4.066 1 96.12 187 THR B O 1
ATOM 5708 N N . THR B 1 188 ? -8.125 12.844 2.672 1 96.94 188 THR B N 1
ATOM 5709 C CA . THR B 1 188 ? -8.281 14.266 2.953 1 96.94 188 THR B CA 1
ATOM 5710 C C . THR B 1 188 ? -9.688 14.742 2.596 1 96.94 188 THR B C 1
ATOM 5712 O O . THR B 1 188 ? -10.273 15.547 3.316 1 96.94 188 THR B O 1
ATOM 5715 N N . GLU B 1 189 ? -10.258 14.227 1.545 1 95.5 189 GLU B N 1
ATOM 5716 C CA . GLU B 1 189 ? -11.594 14.625 1.116 1 95.5 189 GLU B CA 1
ATOM 5717 C C . GLU B 1 189 ? -12.648 14.219 2.145 1 95.5 189 GLU B C 1
ATOM 5719 O O . GLU B 1 189 ? -13.555 14.992 2.449 1 95.5 189 GLU B O 1
ATOM 5724 N N . LEU B 1 190 ? -12.523 12.992 2.604 1 96.44 190 LEU B N 1
ATOM 5725 C CA . LEU B 1 190 ? -13.469 12.523 3.617 1 96.44 190 LEU B CA 1
ATOM 5726 C C . LEU B 1 190 ? -13.281 13.289 4.922 1 96.44 190 LEU B C 1
ATOM 5728 O O . LEU B 1 190 ? -14.258 13.594 5.613 1 96.44 190 LEU B O 1
ATOM 5732 N N . ALA B 1 191 ? -12.062 13.609 5.254 1 97.38 191 ALA B N 1
ATOM 5733 C CA . ALA B 1 191 ? -11.773 14.383 6.461 1 97.38 191 ALA B CA 1
ATOM 5734 C C . ALA B 1 191 ? -12.352 15.789 6.359 1 97.38 191 ALA B C 1
ATOM 5736 O O . ALA B 1 191 ? -12.797 16.359 7.355 1 97.38 191 ALA B O 1
ATOM 5737 N N . ALA B 1 192 ? -12.273 16.359 5.156 1 97.62 192 ALA B N 1
ATOM 5738 C CA . ALA B 1 192 ? -12.852 17.688 4.934 1 97.62 192 ALA B CA 1
ATOM 5739 C C . ALA B 1 192 ? -14.352 17.688 5.234 1 97.62 192 ALA B C 1
ATOM 5741 O O . ALA B 1 192 ? -14.852 18.594 5.906 1 97.62 192 ALA B O 1
ATOM 5742 N N . GLN B 1 193 ? -15.047 16.672 4.738 1 97.81 193 GLN B N 1
ATOM 5743 C CA . GLN B 1 193 ? -16.484 16.562 4.957 1 97.81 193 GLN B CA 1
ATOM 5744 C C . GLN B 1 193 ? -16.797 16.406 6.441 1 97.81 193 GLN B C 1
ATOM 5746 O O . GLN B 1 193 ? -17.688 17.078 6.965 1 97.81 193 GLN B O 1
ATOM 5751 N N . ALA B 1 194 ? -16.031 15.547 7.055 1 97.69 194 ALA B N 1
ATOM 5752 C CA . ALA B 1 194 ? -16.266 15.297 8.477 1 97.69 194 ALA B CA 1
ATOM 5753 C C . ALA B 1 194 ? -16 16.547 9.305 1 97.69 194 ALA B C 1
ATOM 5755 O O . ALA B 1 194 ? -16.766 16.875 10.211 1 97.69 194 ALA B O 1
ATOM 5756 N N . THR B 1 195 ? -14.961 17.281 9 1 98.25 195 THR B N 1
ATOM 5757 C CA . THR B 1 195 ? -14.578 18.453 9.773 1 98.25 195 THR B CA 1
ATOM 5758 C C . THR B 1 195 ? -15.578 19.594 9.555 1 98.25 195 THR B C 1
ATOM 5760 O O . THR B 1 195 ? -15.859 20.359 10.477 1 98.25 195 THR B O 1
ATOM 5763 N N . TRP B 1 196 ? -16.109 19.656 8.336 1 98.31 196 TRP B N 1
ATOM 5764 C CA . TRP B 1 196 ? -17.125 20.656 8.07 1 98.31 196 TRP B CA 1
ATOM 5765 C C . TRP B 1 196 ? -18.344 20.453 8.984 1 98.31 196 TRP B C 1
ATOM 5767 O O . TRP B 1 196 ? -18.859 21.422 9.547 1 98.31 196 TRP B O 1
ATOM 5777 N N . GLU B 1 197 ? -18.75 19.219 9.148 1 97.31 197 GLU B N 1
ATOM 5778 C CA . GLU B 1 197 ? -19.891 18.922 10.008 1 97.31 197 GLU B CA 1
ATOM 5779 C C . GLU B 1 197 ? -19.594 19.281 11.461 1 97.31 197 GLU B C 1
ATOM 5781 O O . GLU B 1 197 ? -20.453 19.797 12.164 1 97.31 197 GLU B O 1
ATOM 5786 N N . ILE B 1 198 ? -18.375 19.047 11.859 1 97.81 198 ILE B N 1
ATOM 5787 C CA . ILE B 1 198 ? -17.969 19.375 13.219 1 97.81 198 ILE B CA 1
ATOM 5788 C C . ILE B 1 198 ? -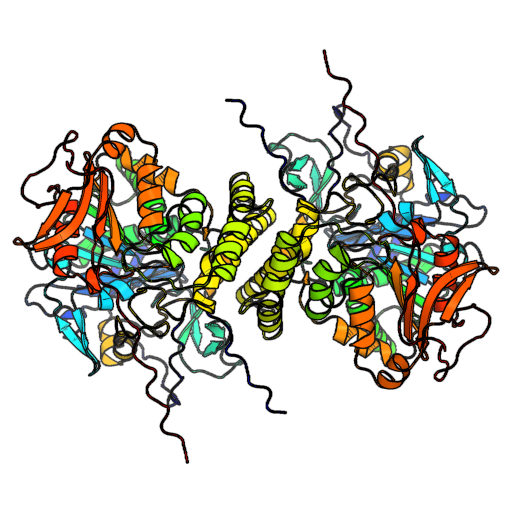17.969 20.891 13.406 1 97.81 198 ILE B C 1
ATOM 5790 O O . ILE B 1 198 ? -18.469 21.391 14.414 1 97.81 198 ILE B O 1
ATOM 5794 N N . LEU B 1 199 ? -17.391 21.594 12.43 1 98.25 199 LEU B N 1
ATOM 5795 C CA . LEU B 1 199 ? -17.312 23.047 12.484 1 98.25 199 LEU B CA 1
ATOM 5796 C C . LEU B 1 199 ? -18.719 23.672 12.555 1 98.25 199 LEU B C 1
ATOM 5798 O O . LEU B 1 199 ? -18.969 24.562 13.367 1 98.25 199 LEU B O 1
ATOM 5802 N N . GLN B 1 200 ? -19.656 23.172 11.734 1 97.5 200 GLN B N 1
ATOM 5803 C CA . GLN B 1 200 ? -21.016 23.672 11.727 1 97.5 200 GLN B CA 1
ATOM 5804 C C . GLN B 1 200 ? -21.719 23.375 13.047 1 97.5 200 GLN B C 1
ATOM 5806 O O . GLN B 1 200 ? -22.484 24.203 13.555 1 97.5 200 GLN B O 1
ATOM 5811 N N . GLY B 1 201 ? -21.469 22.141 13.562 1 96.81 201 GLY B N 1
ATOM 5812 C CA . GLY B 1 201 ? -22 21.812 14.875 1 96.81 201 GLY B CA 1
ATOM 5813 C C . GLY B 1 201 ? -21.516 22.75 15.969 1 96.81 201 GLY B C 1
ATOM 5814 O O . GLY B 1 201 ? -22.312 23.219 16.781 1 96.81 201 GLY B O 1
ATOM 5815 N N . PHE B 1 202 ? -20.281 23.062 16.031 1 97.75 202 PHE B N 1
ATOM 5816 C CA . PHE B 1 202 ? -19.703 23.953 17.016 1 97.75 202 PHE B CA 1
ATOM 5817 C C . PHE B 1 202 ? -20.281 25.359 16.906 1 97.75 202 PHE B C 1
ATOM 5819 O O . PHE B 1 202 ? -20.672 25.953 17.906 1 97.75 202 PHE B O 1
ATOM 5826 N N . LEU B 1 203 ? -20.281 25.891 15.633 1 97.31 203 LEU B N 1
ATOM 5827 C CA . LEU B 1 203 ? -20.797 27.234 15.383 1 97.31 203 LEU B CA 1
ATOM 5828 C C . LEU B 1 203 ? -22.25 27.359 15.82 1 97.31 203 LEU B C 1
ATOM 5830 O O . LEU B 1 203 ? -22.672 28.422 16.281 1 97.31 203 LEU B O 1
ATOM 5834 N N . GLY B 1 204 ? -22.953 26.25 15.648 1 95.69 204 GLY B N 1
ATOM 5835 C CA . GLY B 1 204 ? -24.344 26.25 16.094 1 95.69 204 GLY B CA 1
ATOM 5836 C C . GLY B 1 204 ? -24.484 26.422 17.594 1 95.69 204 GLY B C 1
ATOM 5837 O O . GLY B 1 204 ? -25.5 26.938 18.078 1 95.69 204 GLY B O 1
ATOM 5838 N N . GLY B 1 205 ? -23.469 26 18.359 1 96.25 205 GLY B N 1
ATOM 5839 C CA . GLY B 1 205 ? -23.5 26.109 19.812 1 96.25 205 GLY B CA 1
ATOM 5840 C C . GLY B 1 205 ? -22.781 27.344 20.328 1 96.25 205 GLY B C 1
ATOM 5841 O O . GLY B 1 205 ? -22.953 27.719 21.5 1 96.25 205 GLY B O 1
ATOM 5842 N N . LEU B 1 206 ? -22.062 28.094 19.484 1 96.44 206 LEU B N 1
ATOM 5843 C CA . LEU B 1 206 ? -21.188 29.172 19.891 1 96.44 206 LEU B CA 1
ATOM 5844 C C . LEU B 1 206 ? -21.969 30.297 20.562 1 96.44 206 LEU B C 1
ATOM 5846 O O . LEU B 1 206 ? -21.547 30.844 21.578 1 96.44 206 LEU B O 1
ATOM 5850 N N . PRO B 1 207 ? -23.266 30.641 20.125 1 95.31 207 PRO B N 1
ATOM 5851 C CA . PRO B 1 207 ? -24.031 31.703 20.781 1 95.31 207 PRO B CA 1
ATOM 5852 C C . PRO B 1 207 ? -24.406 31.359 22.219 1 95.31 207 PRO B C 1
ATOM 5854 O O . PRO B 1 207 ? -24.609 32.25 23.031 1 95.31 207 PRO B O 1
ATOM 5857 N N . LYS B 1 208 ? -24.484 30.094 22.469 1 95.44 208 LYS B N 1
ATOM 5858 C CA . LYS B 1 208 ? -24.828 29.672 23.812 1 95.44 208 LYS B CA 1
ATOM 5859 C C . LYS B 1 208 ? -23.578 29.594 24.688 1 95.44 208 LYS B C 1
ATOM 5861 O O . LYS B 1 208 ? -23.672 29.75 25.922 1 95.44 208 LYS B O 1
ATOM 5866 N N . LEU B 1 209 ? -22.453 29.312 24.047 1 96.12 209 LEU B N 1
ATOM 5867 C CA . LEU B 1 209 ? -21.188 29.375 24.781 1 96.12 209 LEU B CA 1
ATOM 5868 C C . LEU B 1 209 ? -20.859 30.828 25.172 1 96.12 209 LEU B C 1
ATOM 5870 O O . LEU B 1 209 ? -20.547 31.109 26.328 1 96.12 209 LEU B O 1
ATOM 5874 N N . ASP B 1 210 ? -20.953 31.688 24.234 1 96.19 210 ASP B N 1
ATOM 5875 C CA . ASP B 1 210 ? -20.797 33.125 24.422 1 96.19 210 ASP B CA 1
ATOM 5876 C C . ASP B 1 210 ? -21.594 33.906 23.391 1 96.19 210 ASP B C 1
ATOM 5878 O O . ASP B 1 210 ? -21.172 34.062 22.234 1 96.19 210 ASP B O 1
ATOM 5882 N N . SER B 1 211 ? -22.594 34.469 23.797 1 94.69 211 SER B N 1
ATOM 5883 C CA . SER B 1 211 ? -23.531 35.156 22.906 1 94.69 211 SER B CA 1
ATOM 5884 C C . SER B 1 211 ? -22.938 36.438 22.328 1 94.69 211 SER B C 1
ATOM 5886 O O . SER B 1 211 ? -23.469 36.969 21.359 1 94.69 211 SER B O 1
ATOM 5888 N N . ARG B 1 212 ? -21.922 36.781 22.844 1 93.19 212 ARG B N 1
ATOM 5889 C CA . ARG B 1 212 ? -21.312 38.031 22.406 1 93.19 212 ARG B CA 1
ATOM 5890 C C . ARG B 1 212 ? -20.5 37.812 21.125 1 93.19 212 ARG B C 1
ATOM 5892 O O . ARG B 1 212 ? -20.203 38.781 20.406 1 93.19 212 ARG B O 1
ATOM 5899 N N . ILE B 1 213 ? -20.031 36.688 20.875 1 95.38 213 ILE B N 1
ATOM 5900 C CA . ILE B 1 213 ? -19.25 36.406 19.672 1 95.38 213 ILE B CA 1
ATOM 5901 C C . ILE B 1 213 ? -20.172 36.344 18.453 1 95.38 213 ILE B C 1
ATOM 5903 O O . ILE B 1 213 ? -20.984 35.438 18.328 1 95.38 213 ILE B O 1
ATOM 5907 N N . LYS B 1 214 ? -19.984 37.312 17.609 1 90.38 214 LYS B N 1
ATOM 5908 C CA . LYS B 1 214 ? -20.875 37.438 16.469 1 90.38 214 LYS B CA 1
ATOM 5909 C C . LYS B 1 214 ? -20.109 37.344 15.156 1 90.38 214 LYS B C 1
ATOM 5911 O O . LYS B 1 214 ? -20.703 37.188 14.086 1 90.38 214 LYS B O 1
ATOM 5916 N N . SER B 1 215 ? -18.828 37.344 15.266 1 94.25 215 SER B N 1
ATOM 5917 C CA . SER B 1 215 ? -18 37.375 14.062 1 94.25 215 SER B CA 1
ATOM 5918 C C . SER B 1 215 ? -18.234 36.156 13.188 1 94.25 215 SER B C 1
ATOM 5920 O O . SER B 1 215 ? -18.391 35.062 13.695 1 94.25 215 SER B O 1
ATOM 5922 N N . LYS B 1 216 ? -18.297 36.406 11.875 1 95.94 216 LYS B N 1
ATOM 5923 C CA . LYS B 1 216 ? -18.391 35.344 10.883 1 95.94 216 LYS B CA 1
ATOM 5924 C C . LYS B 1 216 ? -17.156 35.312 9.992 1 95.94 216 LYS B C 1
ATOM 5926 O O . LYS B 1 216 ? -17.094 34.531 9.039 1 95.94 216 LYS B O 1
ATOM 5931 N N . ASP B 1 217 ? -16.203 36.156 10.336 1 98.12 217 ASP B N 1
ATOM 5932 C CA . ASP B 1 217 ? -14.93 36.188 9.609 1 98.12 217 ASP B CA 1
ATOM 5933 C C . ASP B 1 217 ? -14.094 34.938 9.898 1 98.12 217 ASP B C 1
ATOM 5935 O O . ASP B 1 217 ? -13.609 34.75 11.016 1 98.12 217 ASP B O 1
ATOM 5939 N N . PHE B 1 218 ? -13.867 34.125 8.852 1 98.62 218 PHE B N 1
ATOM 5940 C CA . PHE B 1 218 ? -13.336 32.781 9.086 1 98.62 218 PHE B CA 1
ATOM 5941 C C . PHE B 1 218 ? -12 32.594 8.367 1 98.62 218 PHE B C 1
ATOM 5943 O O . PHE B 1 218 ? -11.883 32.906 7.184 1 98.62 218 PHE B O 1
ATOM 5950 N N . SER B 1 219 ? -11.023 32.125 9.07 1 98.75 219 SER B N 1
ATOM 5951 C CA . SER B 1 219 ? -9.727 31.766 8.516 1 98.75 219 SER B CA 1
ATOM 5952 C C . SER B 1 219 ? -9.367 30.328 8.852 1 98.75 219 SER B C 1
ATOM 5954 O O . SER B 1 219 ? -9.719 29.828 9.93 1 98.75 219 SER B O 1
ATOM 5956 N N . LEU B 1 220 ? -8.742 29.625 7.938 1 98.88 220 LEU B N 1
ATOM 5957 C CA . LEU B 1 220 ? -8.203 28.281 8.133 1 98.88 220 LEU B CA 1
ATOM 5958 C C . LEU B 1 220 ? -6.68 28.297 8.07 1 98.88 220 LEU B C 1
ATOM 5960 O O . LEU B 1 220 ? -6.102 28.797 7.105 1 98.88 220 LEU B O 1
ATOM 5964 N N . TRP B 1 221 ? -6.07 27.844 9.078 1 98.88 221 TRP B N 1
ATOM 5965 C CA . TRP B 1 221 ? -4.617 27.719 9.117 1 98.88 221 TRP B CA 1
ATOM 5966 C C . TRP B 1 221 ? -4.191 26.281 9.414 1 98.88 221 TRP B C 1
ATOM 5968 O O . TRP B 1 221 ? -4.812 25.609 10.234 1 98.88 221 TRP B O 1
ATOM 5978 N N . THR B 1 222 ? -3.213 25.812 8.695 1 98.62 222 THR B N 1
ATOM 5979 C CA . THR B 1 222 ? -2.814 24.406 8.75 1 98.62 222 THR B CA 1
ATOM 5980 C C . THR B 1 222 ? -1.295 24.281 8.719 1 98.62 222 THR B C 1
ATOM 5982 O O . THR B 1 222 ? -0.589 25.25 8.43 1 98.62 222 THR B O 1
ATOM 5985 N N . GLU B 1 223 ? -0.791 23.078 9.031 1 98.5 223 GLU B N 1
ATOM 5986 C CA . GLU B 1 223 ? 0.645 22.812 9.055 1 98.5 223 GLU B CA 1
ATOM 5987 C C . GLU B 1 223 ? 0.952 21.406 8.562 1 98.5 223 GLU B C 1
ATOM 5989 O O . GLU B 1 223 ? 0.139 20.5 8.727 1 98.5 223 GLU B O 1
ATOM 5994 N N . SER B 1 224 ? 2.129 21.172 7.965 1 97.94 224 SER B N 1
ATOM 5995 C CA . SER B 1 224 ? 2.627 19.859 7.566 1 97.94 224 SER B CA 1
ATOM 5996 C C . SER B 1 224 ? 1.7 19.203 6.551 1 97.94 224 SER B C 1
ATOM 5998 O O . SER B 1 224 ? 1.416 19.781 5.496 1 97.94 224 SER B O 1
ATOM 6000 N N . TYR B 1 225 ? 1.083 18.016 6.934 1 97 225 TYR B N 1
ATOM 6001 C CA . TYR B 1 225 ? 0.062 17.406 6.09 1 97 225 TYR B CA 1
ATOM 6002 C C . TYR B 1 225 ? -1.111 18.359 5.879 1 97 225 TYR B C 1
ATOM 6004 O O . TYR B 1 225 ? -1.949 18.141 5 1 97 225 TYR B O 1
ATOM 6012 N N . GLY B 1 226 ? -1.052 19.484 6.613 1 96.94 226 GLY B N 1
ATOM 6013 C CA . GLY B 1 226 ? -1.989 20.578 6.418 1 96.94 226 GLY B CA 1
ATOM 6014 C C . GLY B 1 226 ? -1.934 21.172 5.023 1 96.94 226 GLY B C 1
ATOM 6015 O O . GLY B 1 226 ? -2.871 21.844 4.59 1 96.94 226 GLY B O 1
ATOM 6016 N N . GLY B 1 227 ? -0.819 20.922 4.34 1 96.38 227 GLY B N 1
ATOM 6017 C CA . GLY B 1 227 ? -0.78 21.281 2.934 1 96.38 227 GLY B CA 1
ATOM 6018 C C . GLY B 1 227 ? -1.803 20.547 2.094 1 96.38 227 GLY B C 1
ATOM 6019 O O . GLY B 1 227 ? -2.201 21.016 1.028 1 96.38 227 GLY B O 1
ATOM 6020 N N . HIS B 1 228 ? -2.168 19.359 2.586 1 96.69 228 HIS B N 1
ATOM 6021 C CA . HIS B 1 228 ? -3.297 18.641 2 1 96.69 228 HIS B CA 1
ATOM 6022 C C . HIS B 1 228 ? -4.621 19.141 2.561 1 96.69 228 HIS B C 1
ATOM 6024 O O . HIS B 1 228 ? -5.539 19.469 1.801 1 96.69 228 HIS B O 1
ATOM 6030 N N . TYR B 1 229 ? -4.719 19.297 3.84 1 97.5 229 TYR B N 1
ATOM 6031 C CA . TYR B 1 229 ? -5.949 19.688 4.516 1 97.5 229 TYR B CA 1
ATOM 6032 C C . TYR B 1 229 ? -6.363 21.094 4.109 1 97.5 229 TYR B C 1
ATOM 6034 O O . TYR B 1 229 ? -7.527 21.328 3.766 1 97.5 229 TYR B O 1
ATOM 6042 N N . GLY B 1 230 ? -5.402 22.016 4.172 1 98.06 230 GLY B N 1
ATOM 6043 C CA . GLY B 1 230 ? -5.715 23.422 3.941 1 98.06 230 GLY B CA 1
ATOM 6044 C C . GLY B 1 230 ? -6.504 23.656 2.666 1 98.06 230 GLY B C 1
ATOM 6045 O O . GLY B 1 230 ? -7.664 24.062 2.715 1 98.06 230 GLY B O 1
ATOM 6046 N N . PRO B 1 231 ? -5.875 23.312 1.553 1 98.06 231 PRO B N 1
ATOM 6047 C CA . PRO B 1 231 ? -6.566 23.547 0.284 1 98.06 231 PRO B CA 1
ATOM 6048 C C . PRO B 1 231 ? -7.852 22.734 0.144 1 98.06 231 PRO B C 1
ATOM 6050 O O . PRO B 1 231 ? -8.891 23.281 -0.241 1 98.06 231 PRO B O 1
ATOM 6053 N N . ALA B 1 232 ? -7.824 21.5 0.522 1 97.38 232 ALA B N 1
ATOM 6054 C CA . ALA B 1 232 ? -8.984 20.625 0.332 1 97.38 232 ALA B CA 1
ATOM 6055 C C . ALA B 1 232 ? -10.133 21.031 1.242 1 97.38 232 ALA B C 1
ATOM 6057 O O . ALA B 1 232 ? -11.289 21.078 0.812 1 97.38 232 ALA B O 1
ATOM 6058 N N . PHE B 1 233 ? -9.781 21.266 2.486 1 98.19 233 PHE B N 1
ATOM 6059 C CA . PHE B 1 233 ? -10.812 21.672 3.43 1 98.19 233 PHE B CA 1
ATOM 6060 C C . PHE B 1 233 ? -11.406 23.016 3.033 1 98.19 233 PHE B C 1
ATOM 6062 O O . PHE B 1 233 ? -12.633 23.172 2.992 1 98.19 233 PHE B O 1
ATOM 6069 N N . PHE B 1 234 ? -10.547 23.969 2.754 1 98.5 234 PHE B N 1
ATOM 6070 C CA . PHE B 1 234 ? -11 25.312 2.42 1 98.5 234 PHE B CA 1
ATOM 6071 C C . PHE B 1 234 ? -11.953 25.281 1.233 1 98.5 234 PHE B C 1
ATOM 6073 O O . PHE B 1 234 ? -13.008 25.922 1.263 1 98.5 234 PHE B O 1
ATOM 6080 N N . ASN B 1 235 ? -11.562 24.562 0.182 1 97.06 235 ASN B N 1
ATOM 6081 C CA . ASN B 1 235 ? -12.398 24.469 -1.012 1 97.06 235 ASN B CA 1
ATOM 6082 C C . ASN B 1 235 ? -13.734 23.797 -0.71 1 97.06 235 ASN B C 1
ATOM 6084 O O . ASN B 1 235 ? -14.781 24.266 -1.161 1 97.06 235 ASN B O 1
ATOM 6088 N N . TYR B 1 236 ? -13.719 22.734 -0.018 1 97.56 236 TYR B N 1
ATOM 6089 C CA . TYR B 1 236 ? -14.953 22.047 0.334 1 97.56 236 TYR B CA 1
ATOM 6090 C C . TYR B 1 236 ? -15.844 22.938 1.195 1 97.56 236 TYR B C 1
ATOM 6092 O O . TYR B 1 236 ? -17.047 23.047 0.954 1 97.56 236 TYR B O 1
ATOM 6100 N N . PHE B 1 237 ? -15.242 23.578 2.25 1 98.5 237 PHE B N 1
ATOM 6101 C CA . PHE B 1 237 ? -15.984 24.469 3.131 1 98.5 237 PHE B CA 1
ATOM 6102 C C . PHE B 1 237 ? -16.609 25.609 2.338 1 98.5 237 PHE B C 1
ATOM 6104 O O . PHE B 1 237 ? -17.766 25.984 2.582 1 98.5 237 PHE B O 1
ATOM 6111 N N . TYR B 1 238 ? -15.859 26.172 1.457 1 98.19 238 TYR B N 1
ATOM 6112 C CA . TYR B 1 238 ? -16.344 27.281 0.652 1 98.19 238 TYR B CA 1
ATOM 6113 C C . TYR B 1 238 ? -17.531 26.859 -0.203 1 98.19 238 TYR B C 1
ATOM 6115 O O . TYR B 1 238 ? -18.516 27.594 -0.305 1 98.19 238 TYR B O 1
ATOM 6123 N N . GLU B 1 239 ? -17.406 25.672 -0.831 1 97.44 239 GLU B N 1
ATOM 6124 C CA . GLU B 1 239 ? -18.5 25.156 -1.644 1 97.44 239 GLU B CA 1
ATOM 6125 C C . GLU B 1 239 ? -19.766 24.969 -0.813 1 97.44 239 GLU B C 1
ATOM 6127 O O . GLU B 1 239 ? -20.859 25.344 -1.249 1 97.44 239 GLU B O 1
ATOM 6132 N N . GLN B 1 240 ? -19.625 24.391 0.324 1 98.25 240 GLN B N 1
ATOM 6133 C CA . GLN B 1 240 ? -20.766 24.219 1.207 1 98.25 240 GLN B CA 1
ATOM 6134 C C . GLN B 1 240 ? -21.328 25.578 1.646 1 98.25 240 GLN B C 1
ATOM 6136 O O . GLN B 1 240 ? -22.547 25.734 1.751 1 98.25 240 GLN B O 1
ATOM 6141 N N . ASN B 1 241 ? -20.438 26.484 1.955 1 98.12 241 ASN B N 1
ATOM 6142 C CA . ASN B 1 241 ? -20.828 27.844 2.363 1 98.12 241 ASN B CA 1
ATOM 6143 C C . ASN B 1 241 ? -21.656 28.531 1.286 1 98.12 241 ASN B C 1
ATOM 6145 O O . ASN B 1 241 ? -22.594 29.266 1.598 1 98.12 241 ASN B O 1
ATOM 6149 N N . GLN B 1 242 ? -21.297 28.344 0.001 1 97.81 242 GLN B N 1
ATOM 6150 C CA . GLN B 1 242 ? -22.062 28.906 -1.108 1 97.81 242 GLN B CA 1
ATOM 6151 C C . GLN B 1 242 ? -23.453 28.297 -1.184 1 97.81 242 GLN B C 1
ATOM 6153 O O . GLN B 1 242 ? -24.422 29 -1.486 1 97.81 242 GLN B O 1
ATOM 6158 N N . LYS B 1 243 ? -23.5 27.016 -0.888 1 98.19 243 LYS B N 1
ATOM 6159 C CA . LYS B 1 243 ? -24.812 26.359 -0.868 1 98.19 243 LYS B CA 1
ATOM 6160 C C . LYS B 1 243 ? -25.672 26.906 0.26 1 98.19 243 LYS B C 1
ATOM 6162 O O . LYS B 1 243 ? -26.891 27 0.117 1 98.19 243 LYS B O 1
ATOM 6167 N N . ILE B 1 244 ? -25.094 27.234 1.35 1 97.94 244 ILE B N 1
ATOM 6168 C CA . ILE B 1 244 ? -25.812 27.859 2.453 1 97.94 244 ILE B CA 1
ATOM 6169 C C . ILE B 1 244 ? -26.297 29.25 2.037 1 97.94 244 ILE B C 1
ATOM 6171 O O . ILE B 1 244 ? -27.438 29.609 2.297 1 97.94 244 ILE B O 1
ATOM 6175 N N . ALA B 1 245 ? -25.469 30.031 1.411 1 97.5 245 ALA B N 1
ATOM 6176 C CA . ALA B 1 245 ? -25.766 31.391 0.976 1 97.5 245 ALA B CA 1
ATOM 6177 C C . ALA B 1 245 ? -26.938 31.406 0 1 97.5 245 ALA B C 1
ATOM 6179 O O . ALA B 1 245 ? -27.766 32.344 0.014 1 97.5 245 ALA B O 1
ATOM 6180 N N . ASP B 1 246 ? -27 30.406 -0.866 1 97.5 246 ASP B N 1
ATOM 6181 C CA . ASP B 1 246 ? -28.047 30.422 -1.883 1 97.5 246 ASP B CA 1
ATOM 6182 C C . ASP B 1 246 ? -29.297 29.672 -1.396 1 97.5 246 ASP B C 1
ATOM 6184 O O . ASP B 1 246 ? -30.266 29.531 -2.139 1 97.5 246 ASP B O 1
ATOM 6188 N N . GLY B 1 247 ? -29.266 29.141 -0.241 1 96.69 247 GLY B N 1
ATOM 6189 C CA . GLY B 1 247 ? -30.438 28.578 0.397 1 96.69 247 GLY B CA 1
ATOM 6190 C C . GLY B 1 247 ? -30.625 27.094 0.104 1 96.69 247 GLY B C 1
ATOM 6191 O O . GLY B 1 247 ? -31.578 26.484 0.572 1 96.69 247 GLY B O 1
ATOM 6192 N N . SER B 1 248 ? -29.688 26.438 -0.55 1 96.75 248 SER B N 1
ATOM 6193 C CA . SER B 1 248 ? -29.797 25.031 -0.941 1 96.75 248 SER B CA 1
ATOM 6194 C C . SER B 1 248 ? -29.531 24.109 0.236 1 96.75 248 SER B C 1
ATOM 6196 O O . SER B 1 248 ? -30 22.969 0.261 1 96.75 248 SER B O 1
ATOM 6198 N N . VAL B 1 249 ? -28.703 24.562 1.128 1 95.38 249 VAL B N 1
ATOM 6199 C CA . VAL B 1 249 ? -28.391 23.781 2.318 1 95.38 249 VAL B CA 1
ATOM 6200 C C . VAL B 1 249 ? -28.516 24.656 3.561 1 95.38 249 VAL B C 1
ATOM 6202 O O . VAL B 1 249 ? -28.219 25.859 3.516 1 95.38 249 VAL B O 1
ATOM 6205 N N . GLU B 1 250 ? -29.031 24.109 4.625 1 94.88 250 GLU B N 1
ATOM 6206 C CA . GLU B 1 250 ? -29.094 24.828 5.898 1 94.88 250 GLU B CA 1
ATOM 6207 C C . GLU B 1 250 ? -27.734 24.828 6.586 1 94.88 250 GLU B C 1
ATOM 6209 O O . GLU B 1 250 ? -26.984 23.859 6.488 1 94.88 250 GLU B O 1
ATOM 6214 N N . GLY B 1 251 ? -27.438 25.953 7.254 1 96 251 GLY B N 1
ATOM 6215 C CA . GLY B 1 251 ? -26.188 26.047 8 1 96 251 GLY B CA 1
ATOM 6216 C C . GLY B 1 251 ? -25.828 27.484 8.359 1 96 251 GLY B C 1
ATOM 6217 O O . GLY B 1 251 ? -26.625 28.406 8.141 1 96 251 GLY B O 1
ATOM 6218 N N . ILE B 1 252 ? -24.719 27.625 8.992 1 96.56 252 ILE B N 1
ATOM 6219 C CA . ILE B 1 252 ? -24.219 28.938 9.375 1 96.56 252 ILE B CA 1
ATOM 6220 C C . ILE B 1 252 ? -23.219 29.438 8.32 1 96.56 252 ILE B C 1
ATOM 6222 O O . ILE B 1 252 ? -22.172 28.812 8.102 1 96.56 252 ILE B O 1
ATOM 6226 N N . HIS B 1 253 ? -23.594 30.516 7.703 1 97.88 253 HIS B N 1
ATOM 6227 C CA . HIS B 1 253 ? -22.766 31.109 6.664 1 97.88 253 HIS B CA 1
ATOM 6228 C C . HIS B 1 253 ? -21.547 31.812 7.262 1 97.88 253 HIS B C 1
ATOM 6230 O O . HIS B 1 253 ? -21.656 32.5 8.289 1 97.88 253 HIS B O 1
ATOM 6236 N N . LEU B 1 254 ? -20.422 31.641 6.66 1 98.38 254 LEU B N 1
ATOM 6237 C CA . LEU B 1 254 ? -19.156 32.25 7.086 1 98.38 254 LEU B CA 1
ATOM 6238 C C . LEU B 1 254 ? -18.609 33.156 6.004 1 98.38 254 LEU B C 1
ATOM 6240 O O . LEU B 1 254 ? -18.875 32.969 4.816 1 98.38 254 LEU B O 1
ATOM 6244 N N . ASP B 1 255 ? -17.922 34.188 6.441 1 98.31 255 ASP B N 1
ATOM 6245 C CA . ASP B 1 255 ? -17.156 35.062 5.547 1 98.31 255 ASP B CA 1
ATOM 6246 C C . ASP B 1 255 ? -15.703 34.594 5.473 1 98.31 255 ASP B C 1
ATOM 6248 O O . ASP B 1 255 ? -14.914 34.906 6.375 1 98.31 255 ASP B O 1
ATOM 6252 N N . PHE B 1 256 ? -15.359 33.969 4.398 1 98.56 256 PHE B N 1
ATOM 6253 C CA . PHE B 1 256 ? -14.016 33.406 4.277 1 98.56 256 PHE B CA 1
ATOM 6254 C C . PHE B 1 256 ? -12.984 34.5 4.109 1 98.56 256 PHE B C 1
ATOM 6256 O O . PHE B 1 256 ? -13.117 35.375 3.236 1 98.56 256 PHE B O 1
ATOM 6263 N N . ASN B 1 257 ? -11.969 34.406 4.957 1 98.19 257 ASN B N 1
ATOM 6264 C CA . ASN B 1 257 ? -10.984 35.469 5.055 1 98.19 257 ASN B CA 1
ATOM 6265 C C . ASN B 1 257 ? -9.625 35.031 4.52 1 98.19 257 ASN B C 1
ATOM 6267 O O . ASN B 1 257 ? -9.062 35.688 3.635 1 98.19 257 ASN B O 1
ATOM 6271 N N . SER B 1 258 ? -9.086 33.969 5.051 1 98.62 258 SER B N 1
ATOM 6272 C CA . SER B 1 258 ? -7.711 33.656 4.676 1 98.62 258 SER B CA 1
ATOM 6273 C C . SER B 1 258 ? -7.422 32.156 4.875 1 98.62 258 SER B C 1
ATOM 6275 O O . SER B 1 258 ? -8.078 31.5 5.68 1 98.62 258 SER B O 1
ATOM 6277 N N . LEU B 1 259 ? -6.5 31.656 4.105 1 98.81 259 LEU B N 1
ATOM 6278 C CA . LEU B 1 259 ? -5.863 30.359 4.254 1 98.81 259 LEU B CA 1
ATOM 6279 C C . LEU B 1 259 ? -4.367 30.5 4.508 1 98.81 259 LEU B C 1
ATOM 6281 O O . LEU B 1 259 ? -3.662 31.141 3.727 1 98.81 259 LEU B O 1
ATOM 6285 N N . GLY B 1 260 ? -3.896 30.031 5.633 1 98.81 260 GLY B N 1
ATOM 6286 C CA . GLY B 1 260 ? -2.473 29.953 5.918 1 98.81 260 GLY B CA 1
ATOM 6287 C C . GLY B 1 260 ? -1.963 28.516 6 1 98.81 260 GLY B C 1
ATOM 6288 O O . GLY B 1 260 ? -2.619 27.656 6.582 1 98.81 260 GLY B O 1
ATOM 6289 N N . ILE B 1 261 ? -0.853 28.219 5.359 1 98.75 261 ILE B N 1
ATOM 6290 C CA . ILE B 1 261 ? -0.235 26.906 5.391 1 98.75 261 ILE B CA 1
ATOM 6291 C C . ILE B 1 261 ? 1.228 27.031 5.812 1 98.75 261 ILE B C 1
ATOM 6293 O O . ILE B 1 261 ? 2.023 27.688 5.133 1 98.75 261 ILE B O 1
ATOM 6297 N N . ILE B 1 262 ? 1.552 26.422 6.922 1 98.81 262 ILE B N 1
ATOM 6298 C CA . ILE B 1 262 ? 2.914 26.453 7.445 1 98.81 262 ILE B CA 1
ATOM 6299 C C . ILE B 1 262 ? 3.605 25.109 7.172 1 98.81 262 ILE B C 1
ATOM 6301 O O . ILE B 1 262 ? 3.119 24.062 7.59 1 98.81 262 ILE B O 1
ATOM 6305 N N . ASN B 1 263 ? 4.734 25.188 6.512 1 98.69 263 ASN B N 1
ATOM 6306 C CA . ASN B 1 263 ? 5.504 23.984 6.188 1 98.69 263 ASN B CA 1
ATOM 6307 C C . ASN B 1 263 ? 4.602 22.859 5.707 1 98.69 263 ASN B C 1
ATOM 6309 O O . ASN B 1 263 ? 4.641 21.75 6.254 1 98.69 263 ASN B O 1
ATOM 6313 N N . GLY B 1 264 ? 3.893 23.156 4.629 1 97.81 264 GLY B N 1
ATOM 6314 C CA . GLY B 1 264 ? 2.893 22.219 4.141 1 97.81 264 GLY B CA 1
ATOM 6315 C C . GLY B 1 264 ? 3.391 21.359 3 1 97.81 264 GLY B C 1
ATOM 6316 O O . GLY B 1 264 ? 4.18 21.812 2.166 1 97.81 264 GLY B O 1
ATOM 6317 N N . ILE B 1 265 ? 2.947 20.141 2.912 1 96.56 265 ILE B N 1
ATOM 6318 C CA . ILE B 1 265 ? 3.074 19.312 1.714 1 96.56 265 ILE B CA 1
ATOM 6319 C C . ILE B 1 265 ? 1.811 19.438 0.866 1 96.56 265 ILE B C 1
ATOM 6321 O O . ILE B 1 265 ? 0.732 19.016 1.281 1 96.56 265 ILE B O 1
ATOM 6325 N N . ILE B 1 266 ? 1.975 19.969 -0.304 1 97.19 266 ILE B N 1
ATOM 6326 C CA . ILE B 1 266 ? 0.806 20.297 -1.113 1 97.19 266 ILE B CA 1
ATOM 6327 C C . ILE B 1 266 ? 0.759 19.391 -2.344 1 97.19 266 ILE B C 1
ATOM 6329 O O . ILE B 1 266 ? -0.31 18.922 -2.73 1 97.19 266 ILE B O 1
ATOM 6333 N N . ASP B 1 267 ? 1.91 19.156 -2.934 1 96.75 267 ASP B N 1
ATOM 6334 C CA . ASP B 1 267 ? 2.029 18.344 -4.137 1 96.75 267 ASP B CA 1
ATOM 6335 C C . ASP B 1 267 ? 3.336 17.547 -4.133 1 96.75 267 ASP B C 1
ATOM 6337 O O . ASP B 1 267 ? 4.402 18.109 -4.402 1 96.75 267 ASP B O 1
ATOM 6341 N N . GLU B 1 268 ? 3.172 16.281 -4.012 1 96.31 268 GLU B N 1
ATOM 6342 C CA . GLU B 1 268 ? 4.352 15.445 -3.844 1 96.31 268 GLU B CA 1
ATOM 6343 C C . GLU B 1 268 ? 5.191 15.414 -5.117 1 96.31 268 GLU B C 1
ATOM 6345 O O . GLU B 1 268 ? 6.422 15.391 -5.055 1 96.31 268 GLU B O 1
ATOM 6350 N N . ALA B 1 269 ? 4.59 15.383 -6.301 1 96.62 269 ALA B N 1
ATOM 6351 C CA . ALA B 1 269 ? 5.336 15.336 -7.555 1 96.62 269 ALA B CA 1
ATOM 6352 C C . ALA B 1 269 ? 6.254 16.547 -7.691 1 96.62 269 ALA B C 1
ATOM 6354 O O . ALA B 1 269 ? 7.355 16.438 -8.234 1 96.62 269 ALA B O 1
ATOM 6355 N N . ILE B 1 270 ? 5.82 17.688 -7.195 1 97.44 270 ILE B N 1
ATOM 6356 C CA . ILE B 1 270 ? 6.594 18.922 -7.289 1 97.44 270 ILE B CA 1
ATOM 6357 C C . ILE B 1 270 ? 7.633 18.969 -6.172 1 97.44 270 ILE B C 1
ATOM 6359 O O . ILE B 1 270 ? 8.758 19.422 -6.379 1 97.44 270 ILE B O 1
ATOM 6363 N N . GLN B 1 271 ? 7.32 18.453 -5 1 98 271 GLN B N 1
ATOM 6364 C CA . GLN B 1 271 ? 8.148 18.688 -3.822 1 98 271 GLN B CA 1
ATOM 6365 C C . GLN B 1 271 ? 9.172 17.578 -3.645 1 98 271 GLN B C 1
ATOM 6367 O O . GLN B 1 271 ? 10.25 17.797 -3.084 1 98 271 GLN B O 1
ATOM 6372 N N . ALA B 1 272 ? 8.961 16.391 -4.176 1 98.25 272 ALA B N 1
ATOM 6373 C CA . ALA B 1 272 ? 9.82 15.227 -3.941 1 98.25 272 ALA B CA 1
ATOM 6374 C C . ALA B 1 272 ? 11.234 15.477 -4.457 1 98.25 272 ALA B C 1
ATOM 6376 O O . ALA B 1 272 ? 12.211 15.148 -3.783 1 98.25 272 ALA B O 1
ATOM 6377 N N . PRO B 1 273 ? 11.391 16.094 -5.645 1 98.56 273 PRO B N 1
ATOM 6378 C CA . PRO B 1 273 ? 12.75 16.297 -6.152 1 98.56 273 PRO B CA 1
ATOM 6379 C C . PRO B 1 273 ? 13.602 17.156 -5.215 1 98.56 273 PRO B C 1
ATOM 6381 O O . PRO B 1 273 ? 14.828 17.172 -5.332 1 98.56 273 PRO B O 1
ATOM 6384 N N . HIS B 1 274 ? 12.984 17.828 -4.293 1 98.81 274 HIS B N 1
ATOM 6385 C CA . HIS B 1 274 ? 13.719 18.781 -3.473 1 98.81 274 HIS B CA 1
ATOM 6386 C C . HIS B 1 274 ? 14.195 18.141 -2.174 1 98.81 274 HIS B C 1
ATOM 6388 O O . HIS B 1 274 ? 14.938 18.766 -1.409 1 98.81 274 HIS B O 1
ATOM 6394 N N . TYR B 1 275 ? 13.812 16.875 -1.895 1 98.88 275 TYR B N 1
ATOM 6395 C CA . TYR B 1 275 ? 14.32 16.188 -0.718 1 98.88 275 TYR B CA 1
ATOM 6396 C C . TYR B 1 275 ? 15.82 15.953 -0.828 1 98.88 275 TYR B C 1
ATOM 6398 O O . TYR B 1 275 ? 16.594 16.359 0.049 1 98.88 275 TYR B O 1
ATOM 6406 N N . PRO B 1 276 ? 16.297 15.32 -1.938 1 98.88 276 PRO B N 1
ATOM 6407 C CA . PRO B 1 276 ? 17.75 15.148 -2.025 1 98.88 276 PRO B CA 1
ATOM 6408 C C . PRO B 1 276 ? 18.5 16.469 -2.092 1 98.88 276 PRO B C 1
ATOM 6410 O O . PRO B 1 276 ? 19.578 16.609 -1.502 1 98.88 276 PRO B O 1
ATOM 6413 N N . GLU B 1 277 ? 17.984 17.5 -2.791 1 98.81 277 GLU B N 1
ATOM 6414 C CA . GLU B 1 277 ? 18.625 18.797 -2.891 1 98.81 277 GLU B CA 1
ATOM 6415 C C . GLU B 1 277 ? 18.75 19.453 -1.521 1 98.81 277 GLU B C 1
ATOM 6417 O O . GLU B 1 277 ? 19.797 20.016 -1.185 1 98.81 277 GLU B O 1
ATOM 6422 N N . PHE B 1 278 ? 17.656 19.406 -0.731 1 98.81 278 PHE B N 1
ATOM 6423 C CA . PHE B 1 278 ? 17.688 20.031 0.584 1 98.81 278 PHE B CA 1
ATOM 6424 C C . PHE B 1 278 ? 18.625 19.281 1.524 1 98.81 278 PHE B C 1
ATOM 6426 O O . PHE B 1 278 ? 19.25 19.891 2.391 1 98.81 278 PHE B O 1
ATOM 6433 N N . ALA B 1 279 ? 18.734 17.984 1.343 1 98.69 279 ALA B N 1
ATOM 6434 C CA . ALA B 1 279 ? 19.609 17.172 2.189 1 98.69 279 ALA B CA 1
ATOM 6435 C C . ALA B 1 279 ? 21.062 17.594 2.035 1 98.69 279 ALA B C 1
ATOM 6437 O O . ALA B 1 279 ? 21.859 17.406 2.955 1 98.69 279 ALA B O 1
ATOM 6438 N N . VAL B 1 280 ? 21.422 18.188 0.874 1 98.06 280 VAL B N 1
ATOM 6439 C CA . VAL B 1 280 ? 22.844 18.375 0.617 1 98.06 280 VAL B CA 1
ATOM 6440 C C . VAL B 1 280 ? 23.109 19.844 0.273 1 98.06 280 VAL B C 1
ATOM 6442 O O . VAL B 1 280 ? 24.203 20.359 0.512 1 98.06 280 VAL B O 1
ATOM 6445 N N . ASN B 1 281 ? 22.156 20.562 -0.273 1 97.75 281 ASN B N 1
ATOM 6446 C CA . ASN B 1 281 ? 22.375 21.906 -0.809 1 97.75 281 ASN B CA 1
ATOM 6447 C C . ASN B 1 281 ? 21.547 22.953 -0.064 1 97.75 281 ASN B C 1
ATOM 6449 O O . ASN B 1 281 ? 21.203 24 -0.624 1 97.75 281 ASN B O 1
ATOM 6453 N N . ASN B 1 282 ? 21.156 22.656 1.154 1 98.25 282 ASN B N 1
ATOM 6454 C CA . ASN B 1 282 ? 20.391 23.609 1.943 1 98.25 282 ASN B CA 1
ATOM 6455 C C . ASN B 1 282 ? 21.172 24.875 2.215 1 98.25 282 ASN B C 1
ATOM 6457 O O . ASN B 1 282 ? 22.344 24.984 1.845 1 98.25 282 ASN B O 1
ATOM 6461 N N . THR B 1 283 ? 20.562 25.797 2.867 1 97.88 283 THR B N 1
ATOM 6462 C CA . THR B 1 283 ? 21.125 27.141 3.023 1 97.88 283 THR B CA 1
ATOM 6463 C C . THR B 1 283 ? 21.906 27.25 4.328 1 97.88 283 THR B C 1
ATOM 6465 O O . THR B 1 283 ? 22.281 28.344 4.746 1 97.88 283 THR B O 1
ATOM 6468 N N . TYR B 1 284 ? 22.078 26.141 5.004 1 98.12 284 TYR B N 1
ATOM 6469 C CA . TYR B 1 284 ? 22.859 26.094 6.242 1 98.12 284 TYR B CA 1
ATOM 6470 C C . TYR B 1 284 ? 24.234 25.484 6.008 1 98.12 284 TYR B C 1
ATOM 6472 O O . TYR B 1 284 ? 25.016 25.328 6.949 1 98.12 284 TYR B O 1
ATOM 6480 N N . GLY B 1 285 ? 24.547 25.094 4.742 1 97.62 285 GLY B N 1
ATOM 6481 C CA . GLY B 1 285 ? 25.812 24.469 4.414 1 97.62 285 GLY B CA 1
ATOM 6482 C C . GLY B 1 285 ? 25.922 23.047 4.941 1 97.62 285 GLY B C 1
ATOM 6483 O O . GLY B 1 285 ? 27.031 22.531 5.148 1 97.62 285 GLY B O 1
ATOM 6484 N N . ILE B 1 286 ? 24.812 22.438 5.223 1 97.94 286 ILE B N 1
ATOM 6485 C CA . ILE B 1 286 ? 24.781 21.094 5.777 1 97.94 286 ILE B CA 1
ATOM 6486 C C . ILE B 1 286 ? 24.688 20.078 4.648 1 97.94 286 ILE B C 1
ATOM 6488 O O . ILE B 1 286 ? 23.781 20.156 3.805 1 97.94 286 ILE B O 1
ATOM 6492 N N . LYS B 1 287 ? 25.625 19.172 4.605 1 97.94 287 LYS B N 1
ATOM 6493 C CA . LYS B 1 287 ? 25.547 18 3.736 1 97.94 287 LYS B CA 1
ATOM 6494 C C . LYS B 1 287 ? 25.219 16.75 4.535 1 97.94 287 LYS B C 1
ATOM 6496 O O . LYS B 1 287 ? 26.109 16.016 4.957 1 97.94 287 LYS B O 1
ATOM 6501 N N . ALA B 1 288 ? 23.953 16.469 4.641 1 97.94 288 ALA B N 1
ATOM 6502 C CA . ALA B 1 288 ? 23.453 15.469 5.586 1 97.94 288 ALA B CA 1
ATOM 6503 C C . ALA B 1 288 ? 23.703 14.055 5.078 1 97.94 288 ALA B C 1
ATOM 6505 O O . ALA B 1 288 ? 23.766 13.109 5.863 1 97.94 288 ALA B O 1
ATOM 6506 N N . VAL B 1 289 ? 23.859 13.82 3.732 1 98.44 289 VAL B N 1
ATOM 6507 C CA . VAL B 1 289 ? 24.109 12.484 3.184 1 98.44 289 VAL B CA 1
ATOM 6508 C C . VAL B 1 289 ? 25.266 12.539 2.189 1 98.44 289 VAL B C 1
ATOM 6510 O O . VAL B 1 289 ? 25.562 13.602 1.635 1 98.44 289 VAL B O 1
ATOM 6513 N N . ASN B 1 290 ? 25.938 11.406 1.97 1 98.12 290 ASN B N 1
ATOM 6514 C CA . ASN B 1 290 ? 27.047 11.367 1.013 1 98.12 290 ASN B CA 1
ATOM 6515 C C . ASN B 1 290 ? 26.531 11.211 -0.418 1 98.12 290 ASN B C 1
ATOM 6517 O O . ASN B 1 290 ? 25.328 11.156 -0.65 1 98.12 290 ASN B O 1
ATOM 6521 N N . ASP B 1 291 ? 27.453 11.133 -1.347 1 97.81 291 ASP B N 1
ATOM 6522 C CA . ASP B 1 291 ? 27.125 11.141 -2.768 1 97.81 291 ASP B CA 1
ATOM 6523 C C . ASP B 1 291 ? 26.359 9.875 -3.16 1 97.81 291 ASP B C 1
ATOM 6525 O O . ASP B 1 291 ? 25.484 9.906 -4.027 1 97.81 291 ASP B O 1
ATOM 6529 N N . THR B 1 292 ? 26.672 8.734 -2.578 1 97.62 292 THR B N 1
ATOM 6530 C CA . THR B 1 292 ? 26 7.477 -2.879 1 97.62 292 THR B CA 1
ATOM 6531 C C . THR B 1 292 ? 24.516 7.57 -2.553 1 97.62 292 THR B C 1
ATOM 6533 O O . THR B 1 292 ? 23.672 7.234 -3.385 1 97.62 292 THR B O 1
ATOM 6536 N N . VAL B 1 293 ? 24.219 8.07 -1.381 1 98.62 293 VAL B N 1
ATOM 6537 C CA . VAL B 1 293 ? 22.844 8.188 -0.926 1 98.62 293 VAL B CA 1
ATOM 6538 C C . VAL B 1 293 ? 22.125 9.273 -1.727 1 98.62 293 VAL B C 1
ATOM 6540 O O . VAL B 1 293 ? 20.969 9.078 -2.152 1 98.62 293 VAL B O 1
ATOM 6543 N N . TYR B 1 294 ? 22.797 10.438 -1.933 1 98.62 294 TYR B N 1
ATOM 6544 C CA . TYR B 1 294 ? 22.25 11.531 -2.729 1 98.62 294 TYR B CA 1
ATOM 6545 C C . TYR B 1 294 ? 21.844 11.039 -4.117 1 98.62 294 TYR B C 1
ATOM 6547 O O . TYR B 1 294 ? 20.734 11.328 -4.582 1 98.62 294 TYR B O 1
ATOM 6555 N N . ASN B 1 295 ? 22.734 10.297 -4.77 1 98.38 295 ASN B N 1
ATOM 6556 C CA . ASN B 1 295 ? 22.469 9.797 -6.113 1 98.38 295 ASN B CA 1
ATOM 6557 C C . ASN B 1 295 ? 21.359 8.75 -6.121 1 98.38 295 ASN B C 1
ATOM 6559 O O . ASN B 1 295 ? 20.578 8.68 -7.07 1 98.38 295 ASN B O 1
ATOM 6563 N N . TYR B 1 296 ? 21.297 7.906 -5.113 1 98.69 296 TYR B N 1
ATOM 6564 C CA . TYR B 1 296 ? 20.203 6.949 -4.957 1 98.69 296 TYR B CA 1
ATOM 6565 C C . TYR B 1 296 ? 18.859 7.66 -4.922 1 98.69 296 TYR B C 1
ATOM 6567 O O . TYR B 1 296 ? 17.922 7.277 -5.629 1 98.69 296 TYR B O 1
ATOM 6575 N N . MET B 1 297 ? 18.781 8.727 -4.078 1 98.88 297 MET B N 1
ATOM 6576 C CA . MET B 1 297 ? 17.531 9.484 -3.908 1 98.88 297 MET B CA 1
ATOM 6577 C C . MET B 1 297 ? 17.094 10.117 -5.227 1 98.88 297 MET B C 1
ATOM 6579 O O . MET B 1 297 ? 15.93 10.031 -5.598 1 98.88 297 MET B O 1
ATOM 6583 N N . LYS B 1 298 ? 18.031 10.719 -5.926 1 98.81 298 LYS B N 1
ATOM 6584 C CA . LYS B 1 298 ? 17.719 11.383 -7.191 1 98.81 298 LYS B CA 1
ATOM 6585 C C . LYS B 1 298 ? 17.281 10.375 -8.25 1 98.81 298 LYS B C 1
ATOM 6587 O O . LYS B 1 298 ? 16.344 10.641 -9 1 98.81 298 LYS B O 1
ATOM 6592 N N . PHE B 1 299 ? 17.969 9.234 -8.281 1 98.75 299 PHE B N 1
ATOM 6593 C CA . PHE B 1 299 ? 17.625 8.172 -9.234 1 98.75 299 PHE B CA 1
ATOM 6594 C C . PHE B 1 299 ? 16.234 7.629 -8.961 1 98.75 299 PHE B C 1
ATOM 6596 O O . PHE B 1 299 ? 15.422 7.496 -9.875 1 98.75 299 PHE B O 1
ATOM 6603 N N . ALA B 1 300 ? 15.906 7.359 -7.742 1 98.81 300 ALA B N 1
ATOM 6604 C CA . ALA B 1 300 ? 14.602 6.84 -7.344 1 98.81 300 ALA B CA 1
ATOM 6605 C C . ALA B 1 300 ? 13.484 7.805 -7.738 1 98.81 300 ALA B C 1
ATOM 6607 O O . ALA B 1 300 ? 12.375 7.379 -8.062 1 98.81 300 ALA B O 1
ATOM 6608 N N . ASN B 1 301 ? 13.797 9.047 -7.691 1 98.81 301 ASN B N 1
ATOM 6609 C CA . ASN B 1 301 ? 12.797 10.055 -8.023 1 98.81 301 ASN B CA 1
ATOM 6610 C C . ASN B 1 301 ? 12.453 10.031 -9.508 1 98.81 301 ASN B C 1
ATOM 6612 O O . ASN B 1 301 ? 11.289 10.203 -9.891 1 98.81 301 ASN B O 1
ATOM 6616 N N . SER B 1 302 ? 13.461 9.797 -10.367 1 98.38 302 SER B N 1
ATOM 6617 C CA . SER B 1 302 ? 13.25 10.18 -11.758 1 98.38 302 SER B CA 1
ATOM 6618 C C . SER B 1 302 ? 13.367 8.969 -12.68 1 98.38 302 SER B C 1
ATOM 6620 O O . SER B 1 302 ? 13.039 9.055 -13.867 1 98.38 302 SER B O 1
ATOM 6622 N N . MET B 1 303 ? 13.867 7.789 -12.203 1 98.25 303 MET B N 1
ATOM 6623 C CA . MET B 1 303 ? 14.016 6.625 -13.07 1 98.25 303 MET B CA 1
ATOM 6624 C C . MET B 1 303 ? 12.656 6.148 -13.578 1 98.25 303 MET B C 1
ATOM 6626 O O . MET B 1 303 ? 11.617 6.512 -13.023 1 98.25 303 MET B O 1
ATOM 6630 N N . PRO B 1 304 ? 12.688 5.383 -14.695 1 97.94 304 PRO B N 1
ATOM 6631 C CA . PRO B 1 304 ? 11.422 4.766 -15.094 1 97.94 304 PRO B CA 1
ATOM 6632 C C . PRO B 1 304 ? 10.766 3.979 -13.961 1 97.94 304 PRO B C 1
ATOM 6634 O O . PRO B 1 304 ? 11.445 3.225 -13.258 1 97.94 304 PRO B O 1
ATOM 6637 N N . ASN B 1 305 ? 9.492 4.254 -13.766 1 97.81 305 ASN B N 1
ATOM 6638 C CA . ASN B 1 305 ? 8.695 3.65 -12.711 1 97.81 305 ASN B CA 1
ATOM 6639 C C . ASN B 1 305 ? 9.156 4.109 -11.328 1 97.81 305 ASN B C 1
ATOM 6641 O O . ASN B 1 305 ? 8.859 3.459 -10.32 1 97.81 305 ASN B O 1
ATOM 6645 N N . GLY B 1 306 ? 9.945 5.16 -11.266 1 98.62 306 GLY B N 1
ATOM 6646 C CA . GLY B 1 306 ? 10.273 5.789 -9.992 1 98.62 306 GLY B CA 1
ATOM 6647 C C . GLY B 1 306 ? 9.141 6.625 -9.43 1 98.62 306 GLY B C 1
ATOM 6648 O O . GLY B 1 306 ? 7.988 6.461 -9.828 1 98.62 306 GLY B O 1
ATOM 6649 N N . CYS B 1 307 ? 9.477 7.492 -8.5 1 98.56 307 CYS B N 1
ATOM 6650 C CA . CYS B 1 307 ? 8.492 8.281 -7.773 1 98.56 307 CYS B CA 1
ATOM 6651 C C . CYS B 1 307 ? 7.629 9.102 -8.727 1 98.56 307 CYS B C 1
ATOM 6653 O O . CYS B 1 307 ? 6.402 9.031 -8.672 1 98.56 307 CYS B O 1
ATOM 6655 N N . GLN B 1 308 ? 8.234 9.836 -9.641 1 98.62 308 GLN B N 1
ATOM 6656 C CA . GLN B 1 308 ? 7.5 10.719 -10.547 1 98.62 308 GLN B CA 1
ATOM 6657 C C . GLN B 1 308 ? 6.543 9.914 -11.43 1 98.62 308 GLN B C 1
ATOM 6659 O O . GLN B 1 308 ? 5.387 10.305 -11.609 1 98.62 308 GLN B O 1
ATOM 6664 N N . ASP B 1 309 ? 7.008 8.797 -12.008 1 98.56 309 ASP B N 1
ATOM 6665 C CA . ASP B 1 309 ? 6.184 7.961 -12.883 1 98.56 309 ASP B CA 1
ATOM 6666 C C . ASP B 1 309 ? 5.02 7.344 -12.109 1 98.56 309 ASP B C 1
ATOM 6668 O O . ASP B 1 309 ? 3.9 7.27 -12.625 1 98.56 309 ASP B O 1
ATOM 6672 N N . GLN B 1 310 ? 5.273 6.855 -10.938 1 98.38 310 GLN B N 1
ATOM 6673 C CA . GLN B 1 310 ? 4.223 6.215 -10.148 1 98.38 310 GLN B CA 1
ATOM 6674 C C . GLN B 1 310 ? 3.174 7.23 -9.703 1 98.38 310 GLN B C 1
ATOM 6676 O O . GLN B 1 310 ? 1.979 6.926 -9.664 1 98.38 310 GLN B O 1
ATOM 6681 N N . VAL B 1 311 ? 3.627 8.438 -9.312 1 97.69 311 VAL B N 1
ATOM 6682 C CA . VAL B 1 311 ? 2.668 9.484 -8.984 1 97.69 311 VAL B CA 1
ATOM 6683 C C . VAL B 1 311 ? 1.82 9.82 -10.203 1 97.69 311 VAL B C 1
ATOM 6685 O O . VAL B 1 311 ? 0.609 10.023 -10.094 1 97.69 311 VAL B O 1
ATOM 6688 N N . ALA B 1 312 ? 2.453 9.953 -11.391 1 97.38 312 ALA B N 1
ATOM 6689 C CA . ALA B 1 312 ? 1.714 10.219 -12.617 1 97.38 312 ALA B CA 1
ATOM 6690 C C . ALA B 1 312 ? 0.671 9.133 -12.883 1 97.38 312 ALA B C 1
ATOM 6692 O O . ALA B 1 312 ? -0.442 9.43 -13.32 1 97.38 312 ALA B O 1
ATOM 6693 N N . LEU B 1 313 ? 1.015 7.879 -12.641 1 97.56 313 LEU B N 1
ATOM 6694 C CA . LEU B 1 313 ? 0.073 6.777 -12.812 1 97.56 313 LEU B CA 1
ATOM 6695 C C . LEU B 1 313 ? -1.097 6.906 -11.844 1 97.56 313 LEU B C 1
ATOM 6697 O O . LEU B 1 313 ? -2.246 6.656 -12.211 1 97.56 313 LEU B O 1
ATOM 6701 N N . CYS B 1 314 ? -0.812 7.203 -10.609 1 96.94 314 CYS B N 1
ATOM 6702 C CA . CYS B 1 314 ? -1.865 7.441 -9.633 1 96.94 314 CYS B CA 1
ATOM 6703 C C . CYS B 1 314 ? -2.809 8.539 -10.102 1 96.94 314 CYS B C 1
ATOM 6705 O O . CYS B 1 314 ? -4.031 8.398 -10.016 1 96.94 314 CYS B O 1
ATOM 6707 N N . LYS B 1 315 ? -2.238 9.641 -10.609 1 94.94 315 LYS B N 1
ATOM 6708 C CA . LYS B 1 315 ? -3.025 10.773 -11.078 1 94.94 315 LYS B CA 1
ATOM 6709 C C . LYS B 1 315 ? -3.965 10.359 -12.211 1 94.94 315 LYS B C 1
ATOM 6711 O O . LYS B 1 315 ? -5.004 10.992 -12.422 1 94.94 315 LYS B O 1
ATOM 6716 N N . ALA B 1 316 ? -3.588 9.352 -12.898 1 95.12 316 ALA B N 1
ATOM 6717 C CA . ALA B 1 316 ? -4.379 8.898 -14.039 1 95.12 316 ALA B CA 1
ATOM 6718 C C . ALA B 1 316 ? -5.551 8.031 -13.586 1 95.12 316 ALA B C 1
ATOM 6720 O O . ALA B 1 316 ? -6.453 7.738 -14.367 1 95.12 316 ALA B O 1
ATOM 6721 N N . THR B 1 317 ? -5.586 7.645 -12.32 1 94.06 317 THR B N 1
ATOM 6722 C CA . THR B 1 317 ? -6.703 6.863 -11.805 1 94.06 317 THR B CA 1
ATOM 6723 C C . THR B 1 317 ? -7.832 7.773 -11.336 1 94.06 317 THR B C 1
ATOM 6725 O O . THR B 1 317 ? -7.648 8.992 -11.227 1 94.06 317 THR B O 1
ATOM 6728 N N . ASN B 1 318 ? -8.992 7.191 -11.055 1 87.94 318 ASN B N 1
ATOM 6729 C CA . ASN B 1 318 ? -10.117 7.969 -10.539 1 87.94 318 ASN B CA 1
ATOM 6730 C C . ASN B 1 318 ? -10.258 7.812 -9.031 1 87.94 318 ASN B C 1
ATOM 6732 O O . ASN B 1 318 ? -11.133 8.43 -8.414 1 87.94 318 ASN B O 1
ATOM 6736 N N . ARG B 1 319 ? -9.359 6.984 -8.422 1 90.88 319 ARG B N 1
ATOM 6737 C CA . ARG B 1 319 ? -9.312 6.75 -6.984 1 90.88 319 ARG B CA 1
ATOM 6738 C C . ARG B 1 319 ? -10.672 6.285 -6.465 1 90.88 319 ARG B C 1
ATOM 6740 O O . ARG B 1 319 ? -11.188 6.832 -5.488 1 90.88 319 ARG B O 1
ATOM 6747 N N . THR B 1 320 ? -11.25 5.332 -7.078 1 89.5 320 THR B N 1
ATOM 6748 C CA . THR B 1 320 ? -12.586 4.867 -6.707 1 89.5 320 THR B CA 1
ATOM 6749 C C . THR B 1 320 ? -12.562 3.375 -6.387 1 89.5 320 THR B C 1
ATOM 6751 O O . THR B 1 320 ? -13.578 2.814 -5.969 1 89.5 320 THR B O 1
ATOM 6754 N N . SER B 1 321 ? -11.445 2.748 -6.602 1 93.19 321 SER B N 1
ATOM 6755 C CA . SER B 1 321 ? -11.383 1.302 -6.414 1 93.19 321 SER B CA 1
ATOM 6756 C C . SER B 1 321 ? -10.156 0.903 -5.598 1 93.19 321 SER B C 1
ATOM 6758 O O . SER B 1 321 ? -9.258 1.716 -5.383 1 93.19 321 SER B O 1
ATOM 6760 N N . LEU B 1 322 ? -10.195 -0.32 -5.164 1 94.81 322 LEU B N 1
ATOM 6761 C CA . LEU B 1 322 ? -9.062 -0.872 -4.426 1 94.81 322 LEU B CA 1
ATOM 6762 C C . LEU B 1 322 ? -7.789 -0.813 -5.266 1 94.81 322 LEU B C 1
ATOM 6764 O O . LEU B 1 322 ? -6.711 -0.525 -4.742 1 94.81 322 LEU B O 1
ATOM 6768 N N . ALA B 1 323 ? -7.895 -1.073 -6.531 1 96.69 323 ALA B N 1
ATOM 6769 C CA . ALA B 1 323 ? -6.746 -1.031 -7.434 1 96.69 323 ALA B CA 1
ATOM 6770 C C . ALA B 1 323 ? -6.16 0.376 -7.512 1 96.69 323 ALA B C 1
ATOM 6772 O O . ALA B 1 323 ? -4.938 0.548 -7.496 1 96.69 323 ALA B O 1
ATOM 6773 N N . ASP B 1 324 ? -7.062 1.33 -7.629 1 96.75 324 ASP B N 1
ATOM 6774 C CA . ASP B 1 324 ? -6.613 2.719 -7.672 1 96.75 324 ASP B CA 1
ATOM 6775 C C . ASP B 1 324 ? -5.824 3.078 -6.414 1 96.75 324 ASP B C 1
ATOM 6777 O O . ASP B 1 324 ? -4.762 3.697 -6.5 1 96.75 324 ASP B O 1
ATOM 6781 N N . TYR B 1 325 ? -6.379 2.711 -5.277 1 96.88 325 TYR B N 1
ATOM 6782 C CA . TYR B 1 325 ? -5.73 3.012 -4.008 1 96.88 325 TYR B CA 1
ATOM 6783 C C . TYR B 1 325 ? -4.398 2.283 -3.885 1 96.88 325 TYR B C 1
ATOM 6785 O O . TYR B 1 325 ? -3.426 2.836 -3.363 1 96.88 325 TYR B O 1
ATOM 6793 N N . ALA B 1 326 ? -4.355 1.061 -4.387 1 97.88 326 ALA B N 1
ATOM 6794 C CA . ALA B 1 326 ? -3.107 0.302 -4.352 1 97.88 326 ALA B CA 1
ATOM 6795 C C . ALA B 1 326 ? -2.023 0.991 -5.172 1 97.88 326 ALA B C 1
ATOM 6797 O O . ALA B 1 326 ? -0.866 1.06 -4.754 1 97.88 326 ALA B O 1
ATOM 6798 N N . ILE B 1 327 ? -2.4 1.472 -6.34 1 98.12 327 ILE B N 1
ATOM 6799 C CA . ILE B 1 327 ? -1.485 2.174 -7.234 1 98.12 327 ILE B CA 1
ATOM 6800 C C . ILE B 1 327 ? -0.971 3.439 -6.555 1 98.12 327 ILE B C 1
ATOM 6802 O O . ILE B 1 327 ? 0.227 3.732 -6.598 1 98.12 327 ILE B O 1
ATOM 6806 N N . CYS B 1 328 ? -1.829 4.141 -5.91 1 98 328 CYS B N 1
ATOM 6807 C CA . CYS B 1 328 ? -1.453 5.387 -5.258 1 98 328 CYS B CA 1
ATOM 6808 C C . CYS B 1 328 ? -0.627 5.121 -4.004 1 98 328 CYS B C 1
ATOM 6810 O O . CYS B 1 328 ? 0.301 5.871 -3.697 1 98 328 CYS B O 1
ATOM 6812 N N . ALA B 1 329 ? -1.016 4.098 -3.209 1 98.31 329 ALA B N 1
ATOM 6813 C CA . ALA B 1 329 ? -0.219 3.715 -2.047 1 98.31 329 ALA B CA 1
ATOM 6814 C C . ALA B 1 329 ? 1.199 3.328 -2.457 1 98.31 329 ALA B C 1
ATOM 6816 O O . ALA B 1 329 ? 2.166 3.664 -1.769 1 98.31 329 ALA B O 1
ATOM 6817 N N . GLU B 1 330 ? 1.289 2.592 -3.551 1 98.62 330 GLU B N 1
ATOM 6818 C CA . GLU B 1 330 ? 2.598 2.223 -4.082 1 98.62 330 GLU B CA 1
ATOM 6819 C C . GLU B 1 330 ? 3.422 3.459 -4.43 1 98.62 330 GLU B C 1
ATOM 6821 O O . GLU B 1 330 ? 4.617 3.52 -4.125 1 98.62 330 GLU B O 1
ATOM 6826 N N . ALA B 1 331 ? 2.822 4.434 -5.051 1 98.56 331 ALA B N 1
ATOM 6827 C CA . ALA B 1 331 ? 3.492 5.691 -5.375 1 98.56 331 ALA B CA 1
ATOM 6828 C C . ALA B 1 331 ? 3.955 6.402 -4.105 1 98.56 331 ALA B C 1
ATOM 6830 O O . ALA B 1 331 ? 5.07 6.926 -4.051 1 98.56 331 ALA B O 1
ATOM 6831 N N . THR B 1 332 ? 3.082 6.422 -3.111 1 98.12 332 THR B N 1
ATOM 6832 C CA . THR B 1 332 ? 3.416 7.035 -1.83 1 98.12 332 THR B CA 1
ATOM 6833 C C . THR B 1 332 ? 4.652 6.375 -1.223 1 98.12 332 THR B C 1
ATOM 6835 O O . THR B 1 332 ? 5.594 7.062 -0.827 1 98.12 332 THR B O 1
ATOM 6838 N N . ASN B 1 333 ? 4.605 5.078 -1.198 1 98.62 333 ASN B N 1
ATOM 6839 C CA . ASN B 1 333 ? 5.707 4.332 -0.596 1 98.62 333 ASN B CA 1
ATOM 6840 C C . ASN B 1 333 ? 7.016 4.555 -1.351 1 98.62 333 ASN B C 1
ATOM 6842 O O . ASN B 1 333 ? 8.07 4.703 -0.737 1 98.62 333 ASN B O 1
ATOM 6846 N N . MET B 1 334 ? 6.965 4.562 -2.66 1 98.81 334 MET B N 1
ATOM 6847 C CA . MET B 1 334 ? 8.148 4.805 -3.48 1 98.81 334 MET B CA 1
ATOM 6848 C C . MET B 1 334 ? 8.773 6.16 -3.152 1 98.81 334 MET B C 1
ATOM 6850 O O . MET B 1 334 ? 9.977 6.254 -2.924 1 98.81 334 MET B O 1
ATOM 6854 N N . CYS B 1 335 ? 7.988 7.191 -3.121 1 98.56 335 CYS B N 1
ATOM 6855 C CA . CYS B 1 335 ? 8.484 8.547 -2.896 1 98.56 335 CYS B CA 1
ATOM 6856 C C . CYS B 1 335 ? 9.016 8.703 -1.478 1 98.56 335 CYS B C 1
ATOM 6858 O O . CYS B 1 335 ? 10.102 9.266 -1.272 1 98.56 335 CYS B O 1
ATOM 6860 N N . ARG B 1 336 ? 8.305 8.188 -0.503 1 98.19 336 ARG B N 1
ATOM 6861 C CA . ARG B 1 336 ? 8.688 8.398 0.889 1 98.19 336 ARG B CA 1
ATOM 6862 C C . ARG B 1 336 ? 9.875 7.527 1.268 1 98.19 336 ARG B C 1
ATOM 6864 O O . ARG B 1 336 ? 10.805 7.988 1.934 1 98.19 336 ARG B O 1
ATOM 6871 N N . ASP B 1 337 ? 9.906 6.305 0.824 1 98.62 337 ASP B N 1
ATOM 6872 C CA . ASP B 1 337 ? 10.938 5.367 1.265 1 98.62 337 ASP B CA 1
ATOM 6873 C C . ASP B 1 337 ? 12.258 5.629 0.549 1 98.62 337 ASP B C 1
ATOM 6875 O O . ASP B 1 337 ? 13.328 5.418 1.12 1 98.62 337 ASP B O 1
ATOM 6879 N N . ASN B 1 338 ? 12.17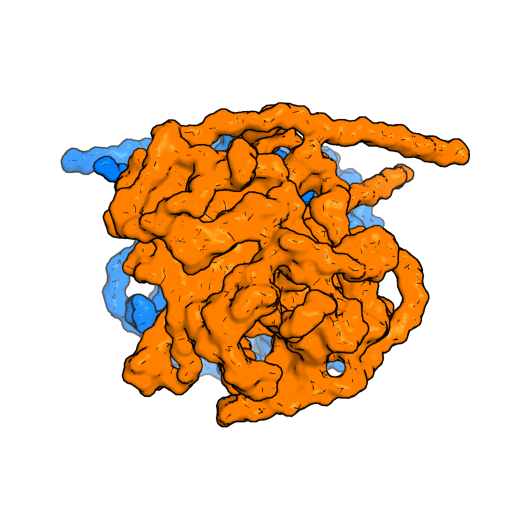2 6.07 -0.72 1 98.88 338 ASN B N 1
ATOM 6880 C CA . ASN B 1 338 ? 13.383 6.02 -1.527 1 98.88 338 ASN B CA 1
ATOM 6881 C C . ASN B 1 338 ? 13.867 7.418 -1.898 1 98.88 338 ASN B C 1
ATOM 6883 O O . ASN B 1 338 ? 15.039 7.598 -2.256 1 98.88 338 ASN B O 1
ATOM 6887 N N . VAL B 1 339 ? 13 8.406 -1.892 1 98.88 339 VAL B N 1
ATOM 6888 C CA . VAL B 1 339 ? 13.406 9.773 -2.219 1 98.88 339 VAL B CA 1
ATOM 6889 C C . VAL B 1 339 ? 13.555 10.586 -0.937 1 98.88 339 VAL B C 1
ATOM 6891 O O . VAL B 1 339 ? 14.562 11.281 -0.747 1 98.88 339 VAL B O 1
ATOM 6894 N N . GLU B 1 340 ? 12.664 10.492 0.021 1 98.75 340 GLU B N 1
ATOM 6895 C CA . GLU B 1 340 ? 12.648 11.219 1.284 1 98.75 340 GLU B CA 1
ATOM 6896 C C . GLU B 1 340 ? 13.406 10.469 2.371 1 98.75 340 GLU B C 1
ATOM 6898 O O . GLU B 1 340 ? 14.258 11.039 3.051 1 98.75 340 GLU B O 1
ATOM 6903 N N . GLY B 1 341 ? 13.219 9.242 2.488 1 98.38 341 GLY B N 1
ATOM 6904 C CA . GLY B 1 341 ? 13.492 8.406 3.65 1 98.38 341 GLY B CA 1
ATOM 6905 C C . GLY B 1 341 ? 14.977 8.195 3.891 1 98.38 341 GLY B C 1
ATOM 6906 O O . GLY B 1 341 ? 15.414 8.078 5.035 1 98.38 341 GLY B O 1
ATOM 6907 N N . PRO B 1 342 ? 15.805 8.102 2.828 1 98.69 342 PRO B N 1
ATOM 6908 C CA . PRO B 1 342 ? 17.219 7.859 3.078 1 98.69 342 PRO B CA 1
ATOM 6909 C C . PRO B 1 342 ? 17.859 8.922 3.977 1 98.69 342 PRO B C 1
ATOM 6911 O O . PRO B 1 342 ? 18.781 8.617 4.738 1 98.69 342 PRO B O 1
ATOM 6914 N N . TYR B 1 343 ? 17.359 10.156 3.977 1 98.56 343 TYR B N 1
ATOM 6915 C CA . TYR B 1 343 ? 17.828 11.195 4.883 1 98.56 343 TYR B CA 1
ATOM 6916 C C . TYR B 1 343 ? 17.688 10.758 6.336 1 98.56 343 TYR B C 1
ATOM 6918 O O . TYR B 1 343 ? 18.562 11 7.156 1 98.56 343 TYR B O 1
ATOM 6926 N N . TYR B 1 344 ? 16.641 10.117 6.68 1 97.94 344 TYR B N 1
ATOM 6927 C CA . TYR B 1 344 ? 16.375 9.695 8.055 1 97.94 344 TYR B CA 1
ATOM 6928 C C . TYR B 1 344 ? 17.359 8.609 8.484 1 97.94 344 TYR B C 1
ATOM 6930 O O . TYR B 1 344 ? 17.719 8.516 9.656 1 97.94 344 TYR B O 1
ATOM 6938 N N . SER B 1 345 ? 17.734 7.82 7.535 1 97.19 345 SER B N 1
ATOM 6939 C CA . SER B 1 345 ? 18.562 6.66 7.82 1 97.19 345 SER B CA 1
ATOM 6940 C C . SER B 1 345 ? 20.047 7.043 7.879 1 97.19 345 SER B C 1
ATOM 6942 O O . SER B 1 345 ? 20.828 6.414 8.594 1 97.19 345 SER B O 1
ATOM 6944 N N . PHE B 1 346 ? 20.406 8.078 7.172 1 97.81 346 PHE B N 1
ATOM 6945 C CA . PHE B 1 346 ? 21.828 8.297 6.984 1 97.81 346 PHE B CA 1
ATOM 6946 C C . PHE B 1 346 ? 22.219 9.703 7.418 1 97.81 346 PHE B C 1
ATOM 6948 O O . PHE B 1 346 ? 23.406 9.992 7.605 1 97.81 346 PHE B O 1
ATOM 6955 N N . GLY B 1 347 ? 21.312 10.664 7.586 1 96.31 347 GLY B N 1
ATOM 6956 C CA . GLY B 1 347 ? 21.625 12.07 7.762 1 96.31 347 GLY B CA 1
ATOM 6957 C C . GLY B 1 347 ? 22.109 12.406 9.164 1 96.31 347 GLY B C 1
ATOM 6958 O O . GLY B 1 347 ? 22.891 13.344 9.352 1 96.31 347 GLY B O 1
ATOM 6959 N N . GLY B 1 348 ? 21.484 11.641 10.141 1 96.38 348 GLY B N 1
ATOM 6960 C CA . GLY B 1 348 ? 21.859 11.883 11.523 1 96.38 348 GLY B CA 1
ATOM 6961 C C . GLY B 1 348 ? 21.312 13.195 12.07 1 96.38 348 GLY B C 1
ATOM 6962 O O . GLY B 1 348 ? 21.641 13.586 13.195 1 96.38 348 GLY B O 1
ATOM 6963 N N . ARG B 1 349 ? 20.562 13.953 11.305 1 97.5 349 ARG B N 1
ATOM 6964 C CA . ARG B 1 349 ? 20.047 15.266 11.688 1 97.5 349 ARG B CA 1
ATOM 6965 C C . ARG B 1 349 ? 18.516 15.234 11.797 1 97.5 349 ARG B C 1
ATOM 6967 O O . ARG B 1 349 ? 17.875 14.297 11.312 1 97.5 349 ARG B O 1
ATOM 6974 N N . GLY B 1 350 ? 18 16.266 12.414 1 97.81 350 GLY B N 1
ATOM 6975 C CA . GLY B 1 350 ? 16.594 16.312 12.742 1 97.81 350 GLY B CA 1
ATOM 6976 C C . GLY B 1 350 ? 15.695 16.391 11.516 1 97.81 350 GLY B C 1
ATOM 6977 O O . GLY B 1 350 ? 16.031 17.062 10.539 1 97.81 350 GLY B O 1
ATOM 6978 N N . VAL B 1 351 ? 14.586 15.75 11.578 1 97.62 351 VAL B N 1
ATOM 6979 C CA . VAL B 1 351 ? 13.578 15.75 10.523 1 97.62 351 VAL B CA 1
ATOM 6980 C C . VAL B 1 351 ? 12.93 17.125 10.422 1 97.62 351 VAL B C 1
ATOM 6982 O O . VAL B 1 351 ? 12.727 17.656 9.328 1 97.62 351 VAL B O 1
ATOM 6985 N N . TYR B 1 352 ? 12.664 17.703 11.617 1 98 352 TYR B N 1
ATOM 6986 C CA . TYR B 1 352 ? 11.883 18.938 11.695 1 98 352 TYR B CA 1
ATOM 6987 C C . TYR B 1 352 ? 12.789 20.156 11.836 1 98 352 TYR B C 1
ATOM 6989 O O . TYR B 1 352 ? 12.328 21.297 11.773 1 98 352 TYR B O 1
ATOM 6997 N N . ASP B 1 353 ? 14.055 19.922 11.992 1 98.31 353 ASP B N 1
ATOM 6998 C CA . ASP B 1 353 ? 15.078 20.969 12.047 1 98.31 353 ASP B CA 1
ATOM 6999 C C . ASP B 1 353 ? 16.469 20.375 11.789 1 98.31 353 ASP B C 1
ATOM 7001 O O . ASP B 1 353 ? 17.078 19.781 12.68 1 98.31 353 ASP B O 1
ATOM 7005 N N . ILE B 1 354 ? 17.047 20.625 10.664 1 98.38 354 ILE B N 1
ATOM 7006 C CA . ILE B 1 354 ? 18.281 19.984 10.234 1 98.38 354 ILE B CA 1
ATOM 7007 C C . ILE B 1 354 ? 19.453 20.516 11.055 1 98.38 354 ILE B C 1
ATOM 7009 O O . ILE B 1 354 ? 20.562 20 10.984 1 98.38 354 ILE B O 1
ATOM 7013 N N . ARG B 1 355 ? 19.234 21.609 11.836 1 97.38 355 ARG B N 1
ATOM 7014 C CA . ARG B 1 355 ? 20.297 22.156 12.672 1 97.38 355 ARG B CA 1
ATOM 7015 C C . ARG B 1 355 ? 20.531 21.297 13.906 1 97.38 355 ARG B C 1
ATOM 7017 O O . ARG B 1 355 ? 21.531 21.438 14.594 1 97.38 355 ARG B O 1
ATOM 7024 N N . HIS B 1 356 ? 19.547 20.391 14.211 1 97.31 356 HIS B N 1
ATOM 7025 C CA . HIS B 1 356 ? 19.562 19.578 15.414 1 97.31 356 HIS B CA 1
ATOM 7026 C C . HIS B 1 356 ? 19.891 18.125 15.094 1 97.31 356 HIS B C 1
ATOM 7028 O O . HIS B 1 356 ? 19.828 17.719 13.93 1 97.31 356 HIS B O 1
ATOM 7034 N N . PRO B 1 357 ? 20.234 17.312 16.234 1 96.31 357 PRO B N 1
ATOM 7035 C CA . PRO B 1 357 ? 20.391 15.883 16.016 1 96.31 357 PRO B CA 1
ATOM 7036 C C . PRO B 1 357 ? 19.062 15.195 15.656 1 96.31 357 PRO B C 1
ATOM 7038 O O . PRO B 1 357 ? 18 15.797 15.789 1 96.31 357 PRO B O 1
ATOM 7041 N N . TYR B 1 358 ? 19.219 14.023 15.203 1 95.12 358 TYR B N 1
ATOM 7042 C CA . TYR B 1 358 ? 18.031 13.273 14.812 1 95.12 358 TYR B CA 1
ATOM 7043 C C . TYR B 1 358 ? 17.031 13.211 15.953 1 95.12 358 TYR B C 1
ATOM 7045 O O . TYR B 1 358 ? 15.828 13.391 15.742 1 95.12 358 TYR B O 1
ATOM 7053 N N . ASP B 1 359 ? 17.531 12.875 17.172 1 93.5 359 ASP B N 1
ATOM 7054 C CA . ASP B 1 359 ? 16.703 12.992 18.359 1 93.5 359 ASP B CA 1
ATOM 7055 C C . ASP B 1 359 ? 16.594 14.445 18.812 1 93.5 359 ASP B C 1
ATOM 7057 O O . ASP B 1 359 ? 17.234 14.852 19.781 1 93.5 359 ASP B O 1
ATOM 7061 N N . ASP B 1 360 ? 15.695 15.148 18.219 1 92.06 360 ASP B N 1
ATOM 7062 C CA . ASP B 1 360 ? 15.586 16.594 18.344 1 92.06 360 ASP B CA 1
ATOM 7063 C C . ASP B 1 360 ? 14.984 16.984 19.688 1 92.06 360 ASP B C 1
ATOM 7065 O O . ASP B 1 360 ? 13.836 16.641 19.984 1 92.06 360 ASP B O 1
ATOM 7069 N N . PRO B 1 361 ? 15.617 17.703 20.438 1 87.62 361 PRO B N 1
ATOM 7070 C CA . PRO B 1 361 ? 15.109 18.094 21.75 1 87.62 361 PRO B CA 1
ATOM 7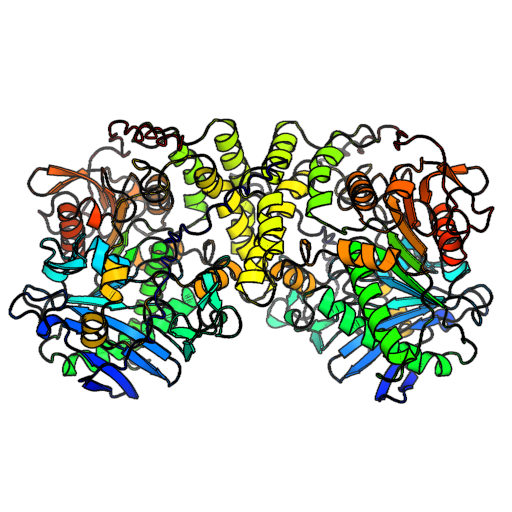071 C C . PRO B 1 361 ? 14.07 19.219 21.672 1 87.62 361 PRO B C 1
ATOM 7073 O O . PRO B 1 361 ? 13.445 19.562 22.688 1 87.62 361 PRO B O 1
ATOM 7076 N N . THR B 1 362 ? 13.898 19.828 20.516 1 89.69 362 THR B N 1
ATOM 7077 C CA . THR B 1 362 ? 13.031 21 20.391 1 89.69 362 THR B CA 1
ATOM 7078 C C . THR B 1 362 ? 11.961 20.766 19.344 1 89.69 362 THR B C 1
ATOM 7080 O O . THR B 1 362 ? 12.227 20.172 18.297 1 89.69 362 THR B O 1
ATOM 7083 N N . PRO B 1 363 ? 10.719 21.188 19.547 1 93.12 363 PRO B N 1
ATOM 7084 C CA . PRO B 1 363 ? 10.188 21.656 20.828 1 93.12 363 PRO B CA 1
ATOM 7085 C C . PRO B 1 363 ? 10.086 20.531 21.859 1 93.12 363 PRO B C 1
ATOM 7087 O O . PRO B 1 363 ? 9.883 19.375 21.5 1 93.12 363 PRO B O 1
ATOM 7090 N N . PRO B 1 364 ? 10.273 20.891 23.125 1 92.56 364 PRO B N 1
ATOM 7091 C CA . PRO B 1 364 ? 10.055 19.859 24.125 1 92.56 364 PRO B CA 1
ATOM 7092 C C . PRO B 1 364 ? 8.594 19.406 24.203 1 92.56 364 PRO B C 1
ATOM 7094 O O . PRO B 1 364 ? 7.684 20.219 24.062 1 92.56 364 PRO B O 1
ATOM 7097 N N . SER B 1 365 ? 8.359 18.219 24.391 1 91.12 365 SER B N 1
ATOM 7098 C CA . SER B 1 365 ? 7 17.688 24.375 1 91.12 365 SER B CA 1
ATOM 7099 C C . SER B 1 365 ? 6.461 17.5 25.797 1 91.12 365 SER B C 1
ATOM 7101 O O . SER B 1 365 ? 5.809 16.5 26.078 1 91.12 365 SER B O 1
ATOM 7103 N N . TYR B 1 366 ? 6.613 18.469 26.656 1 96.44 366 TYR B N 1
ATOM 7104 C CA . TYR B 1 366 ? 6.18 18.422 28.047 1 96.44 366 TYR B CA 1
ATOM 7105 C C . TYR B 1 366 ? 4.66 18.375 28.156 1 96.44 366 TYR B C 1
ATOM 7107 O O . TYR B 1 366 ? 4.113 17.891 29.141 1 96.44 366 TYR B O 1
ATOM 7115 N N . TYR B 1 367 ? 4 18.797 27.141 1 97.81 367 TYR B N 1
ATOM 7116 C CA . TYR B 1 367 ? 2.551 18.938 27.219 1 97.81 367 TYR B CA 1
ATOM 7117 C C . TYR B 1 367 ? 1.879 17.578 27.281 1 97.81 367 TYR B C 1
ATOM 7119 O O . TYR B 1 367 ? 0.757 17.453 27.781 1 97.81 367 TYR B O 1
ATOM 7127 N N . ASN B 1 368 ? 2.486 16.531 26.766 1 96.5 368 ASN B N 1
ATOM 7128 C CA . ASN B 1 368 ? 1.926 15.188 26.906 1 96.5 368 ASN B CA 1
ATOM 7129 C C . ASN B 1 368 ? 1.735 14.812 28.375 1 96.5 368 ASN B C 1
ATOM 7131 O O . ASN B 1 368 ? 0.695 14.266 28.75 1 96.5 368 ASN B O 1
ATOM 7135 N N . ASP B 1 369 ? 2.766 15.07 29.188 1 97 369 ASP B N 1
ATOM 7136 C CA . ASP B 1 369 ? 2.674 14.812 30.625 1 97 369 ASP B CA 1
ATOM 7137 C C . ASP B 1 369 ? 1.636 15.711 31.281 1 97 369 ASP B C 1
ATOM 7139 O O . ASP B 1 369 ? 0.91 15.281 32.188 1 97 369 ASP B O 1
ATOM 7143 N N . PHE B 1 370 ? 1.599 16.938 30.844 1 98.25 370 PHE B N 1
ATOM 7144 C CA . PHE B 1 370 ? 0.63 17.906 31.344 1 98.25 370 PHE B CA 1
ATOM 7145 C C . PHE B 1 370 ? -0.794 17.422 31.125 1 98.25 370 PHE B C 1
ATOM 7147 O O . PHE B 1 370 ? -1.633 17.5 32.031 1 98.25 370 PHE B O 1
ATOM 7154 N N . LEU B 1 371 ? -1.062 16.797 29.969 1 98.12 371 LEU B N 1
ATOM 7155 C CA . LEU B 1 371 ? -2.395 16.359 29.578 1 98.12 371 LEU B CA 1
ATOM 7156 C C . LEU B 1 371 ? -2.752 15.047 30.281 1 98.12 371 LEU B C 1
ATOM 7158 O O . LEU B 1 371 ? -3.883 14.562 30.172 1 98.12 371 LEU B O 1
ATOM 7162 N N . GLN B 1 372 ? -1.831 14.5 31.062 1 96.06 372 GLN B N 1
ATOM 7163 C CA . GLN B 1 372 ? -2.102 13.273 31.797 1 96.06 372 GLN B CA 1
ATOM 7164 C C . GLN B 1 372 ? -2.543 13.578 33.219 1 96.06 372 GLN B C 1
ATOM 7166 O O . GLN B 1 372 ? -3.043 12.703 33.938 1 96.06 372 GLN B O 1
ATOM 7171 N N . LYS B 1 373 ? -2.367 14.797 33.594 1 97.06 373 LYS B N 1
ATOM 7172 C CA . LYS B 1 373 ? -2.779 15.172 34.969 1 97.06 373 LYS B CA 1
ATOM 7173 C C . LYS B 1 373 ? -4.293 15.086 35.125 1 97.06 373 LYS B C 1
ATOM 7175 O O . LYS B 1 373 ? -5.043 15.602 34.281 1 97.06 373 LYS B O 1
ATOM 7180 N N . ASP B 1 374 ? -4.703 14.531 36.281 1 96.69 374 ASP B N 1
ATOM 7181 C CA . ASP B 1 374 ? -6.129 14.375 36.531 1 96.69 374 ASP B CA 1
ATOM 7182 C C . ASP B 1 374 ? -6.844 15.719 36.531 1 96.69 374 ASP B C 1
ATOM 7184 O O . ASP B 1 374 ? -7.949 15.844 36 1 96.69 374 ASP B O 1
ATOM 7188 N N . SER B 1 375 ? -6.254 16.672 37.125 1 97.69 375 SER B N 1
ATOM 7189 C CA . SER B 1 375 ? -6.875 18 37.25 1 97.69 375 SER B CA 1
ATOM 7190 C C . SER B 1 375 ? -7.051 18.641 35.875 1 97.69 375 SER B C 1
ATOM 7192 O O . SER B 1 375 ? -8.055 19.297 35.625 1 97.69 375 SER B O 1
ATOM 7194 N N . VAL B 1 376 ? -6.031 18.453 35.031 1 98.5 376 VAL B N 1
ATOM 7195 C CA . VAL B 1 376 ? -6.102 19.031 33.688 1 98.5 376 VAL B CA 1
ATOM 7196 C C . VAL B 1 376 ? -7.168 18.297 32.875 1 98.5 376 VAL B C 1
ATOM 7198 O O . VAL B 1 376 ? -7.996 18.922 32.188 1 98.5 376 VAL B O 1
ATOM 7201 N N . MET B 1 377 ? -7.168 16.922 32.906 1 98.5 377 MET B N 1
ATOM 7202 C CA . MET B 1 377 ? -8.164 16.141 32.188 1 98.5 377 MET B CA 1
ATOM 7203 C C . MET B 1 377 ? -9.578 16.516 32.625 1 98.5 377 MET B C 1
ATOM 7205 O O . MET B 1 377 ? -10.469 16.656 31.797 1 98.5 377 MET B O 1
ATOM 7209 N N . ASN B 1 378 ? -9.75 16.688 33.938 1 98.62 378 ASN B N 1
ATOM 7210 C CA . ASN B 1 378 ? -11.039 17.141 34.438 1 98.62 378 ASN B CA 1
ATOM 7211 C C . ASN B 1 378 ? -11.391 18.516 33.906 1 98.62 378 ASN B C 1
ATOM 7213 O O . ASN B 1 378 ? -12.531 18.766 33.469 1 98.62 378 ASN B O 1
ATOM 7217 N N . ALA B 1 379 ? -10.453 19.406 33.875 1 98.81 379 ALA B N 1
ATOM 7218 C CA . ALA B 1 379 ? -10.688 20.797 33.5 1 98.81 379 ALA B CA 1
ATOM 7219 C C . ALA B 1 379 ? -11.07 20.891 32 1 98.81 379 ALA B C 1
ATOM 7221 O O . ALA B 1 379 ? -11.844 21.766 31.609 1 98.81 379 ALA B O 1
ATOM 7222 N N . ILE B 1 380 ? -10.5 19.969 31.203 1 98.81 380 ILE B N 1
ATOM 7223 C CA . ILE B 1 380 ? -10.758 20.078 29.766 1 98.81 380 ILE B CA 1
ATOM 7224 C C . ILE B 1 380 ? -11.891 19.125 29.375 1 98.81 380 ILE B C 1
ATOM 7226 O O . ILE B 1 380 ? -12.273 19.047 28.203 1 98.81 380 ILE B O 1
ATOM 7230 N N . GLY B 1 381 ? -12.414 18.328 30.266 1 98.69 381 GLY B N 1
ATOM 7231 C CA . GLY B 1 381 ? -13.641 17.578 30.109 1 98.69 381 GLY B CA 1
ATOM 7232 C C . GLY B 1 381 ? -13.43 16.266 29.375 1 98.69 381 GLY B C 1
ATOM 7233 O O . GLY B 1 381 ? -14.258 15.859 28.547 1 98.69 381 GLY B O 1
ATOM 7234 N N . VAL B 1 382 ? -12.312 15.547 29.641 1 98.69 382 VAL B N 1
ATOM 7235 C CA . VAL B 1 382 ? -12.039 14.32 28.906 1 98.69 382 VAL B CA 1
ATOM 7236 C C . VAL B 1 382 ? -11.852 13.156 29.875 1 98.69 382 VAL B C 1
ATOM 7238 O O . VAL B 1 382 ? -11.531 13.367 31.047 1 98.69 382 VAL B O 1
ATOM 7241 N N . ASN B 1 383 ? -12.055 11.914 29.453 1 98.25 383 ASN B N 1
ATOM 7242 C CA . ASN B 1 383 ? -11.805 10.703 30.219 1 98.25 383 ASN B CA 1
ATOM 7243 C C . ASN B 1 383 ? -11.086 9.641 29.391 1 98.25 383 ASN B C 1
ATOM 7245 O O . ASN B 1 383 ? -11.336 8.445 29.547 1 98.25 383 ASN B O 1
ATOM 7249 N N . ILE B 1 384 ? -10.344 10.078 28.406 1 98.06 384 ILE B N 1
ATOM 7250 C CA . ILE B 1 384 ? -9.555 9.227 27.516 1 98.06 384 ILE B CA 1
ATOM 7251 C C . ILE B 1 384 ? -8.109 9.711 27.484 1 98.06 384 ILE B C 1
ATOM 7253 O O . ILE B 1 384 ? -7.84 10.898 27.672 1 98.06 384 ILE B O 1
ATOM 7257 N N . ASN B 1 385 ? -7.16 8.758 27.312 1 97.56 385 ASN B N 1
ATOM 7258 C CA . ASN B 1 385 ? -5.758 9.141 27.203 1 97.56 385 ASN B CA 1
ATOM 7259 C C . ASN B 1 385 ? -5.477 9.875 25.906 1 97.56 385 ASN B C 1
ATOM 7261 O O . ASN B 1 385 ? -6.066 9.562 24.859 1 97.56 385 ASN B O 1
ATOM 7265 N N . TYR B 1 386 ? -4.574 10.836 26.031 1 97.38 386 TYR B N 1
ATOM 7266 C CA . TYR B 1 386 ? -4.219 11.633 24.875 1 97.38 386 TYR B CA 1
ATOM 7267 C C . TYR B 1 386 ? -3.432 10.805 23.859 1 97.38 386 TYR B C 1
ATOM 7269 O O . TYR B 1 386 ? -2.486 10.102 24.234 1 97.38 386 TYR B O 1
ATOM 7277 N N . THR B 1 387 ? -3.869 10.883 22.625 1 94.75 387 THR B N 1
ATOM 7278 C CA . THR B 1 387 ? -3.164 10.289 21.5 1 94.75 387 THR B CA 1
ATOM 7279 C C . THR B 1 387 ? -2.684 11.375 20.531 1 94.75 387 THR B C 1
ATOM 7281 O O . THR B 1 387 ? -3.441 11.828 19.672 1 94.75 387 THR B O 1
ATOM 7284 N N . GLN B 1 388 ? -1.413 11.711 20.625 1 95.5 388 GLN B N 1
ATOM 7285 C CA . GLN B 1 388 ? -0.873 12.812 19.828 1 95.5 388 GLN B CA 1
ATOM 7286 C C . GLN B 1 388 ? -0.988 12.531 18.344 1 95.5 388 GLN B C 1
ATOM 7288 O O . GLN B 1 388 ? -1.384 13.398 17.562 1 95.5 388 GLN B O 1
ATOM 7293 N N . SER B 1 389 ? -0.543 11.352 17.969 1 95.94 389 SER B N 1
ATOM 7294 C CA . SER B 1 389 ? -0.663 10.836 16.609 1 95.94 389 SER B CA 1
ATOM 7295 C C . SER B 1 389 ? -1.272 9.438 16.594 1 95.94 389 SER B C 1
ATOM 7297 O O . SER B 1 389 ? -0.806 8.547 17.312 1 95.94 389 SER B O 1
ATOM 7299 N N . ASN B 1 390 ? -2.357 9.305 15.891 1 97.75 390 ASN B N 1
ATOM 7300 C CA . ASN B 1 390 ? -3.039 8.016 15.82 1 97.75 390 ASN B CA 1
ATOM 7301 C C . ASN B 1 390 ? -2.572 7.207 14.617 1 97.75 390 ASN B C 1
ATOM 7303 O O . ASN B 1 390 ? -2.904 7.531 13.477 1 97.75 390 ASN B O 1
ATOM 7307 N N . ASN B 1 391 ? -1.938 6.105 14.898 1 97.12 391 ASN B N 1
ATOM 7308 C CA . ASN B 1 391 ? -1.336 5.32 13.828 1 97.12 391 ASN B CA 1
ATOM 7309 C C . ASN B 1 391 ? -2.391 4.551 13.039 1 97.12 391 ASN B C 1
ATOM 7311 O O . ASN B 1 391 ? -2.18 4.227 11.867 1 97.12 391 ASN B O 1
ATOM 7315 N N . ASP B 1 392 ? -3.559 4.219 13.664 1 97 392 ASP B N 1
ATOM 7316 C CA . ASP B 1 392 ? -4.648 3.648 12.875 1 97 392 ASP B CA 1
ATOM 7317 C C . ASP B 1 392 ? -5.031 4.574 11.719 1 97 392 ASP B C 1
ATOM 7319 O O . ASP B 1 392 ? -5.25 4.117 10.594 1 97 392 ASP B O 1
ATOM 7323 N N . VAL B 1 393 ? -5.051 5.84 12.016 1 97.88 393 VAL B N 1
ATOM 7324 C CA . VAL B 1 393 ? -5.395 6.848 11.016 1 97.88 393 VAL B CA 1
ATOM 7325 C C . VAL B 1 393 ? -4.273 6.957 9.992 1 97.88 393 VAL B C 1
ATOM 7327 O O . VAL B 1 393 ? -4.527 6.969 8.781 1 97.88 393 VAL B O 1
ATOM 7330 N N . TYR B 1 394 ? -3.078 7 10.461 1 97.88 394 TYR B N 1
ATOM 7331 C CA . TYR B 1 394 ? -1.927 7.16 9.578 1 97.88 394 TYR B CA 1
ATOM 7332 C C . TYR B 1 394 ? -1.888 6.059 8.523 1 97.88 394 TYR B C 1
ATOM 7334 O O . TYR B 1 394 ? -1.774 6.34 7.332 1 97.88 394 TYR B O 1
ATOM 7342 N N . TYR B 1 395 ? -1.982 4.828 8.953 1 97.88 395 TYR B N 1
ATOM 7343 C CA . TYR B 1 395 ? -1.869 3.699 8.039 1 97.88 395 TYR B CA 1
ATOM 7344 C C . TYR B 1 395 ? -3.059 3.646 7.09 1 97.88 395 TYR B C 1
ATOM 7346 O O . TYR B 1 395 ? -2.918 3.234 5.934 1 97.88 395 TYR B O 1
ATOM 7354 N N . ALA B 1 396 ? -4.23 4.031 7.559 1 97.56 396 ALA B N 1
ATOM 7355 C CA . ALA B 1 396 ? -5.395 4.078 6.672 1 97.56 396 ALA B CA 1
ATOM 7356 C C . ALA B 1 396 ? -5.176 5.066 5.531 1 97.56 396 ALA B C 1
ATOM 7358 O O . ALA B 1 396 ? -5.5 4.773 4.379 1 97.56 396 ALA B O 1
ATOM 7359 N N . PHE B 1 397 ? -4.617 6.266 5.883 1 97.25 397 PHE B N 1
ATOM 7360 C CA . PHE B 1 397 ? -4.297 7.25 4.855 1 97.25 397 PHE B CA 1
ATOM 7361 C C . PHE B 1 397 ? -3.209 6.73 3.926 1 97.25 397 PHE B C 1
ATOM 7363 O O . PHE B 1 397 ? -3.24 6.984 2.719 1 97.25 397 PHE B O 1
ATOM 7370 N N . GLN B 1 398 ? -2.24 6.047 4.465 1 97.06 398 GLN B N 1
ATOM 7371 C CA . GLN B 1 398 ? -1.174 5.469 3.65 1 97.06 398 GLN B CA 1
ATOM 7372 C C . GLN B 1 398 ? -1.735 4.5 2.615 1 97.06 398 GLN B C 1
ATOM 7374 O O . GLN B 1 398 ? -1.326 4.52 1.452 1 97.06 398 GLN B O 1
ATOM 7379 N N . GLN B 1 399 ? -2.73 3.732 2.965 1 97.12 399 GLN B N 1
ATOM 7380 C CA . GLN B 1 399 ? -3.242 2.654 2.125 1 97.12 399 GLN B CA 1
ATOM 7381 C C . GLN B 1 399 ? -4.125 3.201 1.006 1 97.12 399 GLN B C 1
ATOM 7383 O O . GLN B 1 399 ? -4.422 2.494 0.041 1 97.12 399 GLN B O 1
ATOM 7388 N N . THR B 1 400 ? -4.496 4.414 1.103 1 96.88 400 THR B N 1
ATOM 7389 C CA . THR B 1 400 ? -5.266 5.012 0.018 1 96.88 400 THR B CA 1
ATOM 7390 C C . THR B 1 400 ? -4.371 5.859 -0.881 1 96.88 400 THR B C 1
ATOM 7392 O O . THR B 1 400 ? -4.805 6.336 -1.931 1 96.88 400 THR B O 1
ATOM 7395 N N . GLY B 1 401 ? -3.109 6.066 -0.419 1 96.69 401 GLY B N 1
ATOM 7396 C CA . GLY B 1 401 ? -2.18 6.867 -1.196 1 96.69 401 GLY B CA 1
ATOM 7397 C C . GLY B 1 401 ? -2.525 8.344 -1.197 1 96.69 401 GLY B C 1
ATOM 7398 O O . GLY B 1 401 ? -2.121 9.086 -2.098 1 96.69 401 GLY B O 1
ATOM 7399 N N . ASP B 1 402 ? -3.234 8.758 -0.149 1 96.25 402 ASP B N 1
ATOM 7400 C CA . ASP B 1 402 ? -3.691 10.141 -0.062 1 96.25 402 ASP B CA 1
ATOM 7401 C C . ASP B 1 402 ? -2.512 11.109 -0.063 1 96.25 402 ASP B C 1
ATOM 7403 O O . ASP B 1 402 ? -2.65 12.266 -0.472 1 96.25 402 ASP B O 1
ATOM 7407 N N . PHE B 1 403 ? -1.345 10.68 0.282 1 95.12 403 PHE B N 1
ATOM 7408 C CA . PHE B 1 403 ? -0.133 11.484 0.4 1 95.12 403 PHE B CA 1
ATOM 7409 C C . PHE B 1 403 ? 0.26 12.07 -0.948 1 95.12 403 PHE B C 1
ATOM 7411 O O . PHE B 1 403 ? 0.796 13.18 -1.014 1 95.12 403 PHE B O 1
ATOM 7418 N N . VAL B 1 404 ? -0.011 11.297 -2.002 1 94.56 404 VAL B N 1
ATOM 7419 C CA . VAL B 1 404 ? 0.488 11.773 -3.289 1 94.56 404 VAL B CA 1
ATOM 7420 C C . VAL B 1 404 ? -0.67 12.312 -4.125 1 94.56 404 VAL B C 1
ATOM 7422 O O . VAL B 1 404 ? -0.467 13.133 -5.023 1 94.56 404 VAL B O 1
ATOM 7425 N N . TRP B 1 405 ? -1.885 11.844 -3.877 1 84.56 405 TRP B N 1
ATOM 7426 C CA . TRP B 1 405 ? -3.064 12.266 -4.625 1 84.56 405 TRP B CA 1
ATOM 7427 C C . TRP B 1 405 ? -4.328 12.117 -3.783 1 84.56 405 TRP B C 1
ATOM 7429 O O . TRP B 1 405 ? -4.422 11.203 -2.955 1 84.56 405 TRP B O 1
ATOM 7439 N N . PRO B 1 406 ? -5.246 13.078 -3.93 1 77.62 406 PRO B N 1
ATOM 7440 C CA . PRO B 1 406 ? -5.57 13.984 -5.031 1 77.62 406 PRO B CA 1
ATOM 7441 C C . PRO B 1 406 ? -4.762 15.281 -4.992 1 77.62 406 PRO B C 1
ATOM 7443 O O . PRO B 1 406 ? -4.234 15.648 -3.939 1 77.62 406 PRO B O 1
ATOM 7446 N N . ASN B 1 407 ? -4.312 15.898 -6.27 1 63.72 407 ASN B N 1
ATOM 7447 C CA . ASN B 1 407 ? -3.525 17.109 -6.516 1 63.72 407 ASN B CA 1
ATOM 7448 C C . ASN B 1 407 ? -4.156 18.328 -5.859 1 63.72 407 ASN B C 1
ATOM 7450 O O . ASN B 1 407 ? -4.848 19.109 -6.523 1 63.72 407 ASN B O 1
ATOM 7454 N N . PHE B 1 408 ? -3.732 18.562 -4.684 1 86.62 408 PHE B N 1
ATOM 7455 C CA . PHE B 1 408 ? -4.289 19.609 -3.832 1 86.62 408 PHE B CA 1
ATOM 7456 C C . PHE B 1 408 ? -3.855 20.984 -4.312 1 86.62 408 PHE B C 1
ATOM 7458 O O . PHE B 1 408 ? -4.465 22 -3.951 1 86.62 408 PHE B O 1
ATOM 7465 N N . ILE B 1 409 ? -2.926 20.938 -5.234 1 93.38 409 ILE B N 1
ATOM 7466 C CA . ILE B 1 409 ? -2.51 22.188 -5.844 1 93.38 409 ILE B CA 1
ATOM 7467 C C . ILE B 1 409 ? -3.656 22.766 -6.672 1 93.38 409 ILE B C 1
ATOM 7469 O O . ILE B 1 409 ? -3.824 23.984 -6.746 1 93.38 409 ILE B O 1
ATOM 7473 N N . SER B 1 410 ? -4.465 21.938 -7.273 1 94.31 410 SER B N 1
ATOM 7474 C CA . SER B 1 410 ? -5.625 22.422 -8.016 1 94.31 410 SER B CA 1
ATOM 7475 C C . SER B 1 410 ? -6.605 23.156 -7.105 1 94.31 410 SER B C 1
ATOM 7477 O O . SER B 1 410 ? -7.227 24.141 -7.512 1 94.31 410 SER B O 1
ATOM 7479 N N . ASP B 1 411 ? -6.738 22.578 -5.906 1 96.06 411 ASP B N 1
ATOM 7480 C CA . ASP B 1 411 ? -7.566 23.266 -4.926 1 96.06 411 ASP B CA 1
ATOM 7481 C C . ASP B 1 411 ? -6.973 24.625 -4.562 1 96.06 411 ASP B C 1
ATOM 7483 O O . ASP B 1 411 ? -7.699 25.625 -4.449 1 96.06 411 ASP B O 1
ATOM 7487 N N . LEU B 1 412 ? -5.676 24.656 -4.363 1 97.44 412 LEU B N 1
ATOM 7488 C CA . LEU B 1 412 ? -4.992 25.906 -4.074 1 97.44 412 LEU B CA 1
ATOM 7489 C C . LEU B 1 412 ? -5.219 26.922 -5.188 1 97.44 412 LEU B C 1
ATOM 7491 O O . LEU B 1 412 ? -5.504 28.094 -4.918 1 97.44 412 LEU B O 1
ATOM 7495 N N . GLU B 1 413 ? -5.121 26.516 -6.434 1 97.56 413 GLU B N 1
ATOM 7496 C CA . GLU B 1 413 ? -5.336 27.375 -7.594 1 97.56 413 GLU B CA 1
ATOM 7497 C C . GLU B 1 413 ? -6.758 27.938 -7.605 1 97.56 413 GLU B C 1
ATOM 7499 O O . GLU B 1 413 ? -6.961 29.109 -7.902 1 97.56 413 GLU B O 1
ATOM 7504 N N . SER B 1 414 ? -7.711 27.078 -7.246 1 96.62 414 SER B N 1
ATOM 7505 C CA . SER B 1 414 ? -9.102 27.516 -7.18 1 96.62 414 SER B CA 1
ATOM 7506 C C . SER B 1 414 ? -9.289 28.578 -6.094 1 96.62 414 SER B C 1
ATOM 7508 O O . SER B 1 414 ? -10.023 29.547 -6.289 1 96.62 414 SER B O 1
ATOM 7510 N N . ILE B 1 415 ? -8.633 28.422 -5.016 1 97.94 415 ILE B N 1
ATOM 7511 C CA . ILE B 1 415 ? -8.758 29.328 -3.883 1 97.94 415 ILE B CA 1
ATOM 7512 C C . ILE B 1 415 ? -8.148 30.672 -4.234 1 97.94 415 ILE B C 1
ATOM 7514 O O . ILE B 1 415 ? -8.656 31.719 -3.83 1 97.94 415 ILE B O 1
ATOM 7518 N N . LEU B 1 416 ? -7.07 30.641 -4.977 1 97.69 416 LEU B N 1
ATOM 7519 C CA . LEU B 1 416 ? -6.367 31.875 -5.352 1 97.69 416 LEU B CA 1
ATOM 7520 C C . LEU B 1 416 ? -7.23 32.75 -6.258 1 97.69 416 LEU B C 1
ATOM 7522 O O . LEU B 1 416 ? -6.953 33.938 -6.438 1 97.69 416 LEU B O 1
ATOM 7526 N N . ALA B 1 417 ? -8.273 32.156 -6.824 1 96.25 417 ALA B N 1
ATOM 7527 C CA . ALA B 1 417 ? -9.203 32.938 -7.66 1 96.25 417 ALA B CA 1
ATOM 7528 C C . ALA B 1 417 ? -10.266 33.625 -6.812 1 96.25 417 ALA B C 1
ATOM 7530 O O . ALA B 1 417 ? -11.016 34.469 -7.312 1 96.25 417 ALA B O 1
ATOM 7531 N N . LEU B 1 418 ? -10.352 33.312 -5.523 1 96 418 LEU B N 1
ATOM 7532 C CA . LEU B 1 418 ? -11.32 33.875 -4.598 1 96 418 LEU B CA 1
ATOM 7533 C C . LEU B 1 418 ? -10.766 35.156 -3.953 1 96 418 LEU B C 1
ATOM 7535 O O . LEU B 1 418 ? -9.555 35.375 -3.971 1 96 418 LEU B O 1
ATOM 7539 N N . PRO B 1 419 ? -11.664 36 -3.42 1 93.81 419 PRO B N 1
ATOM 7540 C CA . PRO B 1 419 ? -11.195 37.188 -2.697 1 93.81 419 PRO B CA 1
ATOM 7541 C C . PRO B 1 419 ? -10.75 36.875 -1.27 1 93.81 419 PRO B C 1
ATOM 7543 O O . PRO B 1 419 ? -11.242 37.5 -0.318 1 93.81 419 PRO B O 1
ATOM 7546 N N . VAL B 1 420 ? -9.852 35.938 -1.141 1 97.25 420 VAL B N 1
ATOM 7547 C CA . VAL B 1 420 ? -9.289 35.531 0.139 1 97.25 420 VAL B CA 1
ATOM 7548 C C . VAL B 1 420 ? -7.762 35.625 0.089 1 97.25 420 VAL B C 1
ATOM 7550 O O . VAL B 1 420 ? -7.168 35.625 -0.991 1 97.25 420 VAL B O 1
ATOM 7553 N N . ARG B 1 421 ? -7.168 35.781 1.248 1 97.88 421 ARG B N 1
ATOM 7554 C CA . ARG B 1 421 ? -5.711 35.844 1.342 1 97.88 421 ARG B CA 1
ATOM 7555 C C . ARG B 1 421 ? -5.125 34.469 1.543 1 97.88 421 ARG B C 1
ATOM 7557 O O . ARG B 1 421 ? -5.664 33.656 2.309 1 97.88 421 ARG B O 1
ATOM 7564 N N . VAL B 1 422 ? -4.094 34.125 0.759 1 98.62 422 VAL B N 1
ATOM 7565 C CA . VAL B 1 422 ? -3.4 32.844 0.914 1 98.62 422 VAL B CA 1
ATOM 7566 C C . VAL B 1 422 ? -1.934 33.094 1.258 1 98.62 422 VAL B C 1
ATOM 7568 O O . VAL B 1 422 ? -1.221 33.75 0.515 1 98.62 422 VAL B O 1
ATOM 7571 N N . SER B 1 423 ? -1.466 32.562 2.371 1 98.88 423 SER B N 1
ATOM 7572 C CA . SER B 1 423 ? -0.078 32.688 2.801 1 98.88 423 SER B CA 1
ATOM 7573 C C . SER B 1 423 ? 0.589 31.344 2.957 1 98.88 423 SER B C 1
ATOM 7575 O O . SER B 1 423 ? 0.168 30.531 3.783 1 98.88 423 SER B O 1
ATOM 7577 N N . LEU B 1 424 ? 1.58 31.047 2.154 1 98.88 424 LEU B N 1
ATOM 7578 C CA . LEU B 1 424 ? 2.482 29.922 2.361 1 98.88 424 LEU B CA 1
ATOM 7579 C C . LEU B 1 424 ? 3.707 30.344 3.164 1 98.88 424 LEU B C 1
ATOM 7581 O O . LEU B 1 424 ? 4.426 31.266 2.768 1 98.88 424 LEU B O 1
ATOM 7585 N N . ILE B 1 425 ? 3.924 29.672 4.27 1 98.94 425 ILE B N 1
ATOM 7586 C CA . ILE B 1 425 ? 5.008 30.031 5.18 1 98.94 425 ILE B CA 1
ATOM 7587 C C . ILE B 1 425 ? 5.867 28.812 5.469 1 98.94 425 ILE B C 1
ATOM 7589 O O . ILE B 1 425 ? 5.355 27.766 5.879 1 98.94 425 ILE B O 1
ATOM 7593 N N . TYR B 1 426 ? 7.168 28.891 5.254 1 98.88 426 TYR B N 1
ATOM 7594 C CA . TYR B 1 426 ? 8.055 27.75 5.438 1 98.88 426 TYR B CA 1
ATOM 7595 C C . TYR B 1 426 ? 9.273 28.125 6.273 1 98.88 426 TYR B C 1
ATOM 7597 O O . TYR B 1 426 ? 10.023 29.031 5.91 1 98.88 426 TYR B O 1
ATOM 7605 N N . GLY B 1 427 ? 9.414 27.422 7.465 1 98.81 427 GLY B N 1
ATOM 7606 C CA . GLY B 1 427 ? 10.711 27.469 8.133 1 98.81 427 GLY B CA 1
ATOM 7607 C C . GLY B 1 427 ? 11.828 26.859 7.305 1 98.81 427 GLY B C 1
ATOM 7608 O O . GLY B 1 427 ? 11.641 25.797 6.688 1 98.81 427 GLY B O 1
ATOM 7609 N N . ASP B 1 428 ? 12.953 27.484 7.305 1 98.5 428 ASP B N 1
ATOM 7610 C CA . ASP B 1 428 ? 13.922 27.125 6.273 1 98.5 428 ASP B CA 1
ATOM 7611 C C . ASP B 1 428 ? 14.914 26.078 6.781 1 98.5 428 ASP B C 1
ATOM 7613 O O . ASP B 1 428 ? 15.906 25.781 6.121 1 98.5 428 ASP B O 1
ATOM 7617 N N . ALA B 1 429 ? 14.609 25.484 8.008 1 98.69 429 ALA B N 1
ATOM 7618 C CA . ALA B 1 429 ? 15.453 24.406 8.516 1 98.69 429 ALA B CA 1
ATOM 7619 C C . ALA B 1 429 ? 14.688 23.094 8.562 1 98.69 429 ALA B C 1
ATOM 7621 O O . ALA B 1 429 ? 15.195 22.094 9.07 1 98.69 429 ALA B O 1
ATOM 7622 N N . ASP B 1 430 ? 13.539 23.062 8.07 1 98.69 430 ASP B N 1
ATOM 7623 C CA . ASP B 1 430 ? 12.68 21.875 8.055 1 98.69 430 ASP B CA 1
ATOM 7624 C C . ASP B 1 430 ? 13.023 20.969 6.879 1 98.69 430 ASP B C 1
ATOM 7626 O O . ASP B 1 430 ? 12.992 21.406 5.723 1 98.69 430 ASP B O 1
ATOM 7630 N N . TYR B 1 431 ? 13.203 19.703 7.145 1 98.75 431 TYR B N 1
ATOM 7631 C CA . TYR B 1 431 ? 13.523 18.797 6.047 1 98.75 431 TYR B CA 1
ATOM 7632 C C . TYR B 1 431 ? 12.258 18.25 5.402 1 98.75 431 TYR B C 1
ATOM 7634 O O . TYR B 1 431 ? 12.125 18.266 4.176 1 98.75 431 TYR B O 1
ATOM 7642 N N . ILE B 1 432 ? 11.312 17.75 6.148 1 98.25 432 ILE B N 1
ATOM 7643 C CA . ILE B 1 432 ? 10.211 16.953 5.633 1 98.25 432 ILE B CA 1
ATOM 7644 C C . ILE B 1 432 ? 9.297 17.828 4.781 1 98.25 432 ILE B C 1
ATOM 7646 O O . ILE B 1 432 ? 8.734 17.375 3.781 1 98.25 432 ILE B O 1
ATOM 7650 N N . CYS B 1 433 ? 9.086 19.078 5.211 1 98.25 433 CYS B N 1
ATOM 7651 C CA . CYS B 1 433 ? 8.383 20.078 4.426 1 98.25 433 CYS B CA 1
ATOM 7652 C C . CYS B 1 433 ? 9.297 21.25 4.105 1 98.25 433 CYS B C 1
ATOM 7654 O O . CYS B 1 433 ? 8.977 22.406 4.438 1 98.25 433 CYS B O 1
ATOM 7656 N N . ASN B 1 434 ? 10.352 20.953 3.385 1 98.81 434 ASN B N 1
ATOM 7657 C CA . ASN B 1 434 ? 11.398 21.953 3.193 1 98.81 434 ASN B CA 1
ATOM 7658 C C . ASN B 1 434 ? 10.93 23.078 2.273 1 98.81 434 ASN B C 1
ATOM 7660 O O . ASN B 1 434 ? 10.055 22.875 1.431 1 98.81 434 ASN B O 1
ATOM 7664 N N . TRP B 1 435 ? 11.57 24.25 2.463 1 98.75 435 TRP B N 1
ATOM 7665 C CA . TRP B 1 435 ? 11.109 25.453 1.794 1 98.75 435 TRP B CA 1
ATOM 7666 C C . TRP B 1 435 ? 11.43 25.406 0.304 1 98.75 435 TRP B C 1
ATOM 7668 O O . TRP B 1 435 ? 10.781 26.094 -0.496 1 98.75 435 TRP B O 1
ATOM 7678 N N . PHE B 1 436 ? 12.477 24.547 -0.193 1 98.81 436 PHE B N 1
ATOM 7679 C CA . PHE B 1 436 ? 12.711 24.391 -1.623 1 98.81 436 PHE B CA 1
ATOM 7680 C C . PHE B 1 436 ? 11.445 23.906 -2.322 1 98.81 436 PHE B C 1
ATOM 7682 O O . PHE B 1 436 ? 11.039 24.469 -3.338 1 98.81 436 PHE B O 1
ATOM 7689 N N . GLY B 1 437 ? 10.875 22.859 -1.688 1 98.56 437 GLY B N 1
ATOM 7690 C CA . GLY B 1 437 ? 9.648 22.297 -2.24 1 98.56 437 GLY B CA 1
ATOM 7691 C C . GLY B 1 437 ? 8.469 23.25 -2.152 1 98.56 437 GLY B C 1
ATOM 7692 O O . GLY B 1 437 ? 7.664 23.328 -3.082 1 98.56 437 GLY B O 1
ATOM 7693 N N . GLY B 1 438 ? 8.344 23.922 -1.025 1 98.38 438 GLY B N 1
ATOM 7694 C CA . GLY B 1 438 ? 7.277 24.906 -0.88 1 98.38 438 GLY B CA 1
ATOM 7695 C C . GLY B 1 438 ? 7.344 26.016 -1.908 1 98.38 438 GLY B C 1
ATOM 7696 O O . GLY B 1 438 ? 6.324 26.422 -2.469 1 98.38 438 GLY B O 1
ATOM 7697 N N . GLU B 1 439 ? 8.523 26.516 -2.096 1 98.56 439 GLU B N 1
ATOM 7698 C CA . GLU B 1 439 ? 8.703 27.547 -3.104 1 98.56 439 GLU B CA 1
ATOM 7699 C C . GLU B 1 439 ? 8.336 27.047 -4.492 1 98.56 439 GLU B C 1
ATOM 7701 O O . GLU B 1 439 ? 7.691 27.75 -5.27 1 98.56 439 GLU B O 1
ATOM 7706 N N . ALA B 1 440 ? 8.773 25.812 -4.777 1 98.38 440 ALA B N 1
ATOM 7707 C CA . ALA B 1 440 ? 8.469 25.234 -6.078 1 98.38 440 ALA B CA 1
ATOM 7708 C C . ALA B 1 440 ? 6.961 25.141 -6.305 1 98.38 440 ALA B C 1
ATOM 7710 O O . ALA B 1 440 ? 6.477 25.406 -7.41 1 98.38 440 ALA B O 1
ATOM 7711 N N . VAL B 1 441 ? 6.203 24.797 -5.324 1 98.12 441 VAL B N 1
ATOM 7712 C CA . VAL B 1 441 ? 4.75 24.734 -5.418 1 98.12 441 VAL B CA 1
ATOM 7713 C C . VAL B 1 441 ? 4.18 26.125 -5.68 1 98.12 441 VAL B C 1
ATOM 7715 O O . VAL B 1 441 ? 3.297 26.281 -6.523 1 98.12 441 VAL B O 1
ATOM 7718 N N . SER B 1 442 ? 4.656 27.109 -4.926 1 98.31 442 SER B N 1
ATOM 7719 C CA . SER B 1 442 ? 4.164 28.469 -5.09 1 98.31 442 SER B CA 1
ATOM 7720 C C . SER B 1 442 ? 4.371 28.969 -6.516 1 98.31 442 SER B C 1
ATOM 7722 O O . SER B 1 442 ? 3.518 29.656 -7.07 1 98.31 442 SER B O 1
ATOM 7724 N N . LEU B 1 443 ? 5.469 28.594 -7.07 1 98.25 443 LEU B N 1
ATOM 7725 C CA . LEU B 1 443 ? 5.809 29.031 -8.414 1 98.25 443 LEU B CA 1
ATOM 7726 C C . LEU B 1 443 ? 5.07 28.203 -9.461 1 98.25 443 LEU B C 1
ATOM 7728 O O . LEU B 1 443 ? 4.812 28.688 -10.57 1 98.25 443 LEU B O 1
ATOM 7732 N N . ALA B 1 444 ? 4.695 27 -9.133 1 97.62 444 ALA B N 1
ATOM 7733 C CA . ALA B 1 444 ? 4.043 26.094 -10.078 1 97.62 444 ALA B CA 1
ATOM 7734 C C . ALA B 1 444 ? 2.543 26.375 -10.148 1 97.62 444 ALA B C 1
ATOM 7736 O O . ALA B 1 444 ? 1.893 26.031 -11.141 1 97.62 444 ALA B O 1
ATOM 7737 N N . ALA B 1 445 ? 1.951 26.953 -9.07 1 97.5 445 ALA B N 1
ATOM 7738 C CA . ALA B 1 445 ? 0.512 27.188 -9.039 1 97.5 445 ALA B CA 1
ATOM 7739 C C . ALA B 1 445 ? 0.073 28.031 -10.242 1 97.5 445 ALA B C 1
ATOM 7741 O O . ALA B 1 445 ? 0.7 29.047 -10.562 1 97.5 445 ALA B O 1
ATOM 7742 N N . ASN B 1 446 ? -0.969 27.531 -10.922 1 96.44 446 ASN B N 1
ATOM 7743 C CA . ASN B 1 446 ? -1.535 28.234 -12.07 1 96.44 446 ASN B CA 1
ATOM 7744 C C . ASN B 1 446 ? -2.826 28.953 -11.703 1 96.44 446 ASN B C 1
ATOM 7746 O O . ASN B 1 446 ? -3.799 28.328 -11.281 1 96.44 446 ASN B O 1
ATOM 7750 N N . PHE B 1 447 ? -2.803 30.203 -11.766 1 96.06 447 PHE B N 1
ATOM 7751 C CA . PHE B 1 447 ? -3.928 31.078 -11.484 1 96.06 447 PHE B CA 1
ATOM 7752 C C . PHE B 1 447 ? -3.801 32.375 -12.266 1 96.06 447 PHE B C 1
ATOM 7754 O O . PHE B 1 447 ? -2.824 32.594 -12.992 1 96.06 447 PHE B O 1
ATOM 7761 N N . SER B 1 448 ? -4.773 33.25 -12.32 1 96.38 448 SER B N 1
ATOM 7762 C CA . SER B 1 448 ? -4.883 34.406 -13.219 1 96.38 448 SER B CA 1
ATOM 7763 C C . SER B 1 448 ? -3.666 35.312 -13.102 1 96.38 448 SER B C 1
ATOM 7765 O O . SER B 1 448 ? -3.238 35.906 -14.094 1 96.38 448 SER B O 1
ATOM 7767 N N . HIS B 1 449 ? -3 35.406 -11.883 1 96.62 449 HIS B N 1
ATOM 7768 C CA . HIS B 1 449 ? -1.899 36.344 -11.68 1 96.62 449 HIS B CA 1
ATOM 7769 C C . HIS B 1 449 ? -0.585 35.625 -11.453 1 96.62 449 HIS B C 1
ATOM 7771 O O . HIS B 1 449 ? 0.343 36.156 -10.852 1 96.62 449 HIS B O 1
ATOM 7777 N N . ALA B 1 450 ? -0.529 34.375 -11.961 1 97.75 450 ALA B N 1
ATOM 7778 C CA . ALA B 1 450 ? 0.646 33.531 -11.734 1 97.75 450 ALA B CA 1
ATOM 7779 C C . ALA B 1 450 ? 1.903 34.188 -12.297 1 97.75 450 ALA B C 1
ATOM 7781 O O . ALA B 1 450 ? 2.965 34.156 -11.672 1 97.75 450 ALA B O 1
ATOM 7782 N N . ALA B 1 451 ? 1.865 34.75 -13.508 1 97.69 451 ALA B N 1
ATOM 7783 C CA . ALA B 1 451 ? 3.023 35.406 -14.133 1 97.69 451 ALA B CA 1
ATOM 7784 C C . ALA B 1 451 ? 3.512 36.562 -13.289 1 97.69 451 ALA B C 1
ATOM 7786 O O . ALA B 1 451 ? 4.719 36.781 -13.141 1 97.69 451 ALA B O 1
ATOM 7787 N N . GLN B 1 452 ? 2.623 37.406 -12.812 1 97.75 452 GLN B N 1
ATOM 7788 C CA . GLN B 1 452 ? 2.969 38.531 -11.969 1 97.75 452 GLN B CA 1
ATOM 7789 C C . GLN B 1 452 ? 3.592 38.094 -10.656 1 97.75 452 GLN B C 1
ATOM 7791 O O . GLN B 1 452 ? 4.555 38.688 -10.172 1 97.75 452 GLN B O 1
ATOM 7796 N N . PHE B 1 453 ? 3.072 37.062 -10.086 1 97.88 453 PHE B N 1
ATOM 7797 C CA . PHE B 1 453 ? 3.627 36.531 -8.852 1 97.88 453 PHE B CA 1
ATOM 7798 C C . PHE B 1 453 ? 5.062 36.062 -9.062 1 97.88 453 PHE B C 1
ATOM 7800 O O . PHE B 1 453 ? 5.945 36.375 -8.258 1 97.88 453 PHE B O 1
ATOM 7807 N N . ARG B 1 454 ? 5.27 35.312 -10.172 1 97.56 454 ARG B N 1
ATOM 7808 C CA . ARG B 1 454 ? 6.594 34.781 -10.477 1 97.56 454 ARG B CA 1
ATOM 7809 C C . ARG B 1 454 ? 7.594 35.906 -10.719 1 97.56 454 ARG B C 1
ATOM 7811 O O . ARG B 1 454 ? 8.781 35.75 -10.438 1 97.56 454 ARG B O 1
ATOM 7818 N N . ALA B 1 455 ? 7.094 37 -11.156 1 96.94 455 ALA B N 1
ATOM 7819 C CA . ALA B 1 455 ? 7.957 38.125 -11.477 1 96.94 455 ALA B CA 1
ATOM 7820 C C . ALA B 1 455 ? 8.219 39 -10.242 1 96.94 455 ALA B C 1
ATOM 7822 O O . ALA B 1 455 ? 9.133 39.812 -10.234 1 96.94 455 ALA B O 1
ATOM 7823 N N . ALA B 1 456 ? 7.371 38.719 -9.273 1 96.38 456 ALA B N 1
ATOM 7824 C CA . ALA B 1 456 ? 7.578 39.469 -8.039 1 96.38 456 ALA B CA 1
ATOM 7825 C C . ALA B 1 456 ? 8.875 39.031 -7.355 1 96.38 456 ALA B C 1
ATOM 7827 O O . ALA B 1 456 ? 9.266 37.875 -7.402 1 96.38 456 ALA B O 1
ATOM 7828 N N . GLY B 1 457 ? 9.695 39.844 -6.84 1 95.5 457 GLY B N 1
ATOM 7829 C CA . GLY B 1 457 ? 10.914 39.562 -6.102 1 95.5 457 GLY B CA 1
ATOM 7830 C C . GLY B 1 457 ? 10.68 39.375 -4.613 1 95.5 457 GLY B C 1
ATOM 7831 O O . GLY B 1 457 ? 9.57 39.594 -4.125 1 95.5 457 GLY B O 1
ATOM 7832 N N . TYR B 1 458 ? 11.734 38.969 -3.916 1 98 458 TYR B N 1
ATOM 7833 C CA . TYR B 1 458 ? 11.664 38.781 -2.471 1 98 458 TYR B CA 1
ATOM 7834 C C . TYR B 1 458 ? 11.961 40.094 -1.734 1 98 458 TYR B C 1
ATOM 7836 O O . TYR B 1 458 ? 12.867 40.812 -2.117 1 98 458 TYR B O 1
ATOM 7844 N N . ALA B 1 459 ? 11.125 40.406 -0.757 1 97.81 459 ALA B N 1
ATOM 7845 C CA . ALA B 1 459 ? 11.367 41.5 0.196 1 97.81 459 ALA B CA 1
ATOM 7846 C C . ALA B 1 459 ? 11.648 40.938 1.591 1 97.81 459 ALA B C 1
ATOM 7848 O O . ALA B 1 459 ? 11.102 39.906 1.978 1 97.81 459 ALA B O 1
ATOM 7849 N N . PRO B 1 460 ? 12.469 41.656 2.33 1 97.88 460 PRO B N 1
ATOM 7850 C CA . PRO B 1 460 ? 12.719 41.188 3.697 1 97.88 460 PRO B CA 1
ATOM 7851 C C . PRO B 1 460 ? 11.461 41.188 4.566 1 97.88 460 PRO B C 1
ATOM 7853 O O . PRO B 1 460 ? 10.656 42.125 4.48 1 97.88 460 PRO B O 1
ATOM 7856 N N . LEU B 1 461 ? 11.273 40.156 5.277 1 98.62 461 LEU B N 1
ATOM 7857 C CA . LEU B 1 461 ? 10.281 40.125 6.344 1 98.62 461 LEU B CA 1
ATOM 7858 C C . LEU B 1 461 ? 10.805 40.844 7.594 1 98.62 461 LEU B C 1
ATOM 7860 O O . LEU B 1 461 ? 11.617 40.281 8.328 1 98.62 461 LEU B O 1
ATOM 7864 N N . LEU B 1 462 ? 10.281 42 7.828 1 98.44 462 LEU B N 1
ATOM 7865 C CA . LEU B 1 462 ? 10.758 42.812 8.938 1 98.44 462 LEU B CA 1
ATOM 7866 C C . LEU B 1 462 ? 9.695 42.938 10.031 1 98.44 462 LEU B C 1
ATOM 7868 O O . LEU B 1 462 ? 8.523 43.188 9.734 1 98.44 462 LEU B O 1
ATOM 7872 N N . VAL B 1 463 ? 10.086 42.656 11.25 1 98.12 463 VAL B N 1
ATOM 7873 C CA . VAL B 1 463 ? 9.273 42.906 12.438 1 98.12 463 VAL B CA 1
ATOM 7874 C C . VAL B 1 463 ? 10.07 43.75 13.43 1 98.12 463 VAL B C 1
ATOM 7876 O O . VAL B 1 463 ? 11.117 43.312 13.93 1 98.12 463 VAL B O 1
ATOM 7879 N N . ASP B 1 464 ? 9.617 44.969 13.695 1 95.88 464 ASP B N 1
ATOM 7880 C CA . ASP B 1 464 ? 10.289 45.938 14.578 1 95.88 464 ASP B CA 1
ATOM 7881 C C . ASP B 1 464 ? 11.75 46.125 14.164 1 95.88 464 ASP B C 1
ATOM 7883 O O . ASP B 1 464 ? 12.648 46.094 15.016 1 95.88 464 ASP B O 1
ATOM 7887 N N . GLY B 1 465 ? 11.984 46.125 12.945 1 96 465 GLY B N 1
ATOM 7888 C CA . GLY B 1 465 ? 13.305 46.438 12.406 1 96 465 GLY B CA 1
ATOM 7889 C C . GLY B 1 465 ? 14.195 45.219 12.273 1 96 465 GLY B C 1
ATOM 7890 O O . GLY B 1 465 ? 15.297 45.312 11.734 1 96 465 GLY B O 1
ATOM 7891 N N . VAL B 1 466 ? 13.742 44.094 12.695 1 98.12 466 VAL B N 1
ATOM 7892 C CA . VAL B 1 466 ? 14.539 42.875 12.633 1 98.12 466 VAL B CA 1
ATOM 7893 C C . VAL B 1 466 ? 14.07 42.031 11.469 1 98.12 466 VAL B C 1
ATOM 7895 O O . VAL B 1 466 ? 12.867 41.844 11.25 1 98.12 466 VAL B O 1
ATOM 7898 N N . GLU B 1 467 ? 15.023 41.5 10.703 1 98.06 467 GLU B N 1
ATOM 7899 C CA . GLU B 1 467 ? 14.703 40.625 9.57 1 98.06 467 GLU B CA 1
ATOM 7900 C C . GLU B 1 467 ? 14.57 39.156 10.016 1 98.06 467 GLU B C 1
ATOM 7902 O O . GLU B 1 467 ? 15.5 38.594 10.594 1 98.06 467 GLU B O 1
ATOM 7907 N N . TYR B 1 468 ? 13.406 38.594 9.734 1 98.62 468 TYR B N 1
ATOM 7908 C CA . TYR B 1 468 ? 13.133 37.219 10.164 1 98.62 468 TYR B CA 1
ATOM 7909 C C . TYR B 1 468 ? 13.039 36.281 8.969 1 98.62 468 TYR B C 1
ATOM 7911 O O . TYR B 1 468 ? 12.93 35.062 9.133 1 98.62 468 TYR B O 1
ATOM 7919 N N . GLY B 1 469 ? 13.078 36.844 7.805 1 98.5 469 GLY B N 1
ATOM 7920 C CA . GLY B 1 469 ? 12.906 36.062 6.59 1 98.5 469 GLY B CA 1
ATOM 7921 C C . GLY B 1 469 ? 12.75 36.906 5.348 1 98.5 469 GLY B C 1
ATOM 7922 O O . GLY B 1 469 ? 13.188 38.062 5.316 1 98.5 469 GLY B O 1
ATOM 7923 N N . GLU B 1 470 ? 12.227 36.344 4.312 1 98.31 470 GLU B N 1
ATOM 7924 C CA . GLU B 1 470 ? 11.914 37.062 3.066 1 98.31 470 GLU B CA 1
ATOM 7925 C C . GLU B 1 470 ? 10.609 36.531 2.465 1 98.31 470 GLU B C 1
ATOM 7927 O O . GLU B 1 470 ? 10.234 35.375 2.666 1 98.31 470 GLU B O 1
ATOM 7932 N N . THR B 1 471 ? 9.914 37.375 1.808 1 98.44 471 THR B N 1
ATOM 7933 C CA . THR B 1 471 ? 8.586 37.062 1.291 1 98.44 471 THR B CA 1
ATOM 7934 C C . THR B 1 471 ? 8.438 37.531 -0.148 1 98.44 471 THR B C 1
ATOM 7936 O O . THR B 1 471 ? 8.953 38.594 -0.512 1 98.44 471 THR B O 1
ATOM 7939 N N . ARG B 1 472 ? 7.941 36.688 -0.996 1 98.62 472 ARG B N 1
ATOM 7940 C CA . ARG B 1 472 ? 7.406 37.031 -2.307 1 98.62 472 ARG B CA 1
ATOM 7941 C C . ARG B 1 472 ? 5.887 37.156 -2.26 1 98.62 472 ARG B C 1
ATOM 7943 O O . ARG B 1 472 ? 5.195 36.219 -1.844 1 98.62 472 ARG B O 1
ATOM 7950 N N . GLU B 1 473 ? 5.395 38.312 -2.631 1 98.38 473 GLU B N 1
ATOM 7951 C CA . GLU B 1 473 ? 3.961 38.594 -2.518 1 98.38 473 GLU B CA 1
ATOM 7952 C C . GLU B 1 473 ? 3.43 39.312 -3.752 1 98.38 473 GLU B C 1
ATOM 7954 O O . GLU B 1 473 ? 4.09 40.188 -4.281 1 98.38 473 GLU B O 1
ATOM 7959 N N . PHE B 1 474 ? 2.355 38.875 -4.277 1 98.12 474 PHE B N 1
ATOM 7960 C CA . PHE B 1 474 ? 1.566 39.594 -5.277 1 98.12 474 PHE B CA 1
ATOM 7961 C C . PHE B 1 474 ? 0.077 39.469 -4.977 1 98.12 474 PHE B C 1
ATOM 7963 O O . PHE B 1 474 ? -0.471 38.375 -4.973 1 98.12 474 PHE B O 1
ATOM 7970 N N . GLY B 1 475 ? -0.547 40.625 -4.766 1 96.81 475 GLY B N 1
ATOM 7971 C CA . GLY B 1 475 ? -1.964 40.594 -4.445 1 96.81 475 GLY B CA 1
ATOM 7972 C C . GLY B 1 475 ? -2.277 39.75 -3.207 1 96.81 475 GLY B C 1
ATOM 7973 O O . GLY B 1 475 ? -1.687 39.969 -2.146 1 96.81 475 GLY B O 1
ATOM 7974 N N . ASN B 1 476 ? -3.166 38.75 -3.42 1 97.06 476 ASN B N 1
ATOM 7975 C CA . ASN B 1 476 ? -3.67 38 -2.268 1 97.06 476 ASN B CA 1
ATOM 7976 C C . ASN B 1 476 ? -2.832 36.781 -1.987 1 97.06 476 ASN B C 1
ATOM 7978 O O . ASN B 1 476 ? -3.207 35.938 -1.162 1 97.06 476 ASN B O 1
ATOM 7982 N N . PHE B 1 477 ? -1.677 36.594 -2.697 1 98.5 477 PHE B N 1
ATOM 7983 C CA . PHE B 1 477 ? -0.875 35.406 -2.537 1 98.5 477 PHE B CA 1
ATOM 7984 C C . PHE B 1 477 ? 0.538 35.75 -2.082 1 98.5 477 PHE B C 1
ATOM 7986 O O . PHE B 1 477 ? 1.167 36.656 -2.627 1 98.5 477 PHE B O 1
ATOM 7993 N N . SER B 1 478 ? 1.029 35 -1.075 1 98.69 478 SER B N 1
ATOM 7994 C CA . SER B 1 478 ? 2.402 35.219 -0.625 1 98.69 478 SER B CA 1
ATOM 7995 C C . SER B 1 478 ? 3.086 33.906 -0.311 1 98.69 478 SER B C 1
ATOM 7997 O O . SER B 1 478 ? 2.428 32.938 0.087 1 98.69 478 SER B O 1
ATOM 7999 N N . PHE B 1 479 ? 4.344 33.844 -0.611 1 98.75 479 PHE B N 1
ATOM 8000 C CA . PHE B 1 479 ? 5.273 32.812 -0.151 1 98.75 479 PHE B CA 1
ATOM 8001 C C . PHE B 1 479 ? 6.359 33.406 0.728 1 98.75 479 PHE B C 1
ATOM 8003 O O . PHE B 1 479 ? 7.07 34.312 0.303 1 98.75 479 PHE B O 1
ATOM 8010 N N . THR B 1 480 ? 6.492 32.844 1.973 1 98.88 480 THR B N 1
ATOM 8011 C CA . THR B 1 480 ? 7.465 33.406 2.906 1 98.88 480 THR B CA 1
ATOM 8012 C C . THR B 1 480 ? 8.414 32.312 3.416 1 98.88 480 THR B C 1
ATOM 8014 O O . THR B 1 480 ? 7.969 31.281 3.916 1 98.88 480 THR B O 1
ATOM 8017 N N . ARG B 1 481 ? 9.68 32.5 3.232 1 98.81 481 ARG B N 1
ATOM 8018 C CA . ARG B 1 481 ? 10.75 31.734 3.873 1 98.81 481 ARG B CA 1
ATOM 8019 C C . ARG B 1 481 ? 11.148 32.375 5.203 1 98.81 481 ARG B C 1
ATOM 8021 O O . ARG B 1 481 ? 11.57 33.531 5.246 1 98.81 481 ARG B O 1
ATOM 8028 N N . VAL B 1 482 ? 11.016 31.672 6.316 1 98.88 482 VAL B N 1
ATOM 8029 C CA . VAL B 1 482 ? 11.367 32.188 7.637 1 98.88 482 VAL B CA 1
ATOM 8030 C C . VAL B 1 482 ? 12.703 31.594 8.078 1 98.88 482 VAL B C 1
ATOM 8032 O O . VAL B 1 482 ? 12.867 30.375 8.133 1 98.88 482 VAL B O 1
ATOM 8035 N N . TYR B 1 483 ? 13.633 32.5 8.43 1 98.62 483 TYR B N 1
ATOM 8036 C CA . TYR B 1 483 ? 14.977 32.094 8.812 1 98.62 483 TYR B CA 1
ATOM 8037 C C . TYR B 1 483 ? 14.984 31.453 10.188 1 98.62 483 TYR B C 1
ATOM 8039 O O . TYR B 1 483 ? 14.141 31.781 11.031 1 98.62 483 TYR B O 1
ATOM 8047 N N . GLU B 1 484 ? 15.945 30.5 10.383 1 98.19 484 GLU B N 1
ATOM 8048 C CA . GLU B 1 484 ? 16.25 29.891 11.68 1 98.19 484 GLU B CA 1
ATOM 8049 C C . GLU B 1 484 ? 15 29.297 12.312 1 98.19 484 GLU B C 1
ATOM 8051 O O . GLU B 1 484 ? 14.734 29.5 13.5 1 98.19 484 GLU B O 1
ATOM 8056 N N . ALA B 1 485 ? 14.219 28.672 11.461 1 98.56 485 ALA B N 1
ATOM 8057 C CA . ALA B 1 485 ? 12.992 28.031 11.914 1 98.56 485 ALA B CA 1
ATOM 8058 C C . ALA B 1 485 ? 12.867 26.625 11.336 1 98.56 485 ALA B C 1
ATOM 8060 O O . ALA B 1 485 ? 13.086 26.422 10.141 1 98.56 485 ALA B O 1
ATOM 8061 N N . GLY B 1 486 ? 12.562 25.672 12.227 1 98.19 486 GLY B N 1
ATOM 8062 C CA . GLY B 1 486 ? 12.195 24.328 11.789 1 98.19 486 GLY B CA 1
ATOM 8063 C C . GLY B 1 486 ? 10.742 24.219 11.359 1 98.19 486 GLY B C 1
ATOM 8064 O O . GLY B 1 486 ? 10.188 25.156 10.789 1 98.19 486 GLY B O 1
ATOM 8065 N N . HIS B 1 487 ? 10.188 23.047 11.547 1 98 487 HIS B N 1
ATOM 8066 C CA . HIS B 1 487 ? 8.852 22.672 11.086 1 98 487 HIS B CA 1
ATOM 8067 C C . HIS B 1 487 ? 7.781 23.547 11.719 1 98 487 HIS B C 1
ATOM 8069 O O . HIS B 1 487 ? 6.789 23.891 11.07 1 98 487 HIS B O 1
ATOM 8075 N N . GLU B 1 488 ? 7.949 23.844 13 1 98.38 488 GLU B N 1
ATOM 8076 C CA . GLU B 1 488 ? 6.984 24.609 13.773 1 98.38 488 GLU B CA 1
ATOM 8077 C C . GLU B 1 488 ? 7.414 26.078 13.898 1 98.38 488 GLU B C 1
ATOM 8079 O O . GLU B 1 488 ? 7.805 26.516 14.977 1 98.38 488 GLU B O 1
ATOM 8084 N N . VAL B 1 489 ? 7.16 26.844 12.914 1 98.81 489 VAL B N 1
ATOM 8085 C CA . VAL B 1 489 ? 7.641 28.219 12.781 1 98.81 489 VAL B CA 1
ATOM 8086 C C . VAL B 1 489 ? 7.258 29.016 14.023 1 98.81 489 VAL B C 1
ATOM 8088 O O . VAL B 1 489 ? 8.086 29.75 14.578 1 98.81 489 VAL B O 1
ATOM 8091 N N . PRO B 1 490 ? 6.039 28.906 14.57 1 98.75 490 PRO B N 1
ATOM 8092 C CA . PRO B 1 490 ? 5.688 29.734 15.727 1 98.75 490 PRO B CA 1
ATOM 8093 C C . PRO B 1 490 ? 6.508 29.391 16.969 1 98.75 490 PRO B C 1
ATOM 8095 O O . PRO B 1 490 ? 6.641 30.219 17.875 1 98.75 490 PRO B O 1
ATOM 8098 N N . TYR B 1 491 ? 6.977 28.141 17.016 1 98.19 491 TYR B N 1
ATOM 8099 C CA . TYR B 1 491 ? 7.863 27.812 18.125 1 98.19 491 TYR B CA 1
ATOM 8100 C C . TYR B 1 491 ? 9.203 28.531 17.984 1 98.19 491 TYR B C 1
ATOM 8102 O O . TYR B 1 491 ? 9.688 29.125 18.953 1 98.19 491 TYR B O 1
ATOM 8110 N N . TYR B 1 492 ? 9.812 28.578 16.812 1 98.19 492 TYR B N 1
ATOM 8111 C CA . TYR B 1 492 ? 11.172 29.047 16.594 1 98.19 492 TYR B CA 1
ATOM 8112 C C . TYR B 1 492 ? 11.211 30.562 16.453 1 98.19 492 TYR B C 1
ATOM 8114 O O . TYR B 1 492 ? 12.195 31.203 16.812 1 98.19 492 TYR B O 1
ATOM 8122 N N . GLN B 1 493 ? 10.148 31.094 15.836 1 98.56 493 GLN B N 1
ATOM 8123 C CA . GLN B 1 493 ? 10.047 32.531 15.602 1 98.56 493 GLN B CA 1
ATOM 8124 C C . GLN B 1 493 ? 8.672 33.062 16 1 98.56 493 GLN B C 1
ATOM 8126 O O . GLN B 1 493 ? 7.906 33.5 15.148 1 98.56 493 GLN B O 1
ATOM 8131 N N . PRO B 1 494 ? 8.406 33.094 17.312 1 98.38 494 PRO B N 1
ATOM 8132 C CA . PRO B 1 494 ? 7.059 33.438 17.781 1 98.38 494 PRO B CA 1
ATOM 8133 C C . PRO B 1 494 ? 6.613 34.844 17.391 1 98.38 494 PRO B C 1
ATOM 8135 O O . PRO B 1 494 ? 5.465 35.031 16.969 1 98.38 494 PRO B O 1
ATOM 8138 N N . ILE B 1 495 ? 7.523 35.844 17.406 1 98.12 495 ILE B N 1
ATOM 8139 C CA . ILE B 1 495 ? 7.164 37.219 17.094 1 98.12 495 ILE B CA 1
ATOM 8140 C C . ILE B 1 495 ? 6.832 37.344 15.602 1 98.12 495 ILE B C 1
ATOM 8142 O O . ILE B 1 495 ? 5.816 37.938 15.234 1 98.12 495 ILE B O 1
ATOM 8146 N N . ALA B 1 496 ? 7.676 36.781 14.805 1 98.62 496 ALA B N 1
ATOM 8147 C CA . ALA B 1 496 ? 7.461 36.844 13.359 1 98.62 496 ALA B CA 1
ATOM 8148 C C . ALA B 1 496 ? 6.195 36.094 12.961 1 98.62 496 ALA B C 1
ATOM 8150 O O . ALA B 1 496 ? 5.461 36.531 12.07 1 98.62 496 ALA B O 1
ATOM 8151 N N . SER B 1 497 ? 6.035 34.969 13.641 1 98.75 497 SER B N 1
ATOM 8152 C CA . SER B 1 497 ? 4.867 34.125 13.328 1 98.75 497 SER B CA 1
ATOM 8153 C C . SER B 1 497 ? 3.572 34.875 13.625 1 98.75 497 SER B C 1
ATOM 8155 O O . SER B 1 497 ? 2.635 34.844 12.82 1 98.75 497 SER B O 1
ATOM 8157 N N . LEU B 1 498 ? 3.43 35.531 14.766 1 98.81 498 LEU B N 1
ATOM 8158 C CA . LEU B 1 498 ? 2.244 36.312 15.117 1 98.81 498 LEU B CA 1
ATOM 8159 C C . LEU B 1 498 ? 2.012 37.438 14.117 1 98.81 498 LEU B C 1
ATOM 8161 O O . LEU B 1 498 ? 0.87 37.719 13.758 1 98.81 498 LEU B O 1
ATOM 8165 N N . GLN B 1 499 ? 3.078 38.031 13.68 1 98.69 499 GLN B N 1
ATOM 8166 C CA . GLN B 1 499 ? 2.93 39.125 12.719 1 98.69 499 GLN B CA 1
ATOM 8167 C C . GLN B 1 499 ? 2.518 38.594 11.344 1 98.69 499 GLN B C 1
ATOM 8169 O O . GLN B 1 499 ? 1.713 39.219 10.648 1 98.69 499 GLN B O 1
ATOM 8174 N N . LEU B 1 500 ? 3.129 37.469 10.883 1 98.81 500 LEU B N 1
ATOM 8175 C CA . LEU B 1 500 ? 2.701 36.844 9.633 1 98.81 500 LEU B CA 1
ATOM 8176 C C . LEU B 1 500 ? 1.207 36.562 9.664 1 98.81 500 LEU B C 1
ATOM 8178 O O . LEU B 1 500 ? 0.499 36.781 8.688 1 98.81 500 LEU B O 1
ATOM 8182 N N . PHE B 1 501 ? 0.764 36.062 10.812 1 98.81 501 PHE B N 1
ATOM 8183 C CA . PHE B 1 501 ? -0.646 35.75 11.016 1 98.81 501 PHE B CA 1
ATOM 8184 C C . PHE B 1 501 ? -1.492 37.031 10.977 1 98.81 501 PHE B C 1
ATOM 8186 O O . PHE B 1 501 ? -2.457 37.094 10.211 1 98.81 501 PHE B O 1
ATOM 8193 N N . ASN B 1 502 ? -1.123 37.969 11.727 1 98.56 502 ASN B N 1
ATOM 8194 C CA . ASN B 1 502 ? -1.83 39.219 11.82 1 98.56 502 ASN B CA 1
ATOM 8195 C C . ASN B 1 502 ? -1.92 39.906 10.461 1 98.56 502 ASN B C 1
ATOM 8197 O O . ASN B 1 502 ? -2.988 40.375 10.062 1 98.56 502 ASN B O 1
ATOM 8201 N N . ARG B 1 503 ? -0.806 40 9.773 1 98.75 503 ARG B N 1
ATOM 8202 C CA . ARG B 1 503 ? -0.748 40.688 8.492 1 98.75 503 ARG B CA 1
ATOM 8203 C C . ARG B 1 503 ? -1.601 39.969 7.445 1 98.75 503 ARG B C 1
ATOM 8205 O O . ARG B 1 503 ? -2.236 40.625 6.609 1 98.75 503 ARG B O 1
ATOM 8212 N N . THR B 1 504 ? -1.602 38.656 7.469 1 98.69 504 THR B N 1
ATOM 8213 C CA . THR B 1 504 ? -2.443 37.906 6.562 1 98.69 504 THR B CA 1
ATOM 8214 C C . THR B 1 504 ? -3.92 38.156 6.844 1 98.69 504 THR B C 1
ATOM 8216 O O . THR B 1 504 ? -4.699 38.406 5.922 1 98.69 504 THR B O 1
ATOM 8219 N N . LEU B 1 505 ? -4.355 38.125 8.102 1 97.94 505 LEU B N 1
ATOM 8220 C CA . LEU B 1 505 ? -5.754 38.25 8.5 1 97.94 505 LEU B CA 1
ATOM 8221 C C . LEU B 1 505 ? -6.312 39.594 8.109 1 97.94 505 LEU B C 1
ATOM 8223 O O . LEU B 1 505 ? -7.469 39.719 7.691 1 97.94 505 LEU B O 1
ATOM 8227 N N . PHE B 1 506 ? -5.469 40.594 8.258 1 97.62 506 PHE B N 1
ATOM 8228 C CA . PHE B 1 506 ? -6.035 41.938 8.203 1 97.62 506 PHE B CA 1
ATOM 8229 C C . PHE B 1 506 ? -5.578 42.688 6.945 1 97.62 506 PHE B C 1
ATOM 8231 O O . PHE B 1 506 ? -5.758 43.875 6.828 1 97.62 506 PHE B O 1
ATOM 8238 N N . GLY B 1 507 ? -4.867 42.031 6.047 1 97 507 GLY B N 1
ATOM 8239 C CA . GLY B 1 507 ? -4.605 42.531 4.711 1 97 507 GLY B CA 1
ATOM 8240 C C . GLY B 1 507 ? -3.418 43.469 4.648 1 97 507 GLY B C 1
ATOM 8241 O O . GLY B 1 507 ? -3.352 44.344 3.775 1 97 507 GLY B O 1
ATOM 8242 N N . TRP B 1 508 ? -2.533 43.344 5.598 1 98.25 508 TRP B N 1
ATOM 8243 C CA . TRP B 1 508 ? -1.293 44.125 5.555 1 98.25 508 TRP B CA 1
ATOM 8244 C C . TRP B 1 508 ? -0.263 43.438 4.66 1 98.25 508 TRP B C 1
ATOM 8246 O O . TRP B 1 508 ? -0.304 42.219 4.469 1 98.25 508 TRP B O 1
ATOM 8256 N N . ASP B 1 509 ? 0.676 44.281 4.117 1 98.12 509 ASP B N 1
ATOM 8257 C CA . ASP B 1 509 ? 1.776 43.656 3.393 1 98.12 509 ASP B CA 1
ATOM 8258 C C . ASP B 1 509 ? 2.566 42.719 4.305 1 98.12 509 ASP B C 1
ATOM 8260 O O . ASP B 1 509 ? 2.822 43.062 5.465 1 98.12 509 ASP B O 1
ATOM 8264 N N . ILE B 1 510 ? 2.977 41.656 3.785 1 98.69 510 ILE B N 1
ATOM 8265 C CA . ILE B 1 510 ? 3.625 40.625 4.602 1 98.69 510 ILE B CA 1
ATOM 8266 C C . ILE B 1 510 ? 5.02 41.094 5.004 1 98.69 510 ILE B C 1
ATOM 8268 O O . ILE B 1 510 ? 5.477 40.812 6.117 1 98.69 510 ILE B O 1
ATOM 8272 N N . ALA B 1 511 ? 5.699 41.812 4.207 1 98.31 511 ALA B N 1
ATOM 8273 C CA . ALA B 1 511 ? 7.105 42.188 4.379 1 98.31 511 ALA B CA 1
ATOM 8274 C C . ALA B 1 511 ? 7.297 43.062 5.613 1 98.31 511 ALA B C 1
ATOM 8276 O O . ALA B 1 511 ? 8.133 42.781 6.469 1 98.31 511 ALA B O 1
ATOM 8277 N N . LYS B 1 512 ? 6.418 44.125 5.73 1 97.81 512 LYS B N 1
ATOM 8278 C CA . LYS B 1 512 ? 6.652 45.125 6.789 1 97.81 512 LYS B CA 1
ATOM 8279 C C . LYS B 1 512 ? 5.406 45.312 7.648 1 97.81 512 LYS B C 1
ATOM 8281 O O . LYS B 1 512 ? 5.492 45.812 8.766 1 97.81 512 LYS B O 1
ATOM 8286 N N . GLY B 1 513 ? 4.281 44.969 7.137 1 97.81 513 GLY B N 1
ATOM 8287 C CA . GLY B 1 513 ? 3.033 45.188 7.852 1 97.81 513 GLY B CA 1
ATOM 8288 C C . GLY B 1 513 ? 2.662 46.656 7.965 1 97.81 513 GLY B C 1
ATOM 8289 O O . GLY B 1 513 ? 2.08 47.094 8.969 1 97.81 513 GLY B O 1
ATOM 8290 N N . GLU B 1 514 ? 2.969 47.469 6.953 1 96.5 514 GLU B N 1
ATOM 8291 C CA . GLU B 1 514 ? 2.805 48.906 7.07 1 96.5 514 GLU B CA 1
ATOM 8292 C C . GLU B 1 514 ? 1.768 49.438 6.078 1 96.5 514 GLU B C 1
ATOM 8294 O O . GLU B 1 514 ? 1.271 50.531 6.219 1 96.5 514 GLU B O 1
ATOM 8299 N N . GLU B 1 515 ? 1.427 48.656 5.172 1 94.5 515 GLU B N 1
ATOM 8300 C CA . GLU B 1 515 ? 0.47 49.094 4.168 1 94.5 515 GLU B CA 1
ATOM 8301 C C . GLU B 1 515 ? -0.607 48.062 3.914 1 94.5 515 GLU B C 1
ATOM 8303 O O . GLU B 1 515 ? -0.307 46.844 3.807 1 94.5 515 GLU B O 1
ATOM 8308 N N . LYS B 1 516 ? -1.839 48.469 3.879 1 96.75 516 LYS B N 1
ATOM 8309 C CA . LYS B 1 516 ? -2.914 47.625 3.404 1 96.75 516 LYS B CA 1
ATOM 8310 C C . LYS B 1 516 ? -2.797 47.375 1.902 1 96.75 516 LYS B C 1
ATOM 8312 O O . LYS B 1 516 ? -2.656 48.312 1.121 1 96.75 516 LYS B O 1
ATOM 8317 N N . ILE B 1 517 ? -2.926 46.188 1.514 1 93.88 517 ILE B N 1
ATOM 8318 C CA . ILE B 1 517 ? -2.557 45.906 0.129 1 93.88 517 ILE B CA 1
ATOM 8319 C C . ILE B 1 517 ? -3.816 45.75 -0.716 1 93.88 517 ILE B C 1
ATOM 8321 O O . ILE B 1 517 ? -4.859 45.312 -0.208 1 93.88 517 ILE B O 1
ATOM 8325 N N . GLY B 1 518 ? -3.777 46.156 -1.997 1 92.25 518 GLY B N 1
ATOM 8326 C CA . GLY B 1 518 ? -4.77 45.906 -3.023 1 92.25 518 GLY B CA 1
ATOM 8327 C C . GLY B 1 518 ? -4.348 44.812 -3.99 1 92.25 518 GLY B C 1
ATOM 8328 O O . GLY B 1 518 ? -3.273 44.219 -3.84 1 92.25 518 GLY B O 1
ATOM 8329 N N . PRO B 1 519 ? -5.125 44.531 -5.008 1 92.06 519 PRO B N 1
ATOM 8330 C CA . PRO B 1 519 ? -4.875 43.438 -5.926 1 92.06 519 PRO B CA 1
ATOM 8331 C C . PRO B 1 519 ? -3.58 43.594 -6.723 1 92.06 519 PRO B C 1
ATOM 8333 O O . PRO B 1 519 ? -3.008 42.594 -7.195 1 92.06 519 PRO B O 1
ATOM 8336 N N . GLY B 1 520 ? -3.018 44.781 -6.836 1 93.25 520 GLY B N 1
ATOM 8337 C CA . GLY B 1 520 ? -1.84 45 -7.656 1 93.25 520 GLY B CA 1
ATOM 8338 C C . GLY B 1 520 ? -0.56 45.125 -6.848 1 93.25 520 GLY B C 1
ATOM 8339 O O . GLY B 1 520 ? 0.524 45.281 -7.41 1 93.25 520 GLY B O 1
ATOM 8340 N N . TYR B 1 521 ? -0.682 44.938 -5.562 1 96.81 521 TYR B N 1
ATOM 8341 C CA . TYR B 1 521 ? 0.508 45.031 -4.723 1 96.81 521 TYR B CA 1
ATOM 8342 C C . TYR B 1 521 ? 1.498 43.938 -5.066 1 96.81 521 TYR B C 1
ATOM 8344 O O . TYR B 1 521 ? 1.102 42.781 -5.328 1 96.81 521 TYR B O 1
ATOM 8352 N N . LYS B 1 522 ? 2.787 44.25 -5.082 1 97.25 522 LYS B N 1
ATOM 8353 C CA . LYS B 1 522 ? 3.85 43.281 -5.328 1 97.25 522 LYS B CA 1
ATOM 8354 C C . LYS B 1 522 ? 5.109 43.625 -4.543 1 97.25 522 LYS B C 1
ATOM 8356 O O . LYS B 1 522 ? 5.418 44.812 -4.348 1 97.25 522 LYS B O 1
ATOM 8361 N N . THR B 1 523 ? 5.703 42.594 -4.051 1 96.75 523 THR B N 1
ATOM 8362 C CA . THR B 1 523 ? 7.027 42.812 -3.479 1 96.75 523 THR B CA 1
ATOM 8363 C C . THR B 1 523 ? 8.062 43.031 -4.578 1 96.75 523 THR B C 1
ATOM 8365 O O . THR B 1 523 ? 7.836 42.656 -5.734 1 96.75 523 THR B O 1
ATOM 8368 N N . GLY B 1 524 ? 9.117 43.656 -4.113 1 91.44 524 GLY B N 1
ATOM 8369 C CA . GLY B 1 524 ? 10.281 43.812 -4.965 1 91.44 524 GLY B CA 1
ATOM 8370 C C . GLY B 1 524 ? 11.516 43.125 -4.438 1 91.44 524 GLY B C 1
ATOM 8371 O O . GLY B 1 524 ? 11.43 42.344 -3.479 1 91.44 524 GLY B O 1
ATOM 8372 N N . GLY B 1 525 ? 12.523 43.188 -5.195 1 91.88 525 GLY B N 1
ATOM 8373 C CA . GLY B 1 525 ? 13.789 42.594 -4.797 1 91.88 525 GLY B CA 1
ATOM 8374 C C . GLY B 1 525 ? 14.273 41.531 -5.766 1 91.88 525 GLY B C 1
ATOM 8375 O O . GLY B 1 525 ? 13.969 41.594 -6.957 1 91.88 525 GLY B O 1
ATOM 8376 N N . GLU B 1 526 ? 15.07 40.625 -5.168 1 92.56 526 GLU B N 1
ATOM 8377 C CA . GLU B 1 526 ? 15.695 39.594 -6.012 1 92.56 526 GLU B CA 1
ATOM 8378 C C . GLU B 1 526 ? 14.719 38.469 -6.328 1 92.56 526 GLU B C 1
ATOM 8380 O O . GLU B 1 526 ? 13.844 38.156 -5.52 1 92.56 526 GLU B O 1
ATOM 8385 N N . ALA B 1 527 ? 14.953 37.938 -7.449 1 92 527 ALA B N 1
ATOM 8386 C CA . ALA B 1 527 ? 14.094 36.844 -7.918 1 92 527 ALA B CA 1
ATOM 8387 C C . ALA B 1 527 ? 14.281 35.594 -7.074 1 92 527 ALA B C 1
ATOM 8389 O O . ALA B 1 527 ? 13.359 34.781 -6.953 1 92 527 ALA B O 1
ATOM 8390 N N . ARG B 1 528 ? 15.461 35.469 -6.523 1 89.56 528 ARG B N 1
ATOM 8391 C CA . ARG B 1 528 ? 15.781 34.25 -5.777 1 89.56 528 ARG B CA 1
ATOM 8392 C C . ARG B 1 528 ? 16.016 34.562 -4.305 1 89.56 528 ARG B C 1
ATOM 8394 O O . ARG B 1 528 ? 16.547 35.625 -3.967 1 89.56 528 ARG B O 1
ATOM 8401 N N . ALA B 1 529 ? 15.594 33.688 -3.436 1 90.5 529 ALA B N 1
ATOM 8402 C CA . ALA B 1 529 ? 15.906 33.75 -2.012 1 90.5 529 ALA B CA 1
ATOM 8403 C C . ALA B 1 529 ? 17.328 33.281 -1.74 1 90.5 529 ALA B C 1
ATOM 8405 O O . ALA B 1 529 ? 17.594 32.062 -1.747 1 90.5 529 ALA B O 1
ATOM 8406 N N . THR B 1 530 ? 18.312 34.156 -1.421 1 90.56 530 THR B N 1
ATOM 8407 C CA . THR B 1 530 ? 19.719 33.781 -1.436 1 90.56 530 THR B CA 1
ATOM 8408 C C . THR B 1 530 ? 20.297 33.812 -0.025 1 90.56 530 THR B C 1
ATOM 8410 O O . THR B 1 530 ? 21.469 33.469 0.175 1 90.56 530 THR B O 1
ATOM 8413 N N . HIS B 1 531 ? 19.5 34.219 0.969 1 95.06 531 HIS B N 1
ATOM 8414 C CA . HIS B 1 531 ? 20 34.312 2.332 1 95.06 531 HIS B CA 1
ATOM 8415 C C . HIS B 1 531 ? 20.562 32.969 2.805 1 95.06 531 HIS B C 1
ATOM 8417 O O . HIS B 1 531 ? 19.969 31.906 2.523 1 95.06 531 HIS B O 1
ATOM 8423 N N . THR B 1 532 ? 21.703 32.938 3.457 1 96.56 532 THR B N 1
ATOM 8424 C CA . THR B 1 532 ? 22.266 31.734 4.062 1 96.56 532 THR B CA 1
ATOM 8425 C C . THR B 1 532 ? 22.5 31.938 5.559 1 96.56 532 THR B C 1
ATOM 8427 O O . THR B 1 532 ? 22.562 33.062 6.027 1 96.56 532 THR B O 1
ATOM 8430 N N . GLU B 1 533 ? 22.469 30.922 6.266 1 95.31 533 GLU B N 1
ATOM 8431 C CA . GLU B 1 533 ? 22.828 30.891 7.684 1 95.31 533 GLU B CA 1
ATOM 8432 C C . GLU B 1 533 ? 24.109 30.109 7.914 1 95.31 533 GLU B C 1
ATOM 8434 O O . GLU B 1 533 ? 24.516 29.297 7.07 1 95.31 533 GLU B O 1
ATOM 8439 N N . SER B 1 534 ? 24.703 30.406 8.992 1 92.31 534 SER B N 1
ATOM 8440 C CA . SER B 1 534 ? 25.922 29.703 9.336 1 92.31 534 SER B CA 1
ATOM 8441 C C . SER B 1 534 ? 25.656 28.219 9.609 1 92.31 534 SER B C 1
ATOM 8443 O O . SER B 1 534 ? 24.609 27.859 10.148 1 92.31 534 SER B O 1
ATOM 8445 N N . PHE B 1 535 ? 26.688 27.484 9.352 1 91.44 535 PHE B N 1
ATOM 8446 C CA . PHE B 1 535 ? 26.672 26.047 9.617 1 91.44 535 PHE B CA 1
ATOM 8447 C C . PHE B 1 535 ? 26.5 25.766 11.109 1 91.44 535 PHE B C 1
ATOM 8449 O O . PHE B 1 535 ? 27.156 26.406 11.938 1 91.44 535 PHE B O 1
ATOM 8456 N N . VAL B 1 536 ? 25.625 24.859 11.43 1 93.06 536 VAL B N 1
ATOM 8457 C CA . VAL B 1 536 ? 25.422 24.453 12.82 1 93.06 536 VAL B CA 1
ATOM 8458 C C . VAL B 1 536 ? 25.969 23.047 13.031 1 93.06 536 VAL B C 1
ATOM 8460 O O . VAL B 1 536 ? 25.391 22.062 12.562 1 93.06 536 VAL B O 1
ATOM 8463 N N . PRO B 1 537 ? 27.016 22.875 13.789 1 93.12 537 PRO B N 1
ATOM 8464 C CA . PRO B 1 537 ? 27.547 21.547 14.055 1 93.12 537 PRO B CA 1
ATOM 8465 C C . PRO B 1 537 ? 26.688 20.75 15.031 1 93.12 537 PRO B C 1
ATOM 8467 O O . PRO B 1 537 ? 26.031 21.328 15.898 1 93.12 537 PRO B O 1
ATOM 8470 N N . LEU B 1 538 ? 26.656 19.469 14.953 1 92.19 538 LEU B N 1
ATOM 8471 C CA . LEU B 1 538 ? 25.984 18.625 15.938 1 92.19 538 LEU B CA 1
ATOM 8472 C C . LEU B 1 538 ? 26.812 18.531 17.219 1 92.19 538 LEU B C 1
ATOM 8474 O O . LEU B 1 538 ? 28.047 18.625 17.172 1 92.19 538 LEU B O 1
ATOM 8478 N N . PRO B 1 539 ? 26.078 18.359 18.281 1 84.94 539 PRO B N 1
ATOM 8479 C CA . PRO B 1 539 ? 26.844 18.188 19.531 1 84.94 539 PRO B CA 1
ATOM 8480 C C . PRO B 1 539 ? 27.734 16.938 19.5 1 84.94 539 PRO B C 1
ATOM 8482 O O . PRO B 1 539 ? 27.375 15.938 18.891 1 84.94 539 PRO B O 1
ATOM 8485 N N . THR B 1 540 ? 29 17.094 19.859 1 77.44 540 THR B N 1
ATOM 8486 C CA . THR B 1 540 ? 29.906 15.969 19.969 1 77.44 540 THR B CA 1
ATOM 8487 C C . THR B 1 540 ? 29.328 14.891 20.891 1 77.44 540 THR B C 1
ATOM 8489 O O . THR B 1 540 ? 28.844 15.203 21.969 1 77.44 540 THR B O 1
ATOM 8492 N N . PRO B 1 541 ? 29.141 13.711 20.281 1 64.75 541 PRO B N 1
ATOM 8493 C CA . PRO B 1 541 ? 28.625 12.664 21.172 1 64.75 541 PRO B CA 1
ATOM 8494 C C . PRO B 1 541 ? 29.344 12.609 22.516 1 64.75 541 PRO B C 1
ATOM 8496 O O . PRO B 1 541 ? 30.578 12.766 22.562 1 64.75 541 PRO B O 1
ATOM 8499 N N . THR B 1 542 ? 28.766 13.094 23.609 1 54.56 542 THR B N 1
ATOM 8500 C CA . THR B 1 542 ? 29.391 12.867 24.906 1 54.56 542 THR B CA 1
ATOM 8501 C C . THR B 1 542 ? 29.797 11.406 25.062 1 54.56 542 THR B C 1
ATOM 8503 O O . THR B 1 542 ? 28.984 10.5 24.844 1 54.56 542 THR B O 1
ATOM 8506 N N . PRO B 1 543 ? 31.062 11.203 25.156 1 46.88 543 PRO B N 1
ATOM 8507 C CA . PRO B 1 543 ? 31.484 9.82 25.375 1 46.88 543 PRO B CA 1
ATOM 8508 C C . PRO B 1 543 ? 30.656 9.102 26.422 1 46.88 543 PRO B C 1
ATOM 8510 O O . PRO B 1 543 ? 30.219 9.711 27.406 1 46.88 543 PRO B O 1
ATOM 8513 N N . SER B 1 544 ? 29.875 8.188 26 1 42.09 544 SER B N 1
ATOM 8514 C CA . SER B 1 544 ? 29.234 7.363 27.016 1 42.09 544 SER B CA 1
ATOM 8515 C C . SER B 1 544 ? 30.188 7.074 28.172 1 42.09 544 SER B C 1
ATOM 8517 O O . SER B 1 544 ? 31.344 6.734 27.953 1 42.09 544 SER B O 1
ATOM 8519 N N . LYS B 1 545 ? 29.984 7.695 29.375 1 38 545 LYS B N 1
ATOM 8520 C CA . LYS B 1 545 ? 30.688 7.125 30.516 1 38 545 LYS B CA 1
ATOM 8521 C C . LYS B 1 545 ? 30.719 5.602 30.438 1 38 545 LYS B C 1
ATOM 8523 O O . LYS B 1 545 ? 29.672 4.965 30.312 1 38 545 LYS B O 1
ATOM 8528 N N . GLY B 1 546 ? 31.781 5.059 30 1 27.25 546 GLY B N 1
ATOM 8529 C CA . GLY B 1 546 ? 32.094 3.637 30.078 1 27.25 546 GLY B CA 1
ATOM 8530 C C . GLY B 1 546 ? 31.625 2.998 31.375 1 27.25 546 GLY B C 1
ATOM 8531 O O . GLY B 1 546 ? 31.953 3.488 32.469 1 27.25 546 GLY B O 1
ATOM 8532 N N . LEU B 1 547 ? 30.438 2.449 31.422 1 28.59 547 LEU B N 1
ATOM 8533 C CA . LEU B 1 547 ? 30.344 1.467 32.5 1 28.59 547 LEU B CA 1
ATOM 8534 C C . LEU B 1 547 ? 31.609 0.615 32.562 1 28.59 547 LEU B C 1
ATOM 8536 O O . LEU B 1 547 ? 31.906 -0.142 31.625 1 28.59 547 LEU B O 1
ATOM 8540 N N . PHE B 1 548 ? 32.625 1.194 33.125 1 23.39 548 PHE B N 1
ATOM 8541 C CA . PHE B 1 548 ? 33.438 0.189 33.812 1 23.39 548 PHE B CA 1
ATOM 8542 C C . PHE B 1 548 ? 32.625 -0.606 34.812 1 23.39 548 PHE B C 1
ATOM 8544 O O . PHE B 1 548 ? 31.75 -0.055 35.469 1 23.39 548 PHE B O 1
#

Solvent-accessible surface area (backbone atoms only — not comparable to full-atom values): 54815 Å² total; per-residue (Å²): 132,84,77,74,78,72,81,83,66,85,58,86,78,61,75,74,70,72,78,60,89,66,64,86,55,74,63,61,57,78,42,67,83,66,40,77,46,74,30,95,84,66,27,37,35,40,34,22,48,22,22,82,71,67,44,49,45,58,56,86,92,34,56,33,41,17,18,31,47,31,73,48,95,56,34,34,34,25,37,42,37,34,42,10,70,48,60,39,38,67,22,36,39,33,41,41,35,40,19,65,62,21,20,18,17,61,53,44,33,43,56,35,41,23,49,19,31,49,41,97,85,51,41,67,41,72,36,92,49,18,48,30,56,66,20,20,37,36,34,43,19,47,49,82,32,6,24,70,4,20,39,42,76,35,60,3,37,63,37,89,86,71,49,30,78,35,52,37,88,78,76,35,69,64,38,29,37,51,38,68,70,36,75,78,53,26,36,62,68,48,36,31,55,53,48,47,53,50,52,50,46,46,59,60,40,38,51,78,75,41,64,64,50,66,50,42,38,33,30,45,35,20,22,34,40,6,21,39,41,40,26,47,30,52,50,52,49,49,55,52,35,50,33,29,72,72,64,79,36,91,72,80,67,63,44,70,44,29,41,35,28,31,17,30,49,41,47,41,78,67,26,49,72,34,35,39,47,48,39,45,66,35,52,33,75,45,61,36,52,55,70,70,57,42,50,46,16,52,43,38,35,68,38,83,65,18,20,48,48,28,43,52,53,32,68,70,42,84,66,82,45,69,49,35,15,37,45,16,20,47,18,34,45,44,33,45,56,41,25,49,35,52,49,72,68,60,28,63,32,13,56,46,25,53,63,35,42,47,85,49,70,72,78,67,70,38,50,64,63,39,58,63,34,66,70,50,27,32,32,39,44,41,51,54,49,77,27,60,60,25,34,51,40,31,31,32,24,47,52,41,5,39,79,53,41,78,69,23,48,59,36,42,25,57,49,67,74,42,95,32,30,39,39,41,37,16,14,60,31,12,52,84,33,23,37,67,21,44,48,48,47,66,65,63,45,67,48,98,58,35,71,59,41,66,66,22,6,37,27,61,22,37,56,96,85,41,75,47,30,34,26,33,30,32,38,50,39,35,43,31,45,29,58,84,9,24,50,56,35,34,51,59,36,31,66,58,38,38,47,53,50,50,17,52,74,70,40,27,34,73,30,65,55,81,44,76,60,54,79,81,38,60,34,48,66,47,83,63,91,76,79,67,52,76,67,59,74,65,80,73,78,70,73,71,78,68,83,119,134,85,76,73,77,71,80,82,65,84,56,84,79,60,76,75,70,72,79,58,86,66,63,86,56,73,63,59,56,78,43,67,85,66,41,77,45,74,31,95,86,66,27,36,36,40,33,23,47,21,22,84,71,67,43,49,43,58,57,85,92,34,55,35,40,18,19,30,45,30,74,47,97,55,35,34,34,25,39,43,36,36,44,9,70,48,60,39,37,67,24,35,39,31,41,40,34,41,20,66,65,20,20,17,16,61,54,43,33,44,56,36,40,22,48,19,32,49,40,96,84,50,43,69,41,72,35,93,49,19,47,29,56,63,18,20,36,36,31,44,19,46,49,83,33,5,24,69,4,23,38,42,76,36,60,4,38,62,38,91,87,71,50,30,76,34,52,37,87,76,78,35,69,65,36,31,36,52,37,68,69,36,77,78,52,25,37,62,69,48,37,30,55,54,48,46,54,49,52,50,45,45,61,60,39,38,49,76,76,42,65,64,50,66,49,42,39,31,31,45,35,19,22,33,39,6,21,38,41,40,26,46,29,51,49,53,49,50,54,52,34,51,33,29,72,73,64,78,36,89,74,80,67,63,44,71,43,30,40,36,29,31,17,31,49,40,42,41,79,67,27,50,73,35,36,40,47,48,39,45,66,36,51,35,75,45,60,36,51,55,70,70,57,40,50,45,16,52,44,37,33,68,39,84,66,17,21,48,48,27,45,53,54,32,68,70,42,84,67,81,45,70,51,35,15,36,44,16,20,45,18,33,44,45,33,44,56,42,26,48,35,52,49,71,67,59,28,63,33,12,55,47,24,51,62,36,41,49,83,49,71,71,78,68,71,38,50,64,63,38,60,64,34,66,69,49,26,31,31,40,42,40,51,55,49,77,27,61,61,25,34,51,39,32,31,32,23,48,51,40,6,39,78,50,41,78,64,23,49,58,36,40,27,58,49,67,73,43,97,34,31,39,40,40,37,16,15,61,32,12,52,84,33,24,35,68,22,45,51,48,47,66,65,63,44,67,49,98,58,36,69,59,41,65,68,21,6,37,27,61,21,36,57,96,86,41,75,48,30,35,26,32,31,31,38,52,38,34,44,30,45,29,57,83,9,24,52,56,37,34,52,58,37,30,69,58,38,36,48,51,50,50,16,52,74,71,39,27,35,72,30,65,54,80,45,77,60,54,76,82,39,62,34,48,68,46,81,64,90,77,80,67,51,75,68,59,76,65,81,73,78,69,74,71,78,69,83,118

InterPro domains:
  IPR001563 Peptidase S10, serine carboxypeptidase [PF00450] (58-505)
  IPR001563 Peptidase S10, serine carboxypeptidase [PR00724] (127-139)
  IPR001563 Peptidase S10, serine carboxypeptidase [PR00724] (140-150)
  IPR001563 Peptidase S10, serine carboxypeptidase [PR00724] (206-231)
  IPR001563 Peptidase S10, serine carboxypeptidase [PR00724] (477-490)
  IPR001563 Peptidase S10, serine carboxypeptidase [PTHR11802] (62-494)
  IPR018202 Serine carboxypeptidase, serine active site [PS00131] (220-227)
  IPR029058 Alpha/Beta hydrolase fold [G3DSA:3.40.50.1820] (39-516)
  IPR029058 Alpha/Beta hydrolase fold [SSF53474] (55-510)

Nearest PDB structures (foldseek):
  1cpy-assembly1_A  TM=9.025E-01  e=7.040E-33  Saccharomyces cerevisiae
  4cib-assembly1_A-2  TM=7.867E-01  e=1.442E-27  Homo sapiens
  4mws-assembly1_B  TM=7.659E-01  e=4.366E-28  Homo sapiens
  4ci9-assembly1_A-2  TM=7.731E-01  e=9.421E-27  Homo sapiens
  7kdv-assembly1_B  TM=6.684E-01  e=1.151E-25  Mus musculus

pLDDT: mean 93.05, std 15.6, range [19.33, 98.94]

Organism: Aspergillus terreus (NCBI:txid33178)

Foldseek 3Di:
DPPPPPDDFDDPPPVPPDPDPPDLPDFFDFFPPWDWDQFPVRWIWTWFWLLVVVPQAVPPPKTKIWFWTDPDLQWTKIKIKTAQPPPSLAFEEEEEEEPQPFFFRVCCQAQFQHQWHADPVRDIDGDPLHLSPGHIYMTIGDDAFAFQHARDKAQPDADPVQRAGDHCVVPHGSYIGHDDDLLCQQALLSRLVVVLVSVQSVVSCVCVVPVSHDAQEYEYEYAACVLQNQLNNVLVNVVVLVCCVVPNDPTDHHDYAAYEYELYDNACLLQLQCLLVCCDPAQQNANQADPVLSVQLNCQSDPVVHLNNLLVVLQVDPLPDLVSQQSLLVSLCRSCVGNNRVSSVGRQAPQQFRLEGVPRPPPPPSVLVSCPDSSNCNNNRGRGRTHRGHSSNNVSNSSSNNSRDDNSLVSVQVVVQDQYAYEYEYECRHNSSHLVSVVSSLQPRDHPCSVVQLPFAWAFADDPRDGQWIWWDAARYIYTYGYQGTRRRSNRPSNLVSLCSVCRRVQADRRYRPDRDHRGDTHHDHSDRNDHDYHRDYDDPPPPPPPD/DPPPPPPDFDDPPPVPPPPDPPDLPDFFDFFPPWDWDQFPVRWIWTWFWLLVVVPQAVPPPKTKIWFWTDPDLQWTKIKIKTAQPPPSLAFAEEEEEEPQPFFFRVCCQAQFQHQWHADPVRDIDGDPLHLSNGHIYMTIGDDAFAFQHARDKAQPDADPVQRAGDHCVPPHGSYIGHDDDLLCQQALLSRLVVVLSSVQSVVSCVCVVPVSHDAQEYEYEYAACVLSNQLNNVLVNVVVLVCCVVPNDPTDHHDYAATEYELYDQACLLQLQCLLCCCDPAQANANQADPVLSVQLNCQSDPVVHLNNLLVVLQVDPLPDLVSQQSLLVSLCRSCVGNNRVSSVGRQAPQQFRLEGVPRPPPPPSVLVSCPDSSNCNNNRGRGRTHRGHSSNNVSNSSRNNSRDDNSLVSVQVVVQDQYAYEYEYECRHNSSHLVSVVSSLQPRDHPCSVVQLPFAWAFADDPRDGQWIWWDAARYIYTYGYQGTRRRSNRPSNLVSLCSVCRRVQADRRYRPDRDHRGDTHHDHSDRNDHDYHRDYPDPPPPPPPD

Secondary structure (DSSP, 8-state):
----------SS---------------PPPPSS-EEEE-TTS-EEEEE-GGGGTSS---TT--EEEEEEEEETTEEEEEEEE--SS-TTTS-EEEEE--TTTB-THHHHHHTSSSEEE-TTS-EEE-TT-GGGTSEEEEE--STTSBT-BSEEEEEEE-TTT--EEEHHHH--SEEEEE--GGGG-SHHHHHHHHHHHHHHHHHHHHHH-TT----EEEEEEETTHHHHHHHHHHHHHHHHHHHHTTSS-S---EEEEEEEES----HHHHTTHHHHHHHH-TT----S-HHHHHHHHHHHHSTTSHHHHHHHHHTS-S-SHHHHHHHHHHHHHIIIIIITHHHHH--B-SS-TTSBSS---S--THHHHTT-HHHHHHHT--S--BSB-HHHHHHHHHHTTTT-S-HHHHHHHHHTSSSEEEEEEETT-STT-HHHHHHHHHH--STTHHHHHHPPEEEEEETTEEEEEEEEETTEEEEEETT--S-HHHH-HHHHHHHHHHHHHTB-TTTS-SB--TT-B--SBSS--------PPPP--------/----------SS---------------PPPPSS-EEEE-TTS-EEEEE-GGGGTSS---TT--EEEEEEEEETTEEEEEEEE--SS-TTTS-EEEEE--TTTB-THHHHHHTSSSEEE-TTS-EEE-TT-GGGTSEEEEE--STTSBT-BSEEEEEEE-TTT--EEEHHHH--SEEEEE--GGGG-SHHHHHHHHHHHHHHHHHHHHHH-TT----EEEEEEETTHHHHHHHHHHHHHHHHHHHHTTSS-S---EEEEEEEES----HHHHTTHHHHHHHH-TT----S-HHHHHHHHHHHHSTTSHHHHHHHHHTS-S-SHHHHHHHHHHHHHIIIIIITHHHHH--B-SS-TTSBSS---S--THHHHTT-HHHHHHHT--S--BSB-HHHHHHHHHHTTTT-S-HHHHHHHHHTSSSEEEEEEETT-STT-HHHHHHHHHH--STTHHHHHHPPEEEEEETTEEEEEEEEETTEEEEEETT--S-HHHH-HHHHHHHHHHHHHTB-TTTS-SB--TT-B--SBSS--------PPPP--------

Sequence (1096 aa):
MRANLLPLLSLAASVLASPQPHARRQLPKDPTGVKTITTANNVTIRYKEPGKEGVCETTPGVKSYSGYVDLSPTSHTFFWFFEARHDPHNAPITLWLNGGPGSDSLIGLFEELGPCQINSSIEDYINPYSWNEVSNLLFISQPLGVGFSYSETEDGSLNPLTGVVENASFAGVQGRYPAIDATLIDTTELAAQATWEILQGFLGGLPKLDSRIKSKDFSLWTESYGGHYGPAFFNYFYEQNQKIADGSVEGIHLDFNSLGIINGIIDEAIQAPHYPEFAVNNTYGIKAVNDTVYNYMKFANSMPNGCQDQVALCKATNRTSLADYAICAEATNMCRDNVEGPYYSFGGRGVYDIRHPYDDPTPPSYYNDFLQKDSVMNAIGVNINYTQSNNDVYYAFQQTGDFVWPNFISDLESILALPVRVSLIYGDADYICNWFGGEAVSLAANFSHAAQFRAAGYAPLLVDGVEYGETREFGNFSFTRVYEAGHEVPYYQPIASLQLFNRTLFGWDIAKGEEKIGPGYKTGGEARATHTESFVPLPTPTPSKGLFMRANLLPLLSLAASVLASPQPHARRQLPKDPTGVKTITTANNVTIRYKEPGKEGVCETTPGVKSYSGYVDLSPTSHTFFWFFEARHDPHNAPITLWLNGGPGSDSLIGLFEELGPCQINSSIEDYINPYSWNEVSNLLFISQPLGVGFSYSETEDGSLNPLTGVVENASFAGVQGRYPAIDATLIDTTELAAQATWEILQGFLGGLPKLDSRIKSKDFSLWTESYGGHYGPAFFNYFYEQNQKIADGSVEGIHLDFNSLGIINGIIDEAIQAPHYPEFAVNNTYGIKAVNDTVYNYMKFANSMPNGCQDQVALCKATNRTSLADYAICAEATNMCRDNVEGPYYSFGGRGVYDIRHPYDDPTPPSYYNDFLQKDSVMNAIGVNINYTQSNNDVYYAFQQTGDFVWPNFISDLESILALPVRVSLIYGDADYICNWFGGEAVSLAANFSHAAQFRAAGYAPLLVDGVEYGETREFGNFSFTRVYEAGHEVPYYQPIASLQLFNRTLFGWDIAKGEEKIGPGYKTGGEARATHTESFVPLPTPTPSKGLF